Protein 5YO5 (pdb70)

Secondary structure (DSSP, 8-state):
-HHHHHHHHHHHHHHHHHHT--SHHHHHHHHHHHHHHHHHHTTS--GGGSSS-TTSHHHHHHHHHHHHHHHHHHHHHHHHHTT-HHHHHHHHHHHHHHIIIIIGGG-/--TTHHHHHHHHHHHHHHH--SHHHHHHHHHHHHHHHHHHTTS--GGGTTS-TTSHHHHHHHHHHHHHHHHHHHHHHHHHTT-HHHHHHHHHHHHHHIIIIIGGG-/-HHHHHHHHHHHHHHHHHHT--SHHHHHHHHHHHHHHHHHHTTS--GGGSSS-TTSHHHHHHHHHHHHHHHHHHHHHHHHTTT-HHHHHHHHHTHHHHIIIIIGGG-/--HHHHHHHHHHHHHHHTT--SHHHHHHHHHHHHHHHHHHTT---GGGTTS-TT-HHHHHHHHHHHHHHHHHHHHHHHHHTT-HHHHHHHHHHHHHHIIIIIGGG-/--HHHHHHHHHHHHHHHHH--SHHHHHHHHHHHHHHHHHHTTS--GGGSSS-TT-HHHHHHHHHHHHHHHHHHHHHHHHHTT-HHHHHHHHHHHHHHIIIIIGGG-/--HHHHHHHHHHHHHHHHT-SSHHHHHHHHHHHHHHHHHHTTS--GGGTTS-TTSHHHHHHHHHHHHHHHHHHHHHHHHHTT-HHHHHHHHTTHHHHIIIIIGGG-/-HHHHHHHHHHHHHHHHH--SHHHHHHHHHHHHHHHHHHTTS--STTSSS-TTSHHHHHHHHHHHHHHHHHHHHHHHHTTT-HHHHHHHHTTHHHHHHHHTGGG-/-HHHHHHHHHHHHHHHHHH--SHHHHHHHHHHHHHHHHHHHTS--GGGSSS-TTSHHHHHHHHHHHHHHHHHHHHHHHHHTT-HHHHHHHHHTHHHHIIIIIGGG-

Organism: Escherichia coli (NCBI:txid562)

Foldseek 3Di:
DVLLVVLVVLLVVLLVQLVPDDWLVSLLVSLVSNLVSLVVNLPDQQPLCPVPDCPDPLNVLQNVLSVVLNVLSVVLNVCSVVTNSVVSNVSSVVNVVSCVPGHPVRD/DEPVVLVCLQVVLLVCLLVDDWLVSLLVSLVSNLVSLVVHLPDAFPLCVPPDCPDPQVVLQNVLSVVLNVLSVVLNVCSVVGVSPVSNVSSVVSVVSCVPGHVVSD/DVLLVVLVVLLVVLLVQLVPDDWLVSLLVSLVSNLVSLVVNLVDQFPQCPVPDCPDPLNVLLNVLSVVLNVLSVVLNVCSVVTNSVVSNVSSVVNVVSCPPGHPVRD/DCLVVLVCLLVVLLVVLLVDDWLVSLLVSLVSNLVSLVVNLPDQFPLCPPAPCPHPLVVLQNVLSVVLNVLSVVLNVCSVVGNSVVSSVSSVCSVVSCVPGHVVSD/DPLPVLVVLLVVLLVLLVVDPWLVSLLVSLVSNLVSLVVNLPDFFPQCVPPDCPDPLNVLQNVLSVVVNVLSVVLNVCSVVINSPVSSVSSVVNVVSVPVGHPVRD/DCLVVLVVLLVVLLVQLVPDPWLVSLLVSLVSNLVSLVVNLPDAFDQCVPPDCPDPLNVLLNVLSVVVNVLSVVLNVVSVVTNSPVSSVSSVCNVPSPVPRHPVRD/DQVVLVVLLVVLLVQLLPDDWLVSNLVSLVSNLVSLVVNLVDAFPQCNPVPCVHVLNVLLNVLSVVLNVLSVVLNVCSVVTPSVVSNVSSVVSVVSVVVGHVVRD/DLLVVLVVLLVVLLVQLLPDDWLVSNLVSLVSNLVSLVVNLPDAFPQCVPPDCPPVLNVLQNVLSVVVNVLSVVLNVCSVVTVSVVSNVSSVVNVVSCVVGHVVRD

Nearest PDB structures (foldseek):
  5yo5-assembly3_C  TM=1.006E+00  e=4.292E-15  Escherichia coli
  6rz4-assembly1_A  TM=9.891E-01  e=8.956E-14  Homo sapiens
  5ym7-assembly1_A  TM=9.871E-01  e=1.382E-13  Escherichia coli
  5yo4-assembly1_A  TM=9.900E-01  e=1.813E-13  Escherichia coli
  8fdo-assembly1_C  TM=9.812E-01  e=9.232E-13  Escherichia coli

Solvent-accessible surface area: 42202 Å² total; per-residue (Å²): 64,74,112,4,114,92,26,26,97,44,4,36,66,8,4,100,70,0,60,176,14,27,42,26,63,35,0,79,84,3,0,74,110,2,78,57,4,0,71,87,0,31,158,27,62,0,73,132,4,131,138,85,58,97,94,13,100,55,4,126,38,0,82,100,0,0,82,53,4,17,30,30,0,54,89,0,27,133,31,5,90,62,18,54,34,93,91,0,26,58,22,1,52,103,2,24,80,6,42,84,67,63,0,78,106,21,56,97,111,15,138,70,19,15,108,57,0,40,68,23,2,116,60,0,129,130,10,72,37,26,58,24,0,39,44,5,0,6,39,0,14,12,6,0,12,56,0,37,149,34,75,1,98,138,6,122,146,94,55,78,117,6,93,61,5,117,22,0,92,98,0,0,76,54,0,17,31,36,0,39,85,0,29,94,28,2,87,51,7,19,16,112,86,0,23,53,27,0,64,98,0,59,71,5,6,116,64,65,0,74,102,19,62,43,25,30,3,104,88,22,23,106,48,2,30,72,13,8,122,71,2,100,165,12,133,76,25,60,41,0,44,37,2,0,4,51,1,12,10,8,0,12,38,0,39,80,17,40,0,60,88,8,137,111,82,51,79,50,14,84,47,8,61,8,0,68,28,0,0,82,34,2,19,31,28,0,41,88,0,27,135,34,3,88,88,43,91,36,167,96,0,38,65,23,0,92,96,1,63,33,3,49,75,8,0,1,84,65,14,54,113,95,11,120,84,23,24,109,55,4,30,74,23,7,110,77,3,130,182,11,128,78,28,62,44,0,41,43,4,0,5,36,1,13,13,7,0,14,53,0,34,86,20,51,0,100,121,3,108,147,71,68,95,115,5,104,64,2,138,40,0,65,103,0,0,68,53,3,18,30,42,0,38,89,0,28,73,35,2,89,75,46,49,24,152,94,0,31,64,24,2,84,94,0,39,83,6,26,98,58,65,0,74,106,16,71,128,55,14,105,42,24,45,74,52,5,46,64,12,20,136,71,2,119,132,8,114,70,23,62,33,0,45,42,3,0,5,52,1,12,13,7,0,19,60,1,27,144,9,58,0,72,130,5,130,138,102,67,98,109,11,105,64,13,120,41,0,70,92,0,4,82,51,10,19,31,29,0,32,84,0,30,122,33,3,82,131,41,111,8,135,70,0,40,58,26,3,88,96,5,91,86,13,24,88,64,62,2,84,105,20,52,106,48,15,106,52,20,25,69,52,2,69,78,12,16,144,77,5,116,168,8,129,76,20,62,40,0,42,40,3,0,6,46,0,13,11,8,0,12,43,0,42,135,14,55,2,77,124,3,127,100,72,31,94,89,21,58,69,14,109,39,1,89,85,1,0,80,51,3,18,30,40,0,33,88,0,31,130,14,2,87,111,47,101,16,139,102,0,26,57,30,0,94,101,2,108,88,16,18,87,64,61,2,88,108,18,80,123,16,81,99,21,38,89,43,5,47,54,9,18,138,63,2,84,152,12,78,50,25,61,42,0,42,40,2,0,6,34,2,13,11,6,0,4,62,0,23,148,29,64,1,78,122,5,140,133,92,77,75,106,14,98,53,2,128,40,0,80,101,0,1,89,52,5,18,31,31,0,36,84,0,30,122,34,4,97,86,41,80,16,155,88,0,36,72,28,1,72,105,1,75,84,13,12,94,60,62,0,57,103,19,57,114,108,23,124,84,18,21,102,48,3,40,62,18,9,116,70,1,91,174,12,135,65,24,60,41,0,90,80,2,0,71,115,0,76,55,5,0,72,81,0,38,173,27,75,0,84,138,8,140,150,98,66,91,91,20,81,39,5,84,7,0,86,36,0,0,86,34,2,18,30,19,0,51,88,0,31,133,24,5,97,105,36,96,18,140,44,0,36,61,20,0,64,68,5,77,48,4,25,82,8,0,0,76,79,11,57

Sequence (849 aa):
AADLEDNWETLNDNLKVIEKCDNAACVKDALTKMRAAALDAQKATPPKLEDKSPDSPEMKDFRHGFDILVGQIDDALKLANEGKVKEAQAAAEQLKTTRNAYIQKYLADLEDNWETLNDNLKVIEKCDNAACVKDALTKMRAAALDAQKATPPKLEDKSPDSPEMKDFRHGFDILVGQIDDALKLANEGKVKEAQAAAEQLKTTRNAYIQKYLAADLEDNWETLNDNLKVIEKCDNAACVKDALTKMRAAALDAQKATPPKLEDKSPDSPEMKDFRHGFDILVGQIDDALKLANEGKVKEAQAAAEQLKTTRNAYIQKYLADLEDNWETLNDNLKVIEKCDNAACVKDALTKMRAAALDAQKATPPKLEDKSPDSPEMKDFRHGFDILVGQIDDALKLANEGKVKEAQAAAEQLKTTRNAYIQKYLADLEDNWETLNDNLKVIEKCDNAACVKDALTKMRAAALDAQKATPPKLEDKSPDSPEMKDFRHGFDILVGQIDDALKLANEGKVKEAQAAAEQLKTTRNAYIQKYLADLEDNWETLNDNLKVIEKCDNAACVKDALTKMRAAALDAQKATPPKLEDKSPDSPEMKDFRHGFDILVGQIDDALKLANEGKVKEAQAAAEQLKTTRNAYIQKYLDLEDNWETLNDNLKVIEKCDNAACVKDALTKMRAAALDAQKATPPKLEDKSPDSPEMKDFRHGFDILVGQIDDALKLANEGKVKEAQAAAEQLKTTRNAYIQKYLADLEDNWETLNDNLKVIEKCDNAACVKDALTKMRAAALDAQKATPPKLEDKSPDSPEMKDFRHGFDILVGQIDDALKLANEGKVKEAQAAAEQLKTTRNAYIQKYL

Structure (mmCIF, N/CA/C/O backbone):
data_5YO5
#
_entry.id   5YO5
#
_cell.length_a   71.665
_cell.length_b   120.870
_cell.length_c   95.255
_cell.angle_alpha   90.00
_cell.angle_beta   90.04
_cell.angle_gamma   90.00
#
_symmetry.space_group_name_H-M   'C 1 2 1'
#
loop_
_entity.id
_entity.type
_entity.pdbx_description
1 polymer 'Soluble cytochrome b562'
2 water water
#
loop_
_atom_site.group_PDB
_atom_site.id
_atom_site.type_symbol
_atom_site.label_atom_id
_atom_site.label_alt_id
_atom_site.label_comp_id
_atom_site.label_asym_id
_atom_site.label_entity_id
_atom_site.label_seq_id
_atom_site.pdbx_PDB_ins_code
_atom_site.Cartn_x
_atom_site.Cartn_y
_atom_site.Cartn_z
_atom_site.occupancy
_atom_site.B_iso_or_equiv
_atom_site.auth_seq_id
_atom_site.auth_comp_id
_atom_site.auth_asym_id
_atom_site.auth_atom_id
_atom_site.pdbx_PDB_model_num
ATOM 1 N N . ALA A 1 1 ? 16.948 -4.086 115.827 1.00 59.31 0 ALA A N 1
ATOM 2 C CA . ALA A 1 1 ? 16.291 -4.000 117.126 1.00 45.77 0 ALA A CA 1
ATOM 3 C C . ALA A 1 1 ? 17.212 -4.551 118.220 1.00 39.56 0 ALA A C 1
ATOM 4 O O . ALA A 1 1 ? 17.889 -5.556 118.010 1.00 45.47 0 ALA A O 1
ATOM 6 N N . ALA A 1 2 ? 17.227 -3.893 119.385 1.00 25.57 1 ALA A N 1
ATOM 7 C CA . ALA A 1 2 ? 18.243 -4.179 120.397 1.00 30.12 1 ALA A CA 1
ATOM 8 C C . ALA A 1 2 ? 18.119 -5.596 120.952 1.00 33.02 1 ALA A C 1
ATOM 9 O O . ALA A 1 2 ? 19.102 -6.345 120.970 1.00 28.78 1 ALA A O 1
ATOM 11 N N . ASP A 1 3 ? 16.930 -5.972 121.442 1.00 29.49 2 ASP A N 1
ATOM 12 C CA . ASP A 1 3 ? 16.727 -7.328 121.955 1.00 34.13 2 ASP A CA 1
ATOM 13 C C . ASP A 1 3 ? 17.157 -8.373 120.930 1.00 27.94 2 ASP A C 1
ATOM 14 O O . ASP A 1 3 ? 17.891 -9.313 121.251 1.00 31.45 2 ASP A O 1
ATOM 19 N N . LEU A 1 4 ? 16.713 -8.210 119.681 1.00 27.50 3 LEU A N 1
ATOM 20 C CA . LEU A 1 4 ? 17.050 -9.168 118.633 1.00 23.64 3 LEU A CA 1
ATOM 21 C C . LEU A 1 4 ? 18.557 -9.265 118.431 1.00 34.63 3 LEU A C 1
ATOM 22 O O . LEU A 1 4 ? 19.096 -10.361 118.235 1.00 22.83 3 LEU A O 1
ATOM 27 N N . GLU A 1 5 ? 19.259 -8.132 118.488 1.00 31.48 4 GLU A N 1
ATOM 28 C CA . GLU A 1 5 ? 20.710 -8.171 118.347 1.00 34.68 4 GLU A CA 1
ATOM 29 C C . GLU A 1 5 ? 21.355 -8.932 119.497 1.00 30.73 4 GLU A C 1
ATOM 30 O O . GLU A 1 5 ? 22.272 -9.732 119.279 1.00 34.17 4 GLU A O 1
ATOM 36 N N . ASP A 1 6 ? 20.885 -8.697 120.729 1.00 27.40 5 ASP A N 1
ATOM 37 C CA . ASP A 1 6 ? 21.441 -9.393 121.885 1.00 30.09 5 ASP A CA 1
ATOM 38 C C . ASP A 1 6 ? 21.190 -10.893 121.806 1.00 29.58 5 ASP A C 1
ATOM 39 O O . ASP A 1 6 ? 22.061 -11.695 122.156 1.00 30.98 5 ASP A O 1
ATOM 44 N N . ASN A 1 7 ? 19.992 -11.291 121.376 1.00 22.42 6 ASN A N 1
ATOM 45 C CA . ASN A 1 7 ? 19.697 -12.713 121.256 1.00 30.93 6 ASN A CA 1
ATOM 46 C C . ASN A 1 7 ? 20.536 -13.358 120.163 1.00 33.67 6 ASN A C 1
ATOM 47 O O . ASN A 1 7 ? 21.012 -14.489 120.325 1.00 32.62 6 ASN A O 1
ATOM 52 N N . TRP A 1 8 ? 20.738 -12.648 119.049 1.00 27.18 7 TRP A N 1
ATOM 53 C CA . TRP A 1 8 ? 21.577 -13.170 117.976 1.00 29.82 7 TRP A CA 1
ATOM 54 C C . TRP A 1 8 ? 23.024 -13.306 118.429 1.00 37.48 7 TRP A C 1
ATOM 55 O O . TRP A 1 8 ? 23.691 -14.297 118.108 1.00 35.17 7 TRP A O 1
ATOM 66 N N . GLU A 1 9 ? 23.524 -12.328 119.188 1.00 36.10 8 GLU A N 1
ATOM 67 C CA . GLU A 1 9 ? 24.874 -12.430 119.732 1.00 44.41 8 GLU A CA 1
ATOM 68 C C . GLU A 1 9 ? 24.984 -13.568 120.742 1.00 36.09 8 GLU A C 1
ATOM 69 O O . GLU A 1 9 ? 26.004 -14.263 120.789 1.00 33.18 8 GLU A O 1
ATOM 75 N N . THR A 1 10 ? 23.946 -13.774 121.556 1.00 36.38 9 THR A N 1
ATOM 76 C CA . THR A 1 10 ? 23.942 -14.903 122.483 1.00 30.37 9 THR A CA 1
ATOM 77 C C . THR A 1 10 ? 23.964 -16.230 121.732 1.00 38.01 9 THR A C 1
ATOM 78 O O . THR A 1 10 ? 24.628 -17.185 122.160 1.00 33.76 9 THR A O 1
ATOM 82 N N . LEU A 1 11 ? 23.243 -16.307 120.609 1.00 34.40 10 LEU A N 1
ATOM 83 C CA . LEU A 1 11 ? 23.264 -17.514 119.786 1.00 35.49 10 LEU A CA 1
ATOM 84 C C . LEU A 1 11 ? 24.665 -17.797 119.262 1.00 33.25 10 LEU A C 1
ATOM 85 O O . LEU A 1 11 ? 25.147 -18.935 119.323 1.00 29.84 10 LEU A O 1
ATOM 90 N N . ASN A 1 12 ? 25.339 -16.767 118.749 1.00 32.55 11 ASN A N 1
ATOM 91 C CA . ASN A 1 12 ? 26.604 -16.977 118.059 1.00 31.74 11 ASN A CA 1
ATOM 92 C C . ASN A 1 12 ? 27.773 -17.132 119.019 1.00 36.46 11 ASN A C 1
ATOM 93 O O . ASN A 1 12 ? 28.697 -17.902 118.734 1.00 43.48 11 ASN A O 1
ATOM 98 N N . ASP A 1 13 ? 27.760 -16.422 120.148 1.00 37.03 12 ASP A N 1
ATOM 99 C CA . ASP A 1 13 ? 28.812 -16.616 121.138 1.00 37.73 12 ASP A CA 1
ATOM 100 C C . ASP A 1 13 ? 28.763 -18.024 121.713 1.00 34.26 12 ASP A C 1
ATOM 101 O O . ASP A 1 13 ? 29.804 -18.667 121.896 1.00 33.48 12 ASP A O 1
ATOM 106 N N . ASN A 1 14 ? 27.560 -18.520 122.006 1.00 27.92 13 ASN A N 1
ATOM 107 C CA . ASN A 1 14 ? 27.425 -19.828 122.632 1.00 29.20 13 ASN A CA 1
ATOM 108 C C . ASN A 1 14 ? 27.694 -20.972 121.666 1.00 33.35 13 ASN A C 1
ATOM 109 O O . ASN A 1 14 ? 27.932 -22.099 122.116 1.00 35.16 13 ASN A O 1
ATOM 114 N N . LEU A 1 15 ? 27.665 -20.722 120.358 1.00 36.55 14 LEU A N 1
ATOM 115 C CA . LEU A 1 15 ? 28.173 -21.723 119.428 1.00 37.97 14 LEU A CA 1
ATOM 116 C C . LEU A 1 15 ? 29.663 -21.943 119.646 1.00 36.52 14 LEU A C 1
ATOM 117 O O . LEU A 1 15 ? 30.124 -23.086 119.742 1.00 40.50 14 LEU A O 1
ATOM 122 N N . LYS A 1 16 ? 30.426 -20.845 119.754 1.00 48.29 15 LYS A N 1
ATOM 123 C CA . LYS A 1 16 ? 31.863 -20.925 120.017 1.00 49.57 15 LYS A CA 1
ATOM 124 C C . LYS A 1 16 ? 32.152 -21.716 121.279 1.00 36.99 15 LYS A C 1
ATOM 125 O O . LYS A 1 16 ? 33.083 -22.530 121.316 1.00 53.66 15 LYS A O 1
ATOM 131 N N . VAL A 1 17 ? 31.381 -21.463 122.334 1.00 32.14 16 VAL A N 1
ATOM 132 C CA . VAL A 1 17 ? 31.573 -22.188 123.584 1.00 40.59 16 VAL A CA 1
ATOM 133 C C . VAL A 1 17 ? 31.451 -23.686 123.350 1.00 34.55 16 VAL A C 1
ATOM 134 O O . VAL A 1 17 ? 32.241 -24.477 123.881 1.00 54.69 16 VAL A O 1
ATOM 138 N N . ILE A 1 18 ? 30.487 -24.097 122.521 1.00 39.87 17 ILE A N 1
ATOM 139 C CA . ILE A 1 18 ? 30.221 -25.522 122.328 1.00 43.93 17 ILE A CA 1
ATOM 140 C C . ILE A 1 18 ? 31.440 -26.233 121.749 1.00 42.21 17 ILE A C 1
ATOM 141 O O . ILE A 1 18 ? 31.790 -27.339 122.177 1.00 38.01 17 ILE A O 1
ATOM 146 N N . GLU A 1 19 ? 32.114 -25.610 120.780 1.00 36.95 18 GLU A N 1
ATOM 147 C CA . GLU A 1 19 ? 33.237 -26.281 120.132 1.00 51.86 18 GLU A CA 1
ATOM 148 C C . GLU A 1 19 ? 34.417 -26.476 121.078 1.00 47.30 18 GLU A C 1
ATOM 149 O O . GLU A 1 19 ? 35.163 -27.450 120.931 1.00 52.73 18 GLU A O 1
ATOM 155 N N . LYS A 1 20 ? 34.612 -25.573 122.038 1.00 52.18 19 LYS A N 1
ATOM 156 C CA . LYS A 1 20 ? 35.715 -25.683 122.985 1.00 49.43 19 LYS A CA 1
ATOM 157 C C . LYS A 1 20 ? 35.282 -26.280 124.320 1.00 50.25 19 LYS A C 1
ATOM 158 O O . LYS A 1 20 ? 36.026 -26.182 125.302 1.00 47.72 19 LYS A O 1
ATOM 164 N N . CYS A 1 21 ? 34.099 -26.882 124.383 1.00 37.72 20 CYS A N 1
ATOM 165 C CA . CYS A 1 21 ? 33.672 -27.535 125.610 1.00 40.71 20 CYS A CA 1
ATOM 166 C C . CYS A 1 21 ? 34.431 -28.838 125.815 1.00 30.93 20 CYS A C 1
ATOM 167 O O . CYS A 1 21 ? 34.761 -29.552 124.864 1.00 31.95 20 CYS A O 1
ATOM 170 N N . ASP A 1 22 ? 34.693 -29.149 127.080 1.00 36.32 21 ASP A N 1
ATOM 171 C CA . ASP A 1 22 ? 35.352 -30.387 127.454 1.00 41.10 21 ASP A CA 1
ATOM 172 C C . ASP A 1 22 ? 34.426 -31.394 128.121 1.00 45.12 21 ASP A C 1
ATOM 173 O O . ASP A 1 22 ? 34.842 -32.536 128.338 1.00 42.45 21 ASP A O 1
ATOM 178 N N . ASN A 1 23 ? 33.190 -31.016 128.448 1.00 39.40 22 ASN A N 1
ATOM 179 C CA . ASN A 1 23 ? 32.269 -31.929 129.110 1.00 38.67 22 ASN A CA 1
ATOM 180 C C . ASN A 1 23 ? 30.854 -31.686 128.607 1.00 34.04 22 ASN A C 1
ATOM 181 O O . ASN A 1 23 ? 30.591 -30.760 127.835 1.00 34.82 22 ASN A O 1
ATOM 186 N N . ALA A 1 24 ? 29.933 -32.536 129.065 1.00 39.33 23 ALA A N 1
ATOM 187 C CA . ALA A 1 24 ? 28.555 -32.472 128.598 1.00 38.77 23 ALA A CA 1
ATOM 188 C C . ALA A 1 24 ? 27.805 -31.299 129.212 1.00 38.19 23 ALA A C 1
ATOM 189 O O . ALA A 1 24 ? 26.990 -30.663 128.535 1.00 30.94 23 ALA A O 1
ATOM 191 N N . ALA A 1 25 ? 28.061 -31.005 130.490 1.00 35.07 24 ALA A N 1
ATOM 192 C CA . ALA A 1 25 ? 27.384 -29.892 131.145 1.00 33.62 24 ALA A CA 1
ATOM 193 C C . ALA A 1 25 ? 27.722 -28.571 130.470 1.00 30.28 24 ALA A C 1
ATOM 194 O O . ALA A 1 25 ? 26.862 -27.691 130.346 1.00 32.06 24 ALA A O 1
ATOM 196 N N . CYS A 1 26 ? 28.972 -28.413 130.031 1.00 32.04 25 CYS A N 1
ATOM 197 C CA . CYS A 1 26 ? 29.354 -27.236 129.258 1.00 26.25 25 CYS A CA 1
ATOM 198 C C . CYS A 1 26 ? 28.515 -27.126 127.993 1.00 32.18 25 CYS A C 1
ATOM 199 O O . CYS A 1 26 ? 27.984 -26.056 127.677 1.00 33.13 25 CYS A O 1
ATOM 202 N N . VAL A 1 27 ? 28.381 -28.234 127.258 1.00 32.08 26 VAL A N 1
ATOM 203 C CA . VAL A 1 27 ? 27.609 -28.223 126.019 1.00 27.47 26 VAL A CA 1
ATOM 204 C C . VAL A 1 27 ? 26.138 -27.948 126.307 1.00 29.06 26 VAL A C 1
ATOM 205 O O . VAL A 1 27 ? 25.500 -27.139 125.624 1.00 24.01 26 VAL A O 1
ATOM 209 N N . LYS A 1 28 ? 25.583 -28.596 127.335 1.00 22.55 27 LYS A N 1
ATOM 210 C CA . LYS A 1 28 ? 24.167 -28.416 127.639 1.00 33.01 27 LYS A CA 1
ATOM 211 C C . LYS A 1 28 ? 23.864 -26.985 128.067 1.00 32.61 27 LYS A C 1
ATOM 212 O O . LYS A 1 28 ? 22.813 -26.437 127.713 1.00 35.85 27 LYS A O 1
ATOM 218 N N . ASP A 1 29 ? 24.768 -26.361 128.827 1.00 31.53 28 ASP A N 1
ATOM 219 C CA . ASP A 1 29 ? 24.521 -24.997 129.281 1.00 26.56 28 ASP A CA 1
ATOM 220 C C . ASP A 1 29 ? 24.550 -24.018 128.119 1.00 30.18 28 ASP A C 1
ATOM 221 O O . ASP A 1 29 ? 23.720 -23.107 128.049 1.00 24.23 28 ASP A O 1
ATOM 226 N N . ALA A 1 30 ? 25.500 -24.190 127.198 1.00 29.39 29 ALA A N 1
ATOM 227 C CA . ALA A 1 30 ? 25.547 -23.336 126.018 1.00 25.09 29 ALA A CA 1
ATOM 228 C C . ALA A 1 30 ? 24.285 -23.498 125.180 1.00 26.82 29 ALA A C 1
ATOM 229 O O . ALA A 1 30 ? 23.665 -22.509 124.775 1.00 27.34 29 ALA A O 1
ATOM 231 N N . LEU A 1 31 ? 23.873 -24.747 124.931 1.00 22.40 30 LEU A N 1
ATOM 232 C CA . LEU A 1 31 ? 22.632 -24.994 124.201 1.00 25.26 30 LEU A CA 1
ATOM 233 C C . LEU A 1 31 ? 21.419 -24.425 124.925 1.00 29.73 30 LEU A C 1
ATOM 234 O O . LEU A 1 31 ? 20.460 -23.989 124.277 1.00 23.45 30 LEU A O 1
ATOM 239 N N . THR A 1 32 ? 21.433 -24.445 126.262 1.00 30.41 31 THR A N 1
ATOM 240 C CA . THR A 1 32 ? 20.346 -23.849 127.034 1.00 27.53 31 THR A CA 1
ATOM 241 C C . THR A 1 32 ? 20.175 -22.372 126.701 1.00 24.17 31 THR A C 1
ATOM 242 O O . THR A 1 32 ? 19.051 -21.897 126.497 1.00 24.27 31 THR A O 1
ATOM 246 N N . LYS A 1 33 ? 21.281 -21.629 126.639 1.00 31.91 32 LYS A N 1
ATOM 247 C CA . LYS A 1 33 ? 21.195 -20.198 126.374 1.00 30.47 32 LYS A CA 1
ATOM 248 C C . LYS A 1 33 ? 20.850 -19.913 124.922 1.00 24.05 32 LYS A C 1
ATOM 249 O O . LYS A 1 33 ? 20.125 -18.953 124.639 1.00 26.02 32 LYS A O 1
ATOM 255 N N . MET A 1 34 ? 21.353 -20.732 123.994 1.00 25.46 33 MET A N 1
ATOM 256 C CA . MET A 1 34 ? 20.955 -20.601 122.597 1.00 25.76 33 MET A CA 1
ATOM 257 C C . MET A 1 34 ? 19.461 -20.826 122.430 1.00 25.93 33 MET A C 1
ATOM 258 O O . MET A 1 34 ? 18.798 -20.119 121.659 1.00 25.10 33 MET A O 1
ATOM 263 N N . ARG A 1 35 ? 18.910 -21.807 123.145 1.00 20.82 34 ARG A N 1
ATOM 264 C CA . ARG A 1 35 ? 17.486 -22.084 123.016 1.00 22.23 34 ARG A CA 1
ATOM 265 C C . ARG A 1 35 ? 16.650 -20.917 123.522 1.00 22.18 34 ARG A C 1
ATOM 266 O O . ARG A 1 35 ? 15.678 -20.518 122.873 1.00 28.73 34 ARG A O 1
ATOM 274 N N . ALA A 1 36 ? 17.014 -20.354 124.678 1.00 22.39 35 ALA A N 1
ATOM 275 C CA . ALA A 1 36 ? 16.261 -19.228 125.224 1.00 24.42 35 ALA A CA 1
ATOM 276 C C . ALA A 1 36 ? 16.438 -17.971 124.381 1.00 24.44 35 ALA A C 1
ATOM 277 O O . ALA A 1 36 ? 15.523 -17.145 124.304 1.00 27.52 35 ALA A O 1
ATOM 279 N N . ALA A 1 37 ? 17.601 -17.803 123.748 1.00 23.95 36 ALA A N 1
ATOM 280 C CA . ALA A 1 37 ? 17.769 -16.693 122.818 1.00 25.99 36 ALA A CA 1
ATOM 281 C C . ALA A 1 37 ? 16.936 -16.900 121.558 1.00 32.23 36 ALA A C 1
ATOM 282 O O . ALA A 1 37 ? 16.299 -15.961 121.063 1.00 29.81 36 ALA A O 1
ATOM 284 N N . ALA A 1 38 ? 16.923 -18.126 121.027 1.00 26.54 37 ALA A N 1
ATOM 285 C CA . ALA A 1 38 ? 16.162 -18.409 119.814 1.00 32.86 37 ALA A CA 1
ATOM 286 C C . ALA A 1 38 ? 14.661 -18.267 120.033 1.00 22.85 37 ALA A C 1
ATOM 287 O O . ALA A 1 38 ? 13.940 -17.863 119.115 1.00 30.21 37 ALA A O 1
ATOM 289 N N . LEU A 1 39 ? 14.169 -18.599 121.228 1.00 23.72 38 LEU A N 1
ATOM 290 C CA . LEU A 1 39 ? 12.745 -18.433 121.505 1.00 30.67 38 LEU A CA 1
ATOM 291 C C . LEU A 1 39 ? 12.329 -16.969 121.431 1.00 26.22 38 LEU A C 1
ATOM 292 O O . LEU A 1 39 ? 11.210 -16.663 121.005 1.00 25.67 38 LEU A O 1
ATOM 297 N N . ASP A 1 40 ? 13.210 -16.051 121.836 1.00 29.99 39 ASP A N 1
ATOM 298 C CA . ASP A 1 40 ? 12.888 -14.629 121.760 1.00 26.58 39 ASP A CA 1
ATOM 299 C C . ASP A 1 40 ? 13.103 -14.079 120.352 1.00 21.65 39 ASP A C 1
ATOM 300 O O . ASP A 1 40 ? 12.236 -13.382 119.815 1.00 29.66 39 ASP A O 1
ATOM 305 N N . ALA A 1 41 ? 14.249 -14.387 119.735 1.00 19.66 40 ALA A N 1
ATOM 306 C CA . ALA A 1 41 ? 14.531 -13.875 118.395 1.00 23.89 40 ALA A CA 1
ATOM 307 C C . ALA A 1 41 ? 13.487 -14.339 117.393 1.00 29.12 40 ALA A C 1
ATOM 308 O O . ALA A 1 41 ? 13.186 -13.626 116.428 1.00 31.83 40 ALA A O 1
ATOM 310 N N . GLN A 1 42 ? 12.925 -15.527 117.621 1.00 24.44 41 GLN A N 1
ATOM 311 C CA . GLN A 1 42 ? 11.875 -16.087 116.780 1.00 28.22 41 GLN A CA 1
ATOM 312 C C . GLN A 1 42 ? 10.694 -15.140 116.617 1.00 33.32 41 GLN A C 1
ATOM 313 O O . GLN A 1 42 ? 10.050 -15.124 115.562 1.00 29.58 41 GLN A O 1
ATOM 319 N N . LYS A 1 43 ? 10.382 -14.360 117.652 1.00 45.19 42 LYS A N 1
ATOM 320 C CA . LYS A 1 43 ? 9.206 -13.500 117.661 1.00 40.25 42 LYS A CA 1
ATOM 321 C C . LYS A 1 43 ? 9.458 -12.129 117.056 1.00 27.70 42 LYS A C 1
ATOM 322 O O . LYS A 1 43 ? 8.497 -11.385 116.825 1.00 30.96 42 LYS A O 1
ATOM 328 N N . ALA A 1 44 ? 10.709 -11.771 116.806 1.00 31.35 43 ALA A N 1
ATOM 329 C CA . ALA A 1 44 ? 11.034 -10.402 116.442 1.00 33.40 43 ALA A CA 1
ATOM 330 C C . ALA A 1 44 ? 10.904 -10.182 114.937 1.00 33.11 43 ALA A C 1
ATOM 331 O O . ALA A 1 44 ? 10.843 -11.124 114.142 1.00 28.14 43 ALA A O 1
ATOM 333 N N . THR A 1 45 ? 10.841 -8.912 114.557 1.00 27.06 44 THR A N 1
ATOM 334 C CA . THR A 1 45 ? 10.860 -8.519 113.155 1.00 41.30 44 THR A CA 1
ATOM 335 C C . THR A 1 45 ? 12.232 -7.946 112.833 1.00 35.61 44 THR A C 1
ATOM 336 O O . THR A 1 45 ? 12.563 -6.848 113.309 1.00 44.34 44 THR A O 1
ATOM 340 N N . PRO A 1 46 ? 13.071 -8.644 112.069 1.00 33.41 45 PRO A N 1
ATOM 341 C CA . PRO A 1 46 ? 14.395 -8.111 111.767 1.00 30.95 45 PRO A CA 1
ATOM 342 C C . PRO A 1 46 ? 14.281 -6.790 111.016 1.00 30.06 45 PRO A C 1
ATOM 343 O O . PRO A 1 46 ? 13.309 -6.564 110.279 1.00 37.75 45 PRO A O 1
ATOM 347 N N . PRO A 1 47 ? 15.251 -5.893 111.199 1.00 37.93 46 PRO A N 1
ATOM 348 C CA . PRO A 1 47 ? 15.102 -4.531 110.648 1.00 44.11 46 PRO A CA 1
ATOM 349 C C . PRO A 1 47 ? 14.903 -4.478 109.142 1.00 34.68 46 PRO A C 1
ATOM 350 O O . PRO A 1 47 ? 14.187 -3.591 108.660 1.00 60.15 46 PRO A O 1
ATOM 354 N N . LYS A 1 48 ? 15.503 -5.397 108.380 1.00 32.99 47 LYS A N 1
ATOM 355 C CA . LYS A 1 48 ? 15.299 -5.419 106.934 1.00 31.73 47 LYS A CA 1
ATOM 356 C C . LYS A 1 48 ? 13.867 -5.762 106.554 1.00 33.77 47 LYS A C 1
ATOM 357 O O . LYS A 1 48 ? 13.465 -5.508 105.416 1.00 34.80 47 LYS A O 1
ATOM 363 N N . LEU A 1 49 ? 13.094 -6.342 107.472 1.00 39.15 48 LEU A N 1
ATOM 364 C CA . LEU A 1 49 ? 11.724 -6.752 107.198 1.00 36.23 48 LEU A CA 1
ATOM 365 C C . LEU A 1 49 ? 10.705 -5.919 107.968 1.00 27.37 48 LEU A C 1
ATOM 366 O O . LEU A 1 49 ? 9.548 -6.330 108.091 1.00 28.05 48 LEU A O 1
ATOM 371 N N . GLU A 1 50 ? 11.110 -4.756 108.489 1.00 26.10 49 GLU A N 1
ATOM 372 C CA . GLU A 1 50 ? 10.187 -3.950 109.285 1.00 41.06 49 GLU A CA 1
ATOM 373 C C . GLU A 1 50 ? 8.954 -3.557 108.484 1.00 41.42 49 GLU A C 1
ATOM 374 O O . GLU A 1 50 ? 7.828 -3.616 108.993 1.00 52.03 49 GLU A O 1
ATOM 380 N N . ASP A 1 51 ? 9.144 -3.159 107.226 1.00 47.39 50 ASP A N 1
ATOM 381 C CA . ASP A 1 51 ? 8.025 -2.719 106.404 1.00 55.43 50 ASP A CA 1
ATOM 382 C C . ASP A 1 51 ? 7.179 -3.874 105.884 1.00 54.42 50 ASP A C 1
ATOM 383 O O . ASP A 1 51 ? 6.033 -3.650 105.482 1.00 59.40 50 ASP A O 1
ATOM 388 N N . LYS A 1 52 ? 7.707 -5.096 105.890 1.00 38.45 51 LYS A N 1
ATOM 389 C CA . LYS A 1 52 ? 6.993 -6.223 105.313 1.00 49.11 51 LYS A CA 1
ATOM 390 C C . LYS A 1 52 ? 5.753 -6.564 106.133 1.00 38.96 51 LYS A C 1
ATOM 391 O O . LYS A 1 52 ? 5.592 -6.142 107.281 1.00 40.44 51 LYS A O 1
ATOM 397 N N . SER A 1 53 ? 4.869 -7.333 105.518 1.00 38.95 52 SER A N 1
ATOM 398 C CA . SER A 1 53 ? 3.718 -7.873 106.217 1.00 45.27 52 SER A CA 1
ATOM 399 C C . SER A 1 53 ? 4.136 -9.087 107.045 1.00 50.80 52 SER A C 1
ATOM 400 O O . SER A 1 53 ? 5.076 -9.801 106.683 1.00 45.96 52 SER A O 1
ATOM 403 N N . PRO A 1 54 ? 3.465 -9.339 108.172 1.00 51.69 53 PRO A N 1
ATOM 404 C CA . PRO A 1 54 ? 3.807 -10.529 108.965 1.00 39.78 53 PRO A CA 1
ATOM 405 C C . PRO A 1 54 ? 3.527 -11.845 108.251 1.00 47.98 53 PRO A C 1
ATOM 406 O O . PRO A 1 54 ? 4.122 -12.863 108.625 1.00 42.81 53 PRO A O 1
ATOM 410 N N . ASP A 1 55 ? 2.658 -11.870 107.237 1.00 40.64 54 ASP A N 1
ATOM 411 C CA . ASP A 1 55 ? 2.468 -13.065 106.423 1.00 34.32 54 ASP A CA 1
ATOM 412 C C . ASP A 1 55 ? 3.200 -12.984 105.091 1.00 42.84 54 ASP A C 1
ATOM 413 O O . ASP A 1 55 ? 2.897 -13.759 104.176 1.00 32.07 54 ASP A O 1
ATOM 418 N N . SER A 1 56 ? 4.156 -12.068 104.967 1.00 35.78 55 SER A N 1
ATOM 419 C CA . SER A 1 56 ? 4.993 -12.004 103.785 1.00 26.74 55 SER A CA 1
ATOM 420 C C . SER A 1 56 ? 5.846 -13.263 103.671 1.00 35.06 55 SER A C 1
ATOM 421 O O . SER A 1 56 ? 6.128 -13.927 104.670 1.00 38.27 55 SER A O 1
ATOM 424 N N . PRO A 1 57 ? 6.277 -13.610 102.457 1.00 38.59 56 PRO A N 1
ATOM 425 C CA . PRO A 1 57 ? 7.153 -14.781 102.313 1.00 27.38 56 PRO A CA 1
ATOM 426 C C . PRO A 1 57 ? 8.472 -14.647 103.051 1.00 33.33 56 PRO A C 1
ATOM 427 O O . PRO A 1 57 ? 9.040 -15.668 103.461 1.00 31.08 56 PRO A O 1
ATOM 431 N N . GLU A 1 58 ? 8.981 -13.425 103.236 1.00 29.24 57 GLU A N 1
ATOM 432 C CA . GLU A 1 58 ? 10.247 -13.253 103.941 1.00 25.56 57 GLU A CA 1
ATOM 433 C C . GLU A 1 58 ? 10.083 -13.454 105.442 1.00 36.22 57 GLU A C 1
ATOM 434 O O . GLU A 1 58 ? 10.985 -13.986 106.102 1.00 28.26 57 GLU A O 1
ATOM 440 N N . MET A 1 59 ? 8.953 -13.021 106.007 1.00 28.83 58 MET A N 1
ATOM 441 C CA . MET A 1 59 ? 8.721 -13.273 107.423 1.00 36.36 58 MET A CA 1
ATOM 442 C C . MET A 1 59 ? 8.412 -14.745 107.673 1.00 29.89 58 MET A C 1
ATOM 443 O O . MET A 1 59 ? 8.905 -15.322 108.646 1.00 25.41 58 MET A O 1
ATOM 448 N N . LYS A 1 60 ? 7.618 -15.373 106.796 1.00 33.21 59 LYS A N 1
ATOM 449 C CA . LYS A 1 60 ? 7.422 -16.821 106.870 1.00 29.66 59 LYS A CA 1
ATOM 450 C C . LYS A 1 60 ? 8.753 -17.559 106.808 1.00 31.38 59 LYS A C 1
ATOM 451 O O . LYS A 1 60 ? 8.983 -18.513 107.562 1.00 32.97 59 LYS A O 1
ATOM 457 N N . ASP A 1 61 ? 9.632 -17.140 105.898 1.00 21.00 60 ASP A N 1
ATOM 458 C CA . ASP A 1 61 ? 10.941 -17.772 105.764 1.00 28.89 60 ASP A CA 1
ATOM 459 C C . ASP A 1 61 ? 11.798 -17.540 107.005 1.00 31.99 60 ASP A C 1
ATOM 460 O O . ASP A 1 61 ? 12.518 -18.442 107.450 1.00 28.76 60 ASP A O 1
ATOM 465 N N . PHE A 1 62 ? 11.736 -16.333 107.575 1.00 28.88 61 PHE A N 1
ATOM 466 C CA . PHE A 1 62 ? 12.482 -16.039 108.797 1.00 23.88 61 PHE A CA 1
ATOM 467 C C . PHE A 1 62 ? 12.005 -16.908 109.954 1.00 27.00 61 PHE A C 1
ATOM 468 O O . PHE A 1 62 ? 12.817 -17.438 110.721 1.00 24.62 61 PHE A O 1
ATOM 476 N N . ARG A 1 63 ? 10.689 -17.086 110.081 1.00 25.62 62 ARG A N 1
ATOM 477 C CA . ARG A 1 63 ? 10.155 -17.881 111.180 1.00 27.61 62 ARG A CA 1
ATOM 478 C C . ARG A 1 63 ? 10.416 -19.368 110.979 1.00 27.96 62 ARG A C 1
ATOM 479 O O . ARG A 1 63 ? 10.637 -20.097 111.952 1.00 27.51 62 ARG A O 1
ATOM 487 N N . HIS A 1 64 ? 10.383 -19.844 109.732 1.00 29.64 63 HIS A N 1
ATOM 488 C CA . HIS A 1 64 ? 10.678 -21.253 109.494 1.00 27.27 63 HIS A CA 1
ATOM 489 C C . HIS A 1 64 ? 12.136 -21.567 109.785 1.00 30.23 63 HIS A C 1
ATOM 490 O O . HIS A 1 64 ? 12.450 -22.667 110.253 1.00 30.71 63 HIS A O 1
ATOM 497 N N . GLY A 1 65 ? 13.039 -20.624 109.514 1.00 28.20 64 GLY A N 1
ATOM 498 C CA . GLY A 1 65 ? 14.431 -20.838 109.865 1.00 22.65 64 GLY A CA 1
ATOM 499 C C . GLY A 1 65 ? 14.626 -21.055 111.353 1.00 23.50 64 GLY A C 1
ATOM 500 O O . GLY A 1 65 ? 15.416 -21.906 111.769 1.00 24.98 64 GLY A O 1
ATOM 501 N N . PHE A 1 66 ? 13.907 -20.290 112.178 1.00 30.30 65 PHE A N 1
ATOM 502 C CA . PHE A 1 66 ? 14.042 -20.451 113.621 1.00 30.01 65 PHE A CA 1
ATOM 503 C C . PHE A 1 66 ? 13.329 -21.699 114.121 1.00 29.24 65 PHE A C 1
ATOM 504 O O . PHE A 1 66 ? 13.720 -22.255 115.153 1.00 28.97 65 PHE A O 1
ATOM 512 N N . ASP A 1 67 ? 12.285 -22.152 113.427 1.00 24.38 66 ASP A N 1
ATOM 513 C CA . ASP A 1 67 ? 11.731 -23.461 113.757 1.00 32.44 66 ASP A CA 1
ATOM 514 C C . ASP A 1 67 ? 12.763 -24.555 113.522 1.00 26.91 66 ASP A C 1
ATOM 515 O O . ASP A 1 67 ? 12.934 -25.447 114.362 1.00 24.69 66 ASP A O 1
ATOM 520 N N . ILE A 1 68 ? 13.470 -24.495 112.388 1.00 23.02 67 ILE A N 1
ATOM 521 C CA . ILE A 1 68 ? 14.545 -25.453 112.125 1.00 36.36 67 ILE A CA 1
ATOM 522 C C . ILE A 1 68 ? 15.638 -25.324 113.179 1.00 35.31 67 ILE A C 1
ATOM 523 O O . ILE A 1 68 ? 16.104 -26.321 113.746 1.00 34.46 67 ILE A O 1
ATOM 528 N N . LEU A 1 69 ? 16.065 -24.087 113.446 1.00 24.43 68 LEU A N 1
ATOM 529 C CA . LEU A 1 69 ? 17.126 -23.838 114.414 1.00 20.32 68 LEU A CA 1
ATOM 530 C C . LEU A 1 69 ? 16.752 -24.347 115.802 1.00 20.80 68 LEU A C 1
ATOM 531 O O . LEU A 1 69 ? 17.578 -24.963 116.487 1.00 28.54 68 LEU A O 1
ATOM 536 N N . VAL A 1 70 ? 15.516 -24.097 116.240 1.00 24.18 69 VAL A N 1
ATOM 537 C CA . VAL A 1 70 ? 15.076 -24.590 117.545 1.00 29.00 69 VAL A CA 1
ATOM 538 C C . VAL A 1 70 ? 14.973 -26.110 117.534 1.00 25.86 69 VAL A C 1
ATOM 539 O O . VAL A 1 70 ? 15.257 -26.773 118.539 1.00 27.28 69 VAL A O 1
ATOM 543 N N . GLY A 1 71 ? 14.561 -26.689 116.407 1.00 23.04 70 GLY A N 1
ATOM 544 C CA . GLY A 1 71 ? 14.572 -28.138 116.299 1.00 29.65 70 GLY A CA 1
ATOM 545 C C . GLY A 1 71 ? 15.974 -28.710 116.391 1.00 20.61 70 GLY A C 1
ATOM 546 O O . GLY A 1 71 ? 16.195 -29.733 117.039 1.00 27.16 70 GLY A O 1
ATOM 547 N N . GLN A 1 72 ? 16.945 -28.043 115.757 1.00 35.09 71 GLN A N 1
ATOM 548 C CA . GLN A 1 72 ? 18.329 -28.513 115.795 1.00 24.45 71 GLN A CA 1
ATOM 549 C C . GLN A 1 72 ? 18.925 -28.383 117.193 1.00 29.78 71 GLN A C 1
ATOM 550 O O . GLN A 1 72 ? 19.673 -29.264 117.637 1.00 29.35 71 GLN A O 1
ATOM 556 N N . ILE A 1 73 ? 18.620 -27.288 117.897 1.00 27.46 72 ILE A N 1
ATOM 557 C CA . ILE A 1 73 ? 19.082 -27.145 119.275 1.00 24.60 72 ILE A CA 1
ATOM 558 C C . ILE A 1 73 ? 18.497 -28.250 120.145 1.00 29.94 72 ILE A C 1
ATOM 559 O O . ILE A 1 73 ? 19.185 -28.806 121.010 1.00 31.95 72 ILE A O 1
ATOM 564 N N . ASP A 1 74 ? 17.228 -28.602 119.920 1.00 22.59 73 ASP A N 1
ATOM 565 C CA . ASP A 1 74 ? 16.609 -29.661 120.715 1.00 26.85 73 ASP A CA 1
ATOM 566 C C . ASP A 1 74 ? 17.266 -31.011 120.449 1.00 27.66 73 ASP A C 1
ATOM 567 O O . ASP A 1 74 ? 17.463 -31.801 121.378 1.00 29.00 73 ASP A O 1
ATOM 572 N N . ASP A 1 75 ? 17.613 -31.293 119.189 1.00 26.35 74 ASP A N 1
ATOM 573 C CA . ASP A 1 75 ? 18.327 -32.527 118.873 1.00 29.88 74 ASP A CA 1
ATOM 574 C C . ASP A 1 75 ? 19.677 -32.572 119.580 1.00 30.53 74 ASP A C 1
ATOM 575 O O . ASP A 1 75 ? 20.046 -33.591 120.173 1.00 32.99 74 ASP A O 1
ATOM 580 N N . ALA A 1 76 ? 20.434 -31.471 119.516 1.00 18.97 75 ALA A N 1
ATOM 581 C CA . ALA A 1 76 ? 21.726 -31.423 120.190 1.00 20.33 75 ALA A CA 1
ATOM 582 C C . ALA A 1 76 ? 21.574 -31.482 121.701 1.00 26.12 75 ALA A C 1
ATOM 583 O O . ALA A 1 76 ? 22.446 -32.029 122.385 1.00 21.10 75 ALA A O 1
ATOM 585 N N . LEU A 1 77 ? 20.489 -30.913 122.235 1.00 29.72 76 LEU A N 1
ATOM 586 C CA . LEU A 1 77 ? 20.226 -30.994 123.669 1.00 26.07 76 LEU A CA 1
ATOM 587 C C . LEU A 1 77 ? 19.935 -32.426 124.099 1.00 31.48 76 LEU A C 1
ATOM 588 O O . LEU A 1 77 ? 20.311 -32.835 125.203 1.00 28.77 76 LEU A O 1
ATOM 593 N N . LYS A 1 78 ? 19.253 -33.197 123.249 1.00 24.66 77 LYS A N 1
ATOM 594 C CA . LYS A 1 78 ? 19.023 -34.605 123.556 1.00 37.79 77 LYS A CA 1
ATOM 595 C C . LYS A 1 78 ? 20.342 -35.363 123.665 1.00 31.72 77 LYS A C 1
ATOM 596 O O . LYS A 1 78 ? 20.502 -36.223 124.537 1.00 35.91 77 LYS A O 1
ATOM 602 N N . LEU A 1 79 ? 21.307 -35.037 122.801 1.00 30.48 78 LEU A N 1
ATOM 603 C CA . LEU A 1 79 ? 22.595 -35.724 122.830 1.00 34.76 78 LEU A CA 1
ATOM 604 C C . LEU A 1 79 ? 23.424 -35.302 124.033 1.00 37.43 78 LEU A C 1
ATOM 605 O O . LEU A 1 79 ? 24.120 -36.129 124.639 1.00 27.26 78 LEU A O 1
ATOM 610 N N . ALA A 1 80 ? 23.374 -34.016 124.389 1.00 28.32 79 ALA A N 1
ATOM 611 C CA . ALA A 1 80 ? 24.097 -33.558 125.569 1.00 28.55 79 ALA A CA 1
ATOM 612 C C . ALA A 1 80 ? 23.544 -34.204 126.831 1.00 31.01 79 ALA A C 1
ATOM 613 O O . ALA A 1 80 ? 24.304 -34.557 127.741 1.00 28.13 79 ALA A O 1
ATOM 615 N N . ASN A 1 81 ? 22.222 -34.391 126.893 1.00 33.49 80 ASN A N 1
ATOM 616 C CA . ASN A 1 81 ? 21.608 -35.006 128.064 1.00 42.30 80 ASN A CA 1
ATOM 617 C C . ASN A 1 81 ? 21.913 -36.493 128.176 1.00 32.69 80 ASN A C 1
ATOM 618 O O . ASN A 1 81 ? 21.794 -37.050 129.271 1.00 44.91 80 ASN A O 1
ATOM 623 N N . GLU A 1 82 ? 22.296 -37.148 127.082 1.00 43.91 81 GLU A N 1
ATOM 624 C CA . GLU A 1 82 ? 22.755 -38.531 127.134 1.00 32.16 81 GLU A CA 1
ATOM 625 C C . GLU A 1 82 ? 24.253 -38.638 127.381 1.00 23.19 81 GLU A C 1
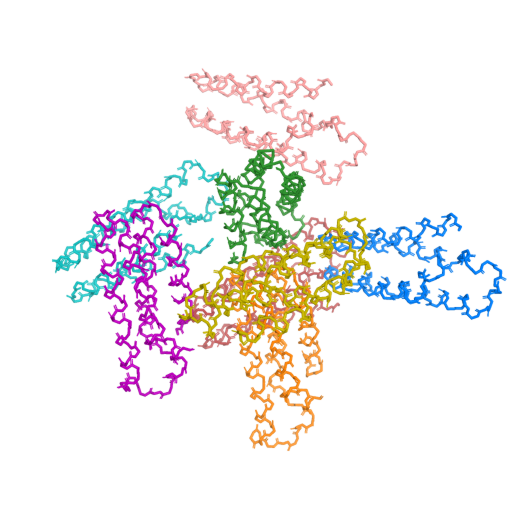ATOM 626 O O . GLU A 1 82 ? 24.783 -39.751 127.426 1.00 37.38 81 GLU A O 1
ATOM 632 N N . GLY A 1 83 ? 24.943 -37.510 127.534 1.00 43.46 82 GLY A N 1
ATOM 633 C CA . GLY A 1 83 ? 26.368 -37.498 127.779 1.00 25.39 82 GLY A CA 1
ATOM 634 C C . GLY A 1 83 ? 27.239 -37.529 126.546 1.00 38.75 82 GLY A C 1
ATOM 635 O O . GLY A 1 83 ? 28.467 -37.607 126.681 1.00 32.23 82 GLY A O 1
ATOM 636 N N . LYS A 1 84 ? 26.650 -37.452 125.351 1.00 35.05 83 LYS A N 1
ATOM 637 C CA . LYS A 1 84 ? 27.393 -37.606 124.101 1.00 28.17 83 LYS A CA 1
ATOM 638 C C . LYS A 1 84 ? 27.923 -36.240 123.677 1.00 32.41 83 LYS A C 1
ATOM 639 O O . LYS A 1 84 ? 27.354 -35.542 122.831 1.00 36.10 83 LYS A O 1
ATOM 645 N N . VAL A 1 85 ? 29.055 -35.868 124.278 1.00 25.17 84 VAL A N 1
ATOM 646 C CA . VAL A 1 85 ? 29.629 -34.542 124.056 1.00 35.30 84 VAL A CA 1
ATOM 647 C C . VAL A 1 85 ? 29.912 -34.322 122.577 1.00 49.89 84 VAL A C 1
ATOM 648 O O . VAL A 1 85 ? 29.533 -33.295 121.998 1.00 33.11 84 VAL A O 1
ATOM 652 N N . LYS A 1 86 ? 30.576 -35.290 121.940 1.00 32.97 85 LYS A N 1
ATOM 653 C CA . LYS A 1 86 ? 31.023 -35.098 120.565 1.00 40.97 85 LYS A CA 1
ATOM 654 C C . LYS A 1 86 ? 29.854 -35.049 119.592 1.00 31.03 85 LYS A C 1
ATOM 655 O O . LYS A 1 86 ? 29.832 -34.211 118.682 1.00 33.96 85 LYS A O 1
ATOM 661 N N . GLU A 1 87 ? 28.885 -35.952 119.752 1.00 22.61 86 GLU A N 1
ATOM 662 C CA . GLU A 1 87 ? 27.715 -35.943 118.883 1.00 25.73 86 GLU A CA 1
ATOM 663 C C . GLU A 1 87 ? 26.898 -34.669 119.067 1.00 40.39 86 GLU A C 1
ATOM 664 O O . GLU A 1 87 ? 26.331 -34.141 118.103 1.00 32.26 86 GLU A O 1
ATOM 670 N N . ALA A 1 88 ? 26.811 -34.170 120.303 1.00 34.56 87 ALA A N 1
ATOM 671 C CA . ALA A 1 88 ? 26.126 -32.905 120.536 1.00 29.77 87 ALA A CA 1
ATOM 672 C C . ALA A 1 88 ? 26.864 -31.755 119.866 1.00 28.30 87 ALA A C 1
ATOM 673 O O . ALA A 1 88 ? 26.234 -30.816 119.361 1.00 32.42 87 ALA A O 1
ATOM 675 N N . GLN A 1 89 ? 28.199 -31.812 119.843 1.00 24.32 88 GLN A N 1
ATOM 676 C CA . GLN A 1 89 ? 28.969 -30.788 119.145 1.00 31.00 88 GLN A CA 1
ATOM 677 C C . GLN A 1 89 ? 28.773 -30.882 117.636 1.00 39.43 88 GLN A C 1
ATOM 678 O O . GLN A 1 89 ? 28.674 -29.855 116.953 1.00 43.19 88 GLN A O 1
ATOM 684 N N . ALA A 1 90 ? 28.719 -32.105 117.097 1.00 30.83 89 ALA A N 1
ATOM 685 C CA . ALA A 1 90 ? 28.461 -32.275 115.670 1.00 26.98 89 ALA A CA 1
ATOM 686 C C . ALA A 1 90 ? 27.064 -31.791 115.305 1.00 33.59 89 ALA A C 1
ATOM 687 O O . ALA A 1 90 ? 26.871 -31.164 114.256 1.00 33.48 89 ALA A O 1
ATOM 689 N N . ALA A 1 91 ? 26.076 -32.069 116.160 1.00 27.80 90 ALA A N 1
ATOM 690 C CA . ALA A 1 91 ? 24.741 -31.527 115.940 1.00 34.71 90 ALA A CA 1
ATOM 691 C C . ALA A 1 91 ? 24.687 -30.012 116.113 1.00 35.45 90 ALA A C 1
ATOM 692 O O . ALA A 1 91 ? 23.789 -29.374 115.554 1.00 40.02 90 ALA A O 1
ATOM 694 N N . ALA A 1 92 ? 25.616 -29.414 116.867 1.00 35.11 91 ALA A N 1
ATOM 695 C CA . ALA A 1 92 ? 25.595 -27.958 116.991 1.00 28.48 91 ALA A CA 1
ATOM 696 C C . ALA A 1 92 ? 26.120 -27.284 115.727 1.00 36.62 91 ALA A C 1
ATOM 697 O O . ALA A 1 92 ? 25.578 -26.256 115.306 1.00 32.46 91 ALA A O 1
ATOM 699 N N . GLU A 1 93 ? 27.162 -27.852 115.106 1.00 40.24 92 GLU A N 1
ATOM 700 C CA . GLU A 1 93 ? 27.699 -27.317 113.856 1.00 35.86 92 GLU A CA 1
ATOM 701 C C . GLU A 1 93 ? 26.653 -27.283 112.746 1.00 44.26 92 GLU A C 1
ATOM 702 O O . GLU A 1 93 ? 26.754 -26.451 111.835 1.00 36.38 92 GLU A O 1
ATOM 708 N N . GLN A 1 94 ? 25.648 -28.161 112.808 1.00 36.29 93 GLN A N 1
ATOM 709 C CA . GLN A 1 94 ? 24.550 -28.134 111.848 1.00 36.92 93 GLN A CA 1
ATOM 710 C C . GLN A 1 94 ? 23.810 -26.802 111.846 1.00 46.55 93 GLN A C 1
ATOM 711 O O . GLN A 1 94 ? 23.267 -26.410 110.809 1.00 38.00 93 GLN A O 1
ATOM 717 N N . LEU A 1 95 ? 23.775 -26.107 112.984 1.00 39.76 94 LEU A N 1
ATOM 718 C CA . LEU A 1 95 ? 23.052 -24.842 113.072 1.00 41.48 94 LEU A CA 1
ATOM 719 C C . LEU A 1 95 ? 23.639 -23.790 112.142 1.00 37.80 94 LEU A C 1
ATOM 720 O O . LEU A 1 95 ? 22.925 -22.877 111.713 1.00 36.33 94 LEU A O 1
ATOM 725 N N . LYS A 1 96 ? 24.934 -23.892 111.832 1.00 36.33 95 LYS A N 1
ATOM 726 C CA . LYS A 1 96 ? 25.586 -22.856 111.037 1.00 35.48 95 LYS A CA 1
ATOM 727 C C . LYS A 1 96 ? 24.968 -22.742 109.651 1.00 48.44 95 LYS A C 1
ATOM 728 O O . LYS A 1 96 ? 24.772 -21.632 109.144 1.00 43.45 95 LYS A O 1
ATOM 734 N N . THR A 1 97 ? 24.629 -23.874 109.027 1.00 43.06 96 THR A N 1
ATOM 735 C CA . THR A 1 97 ? 24.049 -23.809 107.690 1.00 37.47 96 THR A CA 1
ATOM 736 C C . THR A 1 97 ? 22.669 -23.164 107.723 1.00 36.34 96 THR A C 1
ATOM 737 O O . THR A 1 97 ? 22.332 -22.370 106.838 1.00 47.28 96 THR A O 1
ATOM 741 N N . THR A 1 98 ? 21.864 -23.470 108.744 1.00 39.63 97 THR A N 1
ATOM 742 C CA . THR A 1 98 ? 20.558 -22.831 108.859 1.00 34.19 97 THR A CA 1
ATOM 743 C C . THR A 1 98 ? 20.709 -21.335 109.099 1.00 39.49 97 THR A C 1
ATOM 744 O O . THR A 1 98 ? 19.986 -20.528 108.503 1.00 32.45 97 THR A O 1
ATOM 748 N N . ARG A 1 99 ? 21.674 -20.951 109.937 1.00 35.26 98 ARG A N 1
ATOM 749 C CA . ARG A 1 99 ? 21.873 -19.548 110.282 1.00 38.88 98 ARG A CA 1
ATOM 750 C C . ARG A 1 99 ? 22.190 -18.702 109.053 1.00 50.25 98 ARG A C 1
ATOM 751 O O . ARG A 1 99 ? 21.611 -17.626 108.861 1.00 42.38 98 ARG A O 1
ATOM 759 N N . ASN A 1 100 ? 23.119 -19.166 108.212 1.00 56.07 99 ASN A N 1
ATOM 760 C CA . ASN A 1 100 ? 23.517 -18.389 107.040 1.00 51.34 99 ASN A CA 1
ATOM 761 C C . ASN A 1 100 ? 22.371 -18.269 106.043 1.00 58.37 99 ASN A C 1
ATOM 762 O O . ASN A 1 100 ? 21.931 -17.162 105.705 1.00 61.65 99 ASN A O 1
ATOM 767 N N . ALA A 1 101 ? 21.873 -19.410 105.565 1.00 38.56 100 ALA A N 1
ATOM 768 C CA . ALA A 1 101 ? 20.926 -19.413 104.457 1.00 34.80 100 ALA A CA 1
ATOM 769 C C . ALA A 1 101 ? 19.582 -18.802 104.834 1.00 31.76 100 ALA A C 1
ATOM 770 O O . ALA A 1 101 ? 18.937 -18.173 103.987 1.00 40.11 100 ALA A O 1
ATOM 772 N N . TYR A 1 102 ? 19.134 -18.983 106.078 1.00 30.57 101 TYR A N 1
ATOM 773 C CA . TYR A 1 102 ? 17.808 -18.531 106.495 1.00 28.90 101 TYR A CA 1
ATOM 774 C C . TYR A 1 102 ? 17.837 -17.163 107.172 1.00 31.42 101 TYR A C 1
ATOM 775 O O . TYR A 1 102 ? 17.184 -16.225 106.706 1.00 28.07 101 TYR A O 1
ATOM 784 N N . ILE A 1 103 ? 18.569 -17.033 108.274 1.00 27.02 102 ILE A N 1
ATOM 785 C CA . ILE A 1 103 ? 18.373 -15.919 109.194 1.00 25.26 102 ILE A CA 1
ATOM 786 C C . ILE A 1 103 ? 19.348 -14.776 108.933 1.00 37.77 102 ILE A C 1
ATOM 787 O O . ILE A 1 103 ? 18.953 -13.610 108.967 1.00 32.45 102 ILE A O 1
ATOM 792 N N . GLN A 1 104 ? 20.622 -15.082 108.675 1.00 32.73 103 GLN A N 1
ATOM 793 C CA . GLN A 1 104 ? 21.631 -14.025 108.634 1.00 30.35 103 GLN A CA 1
ATOM 794 C C . GLN A 1 104 ? 21.356 -13.009 107.534 1.00 35.59 103 GLN A C 1
ATOM 795 O O . GLN A 1 104 ? 21.684 -11.827 107.692 1.00 38.18 103 GLN A O 1
ATOM 801 N N . LYS A 1 105 ? 20.756 -13.438 106.422 1.00 33.05 104 LYS A N 1
ATOM 802 C CA . LYS A 1 105 ? 20.477 -12.510 105.332 1.00 28.25 104 LYS A CA 1
ATOM 803 C C . LYS A 1 105 ? 19.471 -11.434 105.724 1.00 35.02 104 LYS A C 1
ATOM 804 O O . LYS A 1 105 ? 19.427 -10.383 105.077 1.00 33.90 104 LYS A O 1
ATOM 810 N N . TYR A 1 106 ? 18.672 -11.660 106.770 1.00 36.52 105 TYR A N 1
ATOM 811 C CA . TYR A 1 106 ? 17.650 -10.705 107.184 1.00 29.33 105 TYR A CA 1
ATOM 812 C C . TYR A 1 106 ? 18.116 -9.759 108.283 1.00 43.19 105 TYR A C 1
ATOM 813 O O . TYR A 1 106 ? 17.367 -8.848 108.657 1.00 35.80 105 TYR A O 1
ATOM 822 N N . LEU A 1 107 ? 19.317 -9.954 108.813 1.00 33.52 106 LEU A N 1
ATOM 823 C CA . LEU A 1 107 ? 19.832 -9.087 109.862 1.00 40.11 106 LEU A CA 1
ATOM 824 C C . LEU A 1 107 ? 20.855 -8.100 109.310 1.00 56.79 106 LEU A C 1
ATOM 825 O O . LEU A 1 107 ? 21.116 -8.062 108.104 1.00 57.30 106 LEU A O 1
ATOM 831 N N . ALA B 1 2 ? 20.976 -57.875 115.637 1.00 60.39 1 ALA B N 1
ATOM 832 C CA . ALA B 1 2 ? 20.759 -56.486 115.251 1.00 71.69 1 ALA B CA 1
ATOM 833 C C . ALA B 1 2 ? 20.644 -56.329 113.729 1.00 84.89 1 ALA B C 1
ATOM 834 O O . ALA B 1 2 ? 20.076 -55.347 113.253 1.00 84.49 1 ALA B O 1
ATOM 836 N N . ASP B 1 3 ? 21.177 -57.309 112.988 1.00 68.23 2 ASP B N 1
ATOM 837 C CA . ASP B 1 3 ? 21.168 -57.364 111.527 1.00 72.98 2 ASP B CA 1
ATOM 838 C C . ASP B 1 3 ? 22.039 -56.266 110.925 1.00 63.85 2 ASP B C 1
ATOM 839 O O . ASP B 1 3 ? 22.548 -55.395 111.641 1.00 58.22 2 ASP B O 1
ATOM 844 N N . LEU B 1 4 ? 22.225 -56.306 109.604 1.00 47.20 3 LEU B N 1
ATOM 845 C CA . LEU B 1 4 ? 22.839 -55.193 108.890 1.00 65.41 3 LEU B CA 1
ATOM 846 C C . LEU B 1 4 ? 21.929 -53.975 109.001 1.00 53.11 3 LEU B C 1
ATOM 847 O O . LEU B 1 4 ? 21.074 -53.935 109.888 1.00 66.69 3 LEU B O 1
ATOM 852 N N . GLU B 1 5 ? 22.068 -52.992 108.105 1.00 72.64 4 GLU B N 1
ATOM 853 C CA . GLU B 1 5 ? 21.453 -51.672 108.266 1.00 57.66 4 GLU B CA 1
ATOM 854 C C . GLU B 1 5 ? 21.718 -51.122 109.672 1.00 44.64 4 GLU B C 1
ATOM 855 O O . GLU B 1 5 ? 22.154 -49.979 109.805 1.00 54.79 4 GLU B O 1
ATOM 861 N N . ASP B 1 6 ? 21.497 -51.922 110.722 1.00 39.33 5 ASP B N 1
ATOM 862 C CA . ASP B 1 6 ? 21.867 -51.523 112.078 1.00 65.69 5 ASP B CA 1
ATOM 863 C C . ASP B 1 6 ? 23.382 -51.447 112.233 1.00 53.42 5 ASP B C 1
ATOM 864 O O . ASP B 1 6 ? 23.933 -50.395 112.581 1.00 31.90 5 ASP B O 1
ATOM 869 N N . ASN B 1 7 ? 24.072 -52.564 111.993 1.00 44.51 6 ASN B N 1
ATOM 870 C CA . ASN B 1 7 ? 25.527 -52.565 112.096 1.00 42.26 6 ASN B CA 1
ATOM 871 C C . ASN B 1 7 ? 26.155 -51.700 111.013 1.00 43.71 6 ASN B C 1
ATOM 872 O O . ASN B 1 7 ? 27.151 -51.010 111.262 1.00 39.50 6 ASN B O 1
ATOM 877 N N . TRP B 1 8 ? 25.581 -51.707 109.808 1.00 46.77 7 TRP B N 1
ATOM 878 C CA . TRP B 1 8 ? 26.109 -50.842 108.760 1.00 50.05 7 TRP B CA 1
ATOM 879 C C . TRP B 1 8 ? 25.931 -49.371 109.116 1.00 31.68 7 TRP B C 1
ATOM 880 O O . TRP B 1 8 ? 26.809 -48.550 108.827 1.00 37.15 7 TRP B O 1
ATOM 891 N N . GLU B 1 9 ? 24.804 -49.014 109.738 1.00 35.06 8 GLU B N 1
ATOM 892 C CA . GLU B 1 9 ? 24.603 -47.629 110.160 1.00 43.79 8 GLU B CA 1
ATOM 893 C C . GLU B 1 9 ? 25.620 -47.228 111.220 1.00 26.55 8 GLU B C 1
ATOM 894 O O . GLU B 1 9 ? 26.233 -46.159 111.132 1.00 34.71 8 GLU B O 1
ATOM 900 N N . THR B 1 10 ? 25.809 -48.076 112.235 1.00 32.80 9 THR B N 1
ATOM 901 C CA . THR B 1 10 ? 26.863 -47.844 113.218 1.00 32.60 9 THR B CA 1
ATOM 902 C C . THR B 1 10 ? 28.213 -47.689 112.532 1.00 30.31 9 THR B C 1
ATOM 903 O O . THR B 1 10 ? 28.982 -46.768 112.835 1.00 27.81 9 THR B O 1
ATOM 907 N N . LEU B 1 11 ? 28.504 -48.580 111.582 1.00 36.29 10 LEU B N 1
ATOM 908 C CA . LEU B 1 11 ? 29.761 -48.507 110.847 1.00 30.20 10 LEU B CA 1
ATOM 909 C C . LEU B 1 11 ? 29.844 -47.220 110.039 1.00 30.32 10 LEU B C 1
ATOM 910 O O . LEU B 1 11 ? 30.830 -46.480 110.124 1.00 38.63 10 LEU B O 1
ATOM 915 N N . ASN B 1 12 ? 28.801 -46.926 109.263 1.00 32.47 11 ASN B N 1
ATOM 916 C CA . ASN B 1 12 ? 28.864 -45.799 108.342 1.00 37.67 11 ASN B CA 1
ATOM 917 C C . ASN B 1 12 ? 28.876 -44.463 109.079 1.00 24.00 11 ASN B C 1
ATOM 918 O O . ASN B 1 12 ? 29.534 -43.515 108.638 1.00 32.86 11 ASN B O 1
ATOM 923 N N . ASP B 1 13 ? 28.150 -44.356 110.195 1.00 25.35 12 ASP B N 1
ATOM 924 C CA . ASP B 1 13 ? 28.135 -43.082 110.911 1.00 31.33 12 ASP B CA 1
ATOM 925 C C . ASP B 1 13 ? 29.473 -42.804 111.583 1.00 26.07 12 ASP B C 1
ATOM 926 O O . ASP B 1 13 ? 29.955 -41.666 111.571 1.00 36.77 12 ASP B O 1
ATOM 931 N N . ASN B 1 14 ? 30.085 -43.827 112.182 1.00 31.23 13 ASN B N 1
ATOM 932 C CA . ASN B 1 14 ? 31.396 -43.635 112.792 1.00 28.97 13 ASN B CA 1
ATOM 933 C C . ASN B 1 14 ? 32.466 -43.341 111.751 1.00 31.05 13 ASN B C 1
ATOM 934 O O . ASN B 1 14 ? 33.402 -42.580 112.026 1.00 32.91 13 ASN B O 1
ATOM 939 N N . LEU B 1 15 ? 32.345 -43.922 110.554 1.00 32.64 14 LEU B N 1
ATOM 940 C CA . LEU B 1 15 ? 33.294 -43.622 109.486 1.00 29.61 14 LEU B CA 1
ATOM 941 C C . LEU B 1 15 ? 33.334 -42.126 109.176 1.00 32.84 14 LEU B C 1
ATOM 942 O O . LEU B 1 15 ? 34.404 -41.573 108.890 1.00 37.65 14 LEU B O 1
ATOM 947 N N . LYS B 1 16 ? 32.189 -41.445 109.256 1.00 33.40 15 LYS B N 1
ATOM 948 C CA . LYS B 1 16 ? 32.161 -40.019 108.933 1.00 44.30 15 LYS B CA 1
ATOM 949 C C . LYS B 1 16 ? 32.876 -39.181 109.986 1.00 29.62 15 LYS B C 1
ATOM 950 O O . LYS B 1 16 ? 33.618 -38.251 109.646 1.00 45.59 15 LYS B O 1
ATOM 956 N N . VAL B 1 17 ? 32.671 -39.492 111.267 1.00 36.90 16 VAL B N 1
ATOM 957 C CA . VAL B 1 17 ? 33.197 -38.647 112.333 1.00 30.99 16 VAL B CA 1
ATOM 958 C C . VAL B 1 17 ? 34.710 -38.725 112.473 1.00 37.67 16 VAL B C 1
ATOM 959 O O . VAL B 1 17 ? 35.299 -37.861 113.131 1.00 37.74 16 VAL B O 1
ATOM 963 N N . ILE B 1 18 ? 35.358 -39.726 111.868 1.00 30.59 17 ILE B N 1
ATOM 964 C CA . ILE B 1 18 ? 36.813 -39.838 111.975 1.00 29.18 17 ILE B CA 1
ATOM 965 C C . ILE B 1 18 ? 37.485 -38.629 111.343 1.00 26.40 17 ILE B C 1
ATOM 966 O O . ILE B 1 18 ? 38.491 -38.119 111.849 1.00 34.09 17 ILE B O 1
ATOM 971 N N . GLU B 1 19 ? 36.943 -38.163 110.219 1.00 32.93 18 GLU B N 1
ATOM 972 C CA . GLU B 1 19 ? 37.459 -36.970 109.555 1.00 42.39 18 GLU B CA 1
ATOM 973 C C . GLU B 1 19 ? 37.553 -35.785 110.513 1.00 35.04 18 GLU B C 1
ATOM 974 O O . GLU B 1 19 ? 38.542 -35.043 110.504 1.00 29.78 18 GLU B O 1
ATOM 980 N N . LYS B 1 20 ? 36.542 -35.612 111.363 1.00 38.51 19 LYS B N 1
ATOM 981 C CA . LYS B 1 20 ? 36.451 -34.511 112.315 1.00 29.69 19 LYS B CA 1
ATOM 982 C C . LYS B 1 20 ? 37.336 -34.697 113.545 1.00 39.89 19 LYS B C 1
ATOM 983 O O . LYS B 1 20 ? 37.549 -33.729 114.284 1.00 35.81 19 LYS B O 1
ATOM 989 N N . CYS B 1 21 ? 37.855 -35.901 113.783 1.00 27.40 20 CYS B N 1
ATOM 990 C CA . CYS B 1 21 ? 38.582 -36.176 115.017 1.00 24.40 20 CYS B CA 1
ATOM 991 C C . CYS B 1 21 ? 39.796 -35.264 115.170 1.00 39.58 20 CYS B C 1
ATOM 992 O O . CYS B 1 21 ? 40.463 -34.908 114.195 1.00 25.22 20 CYS B O 1
ATOM 995 N N . ASP B 1 22 ? 40.079 -34.903 116.426 1.00 29.78 21 ASP B N 1
ATOM 996 C CA . ASP B 1 22 ? 41.210 -34.065 116.810 1.00 37.50 21 ASP B CA 1
ATOM 997 C C . ASP B 1 22 ? 42.414 -34.853 117.293 1.00 40.47 21 ASP B C 1
ATOM 998 O O . ASP B 1 22 ? 43.549 -34.407 117.098 1.00 33.90 21 ASP B O 1
ATOM 1003 N N . ASN B 1 23 ? 42.196 -35.990 117.949 1.00 33.66 22 ASN B N 1
ATOM 1004 C CA . ASN B 1 23 ? 43.248 -36.688 118.671 1.00 25.28 22 ASN B CA 1
ATOM 1005 C C . ASN B 1 23 ? 43.153 -38.181 118.389 1.00 39.34 22 ASN B C 1
ATOM 1006 O O . ASN B 1 23 ? 42.266 -38.649 117.669 1.00 30.95 22 ASN B O 1
ATOM 1011 N N . ALA B 1 24 ? 44.074 -38.933 118.994 1.00 36.57 23 ALA B N 1
ATOM 1012 C CA . ALA B 1 24 ? 44.169 -40.361 118.724 1.00 24.41 23 ALA B CA 1
ATOM 1013 C C . ALA B 1 24 ? 43.031 -41.141 119.373 1.00 28.61 23 ALA B C 1
ATOM 1014 O O . ALA B 1 24 ? 42.582 -42.150 118.813 1.00 21.28 23 ALA B O 1
ATOM 1016 N N . ALA B 1 25 ? 42.547 -40.691 120.537 1.00 22.74 24 ALA B N 1
ATOM 1017 C CA . ALA B 1 25 ? 41.465 -41.397 121.225 1.00 31.55 24 ALA B CA 1
ATOM 1018 C C . ALA B 1 25 ? 40.154 -41.299 120.457 1.00 34.63 24 ALA B C 1
ATOM 1019 O O . ALA B 1 25 ? 39.395 -42.273 120.393 1.00 30.82 24 ALA B O 1
ATOM 1021 N N . CYS B 1 26 ? 39.861 -40.128 119.889 1.00 24.71 25 CYS B N 1
ATOM 1022 C CA . CYS B 1 26 ? 38.696 -39.980 119.025 1.00 29.04 25 CYS B CA 1
ATOM 1023 C C . CYS B 1 26 ? 38.722 -41.001 117.890 1.00 20.91 25 CYS B C 1
ATOM 1024 O O . CYS B 1 26 ? 37.768 -41.764 117.698 1.00 20.35 25 CYS B O 1
ATOM 1027 N N . VAL B 1 27 ? 39.822 -41.024 117.133 1.00 22.07 26 VAL B N 1
ATOM 1028 C CA . VAL B 1 27 ? 39.965 -41.959 116.015 1.00 21.33 26 VAL B CA 1
ATOM 1029 C C . VAL B 1 27 ? 39.829 -43.396 116.499 1.00 21.67 26 VAL B C 1
ATOM 1030 O O . VAL B 1 27 ? 39.076 -44.198 115.931 1.00 21.94 26 VAL B O 1
ATOM 1034 N N . LYS B 1 28 ? 40.560 -43.739 117.560 1.00 24.48 27 LYS B N 1
ATOM 1035 C CA . LYS B 1 28 ? 40.534 -45.101 118.081 1.00 22.43 27 LYS B CA 1
ATOM 1036 C C . LYS B 1 28 ? 39.123 -45.525 118.464 1.00 26.90 27 LYS B C 1
ATOM 1037 O O . LYS B 1 28 ? 38.712 -46.659 118.184 1.00 21.93 27 LYS B O 1
ATOM 1043 N N . ASP B 1 29 ? 38.364 -44.629 119.102 1.00 20.93 28 ASP B N 1
ATOM 1044 C CA . ASP B 1 29 ? 37.007 -44.971 119.521 1.00 16.48 28 ASP B CA 1
ATOM 1045 C C . ASP B 1 29 ? 36.099 -45.229 118.324 1.00 23.59 28 ASP B C 1
ATOM 1046 O O . ASP B 1 29 ? 35.341 -46.206 118.308 1.00 23.26 28 ASP B O 1
ATOM 1051 N N . ALA B 1 30 ? 36.144 -44.354 117.316 1.00 25.31 29 ALA B N 1
ATOM 1052 C CA . ALA B 1 30 ? 35.272 -44.532 116.159 1.00 20.06 29 ALA B CA 1
ATOM 1053 C C . ALA B 1 30 ? 35.615 -45.809 115.408 1.00 20.02 29 ALA B C 1
ATOM 1054 O O . ALA B 1 30 ? 34.721 -46.525 114.944 1.00 28.46 29 ALA B O 1
ATOM 1056 N N . LEU B 1 31 ? 36.910 -46.120 115.291 1.00 29.71 30 LEU B N 1
ATOM 1057 C CA . LEU B 1 31 ? 37.325 -47.361 114.644 1.00 20.36 30 LEU B CA 1
ATOM 1058 C C . LEU B 1 31 ? 36.912 -48.578 115.460 1.00 23.68 30 LEU B C 1
ATOM 1059 O O . LEU B 1 31 ? 36.556 -49.620 114.895 1.00 21.63 30 LEU B O 1
ATOM 1064 N N . THR B 1 32 ? 36.971 -48.474 116.787 1.00 20.68 31 THR B N 1
ATOM 1065 C CA . THR B 1 32 ? 36.494 -49.561 117.636 1.00 23.02 31 THR B CA 1
ATOM 1066 C C . THR B 1 32 ? 35.036 -49.879 117.340 1.00 24.90 31 THR B C 1
ATOM 1067 O O . THR B 1 32 ? 34.661 -51.046 117.181 1.00 17.52 31 THR B O 1
ATOM 1071 N N . LYS B 1 33 ? 34.195 -48.846 117.253 1.00 24.29 32 LYS B N 1
ATOM 1072 C CA . LYS B 1 33 ? 32.785 -49.067 116.953 1.00 22.37 32 LYS B CA 1
ATOM 1073 C C . LYS B 1 33 ? 32.601 -49.632 115.550 1.00 26.74 32 LYS B C 1
ATOM 1074 O O . LYS B 1 33 ? 31.738 -50.490 115.331 1.00 22.63 32 LYS B O 1
ATOM 1080 N N . MET B 1 34 ? 33.397 -49.156 114.587 1.00 21.75 33 MET B N 1
ATOM 1081 C CA . MET B 1 34 ? 33.345 -49.710 113.236 1.00 19.38 33 MET B CA 1
ATOM 1082 C C . MET B 1 34 ? 33.720 -51.186 113.229 1.00 20.15 33 MET B C 1
ATOM 1083 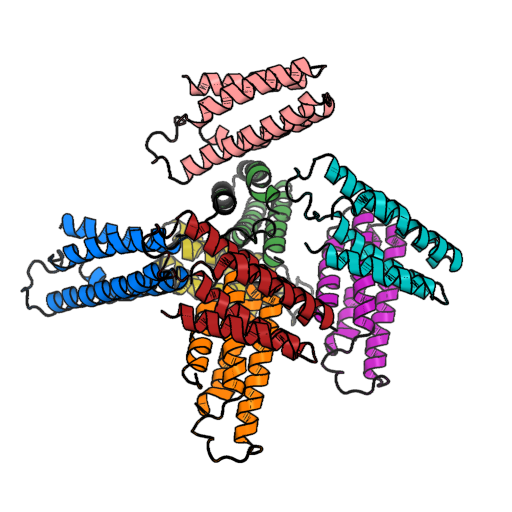O O . MET B 1 34 ? 33.048 -52.005 112.591 1.00 23.85 33 MET B O 1
ATOM 1088 N N . ARG B 1 35 ? 34.811 -51.542 113.919 1.00 18.89 34 ARG B N 1
ATOM 1089 C CA . ARG B 1 35 ? 35.262 -52.930 113.913 1.00 13.84 34 ARG B CA 1
ATOM 1090 C C . ARG B 1 35 ? 34.234 -53.845 114.560 1.00 23.12 34 ARG B C 1
ATOM 1091 O O . ARG B 1 35 ? 33.928 -54.919 114.029 1.00 23.53 34 ARG B O 1
ATOM 1099 N N . ALA B 1 36 ? 33.681 -53.437 115.704 1.00 25.75 35 ALA B N 1
ATOM 1100 C CA . ALA B 1 36 ? 32.671 -54.261 116.359 1.00 29.45 35 ALA B CA 1
ATOM 1101 C C . ALA B 1 36 ? 31.444 -54.422 115.474 1.00 33.90 35 ALA B C 1
ATOM 1102 O O . ALA B 1 36 ? 30.863 -55.511 115.399 1.00 22.86 35 ALA B O 1
ATOM 1104 N N . ALA B 1 37 ? 31.038 -53.347 114.790 1.00 24.27 36 ALA B N 1
ATOM 1105 C CA . ALA B 1 37 ? 29.937 -53.453 113.837 1.00 31.83 36 ALA B CA 1
ATOM 1106 C C . ALA B 1 37 ? 30.289 -54.389 112.688 1.00 31.93 36 ALA B C 1
ATOM 1107 O O . ALA B 1 37 ? 29.461 -55.201 112.260 1.00 29.68 36 ALA B O 1
ATOM 1109 N N . ALA B 1 38 ? 31.518 -54.291 112.176 1.00 28.88 37 ALA B N 1
ATOM 1110 C CA . ALA B 1 38 ? 31.900 -55.114 111.036 1.00 21.20 37 ALA B CA 1
ATOM 1111 C C . ALA B 1 38 ? 31.968 -56.592 111.397 1.00 30.67 37 ALA B C 1
ATOM 1112 O O . ALA B 1 38 ? 31.677 -57.440 110.549 1.00 23.89 37 ALA B O 1
ATOM 1114 N N . LEU B 1 39 ? 32.338 -56.925 112.638 1.00 23.83 38 LEU B N 1
ATOM 1115 C CA . LEU B 1 39 ? 32.411 -58.331 113.031 1.00 27.92 38 LEU B CA 1
ATOM 1116 C C . LEU B 1 39 ? 31.050 -59.015 112.946 1.00 26.42 38 LEU B C 1
ATOM 1117 O O . LEU B 1 39 ? 30.979 -60.217 112.664 1.00 28.66 38 LEU B O 1
ATOM 1122 N N . ASP B 1 40 ? 29.964 -58.274 113.184 1.00 31.90 39 ASP B N 1
ATOM 1123 C CA . ASP B 1 40 ? 28.620 -58.835 113.103 1.00 29.86 39 ASP B CA 1
ATOM 1124 C C . ASP B 1 40 ? 28.061 -58.784 111.691 1.00 29.45 39 ASP B C 1
ATOM 1125 O O . ASP B 1 40 ? 27.482 -59.770 111.219 1.00 31.98 39 ASP B O 1
ATOM 1130 N N . ALA B 1 41 ? 28.221 -57.644 111.014 1.00 26.46 40 ALA B N 1
ATOM 1131 C CA . ALA B 1 41 ? 27.747 -57.518 109.640 1.00 22.82 40 ALA B CA 1
ATOM 1132 C C . ALA B 1 41 ? 28.406 -58.549 108.732 1.00 26.20 40 ALA B C 1
ATOM 1133 O O . ALA B 1 41 ? 27.753 -59.139 107.865 1.00 29.63 40 ALA B O 1
ATOM 1135 N N . GLN B 1 42 ? 29.703 -58.784 108.940 1.00 24.55 41 GLN B N 1
ATOM 1136 C CA . GLN B 1 42 ? 30.489 -59.718 108.141 1.00 28.09 41 GLN B CA 1
ATOM 1137 C C . GLN B 1 42 ? 29.886 -61.116 108.099 1.00 31.55 41 GLN B C 1
ATOM 1138 O O . GLN B 1 42 ? 30.145 -61.878 107.159 1.00 37.91 41 GLN B O 1
ATOM 1144 N N . LYS B 1 43 ? 29.096 -61.480 109.107 1.00 32.90 42 LYS B N 1
ATOM 1145 C CA . LYS B 1 43 ? 28.539 -62.824 109.200 1.00 48.99 42 LYS B CA 1
ATOM 1146 C C . LYS B 1 43 ? 27.094 -62.920 108.735 1.00 36.33 42 LYS B C 1
ATOM 1147 O O . LYS B 1 43 ? 26.623 -64.028 108.460 1.00 44.28 42 LYS B O 1
ATOM 1153 N N . ALA B 1 44 ? 26.379 -61.805 108.651 1.00 34.78 43 ALA B N 1
ATOM 1154 C CA . ALA B 1 44 ? 25.032 -61.863 108.125 1.00 48.89 43 ALA B CA 1
ATOM 1155 C C . ALA B 1 44 ? 25.069 -62.065 106.612 1.00 44.02 43 ALA B C 1
ATOM 1156 O O . ALA B 1 44 ? 26.115 -61.966 105.962 1.00 34.62 43 ALA B O 1
ATOM 1158 N N . THR B 1 45 ? 23.903 -62.380 106.057 1.00 38.95 44 THR B N 1
ATOM 1159 C CA . THR B 1 45 ? 23.707 -62.444 104.617 1.00 43.34 44 THR B CA 1
ATOM 1160 C C . THR B 1 45 ? 22.690 -61.376 104.254 1.00 41.20 44 THR B C 1
ATOM 1161 O O . THR B 1 45 ? 21.563 -61.396 104.780 1.00 44.84 44 THR B O 1
ATOM 1165 N N . PRO B 1 46 ? 23.038 -60.420 103.399 1.00 35.23 45 PRO B N 1
ATOM 1166 C CA . PRO B 1 46 ? 22.076 -59.394 103.029 1.00 34.81 45 PRO B CA 1
ATOM 1167 C C . PRO B 1 46 ? 20.905 -60.014 102.276 1.00 56.22 45 PRO B C 1
ATOM 1168 O O . PRO B 1 46 ? 21.045 -61.081 101.657 1.00 52.37 45 PRO B O 1
ATOM 1172 N N . PRO B 1 47 ? 19.728 -59.394 102.356 1.00 57.40 46 PRO B N 1
ATOM 1173 C CA . PRO B 1 47 ? 18.550 -59.995 101.705 1.00 55.44 46 PRO B CA 1
ATOM 1174 C C . PRO B 1 47 ? 18.667 -60.102 100.192 1.00 63.81 46 PRO B C 1
ATOM 1175 O O . PRO B 1 47 ? 18.072 -61.017 99.608 1.00 61.42 46 PRO B O 1
ATOM 1179 N N . LYS B 1 48 ? 19.415 -59.208 99.535 1.00 52.97 47 LYS B N 1
ATOM 1180 C CA . LYS B 1 48 ? 19.648 -59.358 98.101 1.00 47.47 47 LYS B CA 1
ATOM 1181 C C . LYS B 1 48 ? 20.397 -60.644 97.772 1.00 52.83 47 LYS B C 1
ATOM 1182 O O . LYS B 1 48 ? 20.301 -61.133 96.641 1.00 68.16 47 LYS B O 1
ATOM 1188 N N . LEU B 1 49 ? 21.134 -61.202 98.734 1.00 45.07 48 LEU B N 1
ATOM 1189 C CA . LEU B 1 49 ? 21.901 -62.429 98.552 1.00 41.60 48 LEU B CA 1
ATOM 1190 C C . LEU B 1 49 ? 21.298 -63.589 99.328 1.00 36.07 48 LEU B C 1
ATOM 1191 O O . LEU B 1 49 ? 21.957 -64.616 99.519 1.00 39.24 48 LEU B O 1
ATOM 1196 N N . GLU B 1 50 ? 20.048 -63.435 99.769 1.00 50.75 49 GLU B N 1
ATOM 1197 C CA . GLU B 1 50 ? 19.411 -64.420 100.634 1.00 55.68 49 GLU B CA 1
ATOM 1198 C C . GLU B 1 50 ? 19.452 -65.815 100.030 1.00 71.14 49 GLU B C 1
ATOM 1199 O O . GLU B 1 50 ? 19.741 -66.795 100.727 1.00 66.94 49 GLU B O 1
ATOM 1205 N N . ASP B 1 51 ? 19.183 -65.925 98.731 1.00 64.51 50 ASP B N 1
ATOM 1206 C CA . ASP B 1 51 ? 19.064 -67.215 98.067 1.00 69.06 50 ASP B CA 1
ATOM 1207 C C . ASP B 1 51 ? 20.296 -67.594 97.258 1.00 55.49 50 ASP B C 1
ATOM 1208 O O . ASP B 1 51 ? 20.242 -68.560 96.491 1.00 55.55 50 ASP B O 1
ATOM 1213 N N . LYS B 1 52 ? 21.403 -66.872 97.412 1.00 48.50 51 LYS B N 1
ATOM 1214 C CA . LYS B 1 52 ? 22.591 -67.161 96.620 1.00 63.29 51 LYS B CA 1
ATOM 1215 C C . LYS B 1 52 ? 23.452 -68.225 97.291 1.00 65.83 51 LYS B C 1
ATOM 1216 O O . LYS B 1 52 ? 23.587 -68.259 98.518 1.00 64.18 51 LYS B O 1
ATOM 1222 N N . SER B 1 53 ? 24.032 -69.099 96.463 1.00 70.33 52 SER B N 1
ATOM 1223 C CA . SER B 1 53 ? 25.032 -70.088 96.857 1.00 61.27 52 SER B CA 1
ATOM 1224 C C . SER B 1 53 ? 26.185 -69.405 97.593 1.00 67.29 52 SER B C 1
ATOM 1225 O O . SER B 1 53 ? 26.423 -68.206 97.400 1.00 68.42 52 SER B O 1
ATOM 1228 N N . PRO B 1 54 ? 26.915 -70.132 98.446 1.00 63.08 53 PRO B N 1
ATOM 1229 C CA . PRO B 1 54 ? 27.647 -69.466 99.536 1.00 64.68 53 PRO B CA 1
ATOM 1230 C C . PRO B 1 54 ? 28.977 -68.723 99.293 1.00 71.16 53 PRO B C 1
ATOM 1231 O O . PRO B 1 54 ? 29.279 -67.906 100.173 1.00 78.53 53 PRO B O 1
ATOM 1235 N N . ASP B 1 55 ? 29.837 -68.887 98.265 1.00 67.34 54 ASP B N 1
ATOM 1236 C CA . ASP B 1 55 ? 30.069 -69.817 97.142 1.00 51.71 54 ASP B CA 1
ATOM 1237 C C . ASP B 1 55 ? 29.069 -69.728 96.014 1.00 63.73 54 ASP B C 1
ATOM 1238 O O . ASP B 1 55 ? 28.713 -70.698 95.341 1.00 88.32 54 ASP B O 1
ATOM 1243 N N . SER B 1 56 ? 28.680 -68.481 95.823 1.00 50.31 55 SER B N 1
ATOM 1244 C CA . SER B 1 56 ? 28.464 -67.821 94.553 1.00 53.74 55 SER B CA 1
ATOM 1245 C C . SER B 1 56 ? 29.510 -66.716 94.463 1.00 53.59 55 SER B C 1
ATOM 1246 O O . SER B 1 56 ? 30.093 -66.331 95.484 1.00 45.19 55 SER B O 1
ATOM 1249 N N . PRO B 1 57 ? 29.793 -66.191 93.269 1.00 58.70 56 PRO B N 1
ATOM 1250 C CA . PRO B 1 57 ? 30.703 -65.034 93.198 1.00 48.34 56 PRO B CA 1
ATOM 1251 C C . PRO B 1 57 ? 30.208 -63.832 93.987 1.00 43.43 56 PRO B C 1
ATOM 1252 O O . PRO B 1 57 ? 31.019 -62.969 94.341 1.00 39.59 56 PRO B O 1
ATOM 1256 N N . GLU B 1 58 ? 28.910 -63.767 94.297 1.00 35.01 57 GLU B N 1
ATOM 1257 C CA . GLU B 1 58 ? 28.356 -62.632 95.027 1.00 39.99 57 GLU B CA 1
ATOM 1258 C C . GLU B 1 58 ? 28.606 -62.750 96.526 1.00 46.07 57 GLU B C 1
ATOM 1259 O O . GLU B 1 58 ? 29.177 -61.839 97.137 1.00 28.41 57 GLU B O 1
ATOM 1265 N N . MET B 1 59 ? 28.165 -63.861 97.131 1.00 42.11 58 MET B N 1
ATOM 1266 C CA . MET B 1 59 ? 28.363 -64.068 98.564 1.00 36.38 58 MET B CA 1
ATOM 1267 C C . MET B 1 59 ? 29.834 -64.019 98.927 1.00 39.75 58 MET B C 1
ATOM 1268 O O . MET B 1 59 ? 30.211 -63.494 99.978 1.00 43.47 58 MET B O 1
ATOM 1273 N N . LYS B 1 60 ? 30.684 -64.569 98.075 1.00 39.60 59 LYS B N 1
ATOM 1274 C CA . LYS B 1 60 ? 32.106 -64.453 98.336 1.00 44.93 59 LYS B CA 1
ATOM 1275 C C . LYS B 1 60 ? 32.569 -62.995 98.174 1.00 49.30 59 LYS B C 1
ATOM 1276 O O . LYS B 1 60 ? 33.357 -62.493 98.984 1.00 35.98 59 LYS B O 1
ATOM 1282 N N . ASP B 1 61 ? 32.026 -62.270 97.180 1.00 35.88 60 ASP B N 1
ATOM 1283 C CA . ASP B 1 61 ? 32.375 -60.852 97.007 1.00 34.36 60 ASP B CA 1
ATOM 1284 C C . ASP B 1 61 ? 32.029 -60.039 98.251 1.00 31.18 60 ASP B C 1
ATOM 1285 O O . ASP B 1 61 ? 32.834 -59.219 98.710 1.00 28.04 60 ASP B O 1
ATOM 1290 N N . PHE B 1 62 ? 30.833 -60.261 98.803 1.00 30.25 61 PHE B N 1
ATOM 1291 C CA . PHE B 1 62 ? 30.433 -59.640 100.061 1.00 27.44 61 PHE B CA 1
ATOM 1292 C C . PHE B 1 62 ? 31.449 -59.922 101.162 1.00 34.04 61 PHE B C 1
ATOM 1293 O O . PHE B 1 62 ? 31.922 -59.002 101.843 1.00 31.23 61 PHE B O 1
ATOM 1301 N N . ARG B 1 63 ? 31.820 -61.191 101.332 1.00 24.92 62 ARG B N 1
ATOM 1302 C CA . ARG B 1 63 ? 32.691 -61.545 102.445 1.00 32.46 62 ARG B CA 1
ATOM 1303 C C . ARG B 1 63 ? 34.117 -61.060 102.224 1.00 32.27 62 ARG B C 1
ATOM 1304 O O . ARG B 1 63 ? 34.803 -60.709 103.187 1.00 26.75 62 ARG B O 1
ATOM 1312 N N . HIS B 1 64 ? 34.581 -61.014 100.977 1.00 28.75 63 HIS B N 1
ATOM 1313 C CA . HIS B 1 64 ? 35.916 -60.477 100.744 1.00 31.61 63 HIS B CA 1
ATOM 1314 C C . HIS B 1 64 ? 35.943 -58.964 100.895 1.00 30.05 63 HIS B C 1
ATOM 1315 O O . HIS B 1 64 ? 36.972 -58.403 101.285 1.00 27.59 63 HIS B O 1
ATOM 1322 N N . GLY B 1 65 ? 34.833 -58.290 100.588 1.00 35.27 64 GLY B N 1
ATOM 1323 C CA . GLY B 1 65 ? 34.759 -56.863 100.852 1.00 24.73 64 GLY B CA 1
ATOM 1324 C C . GLY B 1 65 ? 34.925 -56.540 102.324 1.00 29.16 64 GLY B C 1
ATOM 1325 O O . GLY B 1 65 ? 35.615 -55.584 102.685 1.00 19.41 64 GLY B O 1
ATOM 1326 N N . PHE B 1 66 ? 34.311 -57.345 103.194 1.00 25.91 65 PHE B N 1
ATOM 1327 C CA . PHE B 1 66 ? 34.421 -57.103 104.629 1.00 26.69 65 PHE B CA 1
ATOM 1328 C C . PHE B 1 66 ? 35.789 -57.485 105.171 1.00 29.93 65 PHE B C 1
ATOM 1329 O O . PHE B 1 66 ? 36.271 -56.855 106.120 1.00 26.82 65 PHE B O 1
ATOM 1337 N N . ASP B 1 67 ? 36.428 -58.508 104.599 1.00 25.13 66 ASP B N 1
ATOM 1338 C CA . ASP B 1 67 ? 37.791 -58.831 105.007 1.00 26.29 66 ASP B CA 1
ATOM 1339 C C . ASP B 1 67 ? 38.743 -57.682 104.692 1.00 33.58 66 ASP B C 1
ATOM 1340 O O . ASP B 1 67 ? 39.584 -57.316 105.523 1.00 27.66 66 ASP B O 1
ATOM 1345 N N . ILE B 1 68 ? 38.629 -57.105 103.492 1.00 23.86 67 ILE B N 1
ATOM 1346 C CA . ILE B 1 68 ? 39.395 -55.905 103.165 1.00 22.40 67 ILE B CA 1
ATOM 1347 C C . ILE B 1 68 ? 39.049 -54.779 104.130 1.00 19.74 67 ILE B C 1
ATOM 1348 O O . ILE B 1 68 ? 39.925 -54.027 104.573 1.00 23.35 67 ILE B O 1
ATOM 1353 N N . LEU B 1 69 ? 37.768 -54.663 104.488 1.00 23.65 68 LEU B N 1
ATOM 1354 C CA . LEU B 1 69 ? 37.322 -53.569 105.348 1.00 30.69 68 LEU B CA 1
ATOM 1355 C C . LEU B 1 69 ? 37.846 -53.733 106.771 1.00 28.81 68 LEU B C 1
ATOM 1356 O O . LEU B 1 69 ? 38.372 -52.782 107.367 1.00 18.34 68 LEU B O 1
ATOM 1361 N N . VAL B 1 70 ? 37.697 -54.931 107.340 1.00 21.02 69 VAL B N 1
ATOM 1362 C CA . VAL B 1 70 ? 38.246 -55.201 108.667 1.00 17.25 69 VAL B CA 1
ATOM 1363 C C . VAL B 1 70 ? 39.756 -55.017 108.658 1.00 20.58 69 VAL B C 1
ATOM 1364 O O . VAL B 1 70 ? 40.338 -54.469 109.601 1.00 20.61 69 VAL B O 1
ATOM 1368 N N . GLY B 1 71 ? 40.413 -55.453 107.583 1.00 19.24 70 GLY B N 1
ATOM 1369 C CA . GLY B 1 71 ? 41.847 -55.242 107.477 1.00 20.39 70 GLY B CA 1
ATOM 1370 C C . GLY B 1 71 ? 42.222 -53.772 107.440 1.00 17.86 70 GLY B C 1
ATOM 1371 O O . GLY B 1 71 ? 43.212 -53.361 108.048 1.00 27.04 70 GLY B O 1
ATOM 1372 N N . GLN B 1 72 ? 41.438 -52.957 106.727 1.00 18.47 71 GLN B N 1
ATOM 1373 C CA . GLN B 1 72 ? 41.716 -51.524 106.698 1.00 16.02 71 GLN B CA 1
ATOM 1374 C C . GLN B 1 72 ? 41.438 -50.874 108.048 1.00 19.61 71 GLN B C 1
ATOM 1375 O O . GLN B 1 72 ? 42.156 -49.954 108.456 1.00 28.02 71 GLN B O 1
ATOM 1381 N N . ILE B 1 73 ? 40.402 -51.333 108.754 1.00 28.64 72 ILE B N 1
ATOM 1382 C CA . ILE B 1 73 ? 40.147 -50.847 110.111 1.00 20.83 72 ILE B CA 1
ATOM 1383 C C . ILE B 1 73 ? 41.319 -51.186 111.024 1.00 18.50 72 ILE B C 1
ATOM 1384 O O . ILE B 1 73 ? 41.777 -50.353 111.816 1.00 22.20 72 ILE B O 1
ATOM 1389 N N . ASP B 1 74 ? 41.814 -52.421 110.936 1.00 17.68 73 ASP B N 1
ATOM 1390 C CA . ASP B 1 74 ? 42.945 -52.818 111.771 1.00 27.67 73 ASP B CA 1
ATOM 1391 C C . ASP B 1 74 ? 44.198 -52.015 111.434 1.00 25.85 73 ASP B C 1
ATOM 1392 O O . ASP B 1 74 ? 44.959 -51.635 112.332 1.00 20.74 73 ASP B O 1
ATOM 1397 N N . ASP B 1 75 ? 44.437 -51.759 110.144 1.00 26.02 74 ASP B N 1
ATOM 1398 C CA . ASP B 1 75 ? 45.547 -50.892 109.758 1.00 21.46 74 ASP B CA 1
ATOM 1399 C C . ASP B 1 75 ? 45.429 -49.534 110.433 1.00 23.20 74 ASP B C 1
ATOM 1400 O O . ASP B 1 75 ? 46.376 -49.057 111.065 1.00 20.25 74 ASP B O 1
ATOM 1405 N N . ALA B 1 76 ? 44.256 -48.907 110.330 1.00 22.10 75 ALA B N 1
ATOM 1406 C CA . ALA B 1 76 ? 44.052 -47.604 110.950 1.00 20.39 75 ALA B CA 1
ATOM 1407 C C . ALA B 1 76 ? 44.151 -47.681 112.471 1.00 26.93 75 ALA B C 1
ATOM 1408 O O . ALA B 1 76 ? 44.676 -46.761 113.114 1.00 25.63 75 ALA B O 1
ATOM 1410 N N . LEU B 1 77 ? 43.653 -48.770 113.068 1.00 21.22 76 LEU B N 1
ATOM 1411 C CA . LEU B 1 77 ? 43.724 -48.919 114.522 1.00 21.58 76 LEU B CA 1
ATOM 1412 C C . LEU B 1 77 ? 45.164 -48.970 115.011 1.00 26.72 76 LEU B C 1
ATOM 1413 O O . LEU B 1 77 ? 45.501 -48.366 116.038 1.00 20.65 76 LEU B O 1
ATOM 1418 N N . LYS B 1 78 ? 46.023 -49.715 114.309 1.00 26.88 77 LYS B N 1
ATOM 1419 C CA . LYS B 1 78 ? 47.431 -49.771 114.689 1.00 28.65 77 LYS B CA 1
ATOM 1420 C C . LYS B 1 78 ? 48.069 -48.386 114.653 1.00 22.59 77 LYS B C 1
ATOM 1421 O O . LYS B 1 78 ? 48.795 -48.004 115.579 1.00 22.47 77 LYS B O 1
ATOM 1427 N N . LEU B 1 79 ? 47.806 -47.621 113.591 1.00 22.37 78 LEU B N 1
ATOM 1428 C CA . LEU B 1 79 ? 48.299 -46.248 113.524 1.00 23.99 78 LEU B CA 1
ATOM 1429 C C . LEU B 1 79 ? 47.743 -45.406 114.665 1.00 26.58 78 LEU B C 1
ATOM 1430 O O . LEU B 1 79 ? 48.487 -44.660 115.314 1.00 25.14 78 LEU B O 1
ATOM 1435 N N . ALA B 1 80 ? 46.439 -45.517 114.935 1.00 28.40 79 ALA B N 1
ATOM 1436 C CA . ALA B 1 80 ? 45.839 -44.710 115.994 1.00 28.82 79 ALA B CA 1
ATOM 1437 C C . ALA B 1 80 ? 46.423 -45.062 117.353 1.00 29.85 79 ALA B C 1
ATOM 1438 O O . ALA B 1 80 ? 46.643 -44.179 118.190 1.00 27.31 79 ALA B O 1
ATOM 1440 N N . ASN B 1 81 ? 46.693 -46.348 117.590 1.00 26.34 80 ASN B N 1
ATOM 1441 C CA . ASN B 1 81 ? 47.255 -46.756 118.872 1.00 31.33 80 ASN B CA 1
ATOM 1442 C C . ASN B 1 81 ? 48.709 -46.329 119.037 1.00 28.91 80 ASN B C 1
ATOM 1443 O O . ASN B 1 81 ? 49.192 -46.261 120.173 1.00 27.71 80 ASN B O 1
ATOM 1448 N N . GLU B 1 82 ? 49.410 -46.034 117.944 1.00 32.24 81 GLU B N 1
ATOM 1449 C CA . GLU B 1 82 ? 50.749 -45.455 117.999 1.00 28.41 81 GLU B CA 1
ATOM 1450 C C . GLU B 1 82 ? 50.733 -43.933 118.122 1.00 18.93 81 GLU B C 1
ATOM 1451 O O . GLU B 1 82 ? 51.803 -43.318 118.185 1.00 21.60 81 GLU B O 1
ATOM 1457 N N . GLY B 1 83 ? 49.556 -43.315 118.159 1.00 20.79 82 GLY B N 1
ATOM 1458 C CA . GLY B 1 83 ? 49.474 -41.871 118.237 1.00 28.97 82 GLY B CA 1
ATOM 1459 C C . GLY B 1 83 ? 49.677 -41.150 116.926 1.00 32.73 82 GLY B C 1
ATOM 1460 O O . GLY B 1 83 ? 49.913 -39.939 116.932 1.00 32.24 82 GLY B O 1
ATOM 1461 N N . LYS B 1 84 ? 49.595 -41.859 115.800 1.00 30.89 83 LYS B N 1
ATOM 1462 C CA . LYS B 1 84 ? 49.760 -41.252 114.476 1.00 32.25 83 LYS B CA 1
ATOM 1463 C C . LYS B 1 84 ? 48.391 -40.853 113.924 1.00 27.59 83 LYS B C 1
ATOM 1464 O O . LYS B 1 84 ? 47.865 -41.431 112.968 1.00 28.80 83 LYS B O 1
ATOM 1470 N N . VAL B 1 85 ? 47.826 -39.826 114.563 1.00 24.28 84 VAL B N 1
ATOM 1471 C CA . VAL B 1 85 ? 46.487 -39.338 114.229 1.00 36.17 84 VAL B CA 1
ATOM 1472 C C . VAL B 1 85 ? 46.348 -39.080 112.735 1.00 28.84 84 VAL B C 1
ATOM 1473 O O . VAL B 1 85 ? 45.346 -39.459 112.115 1.00 29.28 84 VAL B O 1
ATOM 1477 N N . LYS B 1 86 ? 47.349 -38.431 112.134 1.00 30.64 85 LYS B N 1
ATOM 1478 C CA . LYS B 1 86 ? 47.234 -38.009 110.739 1.00 37.16 85 LYS B CA 1
ATOM 1479 C C . LYS B 1 86 ? 47.201 -39.200 109.789 1.00 19.31 85 LYS B C 1
ATOM 1480 O O . LYS B 1 86 ? 46.383 -39.240 108.866 1.00 24.67 85 LYS B O 1
ATOM 1486 N N . GLU B 1 87 ? 48.085 -40.175 109.992 1.00 23.85 86 GLU B N 1
ATOM 1487 C CA . GLU B 1 87 ? 48.101 -41.338 109.111 1.00 25.82 86 GLU B CA 1
ATOM 1488 C C . GLU B 1 87 ? 46.888 -42.231 109.348 1.00 30.15 86 GLU B C 1
ATOM 1489 O O . GLU B 1 87 ? 46.344 -42.810 108.400 1.00 28.71 86 GLU B O 1
ATOM 1495 N N . ALA B 1 88 ? 46.453 -42.355 110.606 1.00 25.55 87 ALA B N 1
ATOM 1496 C CA . ALA B 1 88 ? 45.265 -43.148 110.908 1.00 24.35 87 ALA B CA 1
ATOM 1497 C C . ALA B 1 88 ? 44.028 -42.562 110.242 1.00 27.67 87 ALA B C 1
ATOM 1498 O O . ALA B 1 88 ? 43.155 -43.302 109.773 1.00 22.64 87 ALA B O 1
ATOM 1500 N N . GLN B 1 89 ? 43.929 -41.232 110.191 1.00 26.01 88 GLN B N 1
ATOM 1501 C CA . GLN B 1 89 ? 42.801 -40.623 109.494 1.00 29.89 88 GLN B CA 1
ATOM 1502 C C . GLN B 1 89 ? 42.892 -40.832 107.989 1.00 30.87 88 GLN B C 1
ATOM 1503 O O . GLN B 1 89 ? 41.861 -40.933 107.316 1.00 34.46 88 GLN B O 1
ATOM 1509 N N . ALA B 1 90 ? 44.110 -40.901 107.447 1.00 22.16 89 ALA B N 1
ATOM 1510 C CA . ALA B 1 90 ? 44.266 -41.174 106.023 1.00 32.13 89 ALA B CA 1
ATOM 1511 C C . ALA B 1 90 ? 43.890 -42.615 105.694 1.00 29.17 89 ALA B C 1
ATOM 1512 O O . ALA B 1 90 ? 43.218 -42.874 104.689 1.00 30.69 89 ALA B O 1
ATOM 1514 N N . ALA B 1 91 ? 44.311 -43.568 106.529 1.00 31.81 90 ALA B N 1
ATOM 1515 C CA . ALA B 1 91 ? 43.934 -44.960 106.307 1.00 25.00 90 ALA B CA 1
ATOM 1516 C C . ALA B 1 91 ? 42.434 -45.166 106.469 1.00 25.39 90 ALA B C 1
ATOM 1517 O O . ALA B 1 91 ? 41.849 -46.019 105.792 1.00 29.40 90 ALA B O 1
ATOM 1519 N N . ALA B 1 92 ? 41.794 -44.399 107.355 1.00 29.88 91 ALA B N 1
ATOM 1520 C CA . ALA B 1 92 ? 40.347 -44.498 107.509 1.00 28.95 91 ALA B CA 1
ATOM 1521 C C . ALA B 1 92 ? 39.614 -44.073 106.245 1.00 39.31 91 ALA B C 1
ATOM 1522 O O . ALA B 1 92 ? 38.554 -44.624 105.930 1.00 28.29 91 ALA B O 1
ATOM 1524 N N . GLU B 1 93 ? 40.152 -43.095 105.511 1.00 39.63 92 GLU B N 1
ATOM 1525 C CA . GLU B 1 93 ? 39.456 -42.615 104.322 1.00 40.76 92 GLU B CA 1
ATOM 1526 C C . GLU B 1 93 ? 39.329 -43.706 103.265 1.00 37.54 92 GLU B C 1
ATOM 1527 O O . GLU B 1 93 ? 38.330 -43.744 102.538 1.00 28.28 92 GLU B O 1
ATOM 1533 N N . GLN B 1 94 ? 40.311 -44.610 103.173 1.00 28.55 93 GLN B N 1
ATOM 1534 C CA . GLN B 1 94 ? 40.211 -45.697 102.204 1.00 34.70 93 GLN B CA 1
ATOM 1535 C C . GLN B 1 94 ? 39.052 -46.636 102.507 1.00 25.80 93 GLN B C 1
ATOM 1536 O O . GLN B 1 94 ? 38.626 -47.386 101.621 1.00 26.54 93 GLN B O 1
ATOM 1542 N N . LEU B 1 95 ? 38.527 -46.601 103.734 1.00 20.83 94 LEU B N 1
ATOM 1543 C CA . LEU B 1 95 ? 37.358 -47.402 104.078 1.00 24.46 94 LEU B CA 1
ATOM 1544 C C . LEU B 1 95 ? 36.149 -47.041 103.228 1.00 29.37 94 LEU B C 1
ATOM 1545 O O . LEU B 1 95 ? 35.306 -47.904 102.955 1.00 32.32 94 LEU B O 1
ATOM 1550 N N . LYS B 1 96 ? 36.043 -45.775 102.807 1.00 27.96 95 LYS B N 1
ATOM 1551 C CA . LYS B 1 96 ? 34.886 -45.341 102.029 1.00 33.63 95 LYS B CA 1
ATOM 1552 C C . LYS B 1 96 ? 34.824 -46.045 100.682 1.00 22.29 95 LYS B C 1
ATOM 1553 O O . LYS B 1 96 ? 33.756 -46.506 100.261 1.00 23.00 95 LYS B O 1
ATOM 1559 N N . THR B 1 97 ? 35.960 -46.133 99.987 1.00 28.93 96 THR B N 1
ATOM 1560 C CA . THR B 1 97 ? 35.964 -46.751 98.664 1.00 32.36 96 THR B CA 1
ATOM 1561 C C . THR B 1 97 ? 35.723 -48.256 98.741 1.00 28.78 96 THR B C 1
ATOM 1562 O O . THR B 1 97 ? 35.114 -48.830 97.831 1.00 28.05 96 THR B O 1
ATOM 1566 N N . THR B 1 98 ? 36.169 -48.911 99.816 1.00 27.63 97 THR B N 1
ATOM 1567 C CA . THR B 1 98 ? 35.809 -50.311 100.011 1.00 23.61 97 THR B CA 1
ATOM 1568 C C . THR B 1 98 ? 34.301 -50.459 100.153 1.00 27.32 97 THR B C 1
ATOM 1569 O O . THR B 1 98 ? 33.685 -51.321 99.514 1.00 28.50 97 THR B O 1
ATOM 1573 N N . ARG B 1 99 ? 33.685 -49.613 100.983 1.00 29.68 98 ARG B N 1
ATOM 1574 C CA . ARG B 1 99 ? 32.236 -49.661 101.146 1.00 31.19 98 ARG B CA 1
ATOM 1575 C C . ARG B 1 99 ? 31.522 -49.311 99.847 1.00 36.60 98 ARG B C 1
ATOM 1576 O O . ARG B 1 99 ? 30.535 -49.959 99.480 1.00 29.13 98 ARG B O 1
ATOM 1578 N N . ASN B 1 100 ? 32.022 -48.302 99.127 1.00 36.52 99 ASN B N 1
ATOM 1579 C CA . ASN B 1 100 ? 31.360 -47.862 97.903 1.00 27.15 99 ASN B CA 1
ATOM 1580 C C . ASN B 1 100 ? 31.371 -48.941 96.831 1.00 23.37 99 ASN B C 1
ATOM 1581 O O . ASN B 1 100 ? 30.421 -49.043 96.048 1.00 34.79 99 ASN B O 1
ATOM 1586 N N . ALA B 1 101 ? 32.419 -49.761 96.779 1.00 25.69 100 ALA B N 1
ATOM 1587 C CA . ALA B 1 101 ? 32.579 -50.701 95.677 1.00 24.56 100 ALA B CA 1
ATOM 1588 C C . ALA B 1 101 ? 32.172 -52.129 96.021 1.00 25.56 100 ALA B C 1
ATOM 1589 O O . ALA B 1 101 ? 31.621 -52.825 95.164 1.00 30.28 100 ALA B O 1
ATOM 1591 N N . TYR B 1 102 ? 32.416 -52.591 97.249 1.00 27.43 101 TYR B N 1
ATOM 1592 C CA . TYR B 1 102 ? 32.186 -53.987 97.609 1.00 26.57 101 TYR B CA 1
ATOM 1593 C C . TYR B 1 102 ? 30.833 -54.233 98.269 1.00 32.29 101 TYR B C 1
ATOM 1594 O O . TYR B 1 102 ? 30.079 -55.110 97.836 1.00 32.11 101 TYR B O 1
ATOM 1603 N N . ILE B 1 103 ? 30.510 -53.478 99.312 1.00 32.68 102 ILE B N 1
ATOM 1604 C CA . ILE B 1 103 ? 29.482 -53.866 100.271 1.00 28.93 102 ILE B CA 1
ATOM 1605 C C . ILE B 1 103 ? 28.132 -53.231 99.960 1.00 31.46 102 ILE B C 1
ATOM 1606 O O . ILE B 1 103 ? 27.107 -53.913 99.966 1.00 32.27 102 ILE B O 1
ATOM 1611 N N . GLN B 1 104 ? 28.110 -51.926 99.670 1.00 33.14 103 GLN B N 1
ATOM 1612 C CA . GLN B 1 104 ? 26.837 -51.209 99.623 1.00 32.20 103 GLN B CA 1
ATOM 1613 C C . GLN B 1 104 ? 25.913 -51.736 98.530 1.00 42.68 103 GLN B C 1
ATOM 1614 O O . GLN B 1 104 ? 24.687 -51.657 98.668 1.00 40.34 103 GLN B O 1
ATOM 1620 N N . LYS B 1 105 ? 26.471 -52.283 97.448 1.00 28.99 104 LYS B N 1
ATOM 1621 C CA . LYS B 1 105 ? 25.636 -52.758 96.351 1.00 31.81 104 LYS B CA 1
ATOM 1622 C C . LYS B 1 105 ? 24.830 -53.994 96.727 1.00 39.54 104 LYS B C 1
ATOM 1623 O O . LYS B 1 105 ? 23.853 -54.314 96.042 1.00 44.66 104 LYS B O 1
ATOM 1629 N N . TYR B 1 106 ? 25.221 -54.698 97.786 1.00 48.02 105 TYR B N 1
ATOM 1630 C CA . TYR B 1 106 ? 24.463 -55.831 98.291 1.00 33.57 105 TYR B CA 1
ATOM 1631 C C . TYR B 1 106 ? 23.490 -55.439 99.393 1.00 47.45 105 TYR B C 1
ATOM 1632 O O . TYR B 1 106 ? 22.602 -56.230 99.729 1.00 55.89 105 TYR B O 1
ATOM 1641 N N . LEU B 1 107 ? 23.642 -54.248 99.958 1.00 50.94 106 LEU B N 1
ATOM 1642 C CA . LEU B 1 107 ? 22.762 -53.763 101.007 1.00 45.04 106 LEU B CA 1
ATOM 1643 C C . LEU B 1 107 ? 21.736 -52.818 100.400 1.00 66.25 106 LEU B C 1
ATOM 1644 O O . LEU B 1 107 ? 22.026 -51.641 100.188 1.00 87.25 106 LEU B O 1
ATOM 1650 N N . ALA C 1 1 ? 51.927 -41.842 121.013 1.00 40.24 0 ALA C N 1
ATOM 1651 C CA . ALA C 1 1 ? 51.826 -40.435 120.642 1.00 45.75 0 ALA C CA 1
ATOM 1652 C C . ALA C 1 1 ? 52.979 -40.012 119.733 1.00 37.17 0 ALA C C 1
ATOM 1653 O O . ALA C 1 1 ? 53.705 -39.067 120.043 1.00 47.14 0 ALA C O 1
ATOM 1655 N N . ALA C 1 2 ? 53.133 -40.711 118.604 1.00 30.65 1 ALA C N 1
ATOM 1656 C CA . ALA C 1 2 ? 54.203 -40.382 117.668 1.00 30.18 1 ALA C CA 1
ATOM 1657 C C . ALA C 1 2 ? 54.045 -38.970 117.113 1.00 28.90 1 ALA C C 1
ATOM 1658 O O . ALA C 1 2 ? 55.021 -38.216 117.040 1.00 30.69 1 ALA C O 1
ATOM 1660 N N . ASP C 1 3 ? 52.825 -38.598 116.712 1.00 28.16 2 ASP C N 1
ATOM 1661 C CA . ASP C 1 3 ? 52.583 -37.249 116.202 1.00 35.65 2 ASP C CA 1
ATOM 1662 C C . ASP C 1 3 ? 53.005 -36.190 117.218 1.00 31.84 2 ASP C C 1
ATOM 1663 O O . ASP C 1 3 ? 53.738 -35.251 116.887 1.00 37.42 2 ASP C O 1
ATOM 1668 N N . LEU C 1 4 ? 52.549 -36.330 118.467 1.00 34.57 3 LEU C N 1
ATOM 1669 C CA . LEU C 1 4 ? 52.897 -35.361 119.505 1.00 28.60 3 LEU C CA 1
ATOM 1670 C C . LEU C 1 4 ? 54.407 -35.253 119.677 1.00 30.94 3 LEU C C 1
ATOM 1671 O O . LEU C 1 4 ? 54.945 -34.153 119.851 1.00 28.08 3 LEU C O 1
ATOM 1676 N N . GLU C 1 5 ? 55.111 -36.384 119.629 1.00 25.32 4 GLU C N 1
ATOM 1677 C CA . GLU C 1 5 ? 56.563 -36.345 119.758 1.00 36.60 4 GLU C CA 1
ATOM 1678 C C . GLU C 1 5 ? 57.208 -35.607 118.592 1.00 32.22 4 GLU C C 1
ATOM 1679 O O . GLU C 1 5 ? 58.176 -34.862 118.783 1.00 30.22 4 GLU C O 1
ATOM 1685 N N . ASP C 1 6 ? 56.689 -35.799 117.374 1.00 23.29 5 ASP C N 1
ATOM 1686 C CA . ASP C 1 6 ? 57.238 -35.081 116.228 1.00 25.15 5 ASP C CA 1
ATOM 1687 C C . ASP C 1 6 ? 56.925 -33.590 116.298 1.00 27.88 5 ASP C C 1
ATOM 1688 O O . ASP C 1 6 ? 57.759 -32.763 115.915 1.00 33.83 5 ASP C O 1
ATOM 1693 N N . ASN C 1 7 ? 55.729 -33.223 116.770 1.00 26.09 6 ASN C N 1
ATOM 1694 C CA . ASN C 1 7 ? 55.411 -31.808 116.953 1.00 27.53 6 ASN C CA 1
ATOM 1695 C C . ASN C 1 7 ? 56.327 -31.172 117.992 1.00 29.77 6 ASN C C 1
ATOM 1696 O O . ASN C 1 7 ? 56.864 -30.078 117.782 1.00 39.44 6 ASN C O 1
ATOM 1701 N N . TRP C 1 8 ? 56.507 -31.851 119.128 1.00 25.87 7 TRP C N 1
ATOM 1702 C CA . TRP C 1 8 ? 57.369 -31.341 120.189 1.00 24.59 7 TRP C CA 1
ATOM 1703 C C . TRP C 1 8 ? 58.815 -31.237 119.722 1.00 36.00 7 TRP C C 1
ATOM 1704 O O . TRP C 1 8 ? 59.528 -30.296 120.093 1.00 33.19 7 TRP C O 1
ATOM 1715 N N . GLU C 1 9 ? 59.262 -32.185 118.892 1.00 33.48 8 GLU C N 1
ATOM 1716 C CA . GLU C 1 9 ? 60.619 -32.122 118.353 1.00 40.90 8 GLU C CA 1
ATOM 1717 C C . GLU C 1 9 ? 60.774 -30.979 117.358 1.00 38.38 8 GLU C C 1
ATOM 1718 O O . GLU C 1 9 ? 61.808 -30.302 117.341 1.00 32.94 8 GLU C O 1
ATOM 1724 N N . THR C 1 10 ? 59.768 -30.769 11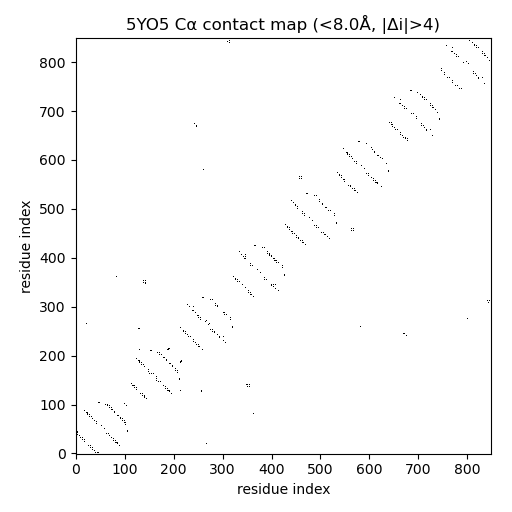6.506 1.00 35.23 9 THR C N 1
ATOM 1725 C CA . THR C 1 10 ? 59.795 -29.631 115.594 1.00 32.11 9 THR C CA 1
ATOM 1726 C C . THR C 1 10 ? 59.828 -28.314 116.361 1.00 36.16 9 THR C C 1
ATOM 1727 O O . THR C 1 10 ? 60.525 -27.371 115.963 1.00 36.55 9 THR C O 1
ATOM 1731 N N . LEU C 1 11 ? 59.085 -28.235 117.468 1.00 34.43 10 LEU C N 1
ATOM 1732 C CA . LEU C 1 11 ? 59.132 -27.043 118.311 1.00 33.24 10 LEU C CA 1
ATOM 1733 C C . LEU C 1 11 ? 60.537 -26.808 118.848 1.00 31.16 10 LEU C C 1
ATOM 1734 O O . LEU C 1 11 ? 61.083 -25.703 118.737 1.00 27.84 10 LEU C O 1
ATOM 1739 N N . ASN C 1 12 ? 61.147 -27.847 119.420 1.00 30.26 11 ASN C N 1
ATOM 1740 C CA . ASN C 1 12 ? 62.415 -27.670 120.119 1.00 33.53 11 ASN C CA 1
ATOM 1741 C C . ASN C 1 12 ? 63.575 -27.452 119.161 1.00 35.49 11 ASN C C 1
ATOM 1742 O O . ASN C 1 12 ? 64.503 -26.700 119.482 1.00 39.24 11 ASN C O 1
ATOM 1747 N N . ASP C 1 13 ? 63.546 -28.087 117.987 1.00 29.28 12 ASP C N 1
ATOM 1748 C CA . ASP C 1 13 ? 64.640 -27.911 117.038 1.00 33.16 12 ASP C CA 1
ATOM 1749 C C . ASP C 1 13 ? 64.615 -26.527 116.400 1.00 35.01 12 ASP C C 1
ATOM 1750 O O . ASP C 1 13 ? 65.675 -25.967 116.095 1.00 32.98 12 ASP C O 1
ATOM 1755 N N . ASN C 1 14 ? 63.425 -25.964 116.188 1.00 41.28 13 ASN C N 1
ATOM 1756 C CA . ASN C 1 14 ? 63.320 -24.664 115.540 1.00 36.41 13 ASN C CA 1
ATOM 1757 C C . ASN C 1 14 ? 63.555 -23.505 116.496 1.00 28.30 13 ASN C C 1
ATOM 1758 O O . ASN C 1 14 ? 63.840 -22.394 116.037 1.00 33.05 13 ASN C O 1
ATOM 1763 N N . LEU C 1 15 ? 63.437 -23.732 117.805 1.00 30.53 14 LEU C N 1
ATOM 1764 C CA . LEU C 1 15 ? 63.885 -22.733 118.769 1.00 34.45 14 LEU C CA 1
ATOM 1765 C C . LEU C 1 15 ? 65.397 -22.561 118.709 1.00 32.97 14 LEU C C 1
ATOM 1766 O O . LEU C 1 15 ? 65.904 -21.435 118.765 1.00 42.35 14 LEU C O 1
ATOM 1771 N N . LYS C 1 16 ? 66.131 -23.671 118.593 1.00 32.56 15 LYS C N 1
ATOM 1772 C CA . LYS C 1 16 ? 67.580 -23.601 118.438 1.00 35.67 15 LYS C CA 1
ATOM 1773 C C . LYS C 1 16 ? 67.969 -22.930 117.126 1.00 37.65 15 LYS C C 1
ATOM 1774 O O . LYS C 1 16 ? 68.937 -22.162 117.077 1.00 51.33 15 LYS C O 1
ATOM 1780 N N . VAL C 1 17 ? 67.237 -23.219 116.046 1.00 30.72 16 VAL C N 1
ATOM 1781 C CA . VAL C 1 17 ? 67.499 -22.554 114.770 1.00 42.45 16 VAL C CA 1
ATOM 1782 C C . VAL C 1 17 ? 67.402 -21.040 114.924 1.00 41.76 16 VAL C C 1
ATOM 1783 O O . VAL C 1 17 ? 68.240 -20.295 114.400 1.00 58.96 16 VAL C O 1
ATOM 1787 N N . ILE C 1 18 ? 66.388 -20.564 115.654 1.00 33.14 17 ILE C N 1
ATOM 1788 C CA . ILE C 1 18 ? 66.161 -19.125 115.799 1.00 43.41 17 ILE C CA 1
ATOM 1789 C C . ILE C 1 18 ? 67.365 -18.436 116.422 1.00 32.75 17 ILE C C 1
ATOM 1790 O O . ILE C 1 18 ? 67.662 -17.280 116.102 1.00 31.38 17 ILE C O 1
ATOM 1795 N N . GLU C 1 19 ? 68.086 -19.131 117.302 1.00 41.87 18 GLU C N 1
ATOM 1796 C CA . GLU C 1 19 ? 69.255 -18.528 117.931 1.00 46.60 18 GLU C CA 1
ATOM 1797 C C . GLU C 1 19 ? 70.311 -18.150 116.901 1.00 43.75 18 GLU C C 1
ATOM 1798 O O . GLU C 1 19 ? 70.914 -17.074 116.989 1.00 46.04 18 GLU C O 1
ATOM 1804 N N . LYS C 1 20 ? 70.553 -19.018 115.919 1.00 41.46 19 LYS C N 1
ATOM 1805 C CA . LYS C 1 20 ? 71.626 -18.799 114.960 1.00 49.90 19 LYS C CA 1
ATOM 1806 C C . LYS C 1 20 ? 71.127 -18.178 113.672 1.00 38.44 19 LYS C C 1
ATOM 1807 O O . LYS C 1 20 ? 71.822 -18.231 112.649 1.00 44.29 19 LYS C O 1
ATOM 1813 N N . CYS C 1 21 ? 69.937 -17.596 113.700 1.00 34.21 20 CYS C N 1
ATOM 1814 C CA . CYS C 1 21 ? 69.393 -16.981 112.506 1.00 34.58 20 CYS C CA 1
ATOM 1815 C C . CYS C 1 21 ? 70.132 -15.691 112.191 1.00 36.20 20 CYS C C 1
ATOM 1816 O O . CYS C 1 21 ? 70.599 -14.979 113.083 1.00 38.78 20 CYS C O 1
ATOM 1819 N N . ASP C 1 22 ? 70.230 -15.402 110.899 1.00 44.68 21 ASP C N 1
ATOM 1820 C CA . ASP C 1 22 ? 70.911 -14.218 110.402 1.00 45.72 21 ASP C CA 1
ATOM 1821 C C . ASP C 1 22 ? 69.966 -13.088 110.030 1.00 46.74 21 ASP C C 1
ATOM 1822 O O . ASP C 1 22 ? 70.333 -11.917 110.174 1.00 51.54 21 ASP C O 1
ATOM 1827 N N . ASN C 1 23 ? 68.767 -13.408 109.554 1.00 36.82 22 ASN C N 1
ATOM 1828 C CA . ASN C 1 23 ? 67.857 -12.434 108.972 1.00 37.89 22 ASN C CA 1
ATOM 1829 C C . ASN C 1 23 ? 66.454 -12.670 109.515 1.00 40.32 22 ASN C C 1
ATOM 1830 O O . ASN C 1 23 ? 66.210 -13.599 110.292 1.00 38.38 22 ASN C O 1
ATOM 1835 N N . ALA C 1 24 ? 65.522 -11.814 109.096 1.00 32.05 23 ALA C N 1
ATOM 1836 C CA . ALA C 1 24 ? 64.143 -11.961 109.538 1.00 41.67 23 ALA C CA 1
ATOM 1837 C C . ALA C 1 24 ? 63.485 -13.180 108.907 1.00 40.96 23 ALA C C 1
ATOM 1838 O O . ALA C 1 24 ? 62.634 -13.817 109.539 1.00 34.74 23 ALA C O 1
ATOM 1840 N N . ALA C 1 25 ? 63.874 -13.524 107.675 1.00 37.21 24 ALA C N 1
ATOM 1841 C CA . ALA C 1 25 ? 63.269 -14.660 106.986 1.00 36.78 24 ALA C CA 1
ATOM 1842 C C . ALA C 1 25 ? 63.617 -15.974 107.672 1.00 32.98 24 ALA C C 1
ATOM 1843 O O . ALA C 1 25 ? 62.780 -16.882 107.750 1.00 30.06 24 ALA C O 1
ATOM 1845 N N . CYS C 1 26 ? 64.848 -16.094 108.168 1.00 37.31 25 CYS C N 1
ATOM 1846 C CA . CYS C 1 26 ? 65.228 -17.266 108.951 1.00 31.41 25 CYS C CA 1
ATOM 1847 C C . CYS C 1 26 ? 64.347 -17.403 110.186 1.00 38.39 25 CYS C C 1
ATOM 1848 O O . CYS C 1 26 ? 63.747 -18.459 110.422 1.00 33.85 25 CYS C O 1
ATOM 1851 N N . VAL C 1 27 ? 64.255 -16.334 110.986 1.00 30.44 26 VAL C N 1
ATOM 1852 C CA . VAL C 1 27 ? 63.430 -16.356 112.194 1.00 21.07 26 VAL C CA 1
ATOM 1853 C C . VAL C 1 27 ? 61.973 -16.624 111.840 1.00 25.09 26 VAL C C 1
ATOM 1854 O O . VAL C 1 27 ? 61.297 -17.426 112.491 1.00 20.29 26 VAL C O 1
ATOM 1858 N N . LYS C 1 28 ? 61.473 -15.965 110.794 1.00 21.92 27 LYS C N 1
ATOM 1859 C CA . LYS C 1 28 ? 60.072 -16.112 110.413 1.00 28.58 27 LYS C CA 1
ATOM 1860 C C . LYS C 1 28 ? 59.744 -17.554 110.044 1.00 29.93 27 LYS C C 1
ATOM 1861 O O . LYS C 1 28 ? 58.708 -18.087 110.458 1.00 27.29 27 LYS C O 1
ATOM 1867 N N . ASP C 1 29 ? 60.618 -18.206 109.271 1.00 31.32 28 ASP C N 1
ATOM 1868 C CA . ASP C 1 29 ? 60.342 -19.575 108.844 1.00 30.09 28 ASP C CA 1
ATOM 1869 C C . ASP C 1 29 ? 60.390 -20.542 110.018 1.00 31.39 28 ASP C C 1
ATOM 1870 O O . ASP C 1 29 ? 59.603 -21.491 110.076 1.00 22.51 28 ASP C O 1
ATOM 1875 N N . ALA C 1 30 ? 61.300 -20.320 110.966 1.00 25.52 29 ALA C N 1
ATOM 1876 C CA . ALA C 1 30 ? 61.354 -21.186 112.138 1.00 23.82 29 ALA C CA 1
ATOM 1877 C C . ALA C 1 30 ? 60.091 -21.045 112.979 1.00 30.97 29 ALA C C 1
ATOM 1878 O O . ALA C 1 30 ? 59.471 -22.047 113.355 1.00 28.51 29 ALA C O 1
ATOM 1880 N N . LEU C 1 31 ? 59.681 -19.804 113.264 1.00 26.08 30 LEU C N 1
ATOM 1881 C CA . LEU C 1 31 ? 58.437 -19.578 113.996 1.00 24.56 30 LEU C CA 1
ATOM 1882 C C . LEU C 1 31 ? 57.246 -20.193 113.271 1.00 28.53 30 LEU C C 1
ATOM 1883 O O . LEU C 1 31 ? 56.319 -20.704 113.910 1.00 27.04 30 LEU C O 1
ATOM 1888 N N . THR C 1 32 ? 57.248 -20.140 111.936 1.00 29.81 31 THR C N 1
ATOM 1889 C CA . THR C 1 32 ? 56.159 -20.734 111.163 1.00 30.09 31 THR C CA 1
ATOM 1890 C C . THR C 1 32 ? 56.022 -22.221 111.471 1.00 22.99 31 THR C C 1
ATOM 1891 O O . THR C 1 32 ? 54.924 -22.709 111.762 1.00 30.06 31 THR C O 1
ATOM 1895 N N . LYS C 1 33 ? 57.135 -22.954 111.427 1.00 36.09 32 LYS C N 1
ATOM 1896 C CA . LYS C 1 33 ? 57.095 -24.381 111.727 1.00 32.44 32 LYS C CA 1
ATOM 1897 C C . LYS C 1 33 ? 56.739 -24.633 113.186 1.00 28.92 32 LYS C C 1
ATOM 1898 O O . LYS C 1 33 ? 56.025 -25.594 113.496 1.00 26.41 32 LYS C O 1
ATOM 1904 N N . MET C 1 34 ? 57.222 -23.780 114.096 1.00 33.61 33 MET C N 1
ATOM 1905 C CA . MET C 1 34 ? 56.856 -23.923 115.503 1.00 32.22 33 MET C CA 1
ATOM 1906 C C . MET C 1 34 ? 55.366 -23.708 115.700 1.00 22.32 33 MET C C 1
ATOM 1907 O O . MET C 1 34 ? 54.734 -24.388 116.518 1.00 23.22 33 MET C O 1
ATOM 1912 N N . ARG C 1 35 ? 54.784 -22.768 114.955 1.00 24.82 34 ARG C N 1
ATOM 1913 C CA . ARG C 1 35 ? 53.364 -22.481 115.119 1.00 23.09 34 ARG C CA 1
ATOM 1914 C C . ARG C 1 35 ? 52.514 -23.643 114.630 1.00 21.58 34 ARG C C 1
ATOM 1915 O O . ARG C 1 35 ? 51.570 -24.061 115.308 1.00 24.09 34 ARG C O 1
ATOM 1923 N N . ALA C 1 36 ? 52.831 -24.171 113.447 1.00 21.25 35 ALA C N 1
ATOM 1924 C CA . ALA C 1 36 ? 52.070 -25.294 112.915 1.00 24.06 35 ALA C CA 1
ATOM 1925 C C . ALA C 1 36 ? 52.244 -26.542 113.773 1.00 27.43 35 ALA C C 1
ATOM 1926 O O . ALA C 1 36 ? 51.295 -27.314 113.938 1.00 28.83 35 ALA C O 1
ATOM 1928 N N . ALA C 1 37 ? 53.434 -26.749 114.341 1.00 27.97 36 ALA C N 1
ATOM 1929 C CA . ALA C 1 37 ? 53.621 -27.878 115.246 1.00 26.19 36 ALA C CA 1
ATOM 1930 C C . ALA C 1 37 ? 52.825 -27.688 116.532 1.00 35.87 36 ALA C C 1
ATOM 1931 O O . ALA C 1 37 ? 52.200 -28.635 117.026 1.00 32.18 36 ALA C O 1
ATOM 1933 N N . ALA C 1 38 ? 52.826 -26.467 117.080 1.00 35.50 37 ALA C N 1
ATOM 1934 C CA . ALA C 1 38 ? 52.085 -26.197 118.310 1.00 33.23 37 ALA C CA 1
ATOM 1935 C C . ALA C 1 38 ? 50.579 -26.307 118.107 1.00 24.96 37 ALA C C 1
ATOM 1936 O O . ALA C 1 38 ? 49.855 -26.669 119.042 1.00 28.61 37 ALA C O 1
ATOM 1938 N N . LEU C 1 39 ? 50.087 -25.984 116.910 1.00 24.87 38 LEU C N 1
ATOM 1939 C CA . LEU C 1 39 ? 48.655 -26.089 116.648 1.00 32.67 38 LEU C CA 1
ATOM 1940 C C . LEU C 1 39 ? 48.180 -27.534 116.753 1.00 25.59 38 LEU C C 1
ATOM 1941 O O . LEU C 1 39 ? 47.088 -27.803 117.267 1.00 23.09 38 LEU C O 1
ATOM 1946 N N . ASP C 1 40 ? 48.985 -28.480 116.270 1.00 19.91 39 ASP C N 1
ATOM 1947 C CA . ASP C 1 40 ? 48.618 -29.886 116.379 1.00 31.43 39 ASP C CA 1
ATOM 1948 C C . ASP C 1 40 ? 48.924 -30.454 117.759 1.00 26.42 39 ASP C C 1
ATOM 1949 O O . ASP C 1 40 ? 48.177 -31.305 118.249 1.00 26.36 39 ASP C O 1
ATOM 1954 N N . ALA C 1 41 ? 49.997 -29.992 118.404 1.00 24.77 40 ALA C N 1
ATOM 1955 C CA . ALA C 1 41 ? 50.380 -30.570 119.688 1.00 27.37 40 ALA C CA 1
ATOM 1956 C C . ALA C 1 41 ? 49.352 -30.281 120.769 1.00 29.79 40 ALA C C 1
ATOM 1957 O O . ALA C 1 41 ? 49.174 -31.096 121.681 1.00 30.75 40 ALA C O 1
ATOM 1959 N N . GLN C 1 42 ? 48.651 -29.150 120.679 1.00 20.82 41 GLN C N 1
ATOM 1960 C CA . GLN C 1 42 ? 47.790 -28.730 121.776 1.00 32.39 41 GLN C CA 1
ATOM 1961 C C . GLN C 1 42 ? 46.434 -29.428 121.794 1.00 26.50 41 GLN C C 1
ATOM 1962 O O . GLN C 1 42 ? 45.673 -29.231 122.748 1.00 35.33 41 GLN C O 1
ATOM 1968 N N . LYS C 1 43 ? 46.108 -30.230 120.781 1.00 37.31 42 LYS C N 1
ATOM 1969 C CA . LYS C 1 43 ? 44.910 -31.059 120.830 1.00 43.37 42 LYS C CA 1
ATOM 1970 C C . LYS C 1 43 ? 45.207 -32.511 121.172 1.00 32.59 42 LYS C C 1
ATOM 1971 O O . LYS C 1 43 ? 44.267 -33.292 121.360 1.00 32.28 42 LYS C O 1
ATOM 1977 N N . ALA C 1 44 ? 46.480 -32.884 121.261 1.00 23.68 43 ALA C N 1
ATOM 1978 C CA . ALA C 1 44 ? 46.856 -34.234 121.640 1.00 24.35 43 ALA C CA 1
ATOM 1979 C C . ALA C 1 44 ? 46.761 -34.418 123.153 1.00 29.53 43 ALA C C 1
ATOM 1980 O O . ALA C 1 44 ? 46.779 -33.458 123.930 1.00 28.88 43 ALA C O 1
ATOM 1982 N N . THR C 1 45 ? 46.654 -35.678 123.566 1.00 28.09 44 THR C N 1
ATOM 1983 C CA . THR C 1 45 ? 46.701 -36.032 124.974 1.00 34.55 44 THR C CA 1
ATOM 1984 C C . THR C 1 45 ? 48.080 -36.591 125.287 1.00 31.43 44 THR C C 1
ATOM 1985 O O . THR C 1 45 ? 48.442 -37.649 124.750 1.00 36.52 44 THR C O 1
ATOM 1989 N N . PRO C 1 46 ? 48.890 -35.923 126.114 1.00 30.68 45 PRO C N 1
ATOM 1990 C CA . PRO C 1 46 ? 50.220 -36.453 126.414 1.00 32.90 45 PRO C CA 1
ATOM 1991 C C . PRO C 1 46 ? 50.119 -37.762 127.168 1.00 31.75 45 PRO C C 1
ATOM 1992 O O . PRO C 1 46 ? 49.106 -38.037 127.836 1.00 33.92 45 PRO C O 1
ATOM 1996 N N . PRO C 1 47 ? 51.143 -38.619 127.088 1.00 44.04 46 PRO C N 1
ATOM 1997 C CA . PRO C 1 47 ? 51.003 -39.985 127.624 1.00 38.01 46 PRO C CA 1
ATOM 1998 C C . PRO C 1 47 ? 50.750 -40.051 129.120 1.00 31.11 46 PRO C C 1
ATOM 1999 O O . PRO C 1 47 ? 50.056 -40.969 129.574 1.00 58.84 46 PRO C O 1
ATOM 2003 N N . LYS C 1 48 ? 51.293 -39.115 129.904 1.00 33.76 47 LYS C N 1
ATOM 2004 C CA . LYS C 1 48 ? 51.020 -39.104 131.340 1.00 35.46 47 LYS C CA 1
ATOM 2005 C C . LYS C 1 48 ? 49.542 -38.895 131.640 1.00 39.21 47 LYS C C 1
ATOM 2006 O O . LYS C 1 48 ? 49.034 -39.407 132.642 1.00 39.32 47 LYS C O 1
ATOM 2012 N N . LEU C 1 49 ? 48.841 -38.137 130.794 1.00 39.71 48 LEU C N 1
ATOM 2013 C CA . LEU C 1 49 ? 47.455 -37.761 131.035 1.00 41.90 48 LEU C CA 1
ATOM 2014 C C . LEU C 1 49 ? 46.473 -38.616 130.247 1.00 26.39 48 LEU C C 1
ATOM 2015 O O . LEU C 1 49 ? 45.327 -38.205 130.045 1.00 27.79 48 LEU C O 1
ATOM 2020 N N . GLU C 1 50 ? 46.900 -39.797 129.802 1.00 33.30 49 GLU C N 1
ATOM 2021 C CA . GLU C 1 50 ? 46.022 -40.652 129.011 1.00 42.24 49 GLU C CA 1
ATOM 2022 C C . GLU C 1 50 ? 44.773 -41.054 129.791 1.00 46.98 49 GLU C C 1
ATOM 2023 O O . GLU C 1 50 ? 43.671 -41.100 129.230 1.00 45.59 49 GLU C O 1
ATOM 2029 N N . ASP C 1 51 ? 44.924 -41.346 131.087 1.00 49.35 50 ASP C N 1
ATOM 2030 C CA . ASP C 1 51 ? 43.785 -41.766 131.899 1.00 52.07 50 ASP C CA 1
ATOM 2031 C C . ASP C 1 51 ? 42.869 -40.605 132.259 1.00 58.16 50 ASP C C 1
ATOM 2032 O O . ASP C 1 51 ? 41.693 -40.831 132.568 1.00 67.07 50 ASP C O 1
ATOM 2037 N N . LYS C 1 52 ? 43.374 -39.375 132.229 1.00 41.47 51 LYS C N 1
ATOM 2038 C CA . LYS C 1 52 ? 42.523 -38.221 132.448 1.00 53.01 51 LYS C CA 1
ATOM 2039 C C . LYS C 1 52 ? 41.647 -37.978 131.222 1.00 43.53 51 LYS C C 1
ATOM 2040 O O . LYS C 1 52 ? 41.776 -38.634 130.182 1.00 68.23 51 LYS C O 1
ATOM 2046 N N . SER C 1 53 ? 40.744 -37.022 131.355 1.00 51.32 52 SER C N 1
ATOM 2047 C CA . SER C 1 53 ? 39.772 -36.688 130.330 1.00 74.91 52 SER C CA 1
ATOM 2048 C C . SER C 1 53 ? 40.084 -35.339 129.702 1.00 64.91 52 SER C C 1
ATOM 2049 O O . SER C 1 53 ? 40.883 -34.561 130.235 1.00 61.48 52 SER C O 1
ATOM 2052 N N . PRO C 1 54 ? 39.472 -35.025 128.533 1.00 60.78 53 PRO C N 1
ATOM 2053 C CA . PRO C 1 54 ? 39.385 -33.623 128.099 1.00 72.51 53 PRO C CA 1
ATOM 2054 C C . PRO C 1 54 ? 39.038 -32.626 129.204 1.00 72.39 53 PRO C C 1
ATOM 2055 O O . PRO C 1 54 ? 39.242 -31.422 129.024 1.00 72.62 53 PRO C O 1
ATOM 2059 N N . ASP C 1 55 ? 38.555 -33.096 130.356 1.00 62.96 54 ASP C N 1
ATOM 2060 C CA . ASP C 1 55 ? 38.010 -32.221 131.386 1.00 48.50 54 ASP C CA 1
ATOM 2061 C C . ASP C 1 55 ? 38.931 -32.000 132.585 1.00 50.21 54 ASP C C 1
ATOM 2062 O O . ASP C 1 55 ? 38.634 -31.128 133.412 1.00 45.08 54 ASP C O 1
ATOM 2067 N N . SER C 1 56 ? 40.033 -32.741 132.703 1.00 37.71 55 SER C N 1
ATOM 2068 C CA . SER C 1 56 ? 40.810 -32.749 133.939 1.00 32.27 55 SER C CA 1
ATOM 2069 C C . SER C 1 56 ? 41.575 -31.438 134.144 1.00 41.05 55 SER C C 1
ATOM 2070 O O . SER C 1 56 ? 41.821 -30.692 133.194 1.00 34.15 55 SER C O 1
ATOM 2073 N N . PRO C 1 57 ? 41.965 -31.139 135.390 1.00 35.73 56 PRO C N 1
ATOM 2074 C CA . PRO C 1 57 ? 42.757 -29.920 135.631 1.00 30.10 56 PRO C CA 1
ATOM 2075 C C . PRO C 1 57 ? 44.132 -29.953 134.992 1.00 40.97 56 PRO C C 1
ATOM 2076 O O . PRO C 1 57 ? 44.686 -28.886 134.692 1.00 35.66 56 PRO C O 1
ATOM 2080 N N . GLU C 1 58 ? 44.709 -31.139 134.786 1.00 34.46 57 GLU C N 1
ATOM 2081 C CA . GLU C 1 58 ? 46.003 -31.229 134.118 1.00 33.27 57 GLU C CA 1
ATOM 2082 C C . GLU C 1 58 ? 45.880 -31.073 132.606 1.00 40.89 57 GLU C C 1
ATOM 2083 O O . GLU C 1 58 ? 46.809 -30.565 131.964 1.00 24.75 57 GLU C O 1
ATOM 2089 N N . MET C 1 59 ? 44.757 -31.501 132.020 1.00 27.55 58 MET C N 1
ATOM 2090 C CA . MET C 1 59 ? 44.523 -31.230 130.605 1.00 41.13 58 MET C CA 1
ATOM 2091 C C . MET C 1 59 ? 44.173 -29.761 130.372 1.00 34.10 58 MET C C 1
ATOM 2092 O O . MET C 1 59 ? 44.584 -29.178 129.364 1.00 26.11 58 MET C O 1
ATOM 2097 N N . LYS C 1 60 ? 43.412 -29.150 131.288 1.00 29.59 59 LYS C N 1
ATOM 2098 C CA . LYS C 1 60 ? 43.210 -27.702 131.247 1.00 33.94 59 LYS C CA 1
ATOM 2099 C C . LYS C 1 60 ? 44.540 -26.967 131.329 1.00 37.39 59 LYS C C 1
ATOM 2100 O O . LYS C 1 60 ? 44.745 -25.951 130.655 1.00 36.71 59 LYS C O 1
ATOM 2106 N N . ASP C 1 61 ? 45.449 -27.465 132.166 1.00 30.40 60 ASP C N 1
ATOM 2107 C CA . ASP C 1 61 ? 46.750 -26.830 132.338 1.00 33.94 60 ASP C CA 1
ATOM 2108 C C . ASP C 1 61 ? 47.649 -27.067 131.128 1.00 31.24 60 ASP C C 1
ATOM 2109 O O . ASP C 1 61 ? 48.393 -26.170 130.714 1.00 27.07 60 ASP C O 1
ATOM 2114 N N . PHE C 1 62 ? 47.598 -28.273 130.557 1.00 28.88 61 PHE C N 1
ATOM 2115 C CA . PHE C 1 62 ? 48.340 -28.557 129.331 1.00 26.01 61 PHE C CA 1
ATOM 2116 C C . PHE C 1 62 ? 47.843 -27.693 128.179 1.00 31.23 61 PHE C C 1
ATOM 2117 O O . PHE C 1 62 ? 48.646 -27.132 127.425 1.00 22.06 61 PHE C O 1
ATOM 2125 N N . ARG C 1 63 ? 46.521 -27.570 128.032 1.00 24.40 62 ARG C N 1
ATOM 2126 C CA . ARG C 1 63 ? 45.967 -26.770 126.947 1.00 22.66 62 ARG C CA 1
ATOM 2127 C C . ARG C 1 63 ? 46.242 -25.285 127.155 1.00 29.00 62 ARG C C 1
ATOM 2128 O O . ARG C 1 63 ? 46.584 -24.579 126.203 1.00 25.45 62 ARG C O 1
ATOM 2136 N N . HIS C 1 64 ? 46.113 -24.794 128.391 1.00 27.68 63 HIS C N 1
ATOM 2137 C CA . HIS C 1 64 ? 46.375 -23.379 128.642 1.00 29.02 63 HIS C CA 1
ATOM 2138 C C . HIS C 1 64 ? 47.834 -23.037 128.375 1.00 25.90 63 HIS C C 1
ATOM 2139 O O . HIS C 1 64 ? 48.145 -21.943 127.893 1.00 32.52 63 HIS C O 1
ATOM 2146 N N . GLY C 1 65 ? 48.744 -23.968 128.665 1.00 30.08 64 GLY C N 1
ATOM 2147 C CA . GLY C 1 65 ? 50.148 -23.730 128.375 1.00 24.78 64 GLY C CA 1
ATOM 2148 C C . GLY C 1 65 ? 50.434 -23.567 126.895 1.00 24.37 64 GLY C C 1
ATOM 2149 O O . GLY C 1 65 ? 51.325 -22.805 126.510 1.00 24.93 64 GLY C O 1
ATOM 2150 N N . PHE C 1 66 ? 49.695 -24.276 126.045 1.00 26.65 65 PHE C N 1
ATOM 2151 C CA . PHE C 1 66 ? 49.876 -24.105 124.610 1.00 35.43 65 PHE C CA 1
ATOM 2152 C C . PHE C 1 66 ? 49.175 -22.862 124.072 1.00 29.58 65 PHE C C 1
ATOM 2153 O O . PHE C 1 66 ? 49.573 -22.354 123.019 1.00 26.42 65 PHE C O 1
ATOM 2161 N N . ASP C 1 67 ? 48.139 -22.371 124.755 1.00 20.95 66 ASP C N 1
ATOM 2162 C CA . ASP C 1 67 ? 47.598 -21.061 124.410 1.00 28.13 66 ASP C CA 1
ATOM 2163 C C . ASP C 1 67 ? 48.637 -19.976 124.641 1.00 23.32 66 ASP C C 1
ATOM 2164 O O . ASP C 1 67 ? 48.811 -19.082 123.804 1.00 22.01 66 ASP C O 1
ATOM 2169 N N . ILE C 1 68 ? 49.330 -20.035 125.782 1.00 21.34 67 ILE C N 1
ATOM 2170 C CA . ILE C 1 68 ? 50.424 -19.102 126.047 1.00 35.54 67 ILE C CA 1
ATOM 2171 C C . ILE C 1 68 ? 51.492 -19.221 124.967 1.00 29.50 67 ILE C C 1
ATOM 2172 O O . ILE C 1 68 ? 51.910 -18.223 124.366 1.00 34.32 67 ILE C O 1
ATOM 2177 N N . LEU C 1 69 ? 51.931 -20.451 124.693 1.00 25.88 68 LEU C N 1
ATOM 2178 C CA . LEU C 1 69 ? 52.995 -20.678 123.721 1.00 20.24 68 LEU C CA 1
ATOM 2179 C C . LEU C 1 69 ? 52.612 -20.166 122.338 1.00 24.18 68 LEU C C 1
ATOM 2180 O O . LEU C 1 69 ? 53.427 -19.529 121.659 1.00 24.01 68 LEU C O 1
ATOM 2185 N N . VAL C 1 70 ? 51.378 -20.433 121.897 1.00 21.01 69 VAL C N 1
ATOM 2186 C CA . VAL C 1 70 ? 50.928 -19.909 120.607 1.00 25.56 69 VAL C CA 1
ATOM 2187 C C . VAL C 1 70 ? 50.872 -18.386 120.643 1.00 24.48 69 VAL C C 1
ATOM 2188 O O . VAL C 1 70 ? 51.211 -17.713 119.663 1.00 29.95 69 VAL C O 1
ATOM 2192 N N . GLY C 1 71 ? 50.461 -17.817 121.777 1.00 30.01 70 GLY C N 1
ATOM 2193 C CA . GLY C 1 71 ? 50.481 -16.368 121.907 1.00 30.30 70 GLY C CA 1
ATOM 2194 C C . GLY C 1 71 ? 51.881 -15.792 121.798 1.00 18.87 70 GLY C C 1
ATOM 2195 O O . GLY C 1 71 ? 52.096 -14.784 121.123 1.00 31.44 70 GLY C O 1
ATOM 2196 N N . GLN C 1 72 ? 52.854 -16.429 122.452 1.00 36.49 71 GLN C N 1
ATOM 2197 C CA . GLN C 1 72 ? 54.232 -15.947 122.381 1.00 30.13 71 GLN C CA 1
ATOM 2198 C C . GLN C 1 72 ? 54.820 -16.124 120.985 1.00 33.25 71 GLN C C 1
ATOM 2199 O O . GLN C 1 72 ? 55.638 -15.305 120.549 1.00 28.14 71 GLN C O 1
ATOM 2205 N N . ILE C 1 73 ? 54.425 -17.185 120.276 1.00 29.41 72 ILE C N 1
ATOM 2206 C CA . ILE C 1 73 ? 54.877 -17.361 118.900 1.00 19.73 72 ILE C CA 1
ATOM 2207 C C . ILE C 1 73 ? 54.278 -16.284 118.004 1.00 27.07 72 ILE C C 1
ATOM 2208 O O . ILE C 1 73 ? 54.960 -15.744 117.124 1.00 31.71 72 ILE C O 1
ATOM 2213 N N . ASP C 1 74 ? 53.005 -15.938 118.221 1.00 22.86 73 ASP C N 1
ATOM 2214 C CA . ASP C 1 74 ? 52.388 -14.878 117.426 1.00 23.24 73 ASP C CA 1
ATOM 2215 C C . ASP C 1 74 ? 53.044 -13.528 117.691 1.00 29.14 73 ASP C C 1
ATOM 2216 O O . ASP C 1 74 ? 53.205 -12.721 116.769 1.00 28.61 73 ASP C O 1
ATOM 2221 N N . ASP C 1 75 ? 53.423 -13.262 118.946 1.00 31.08 74 ASP C N 1
ATOM 2222 C CA . ASP C 1 75 ? 54.144 -12.032 119.262 1.00 27.85 74 ASP C CA 1
ATOM 2223 C C . ASP C 1 75 ? 55.468 -11.963 118.510 1.00 26.01 74 ASP C C 1
ATOM 2224 O O . ASP C 1 75 ? 55.789 -10.946 117.888 1.00 33.22 74 ASP C O 1
ATOM 2229 N N . ALA C 1 76 ? 56.258 -13.040 118.566 1.00 18.14 75 ALA C N 1
ATOM 2230 C CA . ALA C 1 76 ? 57.561 -13.037 117.909 1.00 20.63 75 ALA C CA 1
ATOM 2231 C C . ALA C 1 76 ? 57.420 -12.992 116.394 1.00 25.25 75 ALA C C 1
ATOM 2232 O O . ALA C 1 76 ? 58.237 -12.364 115.709 1.00 27.85 75 ALA C O 1
ATOM 2234 N N . LEU C 1 77 ? 56.404 -13.675 115.853 1.00 28.18 76 LEU C N 1
ATOM 2235 C CA . LEU C 1 77 ? 56.108 -13.571 114.427 1.00 27.95 76 LEU C CA 1
ATOM 2236 C C . LEU C 1 77 ? 55.791 -12.133 114.035 1.00 31.56 76 LEU C C 1
ATOM 2237 O O . LEU C 1 77 ? 56.174 -11.676 112.951 1.00 32.02 76 LEU C O 1
ATOM 2242 N N . LYS C 1 78 ? 55.091 -11.405 114.908 1.00 28.27 77 LYS C N 1
ATOM 2243 C CA . LYS C 1 78 ? 54.796 -10.003 114.640 1.00 38.75 77 LYS C CA 1
ATOM 2244 C C . LYS C 1 78 ? 56.078 -9.180 114.557 1.00 43.10 77 LYS C C 1
ATOM 2245 O O . LYS C 1 78 ? 56.175 -8.247 113.751 1.00 37.81 77 LYS C O 1
ATOM 2251 N N . LEU C 1 79 ? 57.080 -9.522 115.372 1.00 36.48 78 LEU C N 1
ATOM 2252 C CA . LEU C 1 79 ? 58.352 -8.805 115.339 1.00 33.53 78 LEU C CA 1
ATOM 2253 C C . LEU C 1 79 ? 59.212 -9.238 114.158 1.00 36.25 78 LEU C C 1
ATOM 2254 O O . LEU C 1 79 ? 59.896 -8.407 113.545 1.00 29.53 78 LEU C O 1
ATOM 2259 N N . ALA C 1 80 ? 59.198 -10.532 113.829 1.00 29.37 79 ALA C N 1
ATOM 2260 C CA . ALA C 1 80 ? 59.924 -10.992 112.652 1.00 26.98 79 ALA C CA 1
ATOM 2261 C C . ALA C 1 80 ? 59.385 -10.332 111.390 1.00 28.86 79 ALA C C 1
ATOM 2262 O O . ALA C 1 80 ? 60.159 -9.907 110.522 1.00 33.05 79 ALA C O 1
ATOM 2264 N N . ASN C 1 81 ? 58.059 -10.212 111.285 1.00 30.80 80 ASN C N 1
ATOM 2265 C CA . ASN C 1 81 ? 57.428 -9.645 110.100 1.00 42.96 80 ASN C CA 1
ATOM 2266 C C . ASN C 1 81 ? 57.652 -8.147 109.966 1.00 44.72 80 ASN C C 1
ATOM 2267 O O . ASN C 1 81 ? 57.356 -7.590 108.904 1.00 51.71 80 ASN C O 1
ATOM 2272 N N . GLU C 1 82 ? 58.146 -7.485 111.007 1.00 44.04 81 GLU C N 1
ATOM 2273 C CA . GLU C 1 82 ? 58.585 -6.101 110.912 1.00 40.38 81 GLU C CA 1
ATOM 2274 C C . GLU C 1 82 ? 60.086 -5.990 110.677 1.00 28.98 81 GLU C C 1
ATOM 2275 O O . GLU C 1 82 ? 60.601 -4.877 110.550 1.00 46.05 81 GLU C O 1
ATOM 2281 N N . GLY C 1 83 ? 60.793 -7.118 110.606 1.00 42.85 82 GLY C N 1
ATOM 2282 C CA . GLY C 1 83 ? 62.220 -7.133 110.367 1.00 27.72 82 GLY C CA 1
ATOM 2283 C C . GLY C 1 83 ? 63.080 -7.034 111.606 1.00 40.25 82 GLY C C 1
ATOM 2284 O O . GLY C 1 83 ? 64.312 -6.991 111.484 1.00 38.24 82 GLY C O 1
ATOM 2285 N N . LYS C 1 84 ? 62.475 -7.003 112.793 1.00 28.85 83 LYS C N 1
ATOM 2286 C CA . LYS C 1 84 ? 63.211 -6.858 114.047 1.00 30.02 83 LYS C CA 1
ATOM 2287 C C . LYS C 1 84 ? 63.748 -8.226 114.461 1.00 32.15 83 LYS C C 1
ATOM 2288 O O . LYS C 1 84 ? 63.171 -8.942 115.285 1.00 36.13 83 LYS C O 1
ATOM 2294 N N . VAL C 1 85 ? 64.894 -8.586 113.874 1.00 29.72 84 VAL C N 1
ATOM 2295 C CA . VAL C 1 85 ? 65.467 -9.913 114.097 1.00 29.42 84 VAL C CA 1
ATOM 2296 C C . VAL C 1 85 ? 65.788 -10.122 115.571 1.00 39.54 84 VAL C C 1
ATOM 2297 O O . VAL C 1 85 ? 65.438 -11.152 116.161 1.00 30.21 84 VAL C O 1
ATOM 2301 N N . LYS C 1 86 ? 66.466 -9.152 116.190 1.00 29.66 85 LYS C N 1
ATOM 2302 C CA . LYS C 1 86 ? 66.909 -9.345 117.565 1.00 31.48 85 LYS C CA 1
ATOM 2303 C C . LYS C 1 86 ? 65.728 -9.412 118.528 1.00 29.79 85 LYS C C 1
ATOM 2304 O O . LYS C 1 86 ? 65.715 -10.245 119.442 1.00 28.86 85 LYS C O 1
ATOM 2310 N N . GLU C 1 87 ? 64.733 -8.540 118.344 1.00 23.38 86 GLU C N 1
ATOM 2311 C CA . GLU C 1 87 ? 63.568 -8.556 119.222 1.00 20.51 86 GLU C CA 1
ATOM 2312 C C . GLU C 1 87 ? 62.739 -9.822 119.035 1.00 41.68 86 GLU C C 1
ATOM 2313 O O . GLU C 1 87 ? 62.043 -10.250 119.964 1.00 37.53 86 GLU C O 1
ATOM 2319 N N . ALA C 1 88 ? 62.785 -10.423 117.842 1.00 36.10 87 ALA C N 1
ATOM 2320 C CA . ALA C 1 88 ? 62.072 -11.675 117.616 1.00 23.97 87 ALA C CA 1
ATOM 2321 C C . ALA C 1 88 ? 62.791 -12.843 118.279 1.00 28.48 87 ALA C C 1
ATOM 2322 O O . ALA C 1 88 ? 62.146 -13.764 118.795 1.00 31.14 87 ALA C O 1
ATOM 2324 N N . GLN C 1 89 ? 64.125 -12.826 118.268 1.00 28.08 88 GLN C N 1
ATOM 2325 C CA . GLN C 1 89 ? 64.881 -13.867 118.954 1.00 30.31 88 GLN C CA 1
ATOM 2326 C C . GLN C 1 89 ? 64.651 -13.812 120.460 1.00 37.03 88 GLN C C 1
ATOM 2327 O O . GLN C 1 89 ? 64.570 -14.855 121.121 1.00 38.66 88 GLN C O 1
ATOM 2333 N N . ALA C 1 90 ? 64.536 -12.602 121.019 1.00 31.54 89 ALA C N 1
ATOM 2334 C CA . ALA C 1 90 ? 64.306 -12.460 122.456 1.00 32.12 89 ALA C CA 1
ATOM 2335 C C . ALA C 1 90 ? 62.885 -12.860 122.837 1.00 39.70 89 ALA C C 1
ATOM 2336 O O . ALA C 1 90 ? 62.662 -13.420 123.917 1.00 35.44 89 ALA C O 1
ATOM 2338 N N . ALA C 1 91 ? 61.908 -12.569 121.975 1.00 27.43 90 ALA C N 1
ATOM 2339 C CA . ALA C 1 91 ? 60.550 -13.027 122.236 1.00 31.52 90 ALA C CA 1
ATOM 2340 C C . ALA C 1 91 ? 60.412 -14.538 122.078 1.00 34.37 90 ALA C C 1
ATOM 2341 O O . ALA C 1 91 ? 59.498 -15.129 122.665 1.00 35.99 90 ALA C O 1
ATOM 2343 N N . ALA C 1 92 ? 61.299 -15.177 121.310 1.00 36.91 91 ALA C N 1
ATOM 2344 C CA . ALA C 1 92 ? 61.288 -16.634 121.218 1.00 31.18 91 ALA C CA 1
ATOM 2345 C C . ALA C 1 92 ? 61.954 -17.289 122.425 1.00 45.99 91 ALA C C 1
ATOM 2346 O O . ALA C 1 92 ? 61.537 -18.375 122.843 1.00 32.52 91 ALA C O 1
ATOM 2348 N N . GLU C 1 93 ? 62.990 -16.655 122.987 1.00 35.57 92 GLU C N 1
ATOM 2349 C CA . GLU C 1 93 ? 63.577 -17.131 124.237 1.00 40.99 92 GLU C CA 1
ATOM 2350 C C . GLU C 1 93 ? 62.535 -17.195 125.347 1.00 49.30 92 GLU C C 1
ATOM 2351 O O . GLU C 1 93 ? 62.657 -18.004 126.276 1.00 37.55 92 GLU C O 1
ATOM 2357 N N . GLN C 1 94 ? 61.495 -16.363 125.251 1.00 35.35 93 GLN C N 1
ATOM 2358 C CA . GLN C 1 94 ? 60.413 -16.383 126.226 1.00 34.34 93 GLN C CA 1
ATOM 2359 C C . GLN C 1 94 ? 59.662 -17.708 126.215 1.00 47.14 93 GLN C C 1
ATOM 2360 O O . GLN C 1 94 ? 59.047 -18.079 127.220 1.00 40.68 93 GLN C O 1
ATOM 2366 N N . LEU C 1 95 ? 59.692 -18.428 125.090 1.00 40.63 94 LEU C N 1
ATOM 2367 C CA . LEU C 1 95 ? 58.985 -19.702 125.006 1.00 43.45 94 LEU C CA 1
ATOM 2368 C C . LEU C 1 95 ? 59.547 -20.723 125.983 1.00 37.15 94 LEU C C 1
ATOM 2369 O O . LEU C 1 95 ? 58.815 -21.608 126.440 1.00 38.26 94 LEU C O 1
ATOM 2374 N N . LYS C 1 96 ? 60.839 -20.622 126.309 1.00 36.87 95 LYS C N 1
ATOM 2375 C CA . LYS C 1 96 ? 61.486 -21.653 127.115 1.00 38.24 95 LYS C CA 1
ATOM 2376 C C . LYS C 1 96 ? 60.835 -21.787 128.486 1.00 49.11 95 LYS C C 1
ATOM 2377 O O . LYS C 1 96 ? 60.649 -22.904 128.981 1.00 51.05 95 LYS C O 1
ATOM 2383 N N . THR C 1 97 ? 60.475 -20.665 129.114 1.00 31.90 96 THR C N 1
ATOM 2384 C CA . THR C 1 97 ? 59.883 -20.744 130.446 1.00 34.08 96 THR C CA 1
ATOM 2385 C C . THR C 1 97 ? 58.497 -21.380 130.399 1.00 35.39 96 THR C C 1
ATOM 2386 O O . THR C 1 97 ? 58.135 -22.153 131.292 1.00 37.97 96 THR C O 1
ATOM 2390 N N . THR C 1 98 ? 57.712 -21.082 129.361 1.00 35.33 97 THR C N 1
ATOM 2391 C CA . THR C 1 98 ? 56.413 -21.734 129.228 1.00 40.62 97 THR C CA 1
ATOM 2392 C C . THR C 1 98 ? 56.580 -23.230 128.987 1.00 36.45 97 THR C C 1
ATOM 2393 O O . THR C 1 98 ? 55.876 -24.041 129.600 1.00 29.11 97 THR C O 1
ATOM 2397 N N . ARG C 1 99 ? 57.526 -23.604 128.119 1.00 35.18 98 ARG C N 1
ATOM 2398 C CA . ARG C 1 99 ? 57.827 -25.005 127.832 1.00 38.97 98 ARG C CA 1
ATOM 2399 C C . ARG C 1 99 ? 57.984 -25.831 129.104 1.00 47.07 98 ARG C C 1
ATOM 2400 O O . ARG C 1 99 ? 57.259 -26.807 129.328 1.00 44.86 98 ARG C O 1
ATOM 2408 N N . ASN C 1 100 ? 58.955 -25.461 129.939 1.00 47.17 99 ASN C N 1
ATOM 2409 C CA . ASN C 1 100 ? 59.319 -26.298 131.076 1.00 44.07 99 ASN C CA 1
ATOM 2410 C C . ASN C 1 100 ? 58.199 -26.351 132.107 1.00 61.39 99 ASN C C 1
ATOM 2411 O O . ASN C 1 100 ? 57.735 -27.436 132.481 1.00 62.68 99 ASN C O 1
ATOM 2416 N N . ALA C 1 101 ? 57.742 -25.183 132.566 1.00 41.58 100 ALA C N 1
ATOM 2417 C CA . ALA C 1 101 ? 56.802 -25.140 133.681 1.00 38.15 100 ALA C CA 1
ATOM 2418 C C . ALA C 1 101 ? 55.451 -25.740 133.313 1.00 31.45 100 ALA C C 1
ATOM 2419 O O . ALA C 1 101 ? 54.804 -26.373 134.155 1.00 34.72 100 ALA C O 1
ATOM 2421 N N . TYR C 1 102 ? 55.001 -25.545 132.071 1.00 33.15 101 TYR C N 1
ATOM 2422 C CA . TYR C 1 102 ? 53.664 -25.962 131.653 1.00 32.81 101 TYR C CA 1
ATOM 2423 C C . TYR C 1 102 ? 53.655 -27.323 130.968 1.00 23.88 101 TYR C C 1
ATOM 2424 O O . TYR C 1 102 ? 52.925 -28.225 131.390 1.00 32.04 101 TYR C O 1
ATOM 2433 N N . ILE C 1 103 ? 54.428 -27.482 129.897 1.00 33.07 102 ILE C N 1
ATOM 2434 C CA . ILE C 1 103 ? 54.233 -28.585 128.953 1.00 25.75 102 ILE C CA 1
ATOM 2435 C C . ILE C 1 103 ? 55.155 -29.763 129.243 1.00 36.31 102 ILE C C 1
ATOM 2436 O O . ILE C 1 103 ? 54.700 -30.905 129.312 1.00 30.89 102 ILE C O 1
ATOM 2441 N N . GLN C 1 104 ? 56.458 -29.507 129.404 1.00 35.06 103 GLN C N 1
ATOM 2442 C CA . GLN C 1 104 ? 57.434 -30.597 129.469 1.00 33.62 103 GLN C CA 1
ATOM 2443 C C . GLN C 1 104 ? 57.128 -31.584 130.589 1.00 35.50 103 GLN C C 1
ATOM 2444 O O . GLN C 1 104 ? 57.374 -32.786 130.436 1.00 38.94 103 GLN C O 1
ATOM 2450 N N . LYS C 1 105 ? 56.587 -31.108 131.713 1.00 34.01 104 LYS C N 1
ATOM 2451 C CA . LYS C 1 105 ? 56.275 -32.002 132.822 1.00 22.68 104 LYS C CA 1
ATOM 2452 C C . LYS C 1 105 ? 55.233 -33.055 132.452 1.00 40.97 104 LYS C C 1
ATOM 2453 O O . LYS C 1 105 ? 55.122 -34.071 133.145 1.00 28.12 104 LYS C O 1
ATOM 2459 N N . TYR C 1 106 ? 54.474 -32.847 131.378 1.00 44.62 105 TYR C N 1
ATOM 2460 C CA . TYR C 1 106 ? 53.472 -33.813 130.943 1.00 35.71 105 TYR C CA 1
ATOM 2461 C C . TYR C 1 106 ? 53.988 -34.771 129.877 1.00 42.34 105 TYR C C 1
ATOM 2462 O O . TYR C 1 106 ? 53.246 -35.666 129.454 1.00 36.53 105 TYR C O 1
ATOM 2471 N N . LEU C 1 107 ? 55.230 -34.612 129.438 1.00 41.82 106 LEU C N 1
ATOM 2472 C CA . LEU C 1 107 ? 55.792 -35.474 128.408 1.00 43.33 106 LEU C CA 1
ATOM 2473 C C . LEU C 1 107 ? 56.657 -36.579 129.009 1.00 64.92 106 LEU C C 1
ATOM 2474 O O . LEU C 1 107 ? 56.882 -36.626 130.222 1.00 63.74 106 LEU C O 1
ATOM 2480 N N . ALA D 1 2 ? 17.044 -47.709 128.455 1.00 85.46 1 ALA D N 1
ATOM 2481 C CA . ALA D 1 2 ? 18.014 -46.914 127.710 1.00 77.08 1 ALA D CA 1
ATOM 2482 C C . ALA D 1 2 ? 18.726 -47.769 126.669 1.00 78.23 1 ALA D C 1
ATOM 2483 O O . ALA D 1 2 ? 18.304 -48.888 126.371 1.00 80.34 1 ALA D O 1
ATOM 2485 N N . ASP D 1 3 ? 19.803 -47.224 126.101 1.00 73.10 2 ASP D N 1
ATOM 2486 C CA . ASP D 1 3 ? 20.750 -48.047 125.361 1.00 58.59 2 ASP D CA 1
ATOM 2487 C C . ASP D 1 3 ? 21.714 -48.767 126.292 1.00 60.48 2 ASP D C 1
ATOM 2488 O O . ASP D 1 3 ? 22.362 -49.730 125.868 1.00 55.82 2 ASP D O 1
ATOM 2493 N N . LEU D 1 4 ? 21.793 -48.329 127.555 1.00 52.56 3 LEU D N 1
ATOM 2494 C CA . LEU D 1 4 ? 22.758 -48.879 128.504 1.00 47.13 3 LEU D CA 1
ATOM 2495 C C . LEU D 1 4 ? 22.590 -50.383 128.668 1.00 53.33 3 LEU D C 1
ATOM 2496 O O . LEU D 1 4 ? 23.580 -51.123 128.720 1.00 56.44 3 LEU D O 1
ATOM 2501 N N . GLU D 1 5 ? 21.348 -50.856 128.786 1.00 58.87 4 GLU D N 1
ATOM 2502 C CA . GLU D 1 5 ? 21.156 -52.269 129.080 1.00 59.72 4 GLU D CA 1
ATOM 2503 C C . GLU D 1 5 ? 21.537 -53.144 127.892 1.00 43.00 4 GLU D C 1
ATOM 2504 O O . GLU D 1 5 ? 21.944 -54.296 128.084 1.00 48.26 4 GLU D O 1
ATOM 2510 N N . ASP D 1 6 ? 21.434 -52.617 126.669 1.00 47.42 5 ASP D N 1
ATOM 2511 C CA . ASP D 1 6 ? 21.959 -53.339 125.512 1.00 63.13 5 ASP D CA 1
ATOM 2512 C C . ASP D 1 6 ? 23.476 -53.455 125.586 1.00 52.87 5 ASP D C 1
ATOM 2513 O O . ASP D 1 6 ? 24.038 -54.536 125.367 1.00 37.12 5 ASP D O 1
ATOM 2518 N N . ASN D 1 7 ? 24.156 -52.345 125.899 1.00 45.85 6 ASN D N 1
ATOM 2519 C CA . ASN D 1 7 ? 25.615 -52.353 125.938 1.00 45.75 6 ASN D CA 1
ATOM 2520 C C . ASN D 1 7 ? 26.133 -53.280 127.024 1.00 36.67 6 ASN D C 1
ATOM 2521 O O . ASN D 1 7 ? 27.104 -54.016 126.810 1.00 37.03 6 ASN D O 1
ATOM 2526 N N . TRP D 1 8 ? 25.503 -53.258 128.200 1.00 39.28 7 TRP D N 1
ATOM 2527 C CA . TRP D 1 8 ? 26.000 -54.088 129.291 1.00 47.47 7 TRP D CA 1
ATOM 2528 C C . TRP D 1 8 ? 25.850 -55.566 128.971 1.00 31.56 7 TRP D C 1
ATOM 2529 O O . TRP D 1 8 ? 26.751 -56.361 129.263 1.00 39.56 7 TRP D O 1
ATOM 2540 N N . GLU D 1 9 ? 24.714 -55.954 128.386 1.00 35.75 8 GLU D N 1
ATOM 2541 C CA . GLU D 1 9 ? 24.533 -57.337 127.959 1.00 35.90 8 GLU D CA 1
ATOM 2542 C C . GLU D 1 9 ? 25.581 -57.722 126.924 1.00 25.44 8 GLU D C 1
ATOM 2543 O O . GLU D 1 9 ? 26.221 -58.774 127.029 1.00 31.34 8 GLU D O 1
ATOM 2549 N N . THR D 1 10 ? 25.770 -56.873 125.913 1.00 28.87 9 THR D N 1
ATOM 2550 C CA . THR D 1 10 ? 26.852 -57.078 124.958 1.00 33.00 9 THR D CA 1
ATOM 2551 C C . THR D 1 10 ? 28.189 -57.219 125.673 1.00 27.88 9 THR D C 1
ATOM 2552 O O . THR D 1 10 ? 28.946 -58.165 125.422 1.00 31.18 9 THR D O 1
ATOM 2556 N N . LEU D 1 11 ? 28.489 -56.282 126.578 1.00 40.63 10 LEU D N 1
ATOM 2557 C CA . LEU D 1 11 ? 29.705 -56.366 127.383 1.00 35.14 10 LEU D CA 1
ATOM 2558 C C . LEU D 1 11 ? 29.788 -57.699 128.110 1.00 27.29 10 LEU D C 1
ATOM 2559 O O . LEU D 1 11 ? 30.776 -58.430 127.987 1.00 36.58 10 LEU D O 1
ATOM 2564 N N . ASN D 1 12 ? 28.739 -58.038 128.860 1.00 36.54 11 ASN D N 1
ATOM 2565 C CA . ASN D 1 12 ? 28.799 -59.192 129.746 1.00 34.84 11 ASN D CA 1
ATOM 2566 C C . ASN D 1 12 ? 28.834 -60.507 128.970 1.00 24.44 11 ASN D C 1
ATOM 2567 O O . ASN D 1 12 ? 29.539 -61.442 129.365 1.00 28.13 11 ASN D O 1
ATOM 2572 N N . ASP D 1 13 ? 28.077 -60.609 127.874 1.00 31.16 12 ASP D N 1
ATOM 2573 C CA . ASP D 1 13 ? 28.063 -61.852 127.103 1.00 32.09 12 ASP D CA 1
ATOM 2574 C C . ASP D 1 13 ? 29.445 -62.173 126.545 1.00 35.93 12 ASP D C 1
ATOM 2575 O O . ASP D 1 13 ? 29.906 -63.317 126.614 1.00 36.60 12 ASP D O 1
ATOM 2580 N N . ASN D 1 14 ? 30.121 -61.171 125.978 1.00 40.52 13 ASN D N 1
ATOM 2581 C CA . ASN D 1 14 ? 31.432 -61.421 125.392 1.00 36.26 13 ASN D CA 1
ATOM 2582 C C . ASN D 1 14 ? 32.489 -61.680 126.453 1.00 40.19 13 ASN D C 1
ATOM 2583 O O . ASN D 1 14 ? 33.424 -62.454 126.209 1.00 31.66 13 ASN D O 1
ATOM 2588 N N . LEU D 1 15 ? 32.364 -61.050 127.625 1.00 35.43 14 LEU D N 1
ATOM 2589 C CA . LEU D 1 15 ? 33.254 -61.365 128.740 1.00 30.70 14 LEU D CA 1
ATOM 2590 C C . LEU D 1 15 ? 33.255 -62.862 129.031 1.00 26.71 14 LEU D C 1
ATOM 2591 O O . LEU D 1 15 ? 34.315 -63.469 129.215 1.00 33.04 14 LEU D O 1
ATOM 2596 N N . LYS D 1 16 ? 32.068 -63.477 129.074 1.00 30.78 15 LYS D N 1
ATOM 2597 C CA . LYS D 1 16 ? 31.992 -64.913 129.334 1.00 35.57 15 LYS D CA 1
ATOM 2598 C C . LYS D 1 16 ? 32.639 -65.727 128.223 1.00 34.19 15 LYS D C 1
ATOM 2599 O O . LYS D 1 16 ? 33.163 -66.818 128.475 1.00 46.07 15 LYS D O 1
ATOM 2605 N N . VAL D 1 17 ? 32.622 -65.210 126.995 1.00 37.62 16 VAL D N 1
ATOM 2606 C CA . VAL D 1 17 ? 33.054 -65.981 125.835 1.00 28.20 16 VAL D CA 1
ATOM 2607 C C . VAL D 1 17 ? 34.576 -66.103 125.767 1.00 28.81 16 VAL D C 1
ATOM 2608 O O . VAL D 1 17 ? 35.095 -67.116 125.283 1.00 34.05 16 VAL D O 1
ATOM 2612 N N . ILE D 1 18 ? 35.312 -65.105 126.268 1.00 30.41 17 ILE D N 1
ATOM 2613 C CA . ILE D 1 18 ? 36.770 -65.085 126.138 1.00 27.87 17 ILE D CA 1
ATOM 2614 C C . ILE D 1 18 ? 37.393 -66.324 126.761 1.00 26.16 17 ILE D C 1
ATOM 2615 O O . ILE D 1 18 ? 38.449 -66.797 126.318 1.00 31.50 17 ILE D O 1
ATOM 2620 N N . GLU D 1 19 ? 36.746 -66.866 127.787 1.00 33.87 18 GLU D N 1
ATOM 2621 C CA . GLU D 1 19 ? 37.244 -68.041 128.490 1.00 38.75 18 GLU D CA 1
ATOM 2622 C C . GLU D 1 19 ? 37.440 -69.227 127.548 1.00 39.18 18 GLU D C 1
ATOM 2623 O O . GLU D 1 19 ? 38.445 -69.943 127.638 1.00 25.54 18 GLU D O 1
ATOM 2629 N N . LYS D 1 20 ? 36.489 -69.446 126.640 1.00 37.18 19 LYS D N 1
ATOM 2630 C CA . LYS D 1 20 ? 36.493 -70.584 125.729 1.00 31.17 19 LYS D CA 1
ATOM 2631 C C . LYS D 1 20 ? 37.306 -70.339 124.462 1.00 41.52 19 LYS D C 1
ATOM 2632 O O . LYS D 1 20 ? 37.449 -71.261 123.653 1.00 36.58 19 LYS D O 1
ATOM 2638 N N . CYS D 1 21 ? 37.838 -69.130 124.269 1.00 29.69 20 CYS D N 1
ATOM 2639 C CA . CYS D 1 21 ? 38.562 -68.817 123.042 1.00 25.73 20 CYS D CA 1
ATOM 2640 C C . CYS D 1 21 ? 39.784 -69.714 122.877 1.00 29.25 20 CYS D C 1
ATOM 2641 O O . CYS D 1 21 ? 40.464 -70.053 123.849 1.00 24.60 20 CYS D O 1
ATOM 2644 N N . ASP D 1 22 ? 40.064 -70.081 121.622 1.00 29.37 21 ASP D N 1
ATOM 2645 C CA . ASP D 1 22 ? 41.186 -70.941 121.261 1.00 45.05 21 ASP D CA 1
ATOM 2646 C C . ASP D 1 22 ? 42.388 -70.184 120.722 1.00 35.53 21 ASP D C 1
ATOM 2647 O O . ASP D 1 22 ? 43.505 -70.710 120.783 1.00 28.64 21 ASP D O 1
ATOM 2652 N N . ASN D 1 23 ? 42.188 -68.989 120.167 1.00 28.32 22 ASN D N 1
ATOM 2653 C CA . ASN D 1 23 ? 43.237 -68.303 119.429 1.00 29.41 22 ASN D CA 1
ATOM 2654 C C . ASN D 1 23 ? 43.138 -66.804 119.670 1.00 42.18 22 ASN D C 1
ATOM 2655 O O . ASN D 1 23 ? 42.206 -66.307 120.311 1.00 26.81 22 ASN D O 1
ATOM 2660 N N . ALA D 1 24 ? 44.110 -66.081 119.115 1.00 36.07 23 ALA D N 1
ATOM 2661 C CA . ALA D 1 24 ? 44.222 -64.650 119.362 1.00 24.93 23 ALA D CA 1
ATOM 2662 C C . ALA D 1 24 ? 43.067 -63.870 118.744 1.00 21.25 23 ALA D C 1
ATOM 2663 O O . ALA D 1 24 ? 42.621 -62.874 119.324 1.00 20.92 23 ALA D O 1
ATOM 2665 N N . ALA D 1 25 ? 42.562 -64.308 117.585 1.00 20.43 24 ALA D N 1
ATOM 2666 C CA . ALA D 1 25 ? 41.488 -63.575 116.918 1.00 23.76 24 ALA D CA 1
ATOM 2667 C C . ALA D 1 25 ? 40.154 -63.716 117.645 1.00 25.19 24 ALA D C 1
ATOM 2668 O O . ALA D 1 25 ? 39.337 -62.791 117.611 1.00 28.04 24 ALA D O 1
ATOM 2670 N N . CYS D 1 26 ? 39.911 -64.853 118.301 1.00 27.58 25 CYS D N 1
ATOM 2671 C CA . CYS D 1 26 ? 38.711 -64.996 119.124 1.00 28.05 25 CYS D CA 1
ATOM 2672 C C . CYS D 1 26 ? 38.719 -64.003 120.280 1.00 22.18 25 CYS D C 1
ATOM 2673 O O . CYS D 1 26 ? 37.721 -63.317 120.535 1.00 26.91 25 CYS D O 1
ATOM 2676 N N . VAL D 1 27 ? 39.842 -63.926 120.999 1.00 29.27 26 VAL D N 1
ATOM 2677 C CA . VAL D 1 27 ? 39.960 -63.016 122.137 1.00 21.35 26 VAL D CA 1
ATOM 2678 C C . VAL D 1 27 ? 39.852 -61.572 121.672 1.00 25.87 26 VAL D C 1
ATOM 2679 O O . VAL D 1 27 ? 39.125 -60.760 122.260 1.00 23.47 26 VAL D O 1
ATOM 2683 N N . LYS D 1 28 ? 40.576 -61.234 120.602 1.00 20.74 27 LYS D N 1
ATOM 2684 C CA . LYS D 1 28 ? 40.543 -59.875 120.075 1.00 22.32 27 LYS D CA 1
ATOM 2685 C C . LYS D 1 28 ? 39.127 -59.458 119.693 1.00 26.05 27 LYS D C 1
ATOM 2686 O O . LYS D 1 28 ? 38.698 -58.339 120.002 1.00 22.82 27 LYS D O 1
ATOM 2692 N N . ASP D 1 29 ? 38.382 -60.347 119.026 1.00 21.60 28 ASP D N 1
ATOM 2693 C CA . ASP D 1 29 ? 37.033 -60.003 118.585 1.00 18.13 28 ASP D CA 1
ATOM 2694 C C . ASP D 1 29 ? 36.099 -59.761 119.765 1.00 20.25 28 ASP D C 1
ATOM 2695 O O . ASP D 1 29 ? 35.311 -58.808 119.759 1.00 25.24 28 ASP D O 1
ATOM 2700 N N . ALA D 1 30 ? 36.157 -60.623 120.781 1.00 22.39 29 ALA D N 1
ATOM 2701 C CA . ALA D 1 30 ? 35.292 -60.445 121.943 1.00 24.78 29 ALA D CA 1
ATOM 2702 C C . ALA D 1 30 ? 35.638 -59.165 122.692 1.00 26.18 29 ALA D C 1
ATOM 2703 O O . ALA D 1 30 ? 34.744 -58.407 123.091 1.00 27.06 29 ALA D O 1
ATOM 2705 N N . LEU D 1 31 ? 36.933 -58.900 122.889 1.00 26.42 30 LEU D N 1
ATOM 2706 C CA . LEU D 1 31 ? 37.344 -57.652 123.525 1.00 18.62 30 LEU D CA 1
ATOM 2707 C C . LEU D 1 31 ? 36.940 -56.442 122.695 1.00 26.27 30 LEU D C 1
ATOM 2708 O O . LEU D 1 31 ? 36.608 -55.389 123.252 1.00 20.87 30 LEU D O 1
ATOM 2713 N N . THR D 1 32 ? 36.965 -56.569 121.368 1.00 25.31 31 THR D N 1
ATOM 2714 C CA . THR D 1 32 ? 36.524 -55.473 120.513 1.00 27.49 31 THR D CA 1
ATOM 2715 C C . THR D 1 32 ? 35.063 -55.134 120.774 1.00 23.20 31 THR D C 1
ATOM 2716 O O . THR D 1 32 ? 34.700 -53.963 120.927 1.00 16.92 31 THR D O 1
ATOM 2720 N N . LYS D 1 33 ? 34.207 -56.155 120.836 1.00 25.25 32 LYS D N 1
ATOM 2721 C CA . LYS D 1 33 ? 32.800 -55.916 121.134 1.00 25.72 32 LYS D CA 1
ATOM 2722 C C . LYS D 1 33 ? 32.622 -55.348 122.536 1.00 26.43 32 LYS D C 1
ATOM 2723 O O . LYS D 1 33 ? 31.779 -54.470 122.757 1.00 25.01 32 LYS D O 1
ATOM 2729 N N . MET D 1 34 ? 33.402 -55.844 123.498 1.00 18.50 33 MET D N 1
ATOM 2730 C CA . MET D 1 34 ? 33.348 -55.297 124.849 1.00 20.38 33 MET D CA 1
ATOM 2731 C C . MET D 1 34 ? 33.718 -53.821 124.865 1.00 24.41 33 MET D C 1
ATOM 2732 O O . MET D 1 34 ? 33.070 -53.018 125.549 1.00 22.16 33 MET D O 1
ATOM 2737 N N . ARG D 1 35 ? 34.766 -53.445 124.128 1.00 20.87 34 ARG D N 1
ATOM 2738 C CA . ARG D 1 35 ? 35.218 -52.057 124.146 1.00 16.63 34 ARG D CA 1
ATOM 2739 C C . ARG D 1 35 ? 34.180 -51.132 123.527 1.00 22.19 34 ARG D C 1
ATOM 2740 O O . ARG D 1 35 ? 33.866 -50.078 124.089 1.00 24.57 34 ARG D O 1
ATOM 2748 N N . ALA D 1 36 ? 33.634 -51.508 122.365 1.00 26.39 35 ALA D N 1
ATOM 2749 C CA . ALA D 1 36 ? 32.612 -50.676 121.738 1.00 25.21 35 ALA D CA 1
ATOM 2750 C C . ALA D 1 36 ? 31.410 -50.509 122.657 1.00 35.72 35 ALA D C 1
ATOM 2751 O O . ALA D 1 36 ? 30.857 -49.410 122.774 1.00 29.99 35 ALA D O 1
ATOM 2753 N N . ALA D 1 37 ? 31.005 -51.585 123.334 1.00 22.93 36 ALA D N 1
ATOM 2754 C CA . ALA D 1 37 ? 29.912 -51.476 124.293 1.00 31.51 36 ALA D CA 1
ATOM 2755 C C . ALA D 1 37 ? 30.297 -50.588 125.471 1.00 36.70 36 ALA D C 1
ATOM 2756 O O . ALA D 1 37 ? 29.465 -49.831 125.987 1.00 32.62 36 ALA D O 1
ATOM 2758 N N . ALA D 1 38 ? 31.555 -50.660 125.910 1.00 30.67 37 ALA D N 1
ATOM 2759 C CA . ALA D 1 38 ? 31.972 -49.856 127.052 1.00 21.97 37 ALA D CA 1
ATOM 2760 C C . ALA D 1 38 ? 32.017 -48.372 126.712 1.00 28.44 37 ALA D C 1
ATOM 2761 O O . ALA D 1 38 ? 31.777 -47.537 127.586 1.00 29.15 37 ALA D O 1
ATOM 2763 N N . LEU D 1 39 ? 32.323 -48.021 125.460 1.00 21.87 38 LEU D N 1
ATOM 2764 C CA . LEU D 1 39 ? 32.392 -46.610 125.093 1.00 29.02 38 LEU D CA 1
ATOM 2765 C C . LEU D 1 39 ? 31.025 -45.939 125.174 1.00 32.76 38 LEU D C 1
ATOM 2766 O O . LEU D 1 39 ? 30.946 -44.729 125.405 1.00 28.60 38 LEU D O 1
ATOM 2771 N N . ASP D 1 40 ? 29.945 -46.700 125.002 1.00 31.68 39 ASP D N 1
ATOM 2772 C CA . ASP D 1 40 ? 28.601 -46.141 125.086 1.00 33.60 39 ASP D CA 1
ATOM 2773 C C . ASP D 1 40 ? 28.045 -46.214 126.504 1.00 31.13 39 ASP D C 1
ATOM 2774 O O . ASP D 1 40 ? 27.495 -45.229 127.009 1.00 31.70 39 ASP D O 1
ATOM 2779 N N . ALA D 1 41 ? 28.178 -47.375 127.153 1.00 22.16 40 ALA D N 1
ATOM 2780 C CA . ALA D 1 41 ? 27.720 -47.510 128.533 1.00 22.16 40 ALA D CA 1
ATOM 2781 C C . ALA D 1 41 ? 28.381 -46.475 129.438 1.00 20.32 40 ALA D C 1
ATOM 2782 O O . ALA D 1 41 ? 27.732 -45.902 130.320 1.00 28.08 40 ALA D O 1
ATOM 2784 N N . GLN D 1 42 ? 29.670 -46.213 129.211 1.00 16.57 41 GLN D N 1
ATOM 2785 C CA . GLN D 1 42 ? 30.444 -45.245 129.986 1.00 20.20 41 GLN D CA 1
ATOM 2786 C C . GLN D 1 42 ? 29.791 -43.868 130.037 1.00 33.13 41 GLN D C 1
ATOM 2787 O O . GLN D 1 42 ? 30.017 -43.109 130.988 1.00 30.06 41 GLN D O 1
ATOM 2793 N N . LYS D 1 43 ? 29.007 -43.515 129.015 1.00 31.84 42 LYS D N 1
ATOM 2794 C CA . LYS D 1 43 ? 28.377 -42.203 128.924 1.00 40.31 42 LYS D CA 1
ATOM 2795 C C . LYS D 1 43 ? 26.959 -42.176 129.467 1.00 27.17 42 LYS D C 1
ATOM 2796 O O . LYS D 1 43 ? 26.451 -41.094 129.777 1.00 41.02 42 LYS D O 1
ATOM 2802 N N . ALA D 1 44 ? 26.298 -43.322 129.559 1.00 37.72 43 ALA D N 1
ATOM 2803 C CA . ALA D 1 44 ? 24.936 -43.326 130.049 1.00 36.65 43 ALA D CA 1
ATOM 2804 C C . ALA D 1 44 ? 24.915 -43.010 131.542 1.00 43.65 43 ALA D C 1
ATOM 2805 O O . ALA D 1 44 ? 25.948 -42.965 132.217 1.00 40.43 43 ALA D O 1
ATOM 2807 N N . THR D 1 45 ? 23.714 -42.756 132.049 1.00 45.44 44 THR D N 1
ATOM 2808 C CA . THR D 1 45 ? 23.487 -42.636 133.480 1.00 46.30 44 THR D CA 1
ATOM 2809 C C . THR D 1 45 ? 22.433 -43.659 133.873 1.00 41.77 44 THR D C 1
ATOM 2810 O O . THR D 1 45 ? 21.297 -43.594 133.372 1.00 44.11 44 THR D O 1
ATOM 2814 N N . PRO D 1 46 ? 22.760 -44.631 134.716 1.00 44.91 45 PRO D N 1
ATOM 2815 C CA . PRO D 1 46 ? 21.774 -45.646 135.098 1.00 46.28 45 PRO D CA 1
ATOM 2816 C C . PRO D 1 46 ? 20.627 -45.021 135.870 1.00 50.17 45 PRO D C 1
ATOM 2817 O O . PRO D 1 46 ? 20.769 -43.914 136.413 1.00 41.02 45 PRO D O 1
ATOM 2821 N N . PRO D 1 47 ? 19.462 -45.679 135.900 1.00 56.98 46 PRO D N 1
ATOM 2822 C CA . PRO D 1 47 ? 18.340 -45.161 136.703 1.00 66.12 46 PRO D CA 1
ATOM 2823 C C . PRO D 1 47 ? 18.703 -44.850 138.146 1.00 57.83 46 PRO D C 1
ATOM 2824 O O . PRO D 1 47 ? 18.217 -43.856 138.700 1.00 67.37 46 PRO D O 1
ATOM 2828 N N . LYS D 1 48 ? 19.555 -45.668 138.768 1.00 52.90 47 LYS D N 1
ATOM 2829 C CA . LYS D 1 48 ? 19.907 -45.451 140.168 1.00 54.10 47 LYS D CA 1
ATOM 2830 C C . LYS D 1 48 ? 20.653 -44.138 140.374 1.00 48.13 47 LYS D C 1
ATOM 2831 O O . LYS D 1 48 ? 20.622 -43.574 141.473 1.00 69.01 47 LYS D O 1
ATOM 2837 N N . LEU D 1 49 ? 21.327 -43.638 139.339 1.00 43.22 48 LEU D N 1
ATOM 2838 C CA . LEU D 1 49 ? 22.132 -42.427 139.439 1.00 46.92 48 LEU D CA 1
ATOM 2839 C C . LEU D 1 49 ? 21.513 -41.253 138.685 1.00 50.43 48 LEU D C 1
ATOM 2840 O O . LEU D 1 49 ? 22.206 -40.270 138.403 1.00 55.49 48 LEU D O 1
ATOM 2845 N N . GLU D 1 50 ? 20.219 -41.334 138.364 1.00 47.41 49 GLU D N 1
ATOM 2846 C CA . GLU D 1 50 ? 19.574 -40.317 137.536 1.00 54.95 49 GLU D CA 1
ATOM 2847 C C . GLU D 1 50 ? 19.693 -38.931 138.154 1.00 66.45 49 GLU D C 1
ATOM 2848 O O . GLU D 1 50 ? 20.197 -37.993 137.525 1.00 68.32 49 GLU D O 1
ATOM 2854 N N . ASP D 1 51 ? 19.215 -38.779 139.386 1.00 60.20 50 ASP D N 1
ATOM 2855 C CA . ASP D 1 51 ? 19.106 -37.474 140.019 1.00 72.55 50 ASP D CA 1
ATOM 2856 C C . ASP D 1 51 ? 20.302 -37.150 140.898 1.00 63.40 50 ASP D C 1
ATOM 2857 O O . ASP D 1 51 ? 20.291 -36.138 141.609 1.00 73.20 50 ASP D O 1
ATOM 2862 N N . LYS D 1 52 ? 21.329 -37.987 140.863 1.00 50.54 51 LYS D N 1
ATOM 2863 C CA . LYS D 1 52 ? 22.668 -37.519 141.166 1.00 67.63 51 LYS D CA 1
ATOM 2864 C C . LYS D 1 52 ? 23.082 -36.522 140.092 1.00 74.43 51 LYS D C 1
ATOM 2865 O O . LYS D 1 52 ? 22.818 -36.731 138.905 1.00 73.30 51 LYS D O 1
ATOM 2871 N N . SER D 1 53 ? 23.689 -35.419 140.507 1.00 76.32 52 SER D N 1
ATOM 2872 C CA . SER D 1 53 ? 24.219 -34.471 139.537 1.00 90.04 52 SER D CA 1
ATOM 2873 C C . SER D 1 53 ? 25.184 -35.213 138.622 1.00 88.39 52 SER D C 1
ATOM 2874 O O . SER D 1 53 ? 26.169 -35.769 139.117 1.00 78.84 52 SER D O 1
ATOM 2877 N N . PRO D 1 54 ? 24.958 -35.251 137.294 1.00 98.70 53 PRO D N 1
ATOM 2878 C CA . PRO D 1 54 ? 25.820 -36.079 136.424 1.00 92.37 53 PRO D CA 1
ATOM 2879 C C . PRO D 1 54 ? 27.321 -35.810 136.564 1.00 87.97 53 PRO D C 1
ATOM 2880 O O . PRO D 1 54 ? 28.121 -36.245 135.727 1.00 90.55 53 PRO D O 1
ATOM 2884 N N . ASP D 1 55 ? 27.695 -35.092 137.626 1.00 77.34 54 ASP D N 1
ATOM 2885 C CA . ASP D 1 55 ? 29.041 -34.939 138.177 1.00 87.16 54 ASP D CA 1
ATOM 2886 C C . ASP D 1 55 ? 28.992 -35.166 139.695 1.00 60.79 54 ASP D C 1
ATOM 2887 O O . ASP D 1 55 ? 29.489 -34.369 140.492 1.00 71.25 54 ASP D O 1
ATOM 2892 N N . SER D 1 56 ? 28.361 -36.258 140.113 1.00 78.70 55 SER D N 1
ATOM 2893 C CA . SER D 1 56 ? 28.070 -36.553 141.512 1.00 75.98 55 SER D CA 1
ATOM 2894 C C . SER D 1 56 ? 29.059 -37.572 142.072 1.00 85.32 55 SER D C 1
ATOM 2895 O O . SER D 1 56 ? 29.816 -38.201 141.327 1.00 91.57 55 SER D O 1
ATOM 2898 N N . PRO D 1 57 ? 29.079 -37.771 143.399 1.00 71.19 56 PRO D N 1
ATOM 2899 C CA . PRO D 1 57 ? 30.118 -38.642 143.977 1.00 52.75 56 PRO D CA 1
ATOM 2900 C C . PRO D 1 57 ? 29.952 -40.104 143.615 1.00 71.41 56 PRO D C 1
ATOM 2901 O O . PRO D 1 57 ? 30.955 -40.820 143.491 1.00 61.93 56 PRO D O 1
ATOM 2905 N N . GLU D 1 58 ? 28.715 -40.577 143.467 1.00 67.62 57 GLU D N 1
ATOM 2906 C CA . GLU D 1 58 ? 28.491 -41.930 142.979 1.00 42.80 57 GLU D CA 1
ATOM 2907 C C . GLU D 1 58 ? 28.698 -42.025 141.477 1.00 55.15 57 GLU D C 1
ATOM 2908 O O . GLU D 1 58 ? 29.073 -43.093 140.974 1.00 30.93 57 GLU D O 1
ATOM 2914 N N . MET D 1 59 ? 28.434 -40.935 140.750 1.00 43.89 58 MET D N 1
ATOM 2915 C CA . MET D 1 59 ? 28.778 -40.896 139.335 1.00 34.98 58 MET D CA 1
ATOM 2916 C C . MET D 1 59 ? 30.282 -41.012 139.146 1.00 35.04 58 MET D C 1
ATOM 2917 O O . MET D 1 59 ? 30.745 -41.698 138.232 1.00 40.51 58 MET D O 1
ATOM 2922 N N . LYS D 1 60 ? 31.062 -40.365 140.014 1.00 41.39 59 LYS D N 1
ATOM 2923 C CA . LYS D 1 60 ? 32.513 -40.517 139.954 1.00 39.75 59 LYS D CA 1
ATOM 2924 C C . LYS D 1 60 ? 32.919 -41.979 140.094 1.00 37.32 59 LYS D C 1
ATOM 2925 O O . LYS D 1 60 ? 33.820 -42.452 139.392 1.00 26.07 59 LYS D O 1
ATOM 2931 N N . ASP D 1 61 ? 32.260 -42.709 140.994 1.00 27.89 60 ASP D N 1
ATOM 2932 C CA . ASP D 1 61 ? 32.574 -44.120 141.187 1.00 31.01 60 ASP D CA 1
ATOM 2933 C C . ASP D 1 61 ? 32.150 -44.944 139.975 1.00 30.69 60 ASP D C 1
ATOM 2934 O O . ASP D 1 61 ? 32.875 -45.848 139.547 1.00 25.83 60 ASP D O 1
ATOM 2939 N N . PHE D 1 62 ? 30.989 -44.622 139.398 1.00 27.93 61 PHE D N 1
ATOM 2940 C CA . PHE D 1 62 ? 30.497 -45.326 138.218 1.00 29.98 61 PHE D CA 1
ATOM 2941 C C . PHE D 1 62 ? 31.431 -45.120 137.031 1.00 34.68 61 PHE D C 1
ATOM 2942 O O . PHE D 1 62 ? 31.773 -46.069 136.316 1.00 29.98 61 PHE D O 1
ATOM 2950 N N . ARG D 1 63 ? 31.866 -43.879 136.820 1.00 25.35 62 ARG D N 1
ATOM 2951 C CA . ARG D 1 63 ? 32.737 -43.561 135.695 1.00 25.97 62 ARG D CA 1
ATOM 2952 C C . ARG D 1 63 ? 34.145 -44.072 135.896 1.00 28.65 62 ARG D C 1
ATOM 2953 O O . ARG D 1 63 ? 34.799 -44.473 134.929 1.00 28.97 62 ARG D O 1
ATOM 2961 N N . HIS D 1 64 ? 34.650 -44.003 137.124 1.00 26.17 63 HIS D N 1
ATOM 2962 C CA . HIS D 1 64 ? 35.972 -44.544 137.383 1.00 32.05 63 HIS D CA 1
ATOM 2963 C C . HIS D 1 64 ? 35.987 -46.058 137.217 1.00 23.98 63 HIS D C 1
ATOM 2964 O O . HIS D 1 64 ? 37.010 -46.627 136.820 1.00 24.66 63 HIS D O 1
ATOM 2971 N N . GLY D 1 65 ? 34.866 -46.721 137.504 1.00 27.41 64 GLY D N 1
ATOM 2972 C CA . GLY D 1 65 ? 34.775 -48.144 137.227 1.00 30.97 64 GLY D CA 1
ATOM 2973 C C . GLY D 1 65 ? 34.929 -48.454 135.751 1.00 34.43 64 GLY D C 1
ATOM 2974 O O . GLY D 1 65 ? 35.659 -49.375 135.375 1.00 19.65 64 GLY D O 1
ATOM 2975 N N . PHE D 1 66 ? 34.258 -47.675 134.894 1.00 23.48 65 PHE D N 1
ATOM 2976 C CA . PHE D 1 66 ? 34.366 -47.890 133.455 1.00 24.49 65 PHE D CA 1
ATOM 2977 C C . PHE D 1 66 ? 35.725 -47.462 132.908 1.00 30.29 65 PHE D C 1
ATOM 2978 O O . PHE D 1 66 ? 36.177 -48.006 131.895 1.00 28.49 65 PHE D O 1
ATOM 2986 N N . ASP D 1 67 ? 36.389 -46.496 133.548 1.00 23.64 66 ASP D N 1
ATOM 2987 C CA . ASP D 1 67 ? 37.759 -46.168 133.158 1.00 24.41 66 ASP D CA 1
ATOM 2988 C C . ASP D 1 67 ? 38.704 -47.328 133.459 1.00 28.88 66 ASP D C 1
ATOM 2989 O O . ASP D 1 67 ? 39.557 -47.682 132.634 1.00 19.99 66 ASP D O 1
ATOM 2994 N N . ILE D 1 68 ? 38.582 -47.910 134.655 1.00 16.19 67 ILE D N 1
ATOM 2995 C CA . ILE D 1 68 ? 39.315 -49.130 134.983 1.00 22.95 67 ILE D CA 1
ATOM 2996 C C . ILE D 1 68 ? 38.944 -50.248 134.015 1.00 20.18 67 ILE D C 1
ATOM 2997 O O . ILE D 1 68 ? 39.798 -51.040 133.596 1.00 23.08 67 ILE D O 1
ATOM 3002 N N . LEU D 1 69 ? 37.667 -50.318 133.631 1.00 25.01 68 LEU D N 1
ATOM 3003 C CA . LEU D 1 69 ? 37.207 -51.397 132.760 1.00 29.76 68 LEU D CA 1
ATOM 3004 C C . LEU D 1 69 ? 37.764 -51.244 131.351 1.00 25.16 68 LEU D C 1
ATOM 3005 O O . LEU D 1 69 ? 38.346 -52.185 130.796 1.00 15.62 68 LEU D O 1
ATOM 3010 N N . VAL D 1 70 ? 37.589 -50.062 130.755 1.00 19.94 69 VAL D N 1
ATOM 3011 C CA . VAL D 1 70 ? 38.157 -49.784 129.435 1.00 19.88 69 VAL D CA 1
ATOM 3012 C C . VAL D 1 70 ? 39.663 -50.004 129.446 1.00 21.04 69 VAL D C 1
ATOM 3013 O O . VAL D 1 70 ? 40.231 -50.559 128.497 1.00 20.72 69 VAL D O 1
ATOM 3017 N N . GLY D 1 71 ? 40.330 -49.585 130.523 1.00 28.06 70 GLY D N 1
ATOM 3018 C CA . GLY D 1 71 ? 41.773 -49.746 130.598 1.00 18.82 70 GLY D CA 1
ATOM 3019 C C . GLY D 1 71 ? 42.198 -51.199 130.663 1.00 19.86 70 GLY D C 1
ATOM 3020 O O . GLY D 1 71 ? 43.193 -51.588 130.047 1.00 26.42 70 GLY D O 1
ATOM 3021 N N . GLN D 1 72 ? 41.458 -52.022 131.412 1.00 21.61 71 GLN D N 1
ATOM 3022 C CA . GLN D 1 72 ? 41.751 -53.453 131.422 1.00 20.22 71 GLN D CA 1
ATOM 3023 C C . GLN D 1 72 ? 41.427 -54.101 130.082 1.00 20.60 71 GLN D C 1
ATOM 3024 O O . GLN D 1 72 ? 42.101 -55.053 129.678 1.00 25.85 71 GLN D O 1
ATOM 3030 N N . ILE D 1 73 ? 40.407 -53.604 129.378 1.00 30.02 72 ILE D N 1
ATOM 3031 C CA . ILE D 1 73 ? 40.122 -54.111 128.037 1.00 22.37 72 ILE D CA 1
ATOM 3032 C C . ILE D 1 73 ? 41.277 -53.797 127.095 1.00 18.55 72 ILE D C 1
ATOM 3033 O O . ILE D 1 73 ? 41.709 -54.651 126.311 1.00 19.03 72 ILE D O 1
ATOM 3038 N N . ASP D 1 74 ? 41.802 -52.571 127.160 1.00 16.10 73 ASP D N 1
ATOM 3039 C CA . ASP D 1 74 ? 42.930 -52.203 126.307 1.00 18.61 73 ASP D CA 1
ATOM 3040 C C . ASP D 1 74 ? 44.186 -52.988 126.671 1.00 21.96 73 ASP D C 1
ATOM 3041 O O . ASP D 1 74 ? 44.958 -53.374 125.784 1.00 22.00 73 ASP D O 1
ATOM 3046 N N . ASP D 1 75 ? 44.417 -53.220 127.969 1.00 28.31 74 ASP D N 1
ATOM 3047 C CA . ASP D 1 75 ? 45.531 -54.071 128.384 1.00 21.94 74 ASP D CA 1
ATOM 3048 C C . ASP D 1 75 ? 45.431 -55.445 127.738 1.00 18.50 74 ASP D C 1
ATOM 3049 O O . ASP D 1 75 ? 46.416 -55.973 127.207 1.00 19.70 74 ASP D O 1
ATOM 3054 N N . ALA D 1 76 ? 44.239 -56.043 127.782 1.00 21.21 75 ALA D N 1
ATOM 3055 C CA . ALA D 1 76 ? 44.049 -57.363 127.193 1.00 19.70 75 ALA D CA 1
ATOM 3056 C C . ALA D 1 76 ? 44.121 -57.306 125.672 1.00 28.28 75 ALA D C 1
ATOM 3057 O O . ALA D 1 76 ? 44.631 -58.237 125.034 1.00 26.72 75 ALA D O 1
ATOM 3059 N N . LEU D 1 77 ? 43.633 -56.214 125.073 1.00 19.33 76 LEU D N 1
ATOM 3060 C CA . LEU 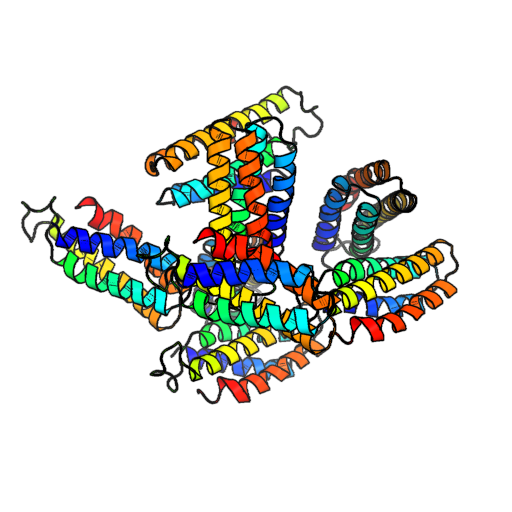D 1 77 ? 43.675 -56.079 123.618 1.00 24.68 76 LEU D CA 1
ATOM 3061 C C . LEU D 1 77 ? 45.109 -56.042 123.110 1.00 24.25 76 LEU D C 1
ATOM 3062 O O . LEU D 1 77 ? 45.452 -56.727 122.139 1.00 22.99 76 LEU D O 1
ATOM 3067 N N . LYS D 1 78 ? 45.957 -55.220 123.738 1.00 23.27 77 LYS D N 1
ATOM 3068 C CA . LYS D 1 78 ? 47.363 -55.177 123.346 1.00 25.26 77 LYS D CA 1
ATOM 3069 C C . LYS D 1 78 ? 48.003 -56.561 123.425 1.00 23.12 77 LYS D C 1
ATOM 3070 O O . LYS D 1 78 ? 48.728 -56.968 122.509 1.00 24.16 77 LYS D O 1
ATOM 3076 N N . LEU D 1 79 ? 47.737 -57.302 124.505 1.00 23.78 78 LEU D N 1
ATOM 3077 C CA . LEU D 1 79 ? 48.235 -58.674 124.615 1.00 25.44 78 LEU D CA 1
ATOM 3078 C C . LEU D 1 79 ? 47.733 -59.538 123.463 1.00 21.87 78 LEU D C 1
ATOM 3079 O O . LEU D 1 79 ? 48.520 -60.214 122.790 1.00 21.39 78 LEU D O 1
ATOM 3084 N N . ALA D 1 80 ? 46.421 -59.518 123.210 1.00 29.91 79 ALA D N 1
ATOM 3085 C CA . ALA D 1 80 ? 45.869 -60.343 122.138 1.00 28.08 79 ALA D CA 1
ATOM 3086 C C . ALA D 1 80 ? 46.441 -59.947 120.785 1.00 28.98 79 ALA D C 1
ATOM 3087 O O . ALA D 1 80 ? 46.670 -60.804 119.925 1.00 24.10 79 ALA D O 1
ATOM 3089 N N . ASN D 1 81 ? 46.703 -58.654 120.584 1.00 28.46 80 ASN D N 1
ATOM 3090 C CA . ASN D 1 81 ? 47.277 -58.229 119.314 1.00 30.48 80 ASN D CA 1
ATOM 3091 C C . ASN D 1 81 ? 48.734 -58.642 119.166 1.00 25.37 80 ASN D C 1
ATOM 3092 O O . ASN D 1 81 ? 49.229 -58.710 118.037 1.00 30.00 80 ASN D O 1
ATOM 3097 N N . GLU D 1 82 ? 49.425 -58.923 120.268 1.00 29.88 81 GLU D N 1
ATOM 3098 C CA . GLU D 1 82 ? 50.772 -59.482 120.214 1.00 31.50 81 GLU D CA 1
ATOM 3099 C C . GLU D 1 82 ? 50.782 -60.995 120.023 1.00 21.40 81 GLU D C 1
ATOM 3100 O O . GLU D 1 82 ? 51.863 -61.580 119.906 1.00 24.28 81 GLU D O 1
ATOM 3106 N N . GLY D 1 83 ? 49.617 -61.639 119.990 1.00 18.15 82 GLY D N 1
ATOM 3107 C CA . GLY D 1 83 ? 49.557 -63.084 119.919 1.00 28.18 82 GLY D CA 1
ATOM 3108 C C . GLY D 1 83 ? 49.681 -63.799 121.245 1.00 29.29 82 GLY D C 1
ATOM 3109 O O . GLY D 1 83 ? 49.913 -65.012 121.263 1.00 33.32 82 GLY D O 1
ATOM 3110 N N . LYS D 1 84 ? 49.536 -63.088 122.359 1.00 26.83 83 LYS D N 1
ATOM 3111 C CA . LYS D 1 84 ? 49.689 -63.678 123.690 1.00 28.29 83 LYS D CA 1
ATOM 3112 C C . LYS D 1 84 ? 48.320 -64.089 124.228 1.00 35.44 83 LYS D C 1
ATOM 3113 O O . LYS D 1 84 ? 47.758 -63.477 125.142 1.00 30.51 83 LYS D O 1
ATOM 3119 N N . VAL D 1 85 ? 47.795 -65.163 123.634 1.00 27.24 84 VAL D N 1
ATOM 3120 C CA . VAL D 1 85 ? 46.430 -65.598 123.926 1.00 36.26 84 VAL D CA 1
ATOM 3121 C C . VAL D 1 85 ? 46.245 -65.825 125.420 1.00 28.56 84 VAL D C 1
ATOM 3122 O O . VAL D 1 85 ? 45.288 -65.329 126.026 1.00 26.09 84 VAL D O 1
ATOM 3126 N N . LYS D 1 86 ? 47.162 -66.574 126.038 1.00 28.15 85 LYS D N 1
ATOM 3127 C CA . LYS D 1 86 ? 46.967 -66.985 127.426 1.00 42.07 85 LYS D CA 1
ATOM 3128 C C . LYS D 1 86 ? 47.060 -65.800 128.387 1.00 19.95 85 LYS D C 1
ATOM 3129 O O . LYS D 1 86 ? 46.297 -65.723 129.356 1.00 25.56 85 LYS D O 1
ATOM 3135 N N . GLU D 1 87 ? 47.978 -64.864 128.140 1.00 22.94 86 GLU D N 1
ATOM 3136 C CA . GLU D 1 87 ? 48.059 -63.680 128.993 1.00 22.13 86 GLU D CA 1
ATOM 3137 C C . GLU D 1 87 ? 46.872 -62.747 128.768 1.00 28.18 86 GLU D C 1
ATOM 3138 O O . GLU D 1 87 ? 46.352 -62.155 129.722 1.00 26.35 86 GLU D O 1
ATOM 3144 N N . ALA D 1 88 ? 46.427 -62.603 127.515 1.00 27.44 87 ALA D N 1
ATOM 3145 C CA . ALA D 1 88 ? 45.239 -61.800 127.237 1.00 21.53 87 ALA D CA 1
ATOM 3146 C C . ALA D 1 88 ? 43.998 -62.406 127.879 1.00 26.06 87 ALA D C 1
ATOM 3147 O O . ALA D 1 88 ? 43.123 -61.680 128.365 1.00 28.13 87 ALA D O 1
ATOM 3149 N N . GLN D 1 89 ? 43.896 -63.735 127.891 1.00 18.28 88 GLN D N 1
ATOM 3150 C CA . GLN D 1 89 ? 42.764 -64.356 128.569 1.00 27.56 88 GLN D CA 1
ATOM 3151 C C . GLN D 1 89 ? 42.836 -64.166 130.080 1.00 29.09 88 GLN D C 1
ATOM 3152 O O . GLN D 1 89 ? 41.795 -64.080 130.742 1.00 29.46 88 GLN D O 1
ATOM 3158 N N . ALA D 1 90 ? 44.043 -64.108 130.646 1.00 20.53 89 ALA D N 1
ATOM 3159 C CA . ALA D 1 90 ? 44.160 -63.867 132.080 1.00 29.82 89 ALA D CA 1
ATOM 3160 C C . ALA D 1 90 ? 43.831 -62.418 132.423 1.00 34.35 89 ALA D C 1
ATOM 3161 O O . ALA D 1 90 ? 43.175 -62.146 133.434 1.00 35.18 89 ALA D O 1
ATOM 3163 N N . ALA D 1 91 ? 44.274 -61.475 131.589 1.00 33.65 90 ALA D N 1
ATOM 3164 C CA . ALA D 1 91 ? 43.938 -60.075 131.820 1.00 27.96 90 ALA D CA 1
ATOM 3165 C C . ALA D 1 91 ? 42.437 -59.843 131.713 1.00 22.43 90 ALA D C 1
ATOM 3166 O O . ALA D 1 91 ? 41.871 -59.043 132.466 1.00 33.88 90 ALA D O 1
ATOM 3168 N N . ALA D 1 92 ? 41.775 -60.540 130.784 1.00 23.61 91 ALA D N 1
ATOM 3169 C CA . ALA D 1 92 ? 40.327 -60.421 130.646 1.00 27.96 91 ALA D CA 1
ATOM 3170 C C . ALA D 1 92 ? 39.600 -60.903 131.892 1.00 35.40 91 ALA D C 1
ATOM 3171 O O . ALA D 1 92 ? 38.536 -60.374 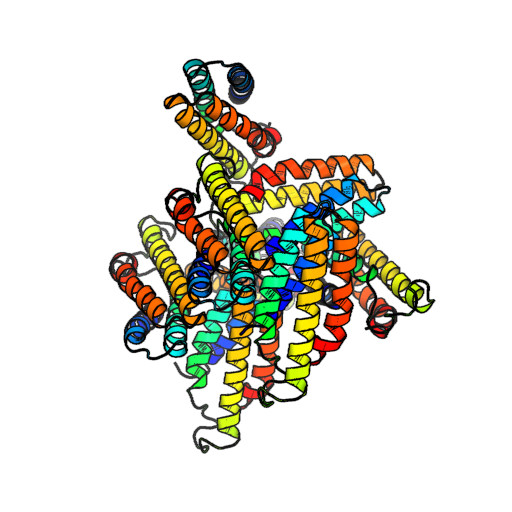132.233 1.00 32.71 91 ALA D O 1
ATOM 3173 N N . GLU D 1 93 ? 40.148 -61.912 132.573 1.00 39.99 92 GLU D N 1
ATOM 3174 C CA . GLU D 1 93 ? 39.499 -62.441 133.767 1.00 40.63 92 GLU D CA 1
ATOM 3175 C C . GLU D 1 93 ? 39.304 -61.355 134.818 1.00 40.84 92 GLU D C 1
ATOM 3176 O O . GLU D 1 93 ? 38.273 -61.319 135.502 1.00 34.04 92 GLU D O 1
ATOM 3182 N N . GLN D 1 94 ? 40.272 -60.445 134.945 1.00 30.04 93 GLN D N 1
ATOM 3183 C CA . GLN D 1 94 ? 40.163 -59.381 135.937 1.00 38.57 93 GLN D CA 1
ATOM 3184 C C . GLN D 1 94 ? 39.052 -58.387 135.621 1.00 40.60 93 GLN D C 1
ATOM 3185 O O . GLN D 1 94 ? 38.698 -57.584 136.494 1.00 30.89 93 GLN D O 1
ATOM 3191 N N . LEU D 1 95 ? 38.491 -58.428 134.410 1.00 21.90 94 LEU D N 1
ATOM 3192 C CA . LEU D 1 95 ? 37.338 -57.592 134.096 1.00 24.91 94 LEU D CA 1
ATOM 3193 C C . LEU D 1 95 ? 36.133 -57.960 134.945 1.00 28.59 94 LEU D C 1
ATOM 3194 O O . LEU D 1 95 ? 35.292 -57.101 135.227 1.00 24.94 94 LEU D O 1
ATOM 3199 N N . LYS D 1 96 ? 36.026 -59.229 135.353 1.00 26.60 95 LYS D N 1
ATOM 3200 C CA . LYS D 1 96 ? 34.889 -59.652 136.164 1.00 28.81 95 LYS D CA 1
ATOM 3201 C C . LYS D 1 96 ? 34.889 -58.965 137.524 1.00 22.32 95 LYS D C 1
ATOM 3202 O O . LYS D 1 96 ? 33.828 -58.582 138.030 1.00 23.01 95 LYS D O 1
ATOM 3208 N N . THR D 1 97 ? 36.071 -58.797 138.129 1.00 30.92 96 THR D N 1
ATOM 3209 C CA . THR D 1 97 ? 36.163 -58.131 139.429 1.00 22.85 96 THR D CA 1
ATOM 3210 C C . THR D 1 97 ? 35.726 -56.673 139.341 1.00 28.87 96 THR D C 1
ATOM 3211 O O . THR D 1 97 ? 35.009 -56.177 140.220 1.00 25.62 96 THR D O 1
ATOM 3215 N N . THR D 1 98 ? 36.158 -55.968 138.292 1.00 27.43 97 THR D N 1
ATOM 3216 C CA . THR D 1 98 ? 35.743 -54.582 138.111 1.00 24.96 97 THR D CA 1
ATOM 3217 C C . THR D 1 98 ? 34.231 -54.490 137.973 1.00 24.16 97 THR D C 1
ATOM 3218 O O . THR D 1 98 ? 33.587 -53.647 138.606 1.00 24.89 97 THR D O 1
ATOM 3222 N N . ARG D 1 99 ? 33.647 -55.370 137.158 1.00 36.86 98 ARG D N 1
ATOM 3223 C CA . ARG D 1 99 ? 32.196 -55.398 137.001 1.00 29.74 98 ARG D CA 1
ATOM 3224 C C . ARG D 1 99 ? 31.502 -55.697 138.323 1.00 31.03 98 ARG D C 1
ATOM 3225 O O . ARG D 1 99 ? 30.524 -55.034 138.688 1.00 31.71 98 ARG D O 1
ATOM 3233 N N . ASN D 1 100 ? 31.997 -56.700 139.056 1.00 35.07 99 ASN D N 1
ATOM 3234 C CA . ASN D 1 100 ? 31.332 -57.128 140.284 1.00 31.30 99 ASN D CA 1
ATOM 3235 C C . ASN D 1 100 ? 31.337 -56.03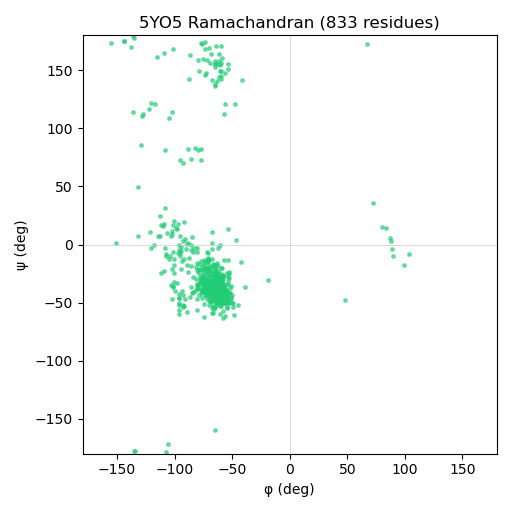9 141.349 1.00 25.49 99 ASN D C 1
ATOM 3236 O O . ASN D 1 100 ? 30.385 -55.936 142.130 1.00 27.38 99 ASN D O 1
ATOM 3241 N N . ALA D 1 101 ? 32.382 -55.214 141.398 1.00 24.13 100 ALA D N 1
ATOM 3242 C CA . ALA D 1 101 ? 32.519 -54.248 142.483 1.00 23.40 100 ALA D CA 1
ATOM 3243 C C . ALA D 1 101 ? 32.084 -52.835 142.116 1.00 25.39 100 ALA D C 1
ATOM 3244 O O . ALA D 1 101 ? 31.470 -52.159 142.947 1.00 35.26 100 ALA D O 1
ATOM 3246 N N . TYR D 1 102 ? 32.386 -52.362 140.901 1.00 32.83 101 TYR D N 1
ATOM 3247 C CA . TYR D 1 102 ? 32.133 -50.970 140.527 1.00 23.31 101 TYR D CA 1
ATOM 3248 C C . TYR D 1 102 ? 30.780 -50.751 139.847 1.00 35.77 101 TYR D C 1
ATOM 3249 O O . TYR D 1 102 ? 30.000 -49.897 140.282 1.00 31.58 101 TYR D O 1
ATOM 3258 N N . ILE D 1 103 ? 30.488 -51.488 138.775 1.00 36.17 102 ILE D N 1
ATOM 3259 C CA . ILE D 1 103 ? 29.406 -51.092 137.869 1.00 32.53 102 ILE D CA 1
ATOM 3260 C C . ILE D 1 103 ? 28.075 -51.748 138.227 1.00 39.60 102 ILE D C 1
ATOM 3261 O O . ILE D 1 103 ? 27.027 -51.101 138.154 1.00 34.29 102 ILE D O 1
ATOM 3266 N N . GLN D 1 104 ? 28.084 -53.029 138.610 1.00 39.60 103 GLN D N 1
ATOM 3267 C CA . GLN D 1 104 ? 26.830 -53.758 138.796 1.00 34.88 103 GLN D CA 1
ATOM 3268 C C . GLN D 1 104 ? 25.949 -53.118 139.863 1.00 38.81 103 GLN D C 1
ATOM 3269 O O . GLN D 1 104 ? 24.723 -53.070 139.714 1.00 43.31 103 GLN D O 1
ATOM 3275 N N . LYS D 1 105 ? 26.553 -52.618 140.944 1.00 31.21 104 LYS D N 1
ATOM 3276 C CA . LYS D 1 105 ? 25.775 -52.068 142.049 1.00 31.92 104 LYS D CA 1
ATOM 3277 C C . LYS D 1 105 ? 24.960 -50.845 141.638 1.00 47.59 104 LYS D C 1
ATOM 3278 O O . LYS D 1 105 ? 24.048 -50.448 142.372 1.00 45.75 104 LYS D O 1
ATOM 3284 N N . TYR D 1 106 ? 25.271 -50.237 140.494 1.00 43.28 105 TYR D N 1
ATOM 3285 C CA . TYR D 1 106 ? 24.477 -49.146 139.949 1.00 37.49 105 TYR D CA 1
ATOM 3286 C C . TYR D 1 106 ? 23.502 -49.626 138.888 1.00 47.06 105 TYR D C 1
ATOM 3287 O O . TYR D 1 106 ? 22.945 -48.807 138.153 1.00 46.30 105 TYR D O 1
ATOM 3296 N N . LEU D 1 107 ? 23.289 -50.932 138.791 1.00 48.28 106 LEU D N 1
ATOM 3297 C CA . LEU D 1 107 ? 22.383 -51.503 137.809 1.00 49.96 106 LEU D CA 1
ATOM 3298 C C . LEU D 1 107 ? 21.563 -52.618 138.444 1.00 70.30 106 LEU D C 1
ATOM 3299 O O . LEU D 1 107 ? 21.654 -52.862 139.649 1.00 64.81 106 LEU D O 1
ATOM 3305 N N . ALA E 1 2 ? 55.491 -60.613 111.130 1.00 78.00 1 ALA E N 1
ATOM 3306 C CA . ALA E 1 2 ? 56.488 -59.580 111.378 1.00 85.51 1 ALA E CA 1
ATOM 3307 C C . ALA E 1 2 ? 56.083 -58.285 110.699 1.00 99.99 1 ALA E C 1
ATOM 3308 O O . ALA E 1 2 ? 55.568 -58.293 109.580 1.00 91.07 1 ALA E O 1
ATOM 3310 N N . ASP E 1 3 ? 56.314 -57.163 111.369 1.00 80.74 2 ASP E N 1
ATOM 3311 C CA . ASP E 1 3 ? 56.003 -55.871 110.780 1.00 84.08 2 ASP E CA 1
ATOM 3312 C C . ASP E 1 3 ? 57.324 -55.188 110.431 1.00 77.96 2 ASP E C 1
ATOM 3313 O O . ASP E 1 3 ? 57.867 -54.367 111.175 1.00 77.32 2 ASP E O 1
ATOM 3318 N N . LEU E 1 4 ? 57.855 -55.596 109.283 1.00 58.45 3 LEU E N 1
ATOM 3319 C CA . LEU E 1 4 ? 58.905 -54.941 108.518 1.00 69.83 3 LEU E CA 1
ATOM 3320 C C . LEU E 1 4 ? 58.787 -53.422 108.511 1.00 64.34 3 LEU E C 1
ATOM 3321 O O . LEU E 1 4 ? 59.800 -52.716 108.517 1.00 67.55 3 LEU E O 1
ATOM 3326 N N . GLU E 1 5 ? 57.552 -52.917 108.475 1.00 69.45 4 GLU E N 1
ATOM 3327 C CA . GLU E 1 5 ? 57.336 -51.484 108.306 1.00 67.27 4 GLU E CA 1
ATOM 3328 C C . GLU E 1 5 ? 57.933 -50.685 109.461 1.00 53.14 4 GLU E C 1
ATOM 3329 O O . GLU E 1 5 ? 58.594 -49.663 109.242 1.00 67.69 4 GLU E O 1
ATOM 3335 N N . ASP E 1 6 ? 57.706 -51.129 110.704 1.00 64.97 5 ASP E N 1
ATOM 3336 C CA . ASP E 1 6 ? 58.210 -50.372 111.850 1.00 74.08 5 ASP E CA 1
ATOM 3337 C C . ASP E 1 6 ? 59.709 -50.550 112.046 1.00 59.16 5 ASP E C 1
ATOM 3338 O O . ASP E 1 6 ? 60.376 -49.619 112.511 1.00 64.23 5 ASP E O 1
ATOM 3343 N N . ASN E 1 7 ? 60.257 -51.729 111.719 1.00 65.92 6 ASN E N 1
ATOM 3344 C CA . ASN E 1 7 ? 61.711 -51.856 111.631 1.00 50.29 6 ASN E CA 1
ATOM 3345 C C . ASN E 1 7 ? 62.262 -50.800 110.723 1.00 51.12 6 ASN E C 1
ATOM 3346 O O . ASN E 1 7 ? 63.372 -50.292 110.904 1.00 58.06 6 ASN E O 1
ATOM 3351 N N . TRP E 1 8 ? 61.467 -50.406 109.792 1.00 70.75 7 TRP E N 1
ATOM 3352 C CA . TRP E 1 8 ? 62.025 -49.563 108.801 1.00 79.76 7 TRP E CA 1
ATOM 3353 C C . TRP E 1 8 ? 61.654 -48.088 109.006 1.00 65.60 7 TRP E C 1
ATOM 3354 O O . TRP E 1 8 ? 62.431 -47.196 108.627 1.00 64.63 7 TRP E O 1
ATOM 3365 N N . GLU E 1 9 ? 60.571 -47.824 109.741 1.00 58.08 8 GLU E N 1
ATOM 3366 C CA . GLU E 1 9 ? 60.418 -46.534 110.413 1.00 70.35 8 GLU E CA 1
ATOM 3367 C C . GLU E 1 9 ? 61.552 -46.304 111.411 1.00 63.56 8 GLU E C 1
ATOM 3368 O O . GLU E 1 9 ? 62.170 -45.232 111.436 1.00 61.26 8 GLU E O 1
ATOM 3374 N N . THR E 1 10 ? 61.840 -47.314 112.240 1.00 56.06 9 THR E N 1
ATOM 3375 C CA . THR E 1 10 ? 62.889 -47.196 113.251 1.00 62.83 9 THR E CA 1
ATOM 3376 C C . THR E 1 10 ? 64.234 -46.875 112.619 1.00 53.30 9 THR E C 1
ATOM 3377 O O . THR E 1 10 ? 64.973 -46.012 113.105 1.00 50.77 9 THR E O 1
ATOM 3381 N N . LEU E 1 11 ? 64.571 -47.568 111.538 1.00 66.75 10 LEU E N 1
ATOM 3382 C CA . LEU E 1 11 ? 65.818 -47.310 110.837 1.00 50.04 10 LEU E CA 1
ATOM 3383 C C . LEU E 1 11 ? 65.893 -45.858 110.377 1.00 58.97 10 LEU E C 1
ATOM 3384 O O . LEU E 1 11 ? 66.741 -45.100 110.859 1.00 69.64 10 LEU E O 1
ATOM 3389 N N . ASN E 1 12 ? 64.982 -45.450 109.488 1.00 66.85 11 ASN E N 1
ATOM 3390 C CA . ASN E 1 12 ? 65.097 -44.140 108.850 1.00 61.41 11 ASN E CA 1
ATOM 3391 C C . ASN E 1 12 ? 65.060 -43.000 109.860 1.00 60.61 11 ASN E C 1
ATOM 3392 O O . ASN E 1 12 ? 65.816 -42.030 109.731 1.00 78.82 11 ASN E O 1
ATOM 3397 N N . ASP E 1 13 ? 64.177 -43.083 110.859 1.00 60.88 12 ASP E N 1
ATOM 3398 C CA . ASP E 1 13 ? 64.141 -42.038 111.878 1.00 70.85 12 ASP E CA 1
ATOM 3399 C C . ASP E 1 13 ? 65.502 -41.879 112.541 1.00 64.73 12 ASP E C 1
ATOM 3400 O O . ASP E 1 13 ? 65.962 -40.754 112.768 1.00 67.90 12 ASP E O 1
ATOM 3405 N N . ASN E 1 14 ? 66.176 -42.996 112.826 1.00 58.82 13 ASN E N 1
ATOM 3406 C CA . ASN E 1 14 ? 67.479 -42.963 113.477 1.00 61.69 13 ASN E CA 1
ATOM 3407 C C . ASN E 1 14 ? 68.585 -42.430 112.572 1.00 67.17 13 ASN E C 1
ATOM 3408 O O . ASN E 1 14 ? 69.677 -42.134 113.068 1.00 77.46 13 ASN E O 1
ATOM 3413 N N . LEU E 1 15 ? 68.327 -42.287 111.268 1.00 67.68 14 LEU E N 1
ATOM 3414 C CA . LEU E 1 15 ? 69.337 -41.747 110.360 1.00 75.87 14 LEU E CA 1
ATOM 3415 C C . LEU E 1 15 ? 69.533 -40.257 110.578 1.00 78.58 14 LEU E C 1
ATOM 3416 O O . LEU E 1 15 ? 70.664 -39.758 110.542 1.00 85.19 14 LEU E O 1
ATOM 3421 N N . LYS E 1 16 ? 68.441 -39.524 110.758 1.00 75.33 15 LYS E N 1
ATOM 3422 C CA . LYS E 1 16 ? 68.537 -38.092 110.975 1.00 78.95 15 LYS E CA 1
ATOM 3423 C C . LYS E 1 16 ? 68.752 -37.741 112.434 1.00 80.76 15 LYS E C 1
ATOM 3424 O O . LYS E 1 16 ? 69.183 -36.620 112.727 1.00 93.22 15 LYS E O 1
ATOM 3430 N N . VAL E 1 17 ? 68.460 -38.661 113.355 1.00 73.44 16 VAL E N 1
ATOM 3431 C CA . VAL E 1 17 ? 69.101 -38.566 114.659 1.00 68.74 16 VAL E CA 1
ATOM 3432 C C . VAL E 1 17 ? 70.606 -38.526 114.457 1.00 75.72 16 VAL E C 1
ATOM 3433 O O . VAL E 1 17 ? 71.301 -37.684 115.033 1.00 84.26 16 VAL E O 1
ATOM 3437 N N . ILE E 1 18 ? 71.113 -39.383 113.564 1.00 71.87 17 ILE E N 1
ATOM 3438 C CA . ILE E 1 18 ? 72.550 -39.464 113.303 1.00 82.99 17 ILE E CA 1
ATOM 3439 C C . ILE E 1 18 ? 73.052 -38.198 112.616 1.00 77.68 17 ILE E C 1
ATOM 3440 O O . ILE E 1 18 ? 74.070 -37.622 113.015 1.00 77.08 17 ILE E O 1
ATOM 3445 N N . GLU E 1 19 ? 72.358 -37.756 111.563 1.00 75.86 18 GLU E N 1
ATOM 3446 C CA . GLU E 1 19 ? 72.874 -36.647 110.766 1.00 83.95 18 GLU E CA 1
ATOM 3447 C C . GLU E 1 19 ? 72.883 -35.341 111.552 1.00 80.32 18 GLU E C 1
ATOM 3448 O O . GLU E 1 19 ? 73.679 -34.443 111.253 1.00 66.26 18 GLU E O 1
ATOM 3454 N N . LYS E 1 20 ? 72.021 -35.221 112.561 1.00 69.54 19 LYS E N 1
ATOM 3455 C CA . LYS E 1 20 ? 72.063 -34.060 113.440 1.00 68.41 19 LYS E CA 1
ATOM 3456 C C . LYS E 1 20 ? 73.136 -34.199 114.513 1.00 75.42 19 LYS E C 1
ATOM 3457 O O . LYS E 1 20 ? 73.683 -33.183 114.956 1.00 89.31 19 LYS E O 1
ATOM 3463 N N . CYS E 1 21 ? 73.441 -35.436 114.931 1.00 78.68 20 CYS E N 1
ATOM 3464 C CA . CYS E 1 21 ? 74.313 -35.711 116.076 1.00 67.93 20 CYS E CA 1
ATOM 3465 C C . CYS E 1 21 ? 75.525 -34.792 116.109 1.00 64.49 20 CYS E C 1
ATOM 3466 O O . CYS E 1 21 ? 76.110 -34.475 115.071 1.00 62.29 20 CYS E O 1
ATOM 3469 N N . ASP E 1 22 ? 75.912 -34.376 117.316 1.00 70.15 21 ASP E N 1
ATOM 3470 C CA . ASP E 1 22 ? 77.143 -33.621 117.486 1.00 69.83 21 ASP E CA 1
ATOM 3471 C C . ASP E 1 22 ? 78.256 -34.417 118.154 1.00 84.07 21 ASP E C 1
ATOM 3472 O O . ASP E 1 22 ? 79.397 -33.944 118.180 1.00 87.89 21 ASP E O 1
ATOM 3477 N N . ASN E 1 23 ? 77.966 -35.605 118.690 1.00 84.13 22 ASN E N 1
ATOM 3478 C CA . ASN E 1 23 ? 78.974 -36.423 119.354 1.00 75.02 22 ASN E CA 1
ATOM 3479 C C . ASN E 1 23 ? 78.828 -37.872 118.901 1.00 77.43 22 ASN E C 1
ATOM 3480 O O . ASN E 1 23 ? 77.986 -38.205 118.061 1.00 77.29 22 ASN E O 1
ATOM 3485 N N . ALA E 1 24 ? 79.664 -38.740 119.474 1.00 79.73 23 ALA E N 1
ATOM 3486 C CA . ALA E 1 24 ? 79.772 -40.129 119.038 1.00 71.31 23 ALA E CA 1
ATOM 3487 C C . ALA E 1 24 ? 78.742 -41.040 119.695 1.00 74.48 23 ALA E C 1
ATOM 3488 O O . ALA E 1 24 ? 78.242 -41.968 119.049 1.00 66.03 23 ALA E O 1
ATOM 3490 N N . ALA E 1 25 ? 78.426 -40.805 120.972 1.00 67.54 24 ALA E N 1
ATOM 3491 C CA . ALA E 1 25 ? 77.420 -41.620 121.645 1.00 60.94 24 ALA E CA 1
ATOM 3492 C C . ALA E 1 25 ? 76.058 -41.465 120.982 1.00 66.28 24 ALA E C 1
ATOM 3493 O O . ALA E 1 25 ? 75.278 -42.422 120.911 1.00 54.50 24 ALA E O 1
ATOM 3495 N N . CYS E 1 26 ? 75.759 -40.262 120.487 1.00 59.51 25 CYS E N 1
ATOM 3496 C CA . CYS E 1 26 ? 74.526 -40.041 119.742 1.00 47.44 25 CYS E CA 1
ATOM 3497 C C . CYS E 1 26 ? 74.477 -40.919 118.496 1.00 63.47 25 CYS E C 1
ATOM 3498 O O . CYS E 1 26 ? 73.457 -41.558 118.211 1.00 61.30 25 CYS E O 1
ATOM 3501 N N . VAL E 1 27 ? 75.576 -40.961 117.739 1.00 61.80 26 VAL E N 1
ATOM 3502 C CA . VAL E 1 27 ? 75.631 -41.812 116.554 1.00 61.45 26 VAL E CA 1
ATOM 3503 C C . VAL E 1 27 ? 75.638 -43.281 116.948 1.00 43.55 26 VAL E C 1
ATOM 3504 O O . VAL E 1 27 ? 75.109 -44.130 116.219 1.00 55.31 26 VAL E O 1
ATOM 3508 N N . LYS E 1 28 ? 76.222 -43.607 118.104 1.00 53.11 27 LYS E N 1
ATOM 3509 C CA . LYS E 1 28 ? 76.296 -45.000 118.529 1.00 53.09 27 LYS E CA 1
ATOM 3510 C C . LYS E 1 28 ? 74.920 -45.535 118.901 1.00 50.85 27 LYS E C 1
ATOM 3511 O O . LYS E 1 28 ? 74.540 -46.636 118.487 1.00 35.17 27 LYS E O 1
ATOM 3517 N N . ASP E 1 29 ? 74.152 -44.756 119.669 1.00 42.98 28 ASP E N 1
ATOM 3518 C CA . ASP E 1 29 ? 72.830 -45.203 120.098 1.00 36.05 28 ASP E CA 1
ATOM 3519 C C . ASP E 1 29 ? 71.873 -45.327 118.921 1.00 49.46 28 ASP E C 1
ATOM 3520 O O . ASP E 1 29 ? 71.113 -46.299 118.833 1.00 43.25 28 ASP E O 1
ATOM 3525 N N . ALA E 1 30 ? 71.888 -44.352 118.010 1.00 44.72 29 ALA E N 1
ATOM 3526 C CA . ALA E 1 30 ? 71.025 -44.436 116.839 1.00 42.21 29 ALA E CA 1
ATOM 3527 C C . ALA E 1 30 ? 71.368 -45.651 115.986 1.00 37.23 29 ALA E C 1
ATOM 3528 O O . ALA E 1 30 ? 70.472 -46.353 115.505 1.00 43.68 29 ALA E O 1
ATOM 3530 N N . LEU E 1 31 ? 72.662 -45.923 115.797 1.00 41.79 30 LEU E N 1
ATOM 3531 C CA . LEU E 1 31 ? 73.060 -47.101 115.031 1.00 38.77 30 LEU E CA 1
ATOM 3532 C C . LEU E 1 31 ? 72.723 -48.392 115.765 1.00 36.35 30 LEU E C 1
ATOM 3533 O O . LEU E 1 31 ? 72.457 -49.415 115.122 1.00 38.42 30 LEU E O 1
ATOM 3538 N N . THR E 1 32 ? 72.736 -48.368 117.100 1.00 35.65 31 THR E N 1
ATOM 3539 C CA . THR E 1 32 ? 72.263 -49.516 117.869 1.00 36.56 31 THR E CA 1
ATOM 3540 C C . THR E 1 32 ? 70.811 -49.830 117.533 1.00 42.01 31 THR E C 1
ATOM 3541 O O . THR E 1 32 ? 70.455 -50.987 117.272 1.00 29.42 31 THR E O 1
ATOM 3545 N N . LYS E 1 33 ? 69.957 -48.803 117.524 1.00 37.63 32 LYS E N 1
ATOM 3546 C CA . LYS E 1 33 ? 68.549 -49.010 117.204 1.00 35.76 32 LYS E CA 1
ATOM 3547 C C . LYS E 1 33 ? 68.378 -49.460 115.763 1.00 37.77 32 LYS E C 1
ATOM 3548 O O . LYS E 1 33 ? 67.485 -50.258 115.455 1.00 41.62 32 LYS E O 1
ATOM 3554 N N . MET E 1 34 ? 69.226 -48.950 114.870 1.00 34.82 33 MET E N 1
ATOM 3555 C CA . MET E 1 34 ? 69.203 -49.381 113.479 1.00 28.22 33 MET E CA 1
ATOM 3556 C C . MET E 1 34 ? 69.607 -50.840 113.350 1.00 26.21 33 MET E C 1
ATOM 3557 O O . MET E 1 34 ? 68.946 -51.618 112.651 1.00 38.83 33 MET E O 1
ATOM 3562 N N . ARG E 1 35 ? 70.702 -51.224 114.011 1.00 32.08 34 ARG E N 1
ATOM 3563 C CA . ARG E 1 35 ? 71.175 -52.602 113.929 1.00 32.57 34 ARG E CA 1
ATOM 3564 C C . ARG E 1 35 ? 70.137 -53.575 114.475 1.00 34.04 34 ARG E C 1
ATOM 3565 O O . ARG E 1 35 ? 69.873 -54.617 113.863 1.00 43.43 34 ARG E O 1
ATOM 3573 N N . ALA E 1 36 ? 69.527 -53.248 115.619 1.00 35.60 35 ALA E N 1
ATOM 3574 C CA . ALA E 1 36 ? 68.483 -54.109 116.168 1.00 36.86 35 ALA E CA 1
ATOM 3575 C C . ALA E 1 36 ? 67.291 -54.194 115.222 1.00 32.36 35 ALA E C 1
ATOM 3576 O O . ALA E 1 36 ? 66.666 -55.251 115.091 1.00 36.06 35 ALA E O 1
ATOM 3578 N N . ALA E 1 37 ? 66.973 -53.093 114.542 1.00 33.19 36 ALA E N 1
ATOM 3579 C CA . ALA E 1 37 ? 65.872 -53.104 113.586 1.00 35.41 36 ALA E CA 1
ATOM 3580 C C . ALA E 1 37 ? 66.207 -53.954 112.365 1.00 49.69 36 ALA E C 1
ATOM 3581 O O . ALA E 1 37 ? 65.390 -54.768 111.920 1.00 55.02 36 ALA E O 1
ATOM 3583 N N . ALA E 1 38 ? 67.409 -53.777 111.808 1.00 56.58 37 ALA E N 1
ATOM 3584 C CA . ALA E 1 38 ? 67.785 -54.525 110.611 1.00 41.79 37 ALA E CA 1
ATOM 3585 C C . ALA E 1 38 ? 67.829 -56.023 110.883 1.00 38.53 37 ALA E C 1
ATOM 3586 O O . ALA E 1 38 ? 67.464 -56.830 110.020 1.00 47.09 37 ALA E O 1
ATOM 3588 N N . LEU E 1 39 ? 68.268 -56.416 112.080 1.00 36.66 38 LEU E N 1
ATOM 3589 C CA . LEU E 1 39 ? 68.319 -57.835 112.411 1.00 36.22 38 LEU E CA 1
ATOM 3590 C C . LEU E 1 39 ? 66.930 -58.463 112.411 1.00 63.20 38 LEU E C 1
ATOM 3591 O O . LEU E 1 39 ? 66.791 -59.660 112.131 1.00 50.79 38 LEU E O 1
ATOM 3596 N N . ASP E 1 40 ? 65.893 -57.677 112.717 1.00 55.80 39 ASP E N 1
ATOM 3597 C CA . ASP E 1 40 ? 64.529 -58.192 112.671 1.00 44.60 39 ASP E CA 1
ATOM 3598 C C . ASP E 1 40 ? 63.966 -58.161 111.256 1.00 49.04 39 ASP E C 1
ATOM 3599 O O . ASP E 1 40 ? 63.273 -59.096 110.840 1.00 47.83 39 ASP E O 1
ATOM 3604 N N . ALA E 1 41 ? 64.248 -57.089 110.512 1.00 44.37 40 ALA E N 1
ATOM 3605 C CA . ALA E 1 41 ? 63.727 -56.964 109.156 1.00 43.82 40 ALA E CA 1
ATOM 3606 C C . ALA E 1 41 ? 64.290 -58.049 108.247 1.00 50.28 40 ALA E C 1
ATOM 3607 O O . ALA E 1 41 ? 63.585 -58.575 107.378 1.00 54.50 40 ALA E O 1
ATOM 3609 N N . GLN E 1 42 ? 65.559 -58.404 108.448 1.00 47.54 41 GLN E N 1
ATOM 3610 C CA . GLN E 1 42 ? 66.248 -59.347 107.578 1.00 60.09 41 GLN E CA 1
ATOM 3611 C C . GLN E 1 42 ? 65.623 -60.731 107.568 1.00 52.99 41 GLN E C 1
ATOM 3612 O O . GLN E 1 42 ? 65.783 -61.459 106.583 1.00 56.99 41 GLN E O 1
ATOM 3618 N N . LYS E 1 43 ? 64.949 -61.119 108.643 1.00 52.74 42 LYS E N 1
ATOM 3619 C CA . LYS E 1 43 ? 64.263 -62.400 108.695 1.00 57.78 42 LYS E CA 1
ATOM 3620 C C . LYS E 1 43 ? 62.813 -62.309 108.247 1.00 53.63 42 LYS E C 1
ATOM 3621 O O . LYS E 1 43 ? 62.182 -63.347 108.020 1.00 62.54 42 LYS E O 1
ATOM 3627 N N . ALA E 1 44 ? 62.271 -61.103 108.119 1.00 51.77 43 ALA E N 1
ATOM 3628 C CA . ALA E 1 44 ? 60.919 -60.965 107.614 1.00 51.66 43 ALA E CA 1
ATOM 3629 C C . ALA E 1 44 ? 60.906 -61.156 106.101 1.00 55.25 43 ALA E C 1
ATOM 3630 O O . ALA E 1 44 ? 61.947 -61.281 105.448 1.00 53.36 43 ALA E O 1
ATOM 3632 N N . THR E 1 45 ? 59.702 -61.196 105.544 1.00 49.79 44 THR E N 1
ATOM 3633 C CA . THR E 1 45 ? 59.510 -61.319 104.107 1.00 57.72 44 THR E CA 1
ATOM 3634 C C . THR E 1 45 ? 58.734 -60.105 103.620 1.00 58.32 44 THR E C 1
ATOM 3635 O O . THR E 1 45 ? 57.620 -59.853 104.113 1.00 56.93 44 THR E O 1
ATOM 3639 N N . PRO E 1 46 ? 59.266 -59.325 102.685 1.00 59.08 45 PRO E N 1
ATOM 3640 C CA . PRO E 1 46 ? 58.526 -58.171 102.164 1.00 70.89 45 PRO E CA 1
ATOM 3641 C C . PRO E 1 46 ? 57.237 -58.612 101.497 1.00 70.14 45 PRO E C 1
ATOM 3642 O O . PRO E 1 46 ? 57.112 -59.775 101.084 1.00 69.65 45 PRO E O 1
ATOM 3646 N N . PRO E 1 47 ? 56.250 -57.718 101.378 1.00 79.00 46 PRO E N 1
ATOM 3647 C CA . PRO E 1 47 ? 54.936 -58.155 100.876 1.00 78.90 46 PRO E CA 1
ATOM 3648 C C . PRO E 1 47 ? 54.954 -58.615 99.429 1.00 61.26 46 PRO E C 1
ATOM 3649 O O . PRO E 1 47 ? 54.146 -59.477 99.062 1.00 59.81 46 PRO E O 1
ATOM 3653 N N . LYS E 1 48 ? 55.841 -58.073 98.592 1.00 67.90 47 LYS E N 1
ATOM 3654 C CA . LYS E 1 48 ? 55.896 -58.516 97.202 1.00 68.03 47 LYS E CA 1
ATOM 3655 C C . LYS E 1 48 ? 56.516 -59.904 97.077 1.00 51.49 47 LYS E C 1
ATOM 3656 O O . LYS E 1 48 ? 56.220 -60.629 96.120 1.00 62.54 47 LYS E O 1
ATOM 3662 N N . LEU E 1 49 ? 57.365 -60.293 98.028 1.00 61.04 48 LEU E N 1
ATOM 3663 C CA . LEU E 1 49 ? 57.952 -61.625 98.067 1.00 67.66 48 LEU E CA 1
ATOM 3664 C C . LEU E 1 49 ? 57.126 -62.598 98.898 1.00 56.70 48 LEU E C 1
ATOM 3665 O O . LEU E 1 49 ? 57.639 -63.646 99.308 1.00 63.33 48 LEU E O 1
ATOM 3670 N N . GLU E 1 50 ? 55.850 -62.275 99.122 1.00 65.14 49 GLU E N 1
ATOM 3671 C CA . GLU E 1 50 ? 55.007 -63.005 100.064 1.00 65.16 49 GLU E CA 1
ATOM 3672 C C . GLU E 1 50 ? 54.868 -64.477 99.704 1.00 63.97 49 GLU E C 1
ATOM 3673 O O . GLU E 1 50 ? 54.782 -65.328 100.595 1.00 69.72 49 GLU E O 1
ATOM 3679 N N . ASP E 1 51 ? 54.831 -64.796 98.412 1.00 72.68 50 ASP E N 1
ATOM 3680 C CA . ASP E 1 51 ? 54.518 -66.142 97.959 1.00 72.32 50 ASP E CA 1
ATOM 3681 C C . ASP E 1 51 ? 55.729 -66.922 97.474 1.00 68.36 50 ASP E C 1
ATOM 3682 O O . ASP E 1 51 ? 55.623 -68.140 97.285 1.00 67.16 50 ASP E O 1
ATOM 3687 N N . LYS E 1 52 ? 56.866 -66.262 97.267 1.00 56.14 51 LYS E N 1
ATOM 3688 C CA . LYS E 1 52 ? 58.056 -66.948 96.789 1.00 66.50 51 LYS E CA 1
ATOM 3689 C C . LYS E 1 52 ? 58.515 -67.994 97.796 1.00 75.16 51 LYS E C 1
ATOM 3690 O O . LYS E 1 52 ? 58.228 -67.905 98.993 1.00 85.54 51 LYS E O 1
ATOM 3696 N N . SER E 1 53 ? 59.228 -68.997 97.296 1.00 83.24 52 SER E N 1
ATOM 3697 C CA . SER E 1 53 ? 59.851 -69.967 98.180 1.00 89.99 52 SER E CA 1
ATOM 3698 C C . SER E 1 53 ? 60.820 -69.252 99.120 1.00 94.65 52 SER E C 1
ATOM 3699 O O . SER E 1 53 ? 61.487 -68.294 98.711 1.00 80.15 52 SER E O 1
ATOM 3702 N N . PRO E 1 54 ? 60.907 -69.669 100.386 1.00 95.21 53 PRO E N 1
ATOM 3703 C CA . PRO E 1 54 ? 61.890 -69.054 101.294 1.00 79.71 53 PRO E CA 1
ATOM 3704 C C . PRO E 1 54 ? 63.325 -69.138 100.794 1.00 79.94 53 PRO E C 1
ATOM 3705 O O . PRO E 1 54 ? 64.187 -68.446 101.343 1.00 87.83 53 PRO E O 1
ATOM 3709 N N . ASP E 1 55 ? 63.608 -69.955 99.779 1.00 87.73 54 ASP E N 1
ATOM 3710 C CA . ASP E 1 55 ? 64.928 -70.024 99.164 1.00 87.70 54 ASP E CA 1
ATOM 3711 C C . ASP E 1 55 ? 64.963 -69.374 97.786 1.00 87.25 54 ASP E C 1
ATOM 3712 O O . ASP E 1 55 ? 65.958 -69.526 97.069 1.00 84.03 54 ASP E O 1
ATOM 3717 N N . SER E 1 56 ? 63.902 -68.657 97.402 1.00 87.49 55 SER E N 1
ATOM 3718 C CA . SER E 1 56 ? 63.812 -68.063 96.076 1.00 78.85 55 SER E CA 1
ATOM 3719 C C . SER E 1 56 ? 64.967 -67.089 95.837 1.00 76.45 55 SER E C 1
ATOM 3720 O O . SER E 1 56 ? 65.553 -66.559 96.786 1.00 91.23 55 SER E O 1
ATOM 3723 N N . PRO E 1 57 ? 65.312 -66.841 94.570 1.00 64.44 56 PRO E N 1
ATOM 3724 C CA . PRO E 1 57 ? 66.430 -65.925 94.286 1.00 76.63 56 PRO E CA 1
ATOM 3725 C C . PRO E 1 57 ? 66.185 -64.506 94.758 1.00 74.99 56 PRO E C 1
ATOM 3726 O O . PRO E 1 57 ? 67.146 -63.785 95.052 1.00 79.51 56 PRO E O 1
ATOM 3730 N N . GLU E 1 58 ? 64.926 -64.077 94.835 1.00 79.48 57 GLU E N 1
ATOM 3731 C CA . GLU E 1 58 ? 64.647 -62.701 95.224 1.00 76.15 57 GLU E CA 1
ATOM 3732 C C . GLU E 1 58 ? 64.719 -62.515 96.735 1.00 65.71 57 GLU E C 1
ATOM 3733 O O . GLU E 1 58 ? 65.192 -61.476 97.209 1.00 69.14 57 GLU E O 1
ATOM 3739 N N . MET E 1 59 ? 64.251 -63.496 97.513 1.00 60.18 58 MET E N 1
ATOM 3740 C CA . MET E 1 59 ? 64.399 -63.387 98.960 1.00 73.34 58 MET E CA 1
ATOM 3741 C C . MET E 1 59 ? 65.847 -63.589 99.383 1.00 74.19 58 MET E C 1
ATOM 3742 O O . MET E 1 59 ? 66.279 -63.028 100.396 1.00 73.15 58 MET E O 1
ATOM 3747 N N . LYS E 1 60 ? 66.610 -64.382 98.625 1.00 78.49 59 LYS E N 1
ATOM 3748 C CA . LYS E 1 60 ? 68.055 -64.392 98.815 1.00 81.35 59 LYS E CA 1
ATOM 3749 C C . LYS E 1 60 ? 68.664 -63.049 98.432 1.00 72.58 59 LYS E C 1
ATOM 3750 O O . LYS E 1 60 ? 69.657 -62.624 99.033 1.00 60.97 59 LYS E O 1
ATOM 3756 N N . ASP E 1 61 ? 68.081 -62.368 97.442 1.00 51.80 60 ASP E N 1
ATOM 3757 C CA . ASP E 1 61 ? 68.488 -61.000 97.140 1.00 57.78 60 ASP E CA 1
ATOM 3758 C C . ASP E 1 61 ? 68.081 -60.050 98.260 1.00 64.03 60 ASP E C 1
ATOM 3759 O O . ASP E 1 61 ? 68.839 -59.140 98.620 1.00 62.09 60 ASP E O 1
ATOM 3764 N N . PHE E 1 62 ? 66.885 -60.249 98.822 1.00 70.74 61 PHE E N 1
ATOM 3765 C CA . PHE E 1 62 ? 66.421 -59.422 99.932 1.00 68.61 61 PHE E CA 1
ATOM 3766 C C . PHE E 1 62 ? 67.296 -59.621 101.165 1.00 60.14 61 PHE E C 1
ATOM 3767 O O . PHE E 1 62 ? 67.744 -58.649 101.784 1.00 50.99 61 PHE E O 1
ATOM 3775 N N . ARG E 1 63 ? 67.554 -60.880 101.531 1.00 59.66 62 ARG E N 1
ATOM 3776 C CA . ARG E 1 63 ? 68.405 -61.156 102.685 1.00 70.20 62 ARG E CA 1
ATOM 3777 C C . ARG E 1 63 ? 69.820 -60.635 102.468 1.00 63.74 62 ARG E C 1
ATOM 3778 O O . ARG E 1 63 ? 70.449 -60.121 103.400 1.00 59.13 62 ARG E O 1
ATOM 3786 N N . HIS E 1 64 ? 70.336 -60.759 101.243 1.00 67.29 63 HIS E N 1
ATOM 3787 C CA . HIS E 1 64 ? 71.679 -60.266 100.954 1.00 71.02 63 HIS E CA 1
ATOM 3788 C C . HIS E 1 64 ? 71.755 -58.754 101.114 1.00 55.97 63 HIS E C 1
ATOM 3789 O O . HIS E 1 64 ? 72.784 -58.221 101.545 1.00 66.16 63 HIS E O 1
ATOM 3796 N N . GLY E 1 65 ? 70.679 -58.046 100.771 1.00 64.63 64 GLY E N 1
ATOM 3797 C CA . GLY E 1 65 ? 70.683 -56.600 100.920 1.00 55.93 64 GLY E CA 1
ATOM 3798 C C . GLY E 1 65 ? 70.886 -56.160 102.357 1.00 54.50 64 GLY E C 1
ATOM 3799 O O . GLY E 1 65 ? 71.621 -55.208 102.628 1.00 63.93 64 GLY E O 1
ATOM 3800 N N . PHE E 1 66 ? 70.248 -56.851 103.300 1.00 56.33 65 PHE E N 1
ATOM 3801 C CA . PHE E 1 66 ? 70.411 -56.474 104.698 1.00 71.47 65 PHE E CA 1
ATOM 3802 C C . PHE E 1 66 ? 71.756 -56.923 105.256 1.00 55.83 65 PHE E C 1
ATOM 3803 O O . PHE E 1 66 ? 72.294 -56.273 106.159 1.00 52.85 65 PHE E O 1
ATOM 3811 N N . ASP E 1 67 ? 72.299 -58.038 104.756 1.00 57.04 66 ASP E N 1
ATOM 3812 C CA . ASP E 1 67 ? 73.643 -58.446 105.155 1.00 61.48 66 ASP E CA 1
ATOM 3813 C C . ASP E 1 67 ? 74.658 -57.368 104.816 1.00 58.65 66 ASP E C 1
ATOM 3814 O O . ASP E 1 67 ? 75.581 -57.103 105.596 1.00 56.90 66 ASP E O 1
ATOM 3819 N N . ILE E 1 68 ? 74.505 -56.741 103.649 1.00 63.11 67 ILE E N 1
ATOM 3820 C CA . ILE E 1 68 ? 75.310 -55.572 103.318 1.00 58.89 67 ILE E CA 1
ATOM 3821 C C . ILE E 1 68 ? 75.019 -54.442 104.294 1.00 49.01 67 ILE E C 1
ATOM 3822 O O . ILE E 1 68 ? 75.935 -53.764 104.775 1.00 56.89 67 ILE E O 1
ATOM 3827 N N . LEU E 1 69 ? 73.741 -54.239 104.619 1.00 52.61 68 LEU E N 1
ATOM 3828 C CA . LEU E 1 69 ? 73.354 -53.128 105.483 1.00 57.94 68 LEU E CA 1
ATOM 3829 C C . LEU E 1 69 ? 73.865 -53.326 106.906 1.00 45.25 68 LEU E C 1
ATOM 3830 O O . LEU E 1 69 ? 74.389 -52.391 107.523 1.00 39.68 68 LEU E O 1
ATOM 3835 N N . VAL E 1 70 ? 73.711 -54.538 107.449 1.00 39.23 69 VAL E N 1
ATOM 3836 C CA . VAL E 1 70 ? 74.231 -54.833 108.783 1.00 43.76 69 VAL E CA 1
ATOM 3837 C C . VAL E 1 70 ? 75.736 -54.606 108.833 1.00 50.82 69 VAL E C 1
ATOM 3838 O O . VAL E 1 70 ? 76.264 -54.061 109.811 1.00 49.77 69 VAL E O 1
ATOM 3842 N N . GLY E 1 71 ? 76.450 -55.017 107.783 1.00 64.88 70 GLY E N 1
ATOM 3843 C CA . GLY E 1 71 ? 77.879 -54.751 107.728 1.00 62.07 70 GLY E CA 1
ATOM 3844 C C . GLY E 1 71 ? 78.187 -53.268 107.689 1.00 49.98 70 GLY E C 1
ATOM 3845 O O . GLY E 1 71 ? 79.085 -52.790 108.388 1.00 58.09 70 GLY E O 1
ATOM 3846 N N . GLN E 1 72 ? 77.435 -52.518 106.886 1.00 44.30 71 GLN E N 1
ATOM 3847 C CA . GLN E 1 72 ? 77.649 -51.080 106.813 1.00 51.13 71 GLN E CA 1
ATOM 3848 C C . GLN E 1 72 ? 77.282 -50.384 108.121 1.00 52.55 71 GLN E C 1
ATOM 3849 O O . GLN E 1 72 ? 77.920 -49.391 108.492 1.00 54.39 71 GLN E O 1
ATOM 3855 N N . ILE E 1 73 ? 76.256 -50.875 108.824 1.00 42.93 72 ILE E N 1
ATOM 3856 C CA . ILE E 1 73 ? 75.956 -50.354 110.157 1.00 53.32 72 ILE E CA 1
ATOM 3857 C C . ILE E 1 73 ? 77.103 -50.659 111.109 1.00 46.01 72 ILE E C 1
ATOM 3858 O O . ILE E 1 73 ? 77.497 -49.817 111.925 1.00 47.11 72 ILE E O 1
ATOM 3863 N N . ASP E 1 74 ? 77.659 -51.870 111.016 1.00 52.58 73 ASP E N 1
ATOM 3864 C CA . ASP E 1 74 ? 78.758 -52.253 111.895 1.00 55.39 73 ASP E CA 1
ATOM 3865 C C . ASP E 1 74 ? 80.037 -51.502 111.558 1.00 54.63 73 ASP E C 1
ATOM 3866 O O . ASP E 1 74 ? 80.851 -51.242 112.452 1.00 54.48 73 ASP E O 1
ATOM 3871 N N . ASP E 1 75 ? 80.241 -51.157 110.284 1.00 52.81 74 ASP E N 1
ATOM 3872 C CA . ASP E 1 75 ? 81.369 -50.301 109.942 1.00 53.92 74 ASP E CA 1
ATOM 3873 C C . ASP E 1 75 ? 81.221 -48.935 110.594 1.00 51.11 74 ASP E C 1
ATOM 3874 O O . ASP E 1 75 ? 82.153 -48.446 111.239 1.00 58.46 74 ASP E O 1
ATOM 3879 N N . ALA E 1 76 ? 80.038 -48.325 110.482 1.00 63.90 75 ALA E N 1
ATOM 3880 C CA . ALA E 1 76 ? 79.816 -47.028 111.114 1.00 63.04 75 ALA E CA 1
ATOM 3881 C C . ALA E 1 76 ? 79.901 -47.123 112.636 1.00 55.01 75 ALA E C 1
ATOM 3882 O O . ALA E 1 76 ? 80.384 -46.192 113.291 1.00 53.96 75 ALA E O 1
ATOM 3884 N N . LEU E 1 77 ? 79.431 -48.233 113.220 1.00 43.21 76 LEU E N 1
ATOM 3885 C CA . LEU E 1 77 ? 79.601 -48.439 114.657 1.00 48.74 76 LEU E CA 1
ATOM 3886 C C . LEU E 1 77 ? 81.076 -48.488 115.031 1.00 57.92 76 LEU E C 1
ATOM 3887 O O . LEU E 1 77 ? 81.484 -47.942 116.062 1.00 50.51 76 LEU E O 1
ATOM 3892 N N . LYS E 1 78 ? 81.884 -49.159 114.209 1.00 61.15 77 LYS E N 1
ATOM 3893 C CA . LYS E 1 78 ? 83.327 -49.174 114.418 1.00 58.62 77 LYS E CA 1
ATOM 3894 C C . LYS E 1 78 ? 83.885 -47.757 114.457 1.00 54.88 77 LYS E C 1
ATOM 3895 O O . LYS E 1 78 ? 84.673 -47.409 115.346 1.00 54.44 77 LYS E O 1
ATOM 3901 N N . LEU E 1 79 ? 83.466 -46.919 113.504 1.00 72.05 78 LEU E N 1
ATOM 3902 C CA . LEU E 1 79 ? 83.879 -45.517 113.486 1.00 66.40 78 LEU E CA 1
ATOM 3903 C C . LEU E 1 79 ? 83.438 -44.793 114.752 1.00 54.80 78 LEU E C 1
ATOM 3904 O O . LEU E 1 79 ? 84.216 -44.049 115.360 1.00 69.71 78 LEU E O 1
ATOM 3909 N N . ALA E 1 80 ? 82.186 -45.004 115.167 1.00 65.87 79 ALA E N 1
ATOM 3910 C CA . ALA E 1 80 ? 81.617 -44.207 116.249 1.00 68.19 79 ALA E CA 1
ATOM 3911 C C . ALA E 1 80 ? 82.250 -44.547 117.593 1.00 55.65 79 ALA E C 1
ATOM 3912 O O . ALA E 1 80 ? 82.440 -43.661 118.433 1.00 59.03 79 ALA E O 1
ATOM 3914 N N . ASN E 1 81 ? 82.579 -45.822 117.818 1.00 51.39 80 ASN E N 1
ATOM 3915 C CA . ASN E 1 81 ? 83.189 -46.216 119.084 1.00 52.16 80 ASN E CA 1
ATOM 3916 C C . ASN E 1 81 ? 84.608 -45.689 119.230 1.00 57.47 80 ASN E C 1
ATOM 3917 O O . ASN E 1 81 ? 85.111 -45.604 120.355 1.00 57.17 80 ASN E O 1
ATOM 3922 N N . GLU E 1 82 ? 85.263 -45.341 118.126 1.00 56.10 81 GLU E N 1
ATOM 3923 C CA . GLU E 1 82 ? 86.596 -44.757 118.168 1.00 73.09 81 GLU E CA 1
ATOM 3924 C C . GLU E 1 82 ? 86.575 -43.234 118.178 1.00 72.07 81 GLU E C 1
ATOM 3925 O O . GLU E 1 82 ? 87.644 -42.616 118.161 1.00 84.04 81 GLU E O 1
ATOM 3931 N N . GLY E 1 83 ? 85.391 -42.618 118.210 1.00 68.44 82 GLY E N 1
ATOM 3932 C CA . GLY E 1 83 ? 85.248 -41.193 118.409 1.00 64.11 82 GLY E CA 1
ATOM 3933 C C . GLY E 1 83 ? 85.021 -40.392 117.146 1.00 68.50 82 GLY E C 1
ATOM 3934 O O . GLY E 1 83 ? 84.555 -39.249 117.226 1.00 74.73 82 GLY E O 1
ATOM 3935 N N . LYS E 1 84 ? 85.324 -40.964 115.986 1.00 67.59 83 LYS E N 1
ATOM 3936 C CA . LYS E 1 84 ? 85.284 -40.230 114.726 1.00 70.56 83 LYS E CA 1
ATOM 3937 C C . LYS E 1 84 ? 83.832 -40.075 114.274 1.00 66.31 83 LYS E C 1
ATOM 3938 O O . LYS E 1 84 ? 83.312 -40.820 113.438 1.00 63.52 83 LYS E O 1
ATOM 3944 N N . VAL E 1 85 ? 83.175 -39.064 114.850 1.00 75.09 84 VAL E N 1
ATOM 3945 C CA . VAL E 1 85 ? 81.772 -38.782 114.551 1.00 60.12 84 VAL E CA 1
ATOM 3946 C C . VAL E 1 85 ? 81.573 -38.545 113.062 1.00 72.50 84 VAL E C 1
ATOM 3947 O O . VAL E 1 85 ? 80.650 -39.086 112.441 1.00 66.45 84 VAL E O 1
ATOM 3951 N N . LYS E 1 86 ? 82.452 -37.738 112.469 1.00 71.06 85 LYS E N 1
ATOM 3952 C CA . LYS E 1 86 ? 82.136 -37.068 111.213 1.00 66.93 85 LYS E CA 1
ATOM 3953 C C . LYS E 1 86 ? 81.989 -38.058 110.067 1.00 73.60 85 LYS E C 1
ATOM 3954 O O . LYS E 1 86 ? 81.072 -37.934 109.248 1.00 61.83 85 LYS E O 1
ATOM 3960 N N . GLU E 1 87 ? 82.870 -39.049 109.988 1.00 79.85 86 GLU E N 1
ATOM 3961 C CA . GLU E 1 87 ? 82.708 -40.058 108.954 1.00 76.77 86 GLU E CA 1
ATOM 3962 C C . GLU E 1 87 ? 81.844 -41.224 109.393 1.00 74.57 86 GLU E C 1
ATOM 3963 O O . GLU E 1 87 ? 81.366 -41.972 108.533 1.00 59.85 86 GLU E O 1
ATOM 3969 N N . ALA E 1 88 ? 81.634 -41.406 110.698 1.00 74.64 87 ALA E N 1
ATOM 3970 C CA . ALA E 1 88 ? 80.539 -42.264 111.131 1.00 67.65 87 ALA E CA 1
ATOM 3971 C C . ALA E 1 88 ? 79.237 -41.796 110.500 1.00 72.01 87 ALA E C 1
ATOM 3972 O O . ALA E 1 88 ? 78.488 -42.595 109.930 1.00 66.05 87 ALA E O 1
ATOM 3974 N N . GLN E 1 89 ? 78.979 -40.486 110.554 1.00 63.07 88 GLN E N 1
ATOM 3975 C CA . GLN E 1 89 ? 77.837 -39.913 109.848 1.00 56.64 88 GLN E CA 1
ATOM 3976 C C . GLN E 1 89 ? 77.931 -40.168 108.349 1.00 72.01 88 GLN E C 1
ATOM 3977 O O . GLN E 1 89 ? 76.966 -40.622 107.722 1.00 65.10 88 GLN E O 1
ATOM 3983 N N . ALA E 1 90 ? 79.087 -39.864 107.751 1.00 79.52 89 ALA E N 1
ATOM 3984 C CA . ALA E 1 90 ? 79.262 -40.097 106.320 1.00 76.57 89 ALA E CA 1
ATOM 3985 C C . ALA E 1 90 ? 79.130 -41.576 105.984 1.00 74.24 89 ALA E C 1
ATOM 3986 O O . ALA E 1 90 ? 78.580 -41.937 104.937 1.00 76.31 89 ALA E O 1
ATOM 3988 N N . ALA E 1 91 ? 79.631 -42.451 106.860 1.00 69.70 90 ALA E N 1
ATOM 3989 C CA . ALA E 1 91 ? 79.362 -43.877 106.704 1.00 74.68 90 ALA E CA 1
ATOM 3990 C C . ALA E 1 91 ? 77.880 -44.166 106.897 1.00 76.67 90 ALA E C 1
ATOM 3991 O O . ALA E 1 91 ? 77.260 -44.867 106.088 1.00 80.00 90 ALA E O 1
ATOM 3993 N N . ALA E 1 92 ? 77.284 -43.608 107.963 1.00 74.76 91 ALA E N 1
ATOM 3994 C CA . ALA E 1 92 ? 75.848 -43.722 108.231 1.00 69.65 91 ALA E CA 1
ATOM 3995 C C . ALA E 1 92 ? 75.001 -42.987 107.222 1.00 74.76 91 ALA E C 1
ATOM 3996 O O . ALA E 1 92 ? 73.793 -42.829 107.443 1.00 80.30 91 ALA E O 1
ATOM 3998 N N . GLU E 1 93 ? 75.585 -42.526 106.119 1.00 69.87 92 GLU E N 1
ATOM 3999 C CA . GLU E 1 93 ? 74.839 -41.983 104.995 1.00 60.09 92 GLU E CA 1
ATOM 4000 C C . GLU E 1 93 ? 74.923 -42.870 103.762 1.00 66.54 92 GLU E C 1
ATOM 4001 O O . GLU E 1 93 ? 74.004 -42.858 102.940 1.00 73.58 92 GLU E O 1
ATOM 4007 N N . GLN E 1 94 ? 75.980 -43.681 103.658 1.00 71.06 93 GLN E N 1
ATOM 4008 C CA . GLN E 1 94 ? 76.126 -44.621 102.551 1.00 67.38 93 GLN E CA 1
ATOM 4009 C C . GLN E 1 94 ? 74.984 -45.635 102.504 1.00 71.36 93 GLN E C 1
ATOM 4010 O O . GLN E 1 94 ? 74.683 -46.173 101.432 1.00 73.79 93 GLN E O 1
ATOM 4016 N N . LEU E 1 95 ? 74.322 -45.895 103.639 1.00 73.61 94 LEU E N 1
ATOM 4017 C CA . LEU E 1 95 ? 73.258 -46.901 103.664 1.00 72.65 94 LEU E CA 1
ATOM 4018 C C . LEU E 1 95 ? 72.039 -46.468 102.868 1.00 70.14 94 LEU E C 1
ATOM 4019 O O . LEU E 1 95 ? 71.207 -47.317 102.527 1.00 71.22 94 LEU E O 1
ATOM 4024 N N . LYS E 1 96 ? 71.896 -45.169 102.595 1.00 74.49 95 LYS E N 1
ATOM 4025 C CA . LYS E 1 96 ? 70.823 -44.714 101.720 1.00 75.33 95 LYS E CA 1
ATOM 4026 C C . LYS E 1 96 ? 70.870 -45.443 100.385 1.00 77.65 95 LYS E C 1
ATOM 4027 O O . LYS E 1 96 ? 69.831 -45.848 99.850 1.00 73.88 95 LYS E O 1
ATOM 4033 N N . THR E 1 97 ? 72.077 -45.655 99.857 1.00 76.13 96 THR E N 1
ATOM 4034 C CA . THR E 1 97 ? 72.235 -46.274 98.545 1.00 64.79 96 THR E CA 1
ATOM 4035 C C . THR E 1 97 ? 71.755 -47.722 98.547 1.00 70.06 96 THR E C 1
ATOM 4036 O O . THR E 1 97 ? 71.024 -48.145 97.643 1.00 63.05 96 THR E O 1
ATOM 4040 N N . THR E 1 98 ? 72.163 -48.502 99.549 1.00 63.17 97 THR E N 1
ATOM 4041 C CA . THR E 1 98 ? 71.789 -49.912 99.602 1.00 70.76 97 THR E CA 1
ATOM 4042 C C . THR E 1 98 ? 70.348 -50.105 100.020 1.00 70.10 97 THR E C 1
ATOM 4043 O O . THR E 1 98 ? 69.757 -51.157 99.752 1.00 65.85 97 THR E O 1
ATOM 4047 N N . ARG E 1 99 ? 69.781 -49.108 100.680 1.00 72.21 98 ARG E N 1
ATOM 4048 C CA . ARG E 1 99 ? 68.362 -49.121 100.956 1.00 66.84 98 ARG E CA 1
ATOM 4049 C C . ARG E 1 99 ? 67.548 -49.268 99.672 1.00 74.31 98 ARG E C 1
ATOM 4050 O O . ARG E 1 99 ? 66.781 -50.225 99.500 1.00 72.78 98 ARG E O 1
ATOM 4058 N N . ASN E 1 100 ? 67.686 -48.298 98.771 1.00 84.49 99 ASN E N 1
ATOM 4059 C CA . ASN E 1 100 ? 66.712 -48.141 97.702 1.00 69.95 99 ASN E CA 1
ATOM 4060 C C . ASN E 1 100 ? 66.885 -49.218 96.644 1.00 74.38 99 ASN E C 1
ATOM 4061 O O . ASN E 1 100 ? 65.899 -49.719 96.087 1.00 81.38 99 ASN E O 1
ATOM 4066 N N . ALA E 1 101 ? 68.127 -49.621 96.394 1.00 52.08 100 ALA E N 1
ATOM 4067 C CA . ALA E 1 101 ? 68.398 -50.560 95.316 1.00 59.05 100 ALA E CA 1
ATOM 4068 C C . ALA E 1 101 ? 68.019 -51.985 95.695 1.00 65.28 100 ALA E C 1
ATOM 4069 O O . ALA E 1 101 ? 67.482 -52.726 94.865 1.00 70.71 100 ALA E O 1
ATOM 4071 N N . TYR E 1 102 ? 68.279 -52.387 96.937 1.00 62.41 101 TYR E N 1
ATOM 4072 C CA . TYR E 1 102 ? 68.071 -53.778 97.319 1.00 67.71 101 TYR E CA 1
ATOM 4073 C C . TYR E 1 102 ? 66.677 -54.041 97.888 1.00 72.37 101 TYR E C 1
ATOM 4074 O O . TYR E 1 102 ? 65.973 -54.939 97.415 1.00 62.48 101 TYR E O 1
ATOM 4083 N N . ILE E 1 103 ? 66.257 -53.272 98.887 1.00 79.47 102 ILE E N 1
ATOM 4084 C CA . ILE E 1 103 ? 65.168 -53.677 99.778 1.00 75.88 102 ILE E CA 1
ATOM 4085 C C . ILE E 1 103 ? 63.820 -53.102 99.353 1.00 77.92 102 ILE E C 1
ATOM 4086 O O . ILE E 1 103 ? 62.822 -53.823 99.315 1.00 78.35 102 ILE E O 1
ATOM 4091 N N . GLN E 1 104 ? 63.767 -51.802 99.029 1.00 77.73 103 GLN E N 1
ATOM 4092 C CA . GLN E 1 104 ? 62.479 -51.131 98.832 1.00 65.63 103 GLN E CA 1
ATOM 4093 C C . GLN E 1 104 ? 61.694 -51.697 97.669 1.00 72.61 103 GLN E C 1
ATOM 4094 O O . GLN E 1 104 ? 60.459 -51.774 97.731 1.00 75.24 103 GLN E O 1
ATOM 4100 N N . LYS E 1 105 ? 62.378 -52.016 96.573 1.00 76.74 104 LYS E N 1
ATOM 4101 C CA . LYS E 1 105 ? 61.681 -52.538 95.410 1.00 77.59 104 LYS E CA 1
ATOM 4102 C C . LYS E 1 105 ? 60.817 -53.732 95.784 1.00 81.45 104 LYS E C 1
ATOM 4103 O O . LYS E 1 105 ? 59.824 -54.015 95.107 1.00 84.68 104 LYS E O 1
ATOM 4109 N N . TYR E 1 106 ? 61.157 -54.419 96.878 1.00 79.48 105 TYR E N 1
ATOM 4110 C CA . TYR E 1 106 ? 60.381 -55.544 97.382 1.00 82.31 105 TYR E CA 1
ATOM 4111 C C . TYR E 1 106 ? 59.271 -55.142 98.344 1.00 88.53 105 TYR E C 1
ATOM 4112 O O . TYR E 1 106 ? 58.308 -55.901 98.507 1.00 84.11 105 TYR E O 1
ATOM 4121 N N . LEU E 1 107 ? 59.385 -53.989 98.995 1.00 76.13 106 LEU E N 1
ATOM 4122 C CA . LEU E 1 107 ? 58.497 -53.636 100.101 1.00 73.92 106 LEU E CA 1
ATOM 4123 C C . LEU E 1 107 ? 57.178 -53.019 99.651 1.00 80.86 106 LEU E C 1
ATOM 4124 O O . LEU E 1 107 ? 56.194 -53.044 100.388 1.00 83.25 106 LEU E O 1
ATOM 4130 N N . ALA F 1 2 ? 55.911 -44.203 127.866 1.00 91.00 1 ALA F N 1
ATOM 4131 C CA . ALA F 1 2 ? 56.383 -45.260 126.982 1.00 93.83 1 ALA F CA 1
ATOM 4132 C C . ALA F 1 2 ? 55.945 -46.618 127.500 1.00 99.62 1 ALA F C 1
ATOM 4133 O O . ALA F 1 2 ? 55.026 -46.722 128.314 1.00 91.95 1 ALA F O 1
ATOM 4135 N N . ASP F 1 3 ? 56.616 -47.665 127.029 1.00 84.06 2 ASP F N 1
ATOM 4136 C CA . ASP F 1 3 ? 56.288 -49.033 127.407 1.00 78.82 2 ASP F CA 1
ATOM 4137 C C . ASP F 1 3 ? 57.586 -49.696 127.861 1.00 71.39 2 ASP F C 1
ATOM 4138 O O . ASP F 1 3 ? 58.293 -50.329 127.071 1.00 58.75 2 ASP F O 1
ATOM 4143 N N . LEU F 1 4 ? 57.908 -49.514 129.144 1.00 57.55 3 LEU F N 1
ATOM 4144 C CA . LEU F 1 4 ? 59.039 -50.224 129.729 1.00 63.48 3 LEU F CA 1
ATOM 4145 C C . LEU F 1 4 ? 58.825 -51.720 129.662 1.00 55.67 3 LEU F C 1
ATOM 4146 O O . LEU F 1 4 ? 59.767 -52.483 129.427 1.00 67.81 3 LEU F O 1
ATOM 4151 N N . GLU F 1 5 ? 57.586 -52.163 129.858 1.00 65.72 4 GLU F N 1
ATOM 4152 C CA . GLU F 1 5 ? 57.315 -53.598 129.820 1.00 62.89 4 GLU F CA 1
ATOM 4153 C C . GLU F 1 5 ? 57.671 -54.196 128.465 1.00 54.35 4 GLU F C 1
ATOM 4154 O O . GLU F 1 5 ? 58.011 -55.379 128.384 1.00 65.46 4 GLU F O 1
ATOM 4160 N N . ASP F 1 6 ? 57.620 -53.398 127.392 1.00 61.00 5 ASP F N 1
ATOM 4161 C CA . ASP F 1 6 ? 58.040 -53.909 126.089 1.00 66.61 5 ASP F CA 1
ATOM 4162 C C . ASP F 1 6 ? 59.559 -54.011 126.007 1.00 65.58 5 ASP F C 1
ATOM 4163 O O . ASP F 1 6 ? 60.095 -55.060 125.636 1.00 54.35 5 ASP F O 1
ATOM 4168 N N . ASN F 1 7 ? 60.270 -52.926 126.351 1.00 56.99 6 ASN F N 1
ATOM 4169 C CA . ASN F 1 7 ? 61.735 -52.941 126.354 1.00 46.20 6 ASN F CA 1
ATOM 4170 C C . ASN F 1 7 ? 62.281 -54.031 127.267 1.00 45.15 6 ASN F C 1
ATOM 4171 O O . ASN F 1 7 ? 63.309 -54.654 126.975 1.00 53.19 6 ASN F O 1
ATOM 4176 N N . TRP F 1 8 ? 61.594 -54.265 128.383 1.00 48.17 7 TRP F N 1
ATOM 4177 C CA . TRP F 1 8 ? 62.045 -55.148 129.452 1.00 66.30 7 TRP F CA 1
ATOM 4178 C C . TRP F 1 8 ? 61.781 -56.610 129.115 1.00 59.60 7 TRP F C 1
ATOM 4179 O O . TRP F 1 8 ? 62.571 -57.489 129.478 1.00 60.48 7 TRP F O 1
ATOM 4190 N N . GLU F 1 9 ? 60.658 -56.886 128.446 1.00 50.59 8 GLU F N 1
ATOM 4191 C CA . GLU F 1 9 ? 60.464 -58.197 127.839 1.00 64.78 8 GLU F CA 1
ATOM 4192 C C . GLU F 1 9 ? 61.578 -58.497 126.845 1.00 51.28 8 GLU F C 1
ATOM 4193 O O . GLU F 1 9 ? 62.084 -59.624 126.783 1.00 54.10 8 GLU F O 1
ATOM 4199 N N . THR F 1 10 ? 61.979 -57.491 126.064 1.00 44.58 9 THR F N 1
ATOM 4200 C CA . THR F 1 10 ? 63.041 -57.679 125.082 1.00 55.88 9 THR F CA 1
ATOM 4201 C C . THR F 1 10 ? 64.368 -58.011 125.754 1.00 57.43 9 THR F C 1
ATOM 4202 O O . THR F 1 10 ? 65.115 -58.872 125.274 1.00 53.38 9 THR F O 1
ATOM 4206 N N . LEU F 1 11 ? 64.675 -57.344 126.869 1.00 63.95 10 LEU F N 1
ATOM 4207 C CA . LEU F 1 11 ? 65.927 -57.604 127.573 1.00 55.16 10 LEU F CA 1
ATOM 4208 C C . LEU F 1 11 ? 65.939 -58.994 128.198 1.00 52.80 10 LEU F C 1
ATOM 4209 O O . LEU F 1 11 ? 66.977 -59.666 128.206 1.00 54.05 10 LEU F O 1
ATOM 4214 N N . ASN F 1 12 ? 64.797 -59.442 128.725 1.00 59.50 11 ASN F N 1
ATOM 4215 C CA . ASN F 1 12 ? 64.736 -60.753 129.367 1.00 54.29 11 ASN F CA 1
ATOM 4216 C C . ASN F 1 12 ? 64.814 -61.878 128.347 1.00 49.95 11 ASN F C 1
ATOM 4217 O O . ASN F 1 12 ? 65.553 -62.850 128.538 1.00 66.95 11 ASN F O 1
ATOM 4222 N N . ASP F 1 13 ? 64.035 -61.775 127.269 1.00 52.31 12 ASP F N 1
ATOM 4223 C CA . ASP F 1 13 ? 63.981 -62.859 126.295 1.00 66.74 12 ASP F CA 1
ATOM 4224 C C . ASP F 1 13 ? 65.341 -63.091 125.649 1.00 55.62 12 ASP F C 1
ATOM 4225 O O . ASP F 1 13 ? 65.758 -64.240 125.465 1.00 61.52 12 ASP F O 1
ATOM 4230 N N . ASN F 1 14 ? 66.061 -62.014 125.323 1.00 57.94 13 ASN F N 1
ATOM 4231 C CA . ASN F 1 14 ? 67.363 -62.154 124.681 1.00 63.60 13 ASN F CA 1
ATOM 4232 C C . ASN F 1 14 ? 68.431 -62.689 125.627 1.00 59.60 13 ASN F C 1
ATOM 4233 O O . ASN F 1 14 ? 69.420 -63.267 125.161 1.00 74.65 13 ASN F O 1
ATOM 4238 N N . LEU F 1 15 ? 68.256 -62.512 126.938 1.00 60.18 14 LEU F N 1
ATOM 4239 C CA . LEU F 1 15 ? 69.246 -63.005 127.890 1.00 68.67 14 LEU F CA 1
ATOM 4240 C C . LEU F 1 15 ? 69.325 -64.524 127.887 1.00 74.34 14 LEU F C 1
ATOM 4241 O O . LEU F 1 15 ? 70.401 -65.091 128.103 1.00 80.03 14 LEU F O 1
ATOM 4246 N N . LYS F 1 16 ? 68.202 -65.201 127.661 1.00 71.44 15 LYS F N 1
ATOM 4247 C CA . LYS F 1 16 ? 68.236 -66.650 127.535 1.00 78.54 15 LYS F CA 1
ATOM 4248 C C . LYS F 1 16 ? 68.681 -67.087 126.150 1.00 76.78 15 LYS F C 1
ATOM 4249 O O . LYS F 1 16 ? 69.156 -68.217 125.992 1.00 83.87 15 LYS F O 1
ATOM 4255 N N . VAL F 1 17 ? 68.545 -66.215 125.149 1.00 71.49 16 VAL F N 1
ATOM 4256 C CA . VAL F 1 17 ? 69.031 -66.549 123.817 1.00 76.74 16 VAL F CA 1
ATOM 4257 C C . VAL F 1 17 ? 70.552 -66.639 123.816 1.00 85.32 16 VAL F C 1
ATOM 4258 O O . VAL F 1 17 ? 71.129 -67.520 123.166 1.00 81.78 16 VAL F O 1
ATOM 4262 N N . ILE F 1 18 ? 71.228 -65.765 124.575 1.00 76.43 17 ILE F N 1
ATOM 4263 C CA . ILE F 1 18 ? 72.690 -65.787 124.562 1.00 88.02 17 ILE F CA 1
ATOM 4264 C C . ILE F 1 18 ? 73.236 -67.013 125.304 1.00 82.45 17 ILE F C 1
ATOM 4265 O O . ILE F 1 18 ? 74.335 -67.484 124.994 1.00 77.75 17 ILE F O 1
ATOM 4270 N N . GLU F 1 19 ? 72.465 -67.588 126.230 1.00 85.75 18 GLU F N 1
ATOM 4271 C CA . GLU F 1 19 ? 72.968 -68.693 127.044 1.00 93.80 18 GLU F CA 1
ATOM 4272 C C . GLU F 1 19 ? 73.261 -69.911 126.187 1.00 85.96 18 GLU F C 1
ATOM 4273 O O . GLU F 1 19 ? 74.310 -70.559 126.313 1.00 84.41 18 GLU F O 1
ATOM 4279 N N . LYS F 1 20 ? 72.322 -70.242 125.327 1.00 79.29 19 LYS F N 1
ATOM 4280 C CA . LYS F 1 20 ? 72.410 -71.364 124.431 1.00 76.34 19 LYS F CA 1
ATOM 4281 C C . LYS F 1 20 ? 73.150 -71.016 123.154 1.00 88.54 19 LYS F C 1
ATOM 4282 O O . LYS F 1 20 ? 73.165 -71.827 122.225 1.00 93.35 19 LYS F O 1
ATOM 4288 N N . CYS F 1 21 ? 73.732 -69.821 123.062 1.00 85.99 20 CYS F N 1
ATOM 4289 C CA . CYS F 1 21 ? 74.403 -69.438 121.828 1.00 75.90 20 CYS F CA 1
ATOM 4290 C C . CYS F 1 21 ? 75.607 -70.335 121.578 1.00 73.53 20 CYS F C 1
ATOM 4291 O O . CYS F 1 21 ? 76.356 -70.675 122.496 1.00 80.85 20 CYS F O 1
ATOM 4294 N N . ASP F 1 22 ? 75.774 -70.738 120.317 1.00 82.43 21 ASP F N 1
ATOM 4295 C CA . ASP F 1 22 ? 76.972 -71.469 119.927 1.00 76.12 21 ASP F CA 1
ATOM 4296 C C . ASP F 1 22 ? 78.174 -70.545 119.826 1.00 76.02 21 ASP F C 1
ATOM 4297 O O . ASP F 1 22 ? 79.277 -70.903 120.252 1.00 70.13 21 ASP F O 1
ATOM 4302 N N . ASN F 1 23 ? 77.967 -69.351 119.280 1.00 79.78 22 ASN F N 1
ATOM 4303 C CA . ASN F 1 23 ? 79.034 -68.531 118.733 1.00 68.61 22 ASN F CA 1
ATOM 4304 C C . ASN F 1 23 ? 78.874 -67.090 119.200 1.00 76.38 22 ASN F C 1
ATOM 4305 O O . ASN F 1 23 ? 77.957 -66.751 119.954 1.00 79.53 22 ASN F O 1
ATOM 4310 N N . ALA F 1 24 ? 79.778 -66.233 118.723 1.00 76.91 23 ALA F N 1
ATOM 4311 C CA . ALA F 1 24 ? 79.816 -64.846 119.170 1.00 67.31 23 ALA F CA 1
ATOM 4312 C C . ALA F 1 24 ? 78.742 -64.000 118.497 1.00 60.61 23 ALA F C 1
ATOM 4313 O O . ALA F 1 24 ? 78.089 -63.186 119.160 1.00 60.88 23 ALA F O 1
ATOM 4315 N N . ALA F 1 25 ? 78.551 -64.172 117.184 1.00 55.54 24 ALA F N 1
ATOM 4316 C CA . ALA F 1 25 ? 77.526 -63.415 116.470 1.00 64.68 24 ALA F CA 1
ATOM 4317 C C . ALA F 1 25 ? 76.152 -63.606 117.101 1.00 67.75 24 ALA F C 1
ATOM 4318 O O . ALA F 1 25 ? 75.332 -62.680 117.123 1.00 55.07 24 ALA F O 1
ATOM 4320 N N . CYS F 1 26 ? 75.887 -64.803 117.625 1.00 59.72 25 CYS F N 1
ATOM 4321 C CA . CYS F 1 26 ? 74.631 -65.052 118.323 1.00 58.68 25 CYS F CA 1
ATOM 4322 C C . CYS F 1 26 ? 74.532 -64.214 119.593 1.00 66.71 25 CYS F C 1
ATOM 4323 O O . CYS F 1 26 ? 73.451 -63.721 119.940 1.00 63.05 25 CYS F O 1
ATOM 4326 N N . VAL F 1 27 ? 75.650 -64.043 120.303 1.00 66.07 26 VAL F N 1
ATOM 4327 C CA . VAL F 1 27 ? 75.655 -63.195 121.491 1.00 62.13 26 VAL F CA 1
ATOM 4328 C C . VAL F 1 27 ? 75.633 -61.724 121.098 1.00 49.85 26 VAL F C 1
ATOM 4329 O O . VAL F 1 27 ? 75.023 -60.899 121.789 1.00 58.57 26 VAL F O 1
ATOM 4333 N N . LYS F 1 28 ? 76.280 -61.376 119.984 1.00 47.54 27 LYS F N 1
ATOM 4334 C CA . LYS F 1 28 ? 76.335 -59.986 119.549 1.00 45.39 27 LYS F CA 1
ATOM 4335 C C . LYS F 1 28 ? 74.953 -59.474 119.159 1.00 51.46 27 LYS F C 1
ATOM 4336 O O . LYS F 1 28 ? 74.539 -58.390 119.587 1.00 43.27 27 LYS F O 1
ATOM 4342 N N . ASP F 1 29 ? 74.220 -60.249 118.357 1.00 43.92 28 ASP F N 1
ATOM 4343 C CA . ASP F 1 29 ? 72.904 -59.815 117.898 1.00 38.54 28 ASP F CA 1
ATOM 4344 C C . ASP F 1 29 ? 71.933 -59.672 119.060 1.00 48.53 28 ASP F C 1
ATOM 4345 O O . ASP F 1 29 ? 71.197 -58.683 119.153 1.00 38.84 28 ASP F O 1
ATOM 4350 N N . ALA F 1 30 ? 71.907 -60.660 119.956 1.00 39.42 29 ALA F N 1
ATOM 4351 C CA . ALA F 1 30 ? 71.011 -60.567 121.100 1.00 49.03 29 ALA F CA 1
ATOM 4352 C C . ALA F 1 30 ? 71.386 -59.393 121.994 1.00 44.16 29 ALA F C 1
ATOM 4353 O O . ALA F 1 30 ? 70.508 -58.659 122.461 1.00 48.71 29 ALA F O 1
ATOM 4355 N N . LEU F 1 31 ? 72.687 -59.185 122.226 1.00 48.10 30 LEU F N 1
ATOM 4356 C CA . LEU F 1 31 ? 73.129 -58.029 123.002 1.00 40.12 30 LEU F CA 1
ATOM 4357 C C . LEU F 1 31 ? 72.791 -56.718 122.305 1.00 38.73 30 LEU F C 1
ATOM 4358 O O . LEU F 1 31 ? 72.565 -55.702 122.973 1.00 34.95 30 LEU F O 1
ATOM 4363 N N . THR F 1 32 ? 72.762 -56.717 120.969 1.00 36.79 31 THR F N 1
ATOM 4364 C CA . THR F 1 32 ? 72.321 -55.536 120.233 1.00 45.98 31 THR F CA 1
ATOM 4365 C C . THR F 1 32 ? 70.882 -55.186 120.589 1.00 46.59 31 THR F C 1
ATOM 4366 O O . THR F 1 32 ? 70.568 -54.033 120.912 1.00 32.84 31 THR F O 1
ATOM 4370 N N . LYS F 1 33 ? 69.994 -56.183 120.550 1.00 45.65 32 LYS F N 1
ATOM 4371 C CA . LYS F 1 33 ? 68.592 -55.947 120.874 1.00 46.38 32 LYS F CA 1
ATOM 4372 C C . LYS F 1 33 ? 68.417 -55.536 122.328 1.00 37.55 32 LYS F C 1
ATOM 4373 O O . LYS F 1 33 ? 67.519 -54.745 122.646 1.00 40.26 32 LYS F O 1
ATOM 4379 N N . MET F 1 34 ? 69.257 -56.064 123.223 1.00 33.89 33 MET F N 1
ATOM 4380 C CA . MET F 1 34 ? 69.195 -55.655 124.621 1.00 37.49 33 MET F CA 1
ATOM 4381 C C . MET F 1 34 ? 69.625 -54.205 124.785 1.00 34.17 33 MET F C 1
ATOM 4382 O O . MET F 1 34 ? 69.000 -53.447 125.535 1.00 42.22 33 MET F O 1
ATOM 4387 N N . ARG F 1 35 ? 70.682 -53.797 124.076 1.00 39.34 34 ARG F N 1
ATOM 4388 C CA . ARG F 1 35 ? 71.152 -52.420 124.180 1.00 38.97 34 ARG F CA 1
ATOM 4389 C C . ARG F 1 35 ? 70.109 -51.437 123.658 1.00 44.77 34 ARG F C 1
ATOM 4390 O O . ARG F 1 35 ? 69.844 -50.411 124.295 1.00 42.28 34 ARG F O 1
ATOM 4398 N N . ALA F 1 36 ? 69.503 -51.732 122.503 1.00 41.86 35 ALA F N 1
ATOM 4399 C CA . ALA F 1 36 ? 68.488 -50.833 121.959 1.00 35.11 35 ALA F CA 1
ATOM 4400 C C . ALA F 1 36 ? 67.289 -50.732 122.893 1.00 42.38 35 ALA F C 1
ATOM 4401 O O . ALA F 1 36 ? 66.720 -49.649 123.073 1.00 50.59 35 ALA F O 1
ATOM 4403 N N . ALA F 1 37 ? 66.900 -51.850 123.507 1.00 34.47 36 ALA F N 1
ATOM 4404 C CA . ALA F 1 37 ? 65.803 -51.821 124.467 1.00 34.01 36 ALA F CA 1
ATOM 4405 C C . ALA F 1 37 ? 66.160 -50.982 125.688 1.00 49.04 36 ALA F C 1
ATOM 4406 O O . ALA F 1 37 ? 65.345 -50.182 126.160 1.00 49.85 36 ALA F O 1
ATOM 4408 N N . ALA F 1 38 ? 67.377 -51.149 126.212 1.00 57.39 37 ALA F N 1
ATOM 4409 C CA . ALA F 1 38 ? 67.777 -50.391 127.394 1.00 48.71 37 ALA F CA 1
ATOM 4410 C C . ALA F 1 38 ? 67.872 -48.901 127.101 1.00 35.21 37 ALA F C 1
ATOM 4411 O O . ALA F 1 38 ? 67.615 -48.081 127.987 1.00 47.46 37 ALA F O 1
ATOM 4413 N N . LEU F 1 39 ? 68.237 -48.532 125.871 1.00 41.55 38 LEU F N 1
ATOM 4414 C CA . LEU F 1 39 ? 68.269 -47.121 125.505 1.00 39.05 38 LEU F CA 1
ATOM 4415 C C . LEU F 1 39 ? 66.877 -46.502 125.549 1.00 62.58 38 LEU F C 1
ATOM 4416 O O . LEU F 1 39 ? 66.731 -45.327 125.908 1.00 59.62 38 LEU F O 1
ATOM 4421 N N . ASP F 1 40 ? 65.846 -47.273 125.189 1.00 52.06 39 ASP F N 1
ATOM 4422 C CA . ASP F 1 40 ? 64.472 -46.808 125.332 1.00 46.71 39 ASP F CA 1
ATOM 4423 C C . ASP F 1 40 ? 63.980 -46.931 126.766 1.00 43.73 39 ASP F C 1
ATOM 4424 O O . ASP F 1 40 ? 63.193 -46.095 127.226 1.00 46.72 39 ASP F O 1
ATOM 4429 N N . ALA F 1 41 ? 64.430 -47.964 127.477 1.00 38.34 40 ALA F N 1
ATOM 4430 C CA . ALA F 1 41 ? 63.970 -48.190 128.840 1.00 47.43 40 ALA F CA 1
ATOM 4431 C C . ALA F 1 41 ? 64.409 -47.066 129.776 1.00 57.46 40 ALA F C 1
ATOM 4432 O O . ALA F 1 41 ? 63.613 -46.574 130.585 1.00 43.71 40 ALA F O 1
ATOM 4434 N N . GLN F 1 42 ? 65.668 -46.633 129.671 1.00 41.18 41 GLN F N 1
ATOM 4435 C CA . GLN F 1 42 ? 66.220 -45.702 130.648 1.00 51.41 41 GLN F CA 1
ATOM 4436 C C . GLN F 1 42 ? 65.628 -44.304 130.553 1.00 54.31 41 GLN F C 1
ATOM 4437 O O . GLN F 1 42 ? 65.821 -43.512 131.481 1.00 57.65 41 GLN F O 1
ATOM 4443 N N . LYS F 1 43 ? 64.914 -43.975 129.478 1.00 50.92 42 LYS F N 1
ATOM 4444 C CA . LYS F 1 43 ? 64.370 -42.634 129.327 1.00 51.29 42 LYS F CA 1
ATOM 4445 C C . LYS F 1 43 ? 62.911 -42.512 129.754 1.00 52.52 42 LYS F C 1
ATOM 4446 O O . LYS F 1 43 ? 62.394 -41.391 129.804 1.00 57.19 42 LYS F O 1
ATOM 4452 N N . ALA F 1 44 ? 62.241 -43.611 130.077 1.00 53.50 43 ALA F N 1
ATOM 4453 C CA . ALA F 1 44 ? 60.852 -43.538 130.498 1.00 62.02 43 ALA F CA 1
ATOM 4454 C C . ALA F 1 44 ? 60.746 -43.754 132.009 1.00 67.13 43 ALA F C 1
ATOM 4455 O O . ALA F 1 44 ? 61.753 -43.803 132.727 1.00 58.26 43 ALA F O 1
ATOM 4457 N N . THR F 1 45 ? 59.511 -43.891 132.493 1.00 61.46 44 THR F N 1
ATOM 4458 C CA . THR F 1 45 ? 59.219 -43.737 133.913 1.00 59.14 44 THR F CA 1
ATOM 4459 C C . THR F 1 45 ? 58.284 -44.837 134.413 1.00 60.05 44 THR F C 1
ATOM 4460 O O . THR F 1 45 ? 57.116 -44.890 134.009 1.00 68.01 44 THR F O 1
ATOM 4464 N N . PRO F 1 46 ? 58.754 -45.717 135.296 1.00 65.44 45 PRO F N 1
ATOM 4465 C CA . PRO F 1 46 ? 57.920 -46.839 135.772 1.00 69.56 45 PRO F CA 1
ATOM 4466 C C . PRO F 1 46 ? 56.705 -46.347 136.542 1.00 75.57 45 PRO F C 1
ATOM 4467 O O . PRO F 1 46 ? 56.602 -45.151 136.852 1.00 76.48 45 PRO F O 1
ATOM 4471 N N . PRO F 1 47 ? 55.762 -47.241 136.877 1.00 87.66 46 PRO F N 1
ATOM 4472 C CA . PRO F 1 47 ? 54.510 -46.769 137.501 1.00 85.08 46 PRO F CA 1
ATOM 4473 C C . PRO F 1 47 ? 54.679 -46.205 138.902 1.00 65.45 46 PRO F C 1
ATOM 4474 O O . PRO F 1 47 ? 54.018 -45.214 139.238 1.00 63.92 46 PRO F O 1
ATOM 4478 N N . LYS F 1 48 ? 55.545 -46.798 139.729 1.00 75.03 47 LYS F N 1
ATOM 4479 C CA . LYS F 1 48 ? 55.710 -46.406 141.130 1.00 75.53 47 LYS F CA 1
ATOM 4480 C C . LYS F 1 48 ? 56.160 -44.964 141.292 1.00 64.53 47 LYS F C 1
ATOM 4481 O O . LYS F 1 48 ? 56.320 -44.463 142.409 1.00 76.24 47 LYS F O 1
ATOM 4487 N N . LEU F 1 49 ? 56.335 -44.292 140.192 1.00 74.41 48 LEU F N 1
ATOM 4488 C CA . LEU F 1 49 ? 57.217 -43.140 140.198 1.00 67.53 48 LEU F CA 1
ATOM 4489 C C . LEU F 1 49 ? 56.768 -42.136 139.142 1.00 67.18 48 LEU F C 1
ATOM 4490 O O . LEU F 1 49 ? 57.407 -41.088 138.976 1.00 73.76 48 LEU F O 1
ATOM 4495 N N . GLU F 1 50 ? 55.683 -42.447 138.436 1.00 72.91 49 GLU F N 1
ATOM 4496 C CA . GLU F 1 50 ? 54.681 -41.553 137.865 1.00 70.72 49 GLU F CA 1
ATOM 4497 C C . GLU F 1 50 ? 54.628 -40.144 138.453 1.00 66.94 49 GLU F C 1
ATOM 4498 O O . GLU F 1 50 ? 54.239 -39.192 137.771 1.00 77.74 49 GLU F O 1
ATOM 4504 N N . ASP F 1 51 ? 54.973 -40.015 139.730 1.00 73.91 50 ASP F N 1
ATOM 4505 C CA . ASP F 1 51 ? 54.727 -38.825 140.527 1.00 71.61 50 ASP F CA 1
ATOM 4506 C C . ASP F 1 51 ? 55.984 -38.043 140.859 1.00 71.51 50 ASP F C 1
ATOM 4507 O O . ASP F 1 51 ? 55.899 -36.842 141.136 1.00 70.86 50 ASP F O 1
ATOM 4512 N N . LYS F 1 52 ? 57.140 -38.695 140.834 1.00 63.91 51 LYS F N 1
ATOM 4513 C CA . LYS F 1 52 ? 58.401 -38.017 141.071 1.00 71.17 51 LYS F CA 1
ATOM 4514 C C . LYS F 1 52 ? 58.558 -36.826 140.144 1.00 80.55 51 LYS F C 1
ATOM 4515 O O . LYS F 1 52 ? 58.038 -36.803 139.025 1.00 83.43 51 LYS F O 1
ATOM 4521 N N . SER F 1 53 ? 59.297 -35.832 140.611 1.00 85.59 52 SER F N 1
ATOM 4522 C CA . SER F 1 53 ? 59.872 -34.887 139.676 1.00 85.87 52 SER F CA 1
ATOM 4523 C C . SER F 1 53 ? 60.921 -35.618 138.843 1.00 85.22 52 SER F C 1
ATOM 4524 O O . SER F 1 53 ? 61.645 -36.473 139.368 1.00 76.39 52 SER F O 1
ATOM 4527 N N . PRO F 1 54 ? 61.024 -35.325 137.551 1.00 95.47 53 PRO F N 1
ATOM 4528 C CA . PRO F 1 54 ? 61.983 -36.057 136.710 1.00 88.97 53 PRO F CA 1
ATOM 4529 C C . PRO F 1 54 ? 63.430 -35.861 137.154 1.00 86.83 53 PRO F C 1
ATOM 4530 O O . PRO F 1 54 ? 64.345 -36.464 136.589 1.00 89.74 53 PRO F O 1
ATOM 4534 N N . ASP F 1 55 ? 63.631 -35.032 138.180 1.00 83.90 54 ASP F N 1
ATOM 4535 C CA . ASP F 1 55 ? 64.928 -34.740 138.777 1.00 86.48 54 ASP F CA 1
ATOM 4536 C C . ASP F 1 55 ? 65.015 -35.293 140.203 1.00 89.46 54 ASP F C 1
ATOM 4537 O O . ASP F 1 55 ? 66.007 -35.070 140.901 1.00 91.74 54 ASP F O 1
ATOM 4542 N N . SER F 1 56 ? 64.021 -36.051 140.638 1.00 84.75 55 SER F N 1
ATOM 4543 C CA . SER F 1 56 ? 64.013 -36.525 142.011 1.00 77.15 55 SER F CA 1
ATOM 4544 C C . SER F 1 56 ? 65.009 -37.669 142.210 1.00 73.50 55 SER F C 1
ATOM 4545 O O . SER F 1 56 ? 65.419 -38.321 141.247 1.00 87.19 55 SER F O 1
ATOM 4548 N N . PRO F 1 57 ? 65.419 -37.925 143.463 1.00 66.26 56 PRO F N 1
ATOM 4549 C CA . PRO F 1 57 ? 66.507 -38.895 143.697 1.00 81.29 56 PRO F CA 1
ATOM 4550 C C . PRO F 1 57 ? 66.249 -40.283 143.141 1.00 77.50 56 PRO F C 1
ATOM 4551 O O . PRO F 1 57 ? 67.184 -40.927 142.650 1.00 76.51 56 PRO F O 1
ATOM 4555 N N . GLU F 1 58 ? 65.013 -40.776 143.222 1.00 70.43 57 GLU F N 1
ATOM 4556 C CA . GLU F 1 58 ? 64.755 -42.150 142.804 1.00 83.46 57 GLU F CA 1
ATOM 4557 C C . GLU F 1 58 ? 64.860 -42.311 141.295 1.00 69.03 57 GLU F C 1
ATOM 4558 O O . GLU F 1 58 ? 65.170 -43.405 140.809 1.00 62.07 57 GLU F O 1
ATOM 4564 N N . MET F 1 59 ? 64.609 -41.241 140.543 1.00 65.34 58 MET F N 1
ATOM 4565 C CA . MET F 1 59 ? 64.713 -41.317 139.094 1.00 77.60 58 MET F CA 1
ATOM 4566 C C . MET F 1 59 ? 66.129 -41.114 138.603 1.00 76.42 58 MET F C 1
ATOM 4567 O O . MET F 1 59 ? 66.483 -41.619 137.533 1.00 86.01 58 MET F O 1
ATOM 4572 N N . LYS F 1 60 ? 66.941 -40.374 139.346 1.00 77.13 59 LYS F N 1
ATOM 4573 C CA . LYS F 1 60 ? 68.371 -40.455 139.122 1.00 81.40 59 LYS F CA 1
ATOM 4574 C C . LYS F 1 60 ? 68.948 -41.753 139.665 1.00 70.21 59 LYS F C 1
ATOM 4575 O O . LYS F 1 60 ? 70.085 -42.094 139.330 1.00 63.88 59 LYS F O 1
ATOM 4581 N N . ASP F 1 61 ? 68.184 -42.487 140.479 1.00 56.37 60 ASP F N 1
ATOM 4582 C CA . ASP F 1 61 ? 68.561 -43.844 140.853 1.00 59.86 60 ASP F CA 1
ATOM 4583 C C . ASP F 1 61 ? 68.098 -44.854 139.807 1.00 61.94 60 ASP F C 1
ATOM 4584 O O . ASP F 1 61 ? 68.837 -45.786 139.468 1.00 58.37 60 ASP F O 1
ATOM 4589 N N . PHE F 1 62 ? 66.874 -44.689 139.298 1.00 59.64 61 PHE F N 1
ATOM 4590 C CA . PHE F 1 62 ? 66.408 -45.508 138.181 1.00 69.66 61 PHE F CA 1
ATOM 4591 C C . PHE F 1 62 ? 67.273 -45.280 136.946 1.00 67.55 61 PHE F C 1
ATOM 4592 O O . PHE F 1 62 ? 67.759 -46.236 136.329 1.00 60.74 61 PHE F O 1
ATOM 4600 N N . ARG F 1 63 ? 67.475 -44.010 136.576 1.00 56.28 62 ARG F N 1
ATOM 4601 C CA . ARG F 1 63 ? 68.368 -43.659 135.472 1.00 64.17 62 ARG F CA 1
ATOM 4602 C C . ARG F 1 63 ? 69.742 -44.279 135.652 1.00 56.94 62 ARG F C 1
ATOM 4603 O O . ARG F 1 63 ? 70.348 -44.773 134.693 1.00 43.95 62 ARG F O 1
ATOM 4611 N N . HIS F 1 64 ? 70.253 -44.247 136.880 1.00 66.41 63 HIS F N 1
ATOM 4612 C CA . HIS F 1 64 ? 71.612 -44.700 137.132 1.00 77.89 63 HIS F CA 1
ATOM 4613 C C . HIS F 1 64 ? 71.726 -46.214 137.047 1.00 58.79 63 HIS F C 1
ATOM 4614 O O . HIS F 1 64 ? 72.784 -46.733 136.674 1.00 63.79 63 HIS F O 1
ATOM 4621 N N . GLY F 1 65 ? 70.655 -46.938 137.380 1.00 53.59 64 GLY F N 1
ATOM 4622 C CA . GLY F 1 65 ? 70.686 -48.383 137.246 1.00 51.15 64 GLY F CA 1
ATOM 4623 C C . GLY F 1 65 ? 70.829 -48.843 135.811 1.00 58.78 64 GLY F C 1
ATOM 4624 O O . GLY F 1 65 ? 71.364 -49.925 135.552 1.00 67.53 64 GLY F O 1
ATOM 4625 N N . PHE F 1 66 ? 70.364 -48.032 134.859 1.00 47.94 65 PHE F N 1
ATOM 4626 C CA . PHE F 1 66 ? 70.480 -48.401 133.453 1.00 69.01 65 PHE F CA 1
ATOM 4627 C C . PHE F 1 66 ? 71.842 -48.037 132.883 1.00 56.10 65 PHE F C 1
ATOM 4628 O O . PHE F 1 66 ? 72.405 -48.803 132.092 1.00 60.65 65 PHE F O 1
ATOM 4636 N N . ASP F 1 67 ? 72.366 -46.862 133.247 1.00 59.24 66 ASP F N 1
ATOM 4637 C CA . ASP F 1 67 ? 73.721 -46.496 13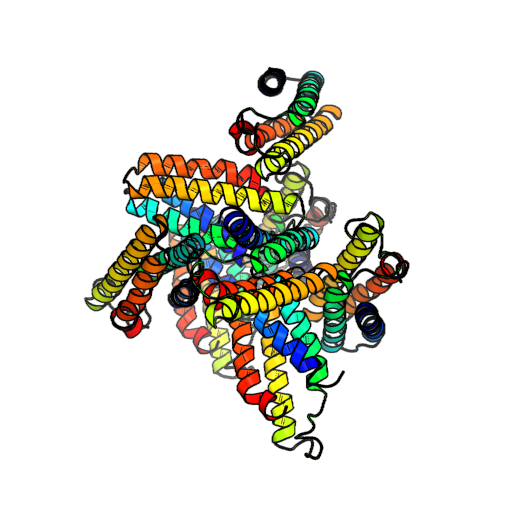2.847 1.00 64.51 66 ASP F CA 1
ATOM 4638 C C . ASP F 1 67 ? 74.704 -47.597 133.211 1.00 53.79 66 ASP F C 1
ATOM 4639 O O . ASP F 1 67 ? 75.597 -47.934 132.424 1.00 56.60 66 ASP F O 1
ATOM 4644 N N . ILE F 1 68 ? 74.543 -48.179 134.401 1.00 53.87 67 ILE F N 1
ATOM 4645 C CA . ILE F 1 68 ? 75.305 -49.371 134.761 1.00 61.77 67 ILE F CA 1
ATOM 4646 C C . ILE F 1 68 ? 75.012 -50.498 133.781 1.00 48.50 67 ILE F C 1
ATOM 4647 O O . ILE F 1 68 ? 75.926 -51.128 133.236 1.00 50.77 67 ILE F O 1
ATOM 4652 N N . LEU F 1 69 ? 73.725 -50.760 133.537 1.00 56.98 68 LEU F N 1
ATOM 4653 C CA . LEU F 1 69 ? 73.332 -51.893 132.706 1.00 54.33 68 LEU F CA 1
ATOM 4654 C C . LEU F 1 69 ? 73.775 -51.705 131.260 1.00 51.92 68 LEU F C 1
ATOM 4655 O O . LEU F 1 69 ? 74.280 -52.645 130.633 1.00 38.28 68 LEU F O 1
ATOM 4660 N N . VAL F 1 70 ? 73.578 -50.503 130.710 1.00 37.16 69 VAL F N 1
ATOM 4661 C CA . VAL F 1 70 ? 74.082 -50.204 129.372 1.00 44.56 69 VAL F CA 1
ATOM 4662 C C . VAL F 1 70 ? 75.593 -50.375 129.328 1.00 51.74 69 VAL F C 1
ATOM 4663 O O . VAL F 1 70 ? 76.147 -50.893 128.349 1.00 42.20 69 VAL F O 1
ATOM 4667 N N . GLY F 1 71 ? 76.282 -49.952 130.391 1.00 64.93 70 GLY F N 1
ATOM 4668 C CA . GLY F 1 71 ? 77.720 -50.160 130.460 1.00 56.07 70 GLY F CA 1
ATOM 4669 C C . GLY F 1 71 ? 78.094 -51.630 130.451 1.00 43.80 70 GLY F C 1
ATOM 4670 O O . GLY F 1 71 ? 78.965 -52.056 129.690 1.00 47.78 70 GLY F O 1
ATOM 4671 N N . GLN F 1 72 ? 77.430 -52.428 131.294 1.00 43.92 71 GLN F N 1
ATOM 4672 C CA . GLN F 1 72 ? 77.700 -53.863 131.324 1.00 45.71 71 GLN F CA 1
ATOM 4673 C C . GLN F 1 72 ? 77.322 -54.538 130.014 1.00 50.18 71 GLN F C 1
ATOM 4674 O O . GLN F 1 72 ? 77.948 -55.531 129.625 1.00 62.40 71 GLN F O 1
ATOM 4680 N N . ILE F 1 73 ? 76.291 -54.038 129.333 1.00 43.60 72 ILE F N 1
ATOM 4681 C CA . ILE F 1 73 ? 75.964 -54.571 128.016 1.00 50.49 72 ILE F CA 1
ATOM 4682 C C . ILE F 1 73 ? 77.080 -54.254 127.030 1.00 37.38 72 ILE F C 1
ATOM 4683 O O . ILE F 1 73 ? 77.473 -55.103 126.221 1.00 42.01 72 ILE F O 1
ATOM 4688 N N . ASP F 1 74 ? 77.628 -53.038 127.100 1.00 37.11 73 ASP F N 1
ATOM 4689 C CA . ASP F 1 74 ? 78.711 -52.659 126.198 1.00 54.46 73 ASP F CA 1
ATOM 4690 C C . ASP F 1 74 ? 79.989 -53.439 126.485 1.00 55.84 73 ASP F C 1
ATOM 4691 O O . ASP F 1 74 ? 80.750 -53.736 125.556 1.00 45.23 73 ASP F O 1
ATOM 4696 N N . ASP F 1 75 ? 80.243 -53.774 127.755 1.00 50.18 74 ASP F N 1
ATOM 4697 C CA . ASP F 1 75 ? 81.394 -54.610 128.081 1.00 53.95 74 ASP F CA 1
ATOM 4698 C C . ASP F 1 75 ? 81.249 -56.000 127.480 1.00 47.54 74 ASP F C 1
ATOM 4699 O O . ASP F 1 75 ? 82.211 -56.555 126.936 1.00 55.97 74 ASP F O 1
ATOM 4704 N N . ALA F 1 76 ? 80.050 -56.582 127.570 1.00 65.44 75 ALA F N 1
ATOM 4705 C CA . ALA F 1 76 ? 79.816 -57.889 126.966 1.00 68.87 75 ALA F CA 1
ATOM 4706 C C . ALA F 1 76 ? 79.822 -57.814 125.445 1.00 54.00 75 ALA F C 1
ATOM 4707 O O . ALA F 1 76 ? 80.277 -58.755 124.783 1.00 47.24 75 ALA F O 1
ATOM 4709 N N . LEU F 1 77 ? 79.317 -56.717 124.873 1.00 40.11 76 LEU F N 1
ATOM 4710 C CA . LEU F 1 77 ? 79.507 -56.497 123.445 1.00 45.27 76 LEU F CA 1
ATOM 4711 C C . LEU F 1 77 ? 80.990 -56.477 123.099 1.00 58.59 76 LEU F C 1
ATOM 4712 O O . LEU F 1 77 ? 81.420 -57.162 122.167 1.00 50.60 76 LEU F O 1
ATOM 4717 N N . LYS F 1 78 ? 81.793 -55.722 123.859 1.00 69.17 77 LYS F N 1
ATOM 4718 C CA . LYS F 1 78 ? 83.236 -55.688 123.623 1.00 68.90 77 LYS F CA 1
ATOM 4719 C C . LYS F 1 78 ? 83.791 -57.090 123.551 1.00 60.26 77 LYS F C 1
ATOM 4720 O O . LYS F 1 78 ? 84.552 -57.454 122.646 1.00 55.00 77 LYS F O 1
ATOM 4726 N N . LEU F 1 79 ? 83.386 -57.898 124.501 1.00 69.71 78 LEU F N 1
ATOM 4727 C CA . LEU F 1 79 ? 83.829 -59.264 124.523 1.00 69.36 78 LEU F CA 1
ATOM 4728 C C . LEU F 1 79 ? 83.392 -60.008 123.263 1.00 53.31 78 LEU F C 1
ATOM 4729 O O . LEU F 1 79 ? 84.202 -60.677 122.610 1.00 66.82 78 LEU F O 1
ATOM 4734 N N . ALA F 1 80 ? 82.094 -59.956 122.947 1.00 63.30 79 ALA F N 1
ATOM 4735 C CA . ALA F 1 80 ? 81.544 -60.850 121.932 1.00 69.28 79 ALA F CA 1
ATOM 4736 C C . ALA F 1 80 ? 82.131 -60.554 120.561 1.00 48.80 79 ALA F C 1
ATOM 4737 O O . ALA F 1 80 ? 82.330 -61.467 119.751 1.00 51.85 79 ALA F O 1
ATOM 4739 N N . ASN F 1 81 ? 82.429 -59.285 120.286 1.00 49.58 80 ASN F N 1
ATOM 4740 C CA . ASN F 1 81 ? 83.051 -58.952 119.013 1.00 56.91 80 ASN F CA 1
ATOM 4741 C C . ASN F 1 81 ? 84.503 -59.404 118.956 1.00 69.42 80 ASN F C 1
ATOM 4742 O O . ASN F 1 81 ? 85.068 -59.494 117.860 1.00 64.40 80 ASN F O 1
ATOM 4747 N N . GLU F 1 82 ? 85.113 -59.713 120.102 1.00 60.43 81 GLU F N 1
ATOM 4748 C CA . GLU F 1 82 ? 86.462 -60.261 120.136 1.00 66.91 81 GLU F CA 1
ATOM 4749 C C . GLU F 1 82 ? 86.486 -61.782 120.100 1.00 72.03 81 GLU F C 1
ATOM 4750 O O . GLU F 1 82 ? 87.564 -62.374 120.223 1.00 74.86 81 GLU F O 1
ATOM 4756 N N . GLY F 1 83 ? 85.330 -62.424 119.941 1.00 69.37 82 GLY F N 1
ATOM 4757 C CA . GLY F 1 83 ? 85.269 -63.850 119.726 1.00 53.46 82 GLY F CA 1
ATOM 4758 C C . GLY F 1 83 ? 85.184 -64.713 120.969 1.00 60.90 82 GLY F C 1
ATOM 4759 O O . GLY F 1 83 ? 84.926 -65.913 120.841 1.00 78.65 82 GLY F O 1
ATOM 4760 N N . LYS F 1 84 ? 85.374 -64.158 122.168 1.00 57.84 83 LYS F N 1
ATOM 4761 C CA . LYS F 1 84 ? 85.400 -64.978 123.385 1.00 70.88 83 LYS F CA 1
ATOM 4762 C C . LYS F 1 84 ? 83.987 -65.206 123.930 1.00 69.60 83 LYS F C 1
ATOM 4763 O O . LYS F 1 84 ? 83.613 -64.725 125.001 1.00 62.48 83 LYS F O 1
ATOM 4769 N N . VAL F 1 85 ? 83.238 -66.063 123.228 1.00 67.15 84 VAL F N 1
ATOM 4770 C CA . VAL F 1 85 ? 81.805 -66.237 123.485 1.00 55.76 84 VAL F CA 1
ATOM 4771 C C . VAL F 1 85 ? 81.504 -66.352 124.977 1.00 69.18 84 VAL F C 1
ATOM 4772 O O . VAL F 1 85 ? 80.672 -65.613 125.515 1.00 62.34 84 VAL F O 1
ATOM 4776 N N . LYS F 1 86 ? 82.194 -67.260 125.674 1.00 68.57 85 LYS F N 1
ATOM 4777 C CA . LYS F 1 86 ? 81.701 -67.743 126.962 1.00 68.34 85 LYS F CA 1
ATOM 4778 C C . LYS F 1 86 ? 81.892 -66.745 128.091 1.00 73.38 85 LYS F C 1
ATOM 4779 O O . LYS F 1 86 ? 81.156 -66.798 129.083 1.00 66.60 85 LYS F O 1
ATOM 4785 N N . GLU F 1 87 ? 82.852 -65.836 127.977 1.00 73.53 86 GLU F N 1
ATOM 4786 C CA . GLU F 1 87 ? 82.879 -64.779 128.972 1.00 70.78 86 GLU F CA 1
ATOM 4787 C C . GLU F 1 87 ? 81.834 -63.687 128.683 1.00 71.52 86 GLU F C 1
ATOM 4788 O O . GLU F 1 87 ? 81.459 -62.961 129.606 1.00 52.02 86 GLU F O 1
ATOM 4794 N N . ALA F 1 88 ? 81.348 -63.539 127.440 1.00 72.71 87 ALA F N 1
ATOM 4795 C CA . ALA F 1 88 ? 80.254 -62.595 127.190 1.00 70.29 87 ALA F CA 1
ATOM 4796 C C . ALA F 1 88 ? 78.999 -63.025 127.903 1.00 76.21 87 ALA F C 1
ATOM 4797 O O . ALA F 1 88 ? 78.318 -62.225 128.556 1.00 61.96 87 ALA F O 1
ATOM 4799 N N . GLN F 1 89 ? 78.603 -64.261 127.645 1.00 60.77 88 GLN F N 1
ATOM 4800 C CA . GLN F 1 89 ? 77.537 -64.876 128.400 1.00 61.42 88 GLN F CA 1
ATOM 4801 C C . GLN F 1 89 ? 77.787 -64.693 129.888 1.00 72.53 88 GLN F C 1
ATOM 4802 O O . GLN F 1 89 ? 76.943 -64.145 130.610 1.00 73.02 88 GLN F O 1
ATOM 4808 N N . ALA F 1 90 ? 78.994 -65.040 130.341 1.00 81.15 89 ALA F N 1
ATOM 4809 C CA . ALA F 1 90 ? 79.344 -64.827 131.740 1.00 79.47 89 ALA F CA 1
ATOM 4810 C C . ALA F 1 90 ? 79.228 -63.361 132.134 1.00 80.13 89 ALA F C 1
ATOM 4811 O O . ALA F 1 90 ? 78.879 -63.054 133.280 1.00 74.15 89 ALA F O 1
ATOM 4813 N N . ALA F 1 91 ? 79.511 -62.442 131.204 1.00 80.05 90 ALA F N 1
ATOM 4814 C CA . ALA F 1 91 ? 79.312 -61.021 131.476 1.00 79.67 90 ALA F CA 1
ATOM 4815 C C . ALA F 1 91 ? 77.850 -60.623 131.311 1.00 79.36 90 ALA F C 1
ATOM 4816 O O . ALA F 1 91 ? 77.337 -59.799 132.075 1.00 67.81 90 ALA F O 1
ATOM 4818 N N . ALA F 1 92 ? 77.164 -61.199 130.324 1.00 83.64 91 ALA F N 1
ATOM 4819 C CA . ALA F 1 92 ? 75.745 -60.926 130.163 1.00 78.71 91 ALA F CA 1
ATOM 4820 C C . ALA F 1 92 ? 74.939 -61.487 131.319 1.00 73.05 91 ALA F C 1
ATOM 4821 O O . ALA F 1 92 ? 73.791 -61.085 131.535 1.00 70.93 91 ALA F O 1
ATOM 4823 N N . GLU F 1 93 ? 75.542 -62.392 132.075 1.00 73.03 92 GLU F N 1
ATOM 4824 C CA . GLU F 1 93 ? 74.912 -63.006 133.222 1.00 67.33 92 GLU F CA 1
ATOM 4825 C C . GLU F 1 93 ? 74.887 -62.069 134.423 1.00 69.46 92 GLU F C 1
ATOM 4826 O O . GLU F 1 93 ? 73.970 -62.155 135.244 1.00 78.45 92 GLU F O 1
ATOM 4832 N N . GLN F 1 94 ? 75.865 -61.167 134.540 1.00 73.75 93 GLN F N 1
ATOM 4833 C CA . GLN F 1 94 ? 75.892 -60.239 135.663 1.00 79.28 93 GLN F CA 1
ATOM 4834 C C . GLN F 1 94 ? 74.823 -59.165 135.561 1.00 79.75 93 GLN F C 1
ATOM 4835 O O . GLN F 1 94 ? 74.655 -58.393 136.511 1.00 83.13 93 GLN F O 1
ATOM 4841 N N . LEU F 1 95 ? 74.099 -59.100 134.443 1.00 80.20 94 LEU F N 1
ATOM 4842 C CA . LEU F 1 95 ? 72.997 -58.156 134.325 1.00 73.11 94 LEU F CA 1
ATOM 4843 C C . LEU F 1 95 ? 71.868 -58.464 135.296 1.00 72.36 94 LEU F C 1
ATOM 4844 O O . LEU F 1 95 ? 71.086 -57.564 135.608 1.00 72.56 94 LEU F O 1
ATOM 4849 N N . LYS F 1 96 ? 71.768 -59.708 135.778 1.00 74.63 95 LYS F N 1
ATOM 4850 C CA . LYS F 1 96 ? 70.746 -60.045 136.767 1.00 75.52 95 LYS F CA 1
ATOM 4851 C C . LYS F 1 96 ? 70.825 -59.137 137.983 1.00 81.09 95 LYS F C 1
ATOM 4852 O O . LYS F 1 96 ? 69.795 -58.737 138.538 1.00 80.63 95 LYS F O 1
ATOM 4858 N N . THR F 1 97 ? 72.043 -58.803 138.410 1.00 78.91 96 THR F N 1
ATOM 4859 C CA . THR F 1 97 ? 72.241 -58.205 139.727 1.00 75.65 96 THR F CA 1
ATOM 4860 C C . THR F 1 97 ? 71.795 -56.748 139.757 1.00 79.65 96 THR F C 1
ATOM 4861 O O . THR F 1 97 ? 70.888 -56.382 140.514 1.00 70.46 96 THR F O 1
ATOM 4865 N N . THR F 1 98 ? 72.438 -55.894 138.951 1.00 78.27 97 THR F N 1
ATOM 4866 C CA . THR F 1 98 ? 72.028 -54.493 138.856 1.00 86.11 97 THR F CA 1
ATOM 4867 C C . THR F 1 98 ? 70.547 -54.380 138.540 1.00 79.71 97 THR F C 1
ATOM 4868 O O . THR F 1 98 ? 69.896 -53.387 138.886 1.00 76.66 97 THR F O 1
ATOM 4872 N N . ARG F 1 99 ? 70.008 -55.411 137.902 1.00 78.76 98 ARG F N 1
ATOM 4873 C CA . ARG F 1 99 ? 68.620 -55.451 137.475 1.00 78.90 98 ARG F CA 1
ATOM 4874 C C . ARG F 1 99 ? 67.660 -55.463 138.654 1.00 79.87 98 ARG F C 1
ATOM 4875 O O . ARG F 1 99 ? 66.740 -54.638 138.736 1.00 72.89 98 ARG F O 1
ATOM 4883 N N . ASN F 1 100 ? 67.833 -56.432 139.552 1.00 82.68 99 ASN F N 1
ATOM 4884 C CA . ASN F 1 100 ? 66.913 -56.591 140.668 1.00 71.91 99 ASN F CA 1
ATOM 4885 C C . ASN F 1 100 ? 67.013 -55.420 141.635 1.00 75.99 99 ASN F C 1
ATOM 4886 O O . ASN F 1 100 ? 65.990 -54.891 142.087 1.00 83.38 99 ASN F O 1
ATOM 4891 N N . ALA F 1 101 ? 68.235 -54.984 141.941 1.00 62.69 100 ALA F N 1
ATOM 4892 C CA . ALA F 1 101 ? 68.428 -53.992 142.989 1.00 66.59 100 ALA F CA 1
ATOM 4893 C C . ALA F 1 101 ? 68.035 -52.593 142.534 1.00 57.08 100 ALA F C 1
ATOM 4894 O O . ALA F 1 101 ? 67.498 -51.812 143.327 1.00 59.88 100 ALA F O 1
ATOM 4896 N N . TYR F 1 102 ? 68.287 -52.255 141.272 1.00 57.45 101 TYR F N 1
ATOM 4897 C CA . TYR F 1 102 ? 68.098 -50.875 140.843 1.00 76.28 101 TYR F CA 1
ATOM 4898 C C . TYR F 1 102 ? 66.714 -50.603 140.258 1.00 80.19 101 TYR F C 1
ATOM 4899 O O . TYR F 1 102 ? 66.104 -49.578 140.583 1.00 74.24 101 TYR F O 1
ATOM 4908 N N . ILE F 1 103 ? 66.193 -51.484 139.412 1.00 83.33 102 ILE F N 1
ATOM 4909 C CA . ILE F 1 103 ? 65.014 -51.170 138.605 1.00 83.77 102 ILE F CA 1
ATOM 4910 C C . ILE F 1 103 ? 63.745 -51.798 139.167 1.00 89.87 102 ILE F C 1
ATOM 4911 O O . ILE F 1 103 ? 62.713 -51.134 139.270 1.00 93.17 102 ILE F O 1
ATOM 4916 N N . GLN F 1 104 ? 63.789 -53.085 139.519 1.00 87.45 103 GLN F N 1
ATOM 4917 C CA . GLN F 1 104 ? 62.556 -53.790 139.859 1.00 74.30 103 GLN F CA 1
ATOM 4918 C C . GLN F 1 104 ? 61.883 -53.249 141.113 1.00 87.37 103 GLN F C 1
ATOM 4919 O O . GLN F 1 104 ? 60.666 -53.407 141.258 1.00 86.70 103 GLN F O 1
ATOM 4925 N N . LYS F 1 105 ? 62.631 -52.609 142.016 1.00 94.97 104 LYS F N 1
ATOM 4926 C CA . LYS F 1 105 ? 61.997 -51.941 143.148 1.00 96.44 104 LYS F CA 1
ATOM 4927 C C . LYS F 1 105 ? 61.168 -50.732 142.725 1.00 98.12 104 LYS F C 1
ATOM 4928 O O . LYS F 1 105 ? 60.596 -50.058 143.590 1.00 100.19 104 LYS F O 1
ATOM 4934 N N . TYR F 1 106 ? 61.093 -50.448 141.425 1.00 92.20 105 TYR F N 1
ATOM 4935 C CA . TYR F 1 106 ? 60.305 -49.348 140.888 1.00 89.91 105 TYR F CA 1
ATOM 4936 C C . TYR F 1 106 ? 59.146 -49.829 140.022 1.00 95.48 105 TYR F C 1
ATOM 4937 O O . TYR F 1 106 ? 58.474 -49.007 139.392 1.00 87.65 105 TYR F O 1
ATOM 4946 N N . LEU F 1 107 ? 58.891 -51.134 139.981 1.00 92.54 106 LEU F N 1
ATOM 4947 C CA . LEU F 1 107 ? 57.828 -51.681 139.140 1.00 92.27 106 LEU F CA 1
ATOM 4948 C C . LEU F 1 107 ? 56.738 -52.366 139.961 1.00 93.38 106 LEU F C 1
ATOM 4949 O O . LEU F 1 107 ? 56.926 -52.682 141.137 1.00 101.05 106 LEU F O 1
ATOM 4955 N N . ASP G 1 3 ? 60.663 -35.927 101.103 1.00 69.57 2 ASP G N 1
ATOM 4956 C CA . ASP G 1 3 ? 59.317 -36.478 101.211 1.00 80.93 2 ASP G CA 1
ATOM 4957 C C . ASP G 1 3 ? 58.273 -35.389 100.968 1.00 71.69 2 ASP G C 1
ATOM 4958 O O . ASP G 1 3 ? 57.647 -34.882 101.901 1.00 66.61 2 ASP G O 1
ATOM 4963 N N . LEU G 1 4 ? 58.067 -35.062 99.689 1.00 73.05 3 LEU G N 1
ATOM 4964 C CA . LEU G 1 4 ? 57.202 -33.938 99.340 1.00 62.32 3 LEU G CA 1
ATOM 4965 C C . LEU G 1 4 ? 55.752 -34.203 99.700 1.00 61.10 3 LEU G C 1
ATOM 4966 O O . LEU G 1 4 ? 55.116 -33.374 100.352 1.00 68.99 3 LEU G O 1
ATOM 4971 N N . GLU G 1 5 ? 55.193 -35.330 99.242 1.00 75.66 4 GLU G N 1
ATOM 4972 C CA . GLU G 1 5 ? 53.749 -35.511 99.381 1.00 70.36 4 GLU G CA 1
ATOM 4973 C C . GLU G 1 5 ? 53.357 -35.640 100.850 1.00 67.15 4 GLU G C 1
ATOM 4974 O O . GLU G 1 5 ? 52.247 -35.263 101.233 1.00 62.62 4 GLU G O 1
ATOM 4980 N N . ASP G 1 6 ? 54.266 -36.070 101.720 1.00 59.83 5 ASP G N 1
ATOM 4981 C CA . ASP G 1 6 ? 54.015 -35.789 103.128 1.00 68.21 5 ASP G CA 1
ATOM 4982 C C . ASP G 1 6 ? 53.653 -34.313 103.292 1.00 59.48 5 ASP G C 1
ATOM 4983 O O . ASP G 1 6 ? 52.560 -33.979 103.758 1.00 45.22 5 ASP G O 1
ATOM 4988 N N . ASN G 1 7 ? 54.507 -33.421 102.778 1.00 46.39 6 ASN G N 1
ATOM 4989 C CA . ASN G 1 7 ? 54.198 -31.988 102.784 1.00 55.55 6 ASN G CA 1
ATOM 4990 C C . ASN G 1 7 ? 53.122 -31.643 101.766 1.00 57.41 6 ASN G C 1
ATOM 4991 O O . ASN G 1 7 ? 52.291 -30.755 101.988 1.00 50.56 6 ASN G O 1
ATOM 4996 N N . TRP G 1 8 ? 53.137 -32.319 100.633 1.00 52.09 7 TRP G N 1
ATOM 4997 C CA . TRP G 1 8 ? 52.187 -32.002 99.589 1.00 55.31 7 TRP G CA 1
ATOM 4998 C C . TRP G 1 8 ? 50.750 -32.366 99.999 1.00 52.01 7 TRP G C 1
ATOM 4999 O O . TRP G 1 8 ? 49.798 -31.640 99.671 1.00 50.41 7 TRP G O 1
ATOM 5010 N N . GLU G 1 9 ? 50.580 -33.468 100.748 1.00 54.49 8 GLU G N 1
ATOM 5011 C CA . GLU G 1 9 ? 49.273 -33.795 101.319 1.00 54.56 8 GLU G CA 1
ATOM 5012 C C . GLU G 1 9 ? 48.860 -32.764 102.341 1.00 37.67 8 GLU G C 1
ATOM 5013 O O . GLU G 1 9 ? 47.698 -32.346 102.380 1.00 47.39 8 GLU G O 1
ATOM 5019 N N . THR G 1 10 ? 49.797 -32.370 103.200 1.00 45.06 9 THR G N 1
ATOM 5020 C CA . THR G 1 10 ? 49.539 -31.279 104.119 1.00 38.18 9 THR G CA 1
ATOM 5021 C C . THR G 1 10 ? 48.978 -30.075 103.378 1.00 49.62 9 THR G C 1
ATOM 5022 O O . THR G 1 10 ? 47.996 -29.465 103.816 1.00 48.79 9 THR G O 1
ATOM 5026 N N . LEU G 1 11 ? 49.553 -29.753 102.219 1.00 45.44 10 LEU G N 1
ATOM 5027 C CA . LEU G 1 11 ? 49.085 -28.591 101.471 1.00 41.76 10 LEU G CA 1
ATOM 5028 C C . LEU G 1 11 ? 47.681 -28.818 100.917 1.00 47.91 10 LEU G C 1
ATOM 5029 O O . LEU G 1 11 ? 46.793 -27.977 101.097 1.00 53.06 10 LEU G O 1
ATOM 5034 N N . ASN G 1 12 ? 47.450 -29.964 100.267 1.00 49.24 11 ASN G N 1
ATOM 5035 C CA . ASN G 1 12 ? 46.128 -30.235 99.701 1.00 54.38 11 ASN G CA 1
ATOM 5036 C C . ASN G 1 12 ? 45.080 -30.459 100.788 1.00 51.45 11 ASN G C 1
ATOM 5037 O O . ASN G 1 12 ? 43.935 -30.012 100.653 1.00 56.02 11 ASN G O 1
ATOM 5042 N N . ASP G 1 13 ? 45.444 -31.168 101.860 1.00 51.30 12 ASP G N 1
ATOM 5043 C CA . ASP G 1 13 ? 44.522 -31.359 102.976 1.00 55.59 12 ASP G CA 1
ATOM 5044 C C . ASP G 1 13 ? 44.071 -30.016 103.539 1.00 43.45 12 ASP G C 1
ATOM 5045 O O . ASP G 1 13 ? 42.872 -29.771 103.711 1.00 58.57 12 ASP G O 1
ATOM 5050 N N . ASN G 1 14 ? 45.020 -29.121 103.809 1.00 47.65 13 ASN G N 1
ATOM 5051 C CA . ASN G 1 14 ? 44.671 -27.856 104.445 1.00 46.55 13 ASN G CA 1
ATOM 5052 C C . ASN G 1 14 ? 44.018 -26.875 103.478 1.00 42.84 13 ASN G C 1
ATOM 5053 O O . ASN G 1 14 ? 43.195 -26.055 103.903 1.00 44.16 13 ASN G O 1
ATOM 5058 N N . LEU G 1 15 ? 44.373 -26.933 102.193 1.00 46.42 14 LEU G N 1
ATOM 5059 C CA . LEU G 1 15 ? 43.654 -26.158 101.186 1.00 60.25 14 LEU G CA 1
ATOM 5060 C C . LEU G 1 15 ? 42.158 -26.438 101.259 1.00 58.44 14 LEU G C 1
ATOM 5061 O O . LEU G 1 15 ? 41.333 -25.518 101.214 1.00 56.23 14 LEU G O 1
ATOM 5066 N N . LYS G 1 16 ? 41.796 -27.718 101.389 1.00 58.77 15 LYS G N 1
ATOM 5067 C CA . LYS G 1 16 ? 40.396 -28.091 101.547 1.00 66.65 15 LYS G CA 1
ATOM 5068 C C . LYS G 1 16 ? 39.855 -27.692 102.911 1.00 64.24 15 LYS G C 1
ATOM 5069 O O . LYS G 1 16 ? 38.640 -27.557 103.071 1.00 78.28 15 LYS G O 1
ATOM 5075 N N . VAL G 1 17 ? 40.724 -27.521 103.907 1.00 49.35 16 VAL G N 1
ATOM 5076 C CA . VAL G 1 17 ? 40.244 -27.024 105.191 1.00 57.78 16 VAL G CA 1
ATOM 5077 C C . VAL G 1 17 ? 39.860 -25.554 105.080 1.00 50.85 16 VAL G C 1
ATOM 5078 O O . VAL G 1 17 ? 38.910 -25.103 105.731 1.00 54.55 16 VAL G O 1
ATOM 5082 N N . ILE G 1 18 ? 40.556 -24.794 104.230 1.00 45.43 17 ILE G N 1
ATOM 5083 C CA . ILE G 1 18 ? 40.386 -23.343 104.219 1.00 50.30 17 ILE G CA 1
ATOM 5084 C C . ILE G 1 18 ? 39.008 -22.955 103.700 1.00 56.39 17 ILE G C 1
ATOM 5085 O O . ILE G 1 18 ? 38.314 -22.129 104.304 1.00 53.33 17 ILE G O 1
ATOM 5090 N N . GLU G 1 19 ? 38.599 -23.518 102.559 1.00 62.10 18 GLU G N 1
ATOM 5091 C CA . GLU G 1 19 ? 37.372 -23.041 101.927 1.00 71.66 18 GLU G CA 1
ATOM 5092 C C . GLU G 1 19 ? 36.140 -23.316 102.788 1.00 59.96 18 GLU G C 1
ATOM 5093 O O . GLU G 1 19 ? 35.152 -22.579 102.694 1.00 68.89 18 GLU G O 1
ATOM 5099 N N . LYS G 1 20 ? 36.186 -24.330 103.652 1.00 55.25 19 LYS G N 1
ATOM 5100 C CA . LYS G 1 20 ? 35.093 -24.608 104.579 1.00 61.61 19 LYS G CA 1
ATOM 5101 C C . LYS G 1 20 ? 35.254 -23.884 105.913 1.00 58.64 19 LYS G C 1
ATOM 5102 O O . LYS G 1 20 ? 34.352 -23.948 106.754 1.00 66.80 19 LYS G O 1
ATOM 5108 N N . CYS G 1 21 ? 36.358 -23.175 106.130 1.00 58.23 20 CYS G N 1
ATOM 5109 C CA . CYS G 1 21 ? 36.431 -22.335 107.315 1.00 58.42 20 CYS G CA 1
ATOM 5110 C C . CYS G 1 21 ? 35.327 -21.282 107.274 1.00 58.91 20 CYS G C 1
ATOM 5111 O O . CYS G 1 21 ? 34.818 -20.918 106.210 1.00 57.90 20 CYS G O 1
ATOM 5114 N N . ASP G 1 22 ? 34.939 -20.806 108.456 1.00 59.35 21 ASP G N 1
ATOM 5115 C CA . ASP G 1 22 ? 34.006 -19.693 108.558 1.00 58.32 21 ASP G CA 1
ATOM 5116 C C . ASP G 1 22 ? 34.585 -18.503 109.309 1.00 63.02 21 ASP G C 1
ATOM 5117 O O . ASP G 1 22 ? 33.915 -17.469 109.411 1.00 72.32 21 ASP G O 1
ATOM 5122 N N . ASN G 1 23 ? 35.803 -18.616 109.835 1.00 59.59 22 ASN G N 1
ATOM 5123 C CA . ASN G 1 23 ? 36.404 -17.561 110.637 1.00 55.97 22 ASN G CA 1
ATOM 5124 C C . ASN G 1 23 ? 37.868 -17.404 110.250 1.00 55.40 22 ASN G C 1
ATOM 5125 O O . ASN G 1 23 ? 38.437 -18.223 109.522 1.00 53.49 22 ASN G O 1
ATOM 5130 N N . ALA G 1 24 ? 38.483 -16.334 110.762 1.00 53.71 23 ALA G N 1
ATOM 5131 C CA . ALA G 1 24 ? 39.861 -16.021 110.396 1.00 44.90 23 ALA G CA 1
ATOM 5132 C C . ALA G 1 24 ? 40.849 -16.975 111.057 1.00 52.58 23 ALA G C 1
ATOM 5133 O O . ALA G 1 24 ? 41.793 -17.443 110.410 1.00 47.17 23 ALA G O 1
ATOM 5135 N N . ALA G 1 25 ? 40.652 -17.270 112.346 1.00 52.20 24 ALA G N 1
ATOM 5136 C CA . ALA G 1 25 ? 41.568 -18.164 113.052 1.00 34.80 24 ALA G CA 1
ATOM 5137 C C . ALA G 1 25 ? 41.645 -19.528 112.376 1.00 42.41 24 ALA G C 1
ATOM 5138 O O . ALA G 1 25 ? 42.733 -20.101 112.239 1.00 47.89 24 ALA G O 1
ATOM 5140 N N . CYS G 1 26 ? 40.500 -20.062 111.942 1.00 40.48 25 CYS G N 1
ATOM 5141 C CA . CYS G 1 26 ? 40.489 -21.305 111.176 1.00 32.40 25 CYS G CA 1
ATOM 5142 C C . CYS G 1 26 ? 41.344 -21.183 109.917 1.00 44.14 25 CYS G C 1
ATOM 5143 O O . CYS G 1 26 ? 42.190 -22.042 109.641 1.00 36.18 25 CYS G O 1
ATOM 5146 N N . VAL G 1 27 ? 41.128 -20.119 109.136 1.00 49.01 26 VAL G N 1
ATOM 5147 C CA . VAL G 1 27 ? 41.902 -19.912 107.913 1.00 46.33 26 VAL G CA 1
ATOM 5148 C C . VAL G 1 27 ? 43.369 -19.667 108.242 1.00 37.34 26 VAL G C 1
ATOM 5149 O O . VAL G 1 27 ? 44.266 -20.197 107.575 1.00 37.07 26 VAL G O 1
ATOM 5153 N N . LYS G 1 28 ? 43.635 -18.867 109.278 1.00 32.84 27 LYS G N 1
ATOM 5154 C CA . LYS G 1 28 ? 45.012 -18.580 109.669 1.00 28.08 27 LYS G CA 1
ATOM 5155 C C . LYS G 1 28 ? 45.767 -19.852 110.041 1.00 34.05 27 LYS G C 1
ATOM 5156 O O . LYS G 1 28 ? 46.923 -20.037 109.642 1.00 31.55 27 LYS G O 1
ATOM 5162 N N . ASP G 1 29 ? 45.126 -20.746 110.802 1.00 34.97 28 ASP G N 1
ATOM 5163 C CA . ASP G 1 29 ? 45.805 -21.961 111.243 1.00 27.11 28 ASP G CA 1
ATOM 5164 C C . ASP G 1 29 ? 46.110 -22.886 110.071 1.00 32.50 28 ASP G C 1
ATOM 5165 O O . ASP G 1 29 ? 47.212 -23.441 109.984 1.00 34.42 28 ASP G O 1
ATOM 5170 N N . ALA G 1 30 ? 45.150 -23.071 109.162 1.00 31.12 29 ALA G N 1
ATOM 5171 C CA . ALA G 1 30 ? 45.399 -23.909 107.992 1.00 32.63 29 ALA G CA 1
ATOM 5172 C C . ALA G 1 30 ? 46.466 -23.297 107.091 1.00 28.84 29 ALA G C 1
ATOM 5173 O O . ALA G 1 30 ? 47.298 -24.015 106.523 1.00 28.88 29 ALA G O 1
ATOM 5175 N N . LEU G 1 31 ? 46.457 -21.969 106.947 1.00 27.44 30 LEU G N 1
ATOM 5176 C CA . LEU G 1 31 ? 47.499 -21.302 106.170 1.00 30.30 30 LEU G CA 1
ATOM 5177 C C . LEU G 1 31 ? 48.863 -21.468 106.825 1.00 28.57 30 LEU G C 1
ATOM 5178 O O . LEU G 1 31 ? 49.882 -21.594 106.133 1.00 24.10 30 LEU G O 1
ATOM 5183 N N . THR G 1 32 ? 48.901 -21.452 108.161 1.00 25.00 31 THR G N 1
ATOM 5184 C CA . THR G 1 32 ? 50.147 -21.697 108.881 1.00 20.27 31 THR G CA 1
ATOM 5185 C C . THR G 1 32 ? 50.704 -23.077 108.554 1.00 27.19 31 THR G C 1
ATOM 5186 O O . THR G 1 32 ? 51.901 -23.230 108.285 1.00 28.57 31 THR G O 1
ATOM 5190 N N . LYS G 1 33 ? 49.846 -24.100 108.584 1.00 32.11 32 LYS G N 1
ATOM 5191 C CA . LYS G 1 33 ? 50.308 -25.452 108.290 1.00 25.55 32 LYS G CA 1
ATOM 5192 C C . LYS G 1 33 ? 50.766 -25.575 106.843 1.00 24.54 32 LYS G C 1
ATOM 5193 O O . LYS G 1 33 ? 51.741 -26.277 106.550 1.00 29.24 32 LYS G O 1
ATOM 5199 N N . MET G 1 34 ? 50.084 -24.893 105.925 1.00 26.75 33 MET G N 1
ATOM 5200 C CA . MET G 1 34 ? 50.551 -24.871 104.544 1.00 33.00 33 MET G CA 1
ATOM 5201 C C . MET G 1 34 ? 51.912 -24.200 104.422 1.00 32.78 33 MET G C 1
ATOM 5202 O O . MET G 1 34 ? 52.791 -24.696 103.706 1.00 38.51 33 MET G O 1
ATOM 5207 N N . ARG G 1 35 ? 52.107 -23.067 105.104 1.00 28.54 34 ARG G N 1
ATOM 5208 C CA . ARG G 1 35 ? 53.394 -22.387 105.021 1.00 22.29 34 ARG G CA 1
ATOM 5209 C C . ARG G 1 35 ? 54.511 -23.286 105.526 1.00 34.44 34 ARG G C 1
ATOM 5210 O O . ARG G 1 35 ? 55.533 -23.461 104.852 1.00 34.38 34 ARG G O 1
ATOM 5218 N N . ALA G 1 36 ? 54.323 -23.883 106.708 1.00 38.41 35 ALA G N 1
ATOM 5219 C CA . ALA G 1 36 ? 55.294 -24.845 107.221 1.00 31.32 35 ALA G CA 1
ATOM 5220 C C . ALA G 1 36 ? 55.536 -25.968 106.221 1.00 30.58 35 ALA G C 1
ATOM 5221 O O . ALA G 1 36 ? 56.680 -26.381 106.005 1.00 34.04 35 ALA G O 1
ATOM 5223 N N . ALA G 1 37 ? 54.472 -26.460 105.583 1.00 27.54 36 ALA G N 1
ATOM 5224 C CA . ALA G 1 37 ? 54.628 -27.523 104.595 1.00 40.09 36 ALA G CA 1
ATOM 5225 C C . ALA G 1 37 ? 55.413 -27.037 103.381 1.00 37.80 36 ALA G C 1
ATOM 5226 O O . ALA G 1 37 ? 56.333 -27.718 102.911 1.00 36.48 36 ALA G O 1
ATOM 5228 N N . ALA G 1 38 ? 55.068 -25.856 102.862 1.00 29.39 37 ALA G N 1
ATOM 5229 C CA . ALA G 1 38 ? 55.746 -25.343 101.674 1.00 38.91 37 ALA G CA 1
ATOM 5230 C C . ALA G 1 38 ? 57.219 -25.057 101.939 1.00 38.24 37 ALA G C 1
ATOM 5231 O O . ALA G 1 38 ? 58.049 -25.193 101.032 1.00 42.16 37 ALA G O 1
ATOM 5233 N N . LEU G 1 39 ? 57.565 -24.668 103.167 1.00 28.48 38 LEU G N 1
ATOM 5234 C CA . LEU G 1 39 ? 58.964 -24.405 103.499 1.00 42.98 38 LEU G CA 1
ATOM 5235 C C . LEU G 1 39 ? 59.791 -25.687 103.506 1.00 43.22 38 LEU G C 1
ATOM 5236 O O . LEU G 1 39 ? 60.966 -25.676 103.120 1.00 43.87 38 LEU G O 1
ATOM 5241 N N . ASP G 1 40 ? 59.206 -26.798 103.962 1.00 39.99 39 ASP G N 1
ATOM 5242 C CA . ASP G 1 40 ? 59.927 -28.067 103.934 1.00 44.05 39 ASP G CA 1
ATOM 5243 C C . ASP G 1 40 ? 60.032 -28.604 102.511 1.00 48.69 39 ASP G C 1
ATOM 5244 O O . ASP G 1 40 ? 61.103 -29.055 102.088 1.00 39.87 39 ASP G O 1
ATOM 5249 N N . ALA G 1 41 ? 58.931 -28.552 101.754 1.00 42.31 40 ALA G N 1
ATOM 5250 C CA . ALA G 1 41 ? 58.929 -29.112 100.406 1.00 38.25 40 ALA G CA 1
ATOM 5251 C C . ALA G 1 41 ? 59.939 -28.421 99.500 1.00 50.94 40 ALA G C 1
ATOM 5252 O O . ALA G 1 41 ? 60.537 -29.069 98.634 1.00 55.55 40 ALA G O 1
ATOM 5254 N N . GLN G 1 42 ? 60.158 -27.118 99.688 1.00 40.01 41 GLN G N 1
ATOM 5255 C CA . GLN G 1 42 ? 61.017 -26.396 98.761 1.00 47.00 41 GLN G CA 1
ATOM 5256 C C . GLN G 1 42 ? 62.493 -26.711 98.964 1.00 47.26 41 GLN G C 1
ATOM 5257 O O . GLN G 1 42 ? 63.304 -26.404 98.084 1.00 58.42 41 GLN G O 1
ATOM 5263 N N . LYS G 1 43 ? 62.861 -27.316 100.089 1.00 57.98 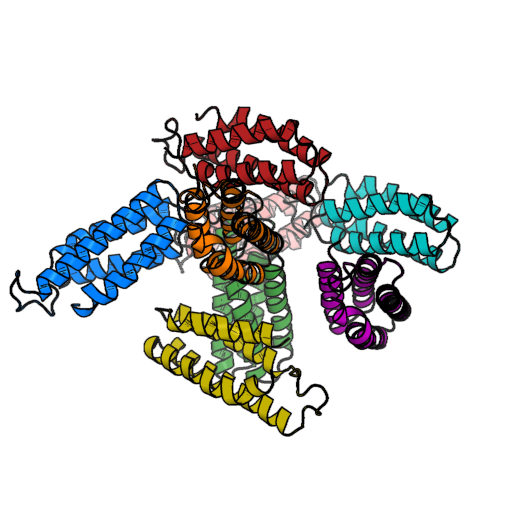42 LYS G N 1
ATOM 5264 C CA . LYS G 1 43 ? 64.241 -27.723 100.323 1.00 53.87 42 LYS G CA 1
ATOM 5265 C C . LYS G 1 43 ? 64.537 -29.122 99.815 1.00 51.70 42 LYS G C 1
ATOM 5266 O O . LYS G 1 43 ? 65.669 -29.593 99.966 1.00 68.68 42 LYS G O 1
ATOM 5272 N N . ALA G 1 44 ? 63.563 -29.799 99.228 1.00 51.32 43 ALA G N 1
ATOM 5273 C CA . ALA G 1 44 ? 63.728 -31.188 98.839 1.00 63.02 43 ALA G CA 1
ATOM 5274 C C . ALA G 1 44 ? 63.849 -31.307 97.324 1.00 71.43 43 ALA G C 1
ATOM 5275 O O . ALA G 1 44 ? 63.820 -30.317 96.585 1.00 60.30 43 ALA G O 1
ATOM 5277 N N . THR G 1 45 ? 63.979 -32.548 96.870 1.00 68.73 44 THR G N 1
ATOM 5278 C CA . THR G 1 45 ? 64.311 -32.860 95.482 1.00 56.24 44 THR G CA 1
ATOM 5279 C C . THR G 1 45 ? 63.277 -33.835 94.933 1.00 65.42 44 THR G C 1
ATOM 5280 O O . THR G 1 45 ? 63.222 -34.994 95.394 1.00 74.61 44 THR G O 1
ATOM 5284 N N . PRO G 1 46 ? 62.448 -33.420 93.977 1.00 72.23 45 PRO G N 1
ATOM 5285 C CA . PRO G 1 46 ? 61.361 -34.281 93.477 1.00 66.72 45 PRO G CA 1
ATOM 5286 C C . PRO G 1 46 ? 61.886 -35.581 92.892 1.00 72.00 45 PRO G C 1
ATOM 5287 O O . PRO G 1 46 ? 63.102 -35.751 92.713 1.00 71.51 45 PRO G O 1
ATOM 5291 N N . PRO G 1 47 ? 60.994 -36.528 92.576 1.00 75.36 46 PRO G N 1
ATOM 5292 C CA . PRO G 1 47 ? 61.460 -37.762 91.917 1.00 63.36 46 PRO G CA 1
ATOM 5293 C C . PRO G 1 47 ? 62.119 -37.515 90.570 1.00 70.12 46 PRO G C 1
ATOM 5294 O O . PRO G 1 47 ? 63.197 -38.061 90.300 1.00 64.14 46 PRO G O 1
ATOM 5298 N N . LYS G 1 48 ? 61.507 -36.689 89.717 1.00 63.57 47 LYS G N 1
ATOM 5299 C CA . LYS G 1 48 ? 61.986 -36.540 88.348 1.00 58.35 47 LYS G CA 1
ATOM 5300 C C . LYS G 1 48 ? 63.281 -35.741 88.254 1.00 69.98 47 LYS G C 1
ATOM 5301 O O . LYS G 1 48 ? 63.983 -35.846 87.242 1.00 79.10 47 LYS G O 1
ATOM 5307 N N . LEU G 1 49 ? 63.614 -34.943 89.269 1.00 64.88 48 LEU G N 1
ATOM 5308 C CA . LEU G 1 49 ? 64.781 -34.067 89.231 1.00 68.08 48 LEU G CA 1
ATOM 5309 C C . LEU G 1 49 ? 65.894 -34.567 90.143 1.00 70.36 48 LEU G C 1
ATOM 5310 O O . LEU G 1 49 ? 66.684 -33.776 90.666 1.00 75.84 48 LEU G O 1
ATOM 5315 N N . GLU G 1 50 ? 65.982 -35.886 90.304 1.00 73.17 49 GLU G N 1
ATOM 5316 C CA . GLU G 1 50 ? 66.744 -36.469 91.403 1.00 80.55 49 GLU G CA 1
ATOM 5317 C C . GLU G 1 50 ? 68.241 -36.199 91.278 1.00 88.78 49 GLU G C 1
ATOM 5318 O O . GLU G 1 50 ? 68.905 -35.910 92.282 1.00 89.37 49 GLU G O 1
ATOM 5324 N N . ASP G 1 51 ? 68.800 -36.294 90.070 1.00 81.92 50 ASP G N 1
ATOM 5325 C CA . ASP G 1 51 ? 70.213 -35.997 89.876 1.00 72.09 50 ASP G CA 1
ATOM 5326 C C . ASP G 1 51 ? 70.449 -34.821 88.936 1.00 88.76 50 ASP G C 1
ATOM 5327 O O . ASP G 1 51 ? 71.608 -34.448 88.705 1.00 84.57 50 ASP G O 1
ATOM 5332 N N . LYS G 1 52 ? 69.395 -34.213 88.395 1.00 81.67 51 LYS G N 1
ATOM 5333 C CA . LYS G 1 52 ? 69.559 -32.874 87.850 1.00 78.36 51 LYS G CA 1
ATOM 5334 C C . LYS G 1 52 ? 70.095 -31.999 88.966 1.00 77.69 51 LYS G C 1
ATOM 5335 O O . LYS G 1 52 ? 69.396 -31.768 89.960 1.00 80.26 51 LYS G O 1
ATOM 5341 N N . SER G 1 53 ? 71.341 -31.553 88.826 1.00 70.22 52 SER G N 1
ATOM 5342 C CA . SER G 1 53 ? 71.991 -30.712 89.815 1.00 85.98 52 SER G CA 1
ATOM 5343 C C . SER G 1 53 ? 71.071 -29.576 90.231 1.00 90.31 52 SER G C 1
ATOM 5344 O O . SER G 1 53 ? 70.643 -28.778 89.365 1.00 78.44 52 SER G O 1
ATOM 5347 N N . PRO G 1 54 ? 70.723 -29.469 91.525 1.00 89.51 53 PRO G N 1
ATOM 5348 C CA . PRO G 1 54 ? 69.773 -28.419 91.980 1.00 87.02 53 PRO G CA 1
ATOM 5349 C C . PRO G 1 54 ? 69.997 -26.974 91.482 1.00 73.07 53 PRO G C 1
ATOM 5350 O O . PRO G 1 54 ? 69.280 -26.065 91.905 1.00 86.42 53 PRO G O 1
ATOM 5354 N N . ASP G 1 55 ? 70.972 -26.711 90.604 1.00 59.77 54 ASP G N 1
ATOM 5355 C CA . ASP G 1 55 ? 70.967 -25.452 89.857 1.00 74.62 54 ASP G CA 1
ATOM 5356 C C . ASP G 1 55 ? 70.491 -25.648 88.419 1.00 68.58 54 ASP G C 1
ATOM 5357 O O . ASP G 1 55 ? 70.558 -24.720 87.613 1.00 63.75 54 ASP G O 1
ATOM 5362 N N . SER G 1 56 ? 70.006 -26.844 88.083 1.00 69.42 55 SER G N 1
ATOM 5363 C CA . SER G 1 56 ? 69.395 -27.067 86.779 1.00 66.91 55 SER G CA 1
ATOM 5364 C C . SER G 1 56 ? 68.260 -26.068 86.579 1.00 67.69 55 SER G C 1
ATOM 5365 O O . SER G 1 56 ? 67.616 -25.664 87.557 1.00 74.50 55 SER G O 1
ATOM 5368 N N . PRO G 1 57 ? 68.001 -25.622 85.346 1.00 60.09 56 PRO G N 1
ATOM 5369 C CA . PRO G 1 57 ? 66.861 -24.712 85.129 1.00 50.10 56 PRO G CA 1
ATOM 5370 C C . PRO G 1 57 ? 65.528 -25.301 85.566 1.00 56.61 56 PRO G C 1
ATOM 5371 O O . PRO G 1 57 ? 64.604 -24.546 85.894 1.00 47.41 56 PRO G O 1
ATOM 5375 N N . GLU G 1 58 ? 65.401 -26.629 85.579 1.00 49.35 57 GLU G N 1
ATOM 5376 C CA . GLU G 1 58 ? 64.208 -27.255 86.139 1.00 50.90 57 GLU G CA 1
ATOM 5377 C C . GLU G 1 58 ? 64.168 -27.089 87.652 1.00 45.13 57 GLU G C 1
ATOM 5378 O O . GLU G 1 58 ? 63.096 -26.888 88.234 1.00 52.79 57 GLU G O 1
ATOM 5384 N N . MET G 1 59 ? 65.329 -27.175 88.302 1.00 47.74 58 MET G N 1
ATOM 5385 C CA . MET G 1 59 ? 65.391 -26.954 89.741 1.00 61.40 58 MET G CA 1
ATOM 5386 C C . MET G 1 59 ? 65.134 -25.494 90.088 1.00 44.05 58 MET G C 1
ATOM 5387 O O . MET G 1 59 ? 64.527 -25.195 91.122 1.00 52.25 58 MET G O 1
ATOM 5392 N N . LYS G 1 60 ? 65.588 -24.571 89.238 1.00 47.70 59 LYS G N 1
ATOM 5393 C CA . LYS G 1 60 ? 65.201 -23.174 89.399 1.00 46.53 59 LYS G CA 1
ATOM 5394 C C . LYS G 1 60 ? 63.696 -23.008 89.248 1.00 38.19 59 LYS G C 1
ATOM 5395 O O . LYS G 1 60 ? 63.065 -22.260 90.001 1.00 42.39 59 LYS G O 1
ATOM 5401 N N . ASP G 1 61 ? 63.103 -23.704 88.277 1.00 43.61 60 ASP G N 1
ATOM 5402 C CA . ASP G 1 61 ? 61.663 -23.615 88.073 1.00 47.86 60 ASP G CA 1
ATOM 5403 C C . ASP G 1 61 ? 60.898 -24.322 89.183 1.00 39.50 60 ASP G C 1
ATOM 5404 O O . ASP G 1 61 ? 59.785 -23.909 89.529 1.00 36.99 60 ASP G O 1
ATOM 5409 N N . PHE G 1 62 ? 61.475 -25.379 89.757 1.00 35.06 61 PHE G N 1
ATOM 5410 C CA . PHE G 1 62 ? 60.846 -26.022 90.904 1.00 38.00 61 PHE G CA 1
ATOM 5411 C C . PHE G 1 62 ? 60.858 -25.106 92.118 1.00 32.31 61 PHE G C 1
ATOM 5412 O O . PHE G 1 62 ? 59.857 -25.002 92.838 1.00 29.39 61 PHE G O 1
ATOM 5420 N N . ARG G 1 63 ? 61.985 -24.436 92.364 1.00 29.09 62 ARG G N 1
ATOM 5421 C CA . ARG G 1 63 ? 62.071 -23.548 93.516 1.00 40.20 62 ARG G CA 1
ATOM 5422 C C . ARG G 1 63 ? 61.287 -22.264 93.284 1.00 36.86 62 ARG G C 1
ATOM 5423 O O . ARG G 1 63 ? 60.688 -21.723 94.219 1.00 29.00 62 ARG G O 1
ATOM 5431 N N . HIS G 1 64 ? 61.271 -21.763 92.046 1.00 38.87 63 HIS G N 1
ATOM 5432 C CA . HIS G 1 64 ? 60.507 -20.552 91.765 1.00 26.71 63 HIS G CA 1
ATOM 5433 C C . HIS G 1 64 ? 59.022 -20.771 92.017 1.00 24.26 63 HIS G C 1
ATOM 5434 O O . HIS G 1 64 ? 58.333 -19.876 92.521 1.00 33.48 63 HIS G O 1
ATOM 5441 N N . GLY G 1 65 ? 58.512 -21.956 91.673 1.00 29.14 64 GLY G N 1
ATOM 5442 C CA . GLY G 1 65 ? 57.109 -22.244 91.924 1.00 24.50 64 GLY G CA 1
ATOM 5443 C C . GLY G 1 65 ? 56.764 -22.199 93.400 1.00 34.30 64 GLY G C 1
ATOM 5444 O O . GLY G 1 65 ? 55.670 -21.771 93.780 1.00 35.12 64 GLY G O 1
ATOM 5445 N N . PHE G 1 66 ? 57.695 -22.627 94.257 1.00 28.65 65 PHE G N 1
ATOM 5446 C CA . PHE G 1 66 ? 57.446 -22.553 95.693 1.00 36.30 65 PHE G CA 1
ATOM 5447 C C . PHE G 1 66 ? 57.605 -21.138 96.237 1.00 30.22 65 PHE G C 1
ATOM 5448 O O . PHE G 1 66 ? 56.915 -20.774 97.194 1.00 34.67 65 PHE G O 1
ATOM 5456 N N . ASP G 1 67 ? 58.489 -20.327 95.648 1.00 28.45 66 ASP G N 1
ATOM 5457 C CA . ASP G 1 67 ? 58.540 -18.916 96.019 1.00 26.73 66 ASP G CA 1
ATOM 5458 C C . ASP G 1 67 ? 57.219 -18.223 95.709 1.00 31.24 66 ASP G C 1
ATOM 5459 O O . ASP G 1 67 ? 56.782 -17.344 96.460 1.00 28.67 66 ASP G O 1
ATOM 5464 N N . ILE G 1 68 ? 56.571 -18.604 94.604 1.00 24.83 67 ILE G N 1
ATOM 5465 C CA . ILE G 1 68 ? 55.252 -18.059 94.289 1.00 24.04 67 ILE G CA 1
ATOM 5466 C C . ILE G 1 68 ? 54.220 -18.548 95.296 1.00 24.49 67 ILE G C 1
ATOM 5467 O O . ILE G 1 68 ? 53.375 -17.776 95.763 1.00 26.40 67 ILE G O 1
ATOM 5472 N N . LEU G 1 69 ? 54.263 -19.840 95.639 1.00 39.32 68 LEU G N 1
ATOM 5473 C CA . LEU G 1 69 ? 53.306 -20.388 96.597 1.00 35.28 68 LEU G CA 1
ATOM 5474 C C . LEU G 1 69 ? 53.460 -19.736 97.964 1.00 18.27 68 LEU G C 1
ATOM 5475 O O . LEU G 1 69 ? 52.473 -19.295 98.565 1.00 37.74 68 LEU G O 1
ATOM 5480 N N . VAL G 1 70 ? 54.695 -19.677 98.476 1.00 26.31 69 VAL G N 1
ATOM 5481 C CA . VAL G 1 70 ? 54.941 -19.055 99.778 1.00 24.78 69 VAL G CA 1
ATOM 5482 C C . VAL G 1 70 ? 54.474 -17.603 99.774 1.00 30.96 69 VAL G C 1
ATOM 5483 O O . VAL G 1 70 ? 53.866 -17.128 100.741 1.00 29.97 69 VAL G O 1
ATOM 5487 N N . GLY G 1 71 ? 54.733 -16.882 98.678 1.00 34.13 70 GLY G N 1
ATOM 5488 C CA . GLY G 1 71 ? 54.236 -15.518 98.566 1.00 23.02 70 GLY G CA 1
ATOM 5489 C C . GLY G 1 71 ? 52.722 -15.444 98.541 1.00 24.77 70 GLY G C 1
ATOM 5490 O O . GLY G 1 71 ? 52.127 -14.542 99.136 1.00 34.93 70 GLY G O 1
ATOM 5491 N N . GLN G 1 72 ? 52.075 -16.391 97.853 1.00 30.65 71 GLN G N 1
ATOM 5492 C CA . GLN G 1 72 ? 50.613 -16.436 97.842 1.00 30.25 71 GLN G CA 1
ATOM 5493 C C . GLN G 1 72 ? 50.061 -16.867 99.197 1.00 22.41 71 GLN G C 1
ATOM 5494 O O . GLN G 1 72 ? 49.026 -16.359 99.642 1.00 27.59 71 GLN G O 1
ATOM 5500 N N . ILE G 1 73 ? 50.720 -17.817 99.862 1.00 23.06 72 ILE G N 1
ATOM 5501 C CA . ILE G 1 73 ? 50.331 -18.143 101.234 1.00 36.81 72 ILE G CA 1
ATOM 5502 C C . ILE G 1 73 ? 50.448 -16.911 102.125 1.00 33.84 72 ILE G C 1
ATOM 5503 O O . ILE G 1 73 ? 49.580 -16.649 102.966 1.00 35.96 72 ILE G O 1
ATOM 5508 N N . ASP G 1 74 ? 51.511 -16.123 101.935 1.00 33.18 73 ASP G N 1
ATOM 5509 C CA . ASP G 1 74 ? 51.724 -14.943 102.770 1.00 34.17 73 ASP G CA 1
ATOM 5510 C C . ASP G 1 74 ? 50.643 -13.891 102.548 1.00 37.69 73 ASP G C 1
ATOM 5511 O O . ASP G 1 74 ? 50.186 -13.258 103.507 1.00 43.45 73 ASP G O 1
ATOM 5516 N N . ASP G 1 75 ? 50.223 -13.683 101.296 1.00 29.12 74 ASP G N 1
ATOM 5517 C CA . ASP G 1 75 ? 49.163 -12.714 101.030 1.00 31.75 74 ASP G CA 1
ATOM 5518 C C . ASP G 1 75 ? 47.877 -13.106 101.746 1.00 40.87 74 ASP G C 1
ATOM 5519 O O . ASP G 1 75 ? 47.211 -12.265 102.362 1.00 37.59 74 ASP G O 1
ATOM 5524 N N . ALA G 1 76 ? 47.507 -14.386 101.666 1.00 42.82 75 ALA G N 1
ATOM 5525 C CA . ALA G 1 76 ? 46.330 -14.862 102.383 1.00 42.84 75 ALA G CA 1
ATOM 5526 C C . ALA G 1 76 ? 46.492 -14.708 103.891 1.00 38.65 75 ALA G C 1
ATOM 5527 O O . ALA G 1 76 ? 45.512 -14.431 104.591 1.00 52.50 75 ALA G O 1
ATOM 5529 N N . LEU G 1 77 ? 47.716 -14.866 104.406 1.00 38.03 76 LEU G N 1
ATOM 5530 C CA . LEU G 1 77 ? 47.949 -14.673 105.836 1.00 39.07 76 LEU G CA 1
ATOM 5531 C C . LEU G 1 77 ? 47.762 -13.218 106.239 1.00 41.22 76 LEU G C 1
ATOM 5532 O O . LEU G 1 77 ? 47.178 -12.931 107.289 1.00 46.81 76 LEU G O 1
ATOM 5537 N N . LYS G 1 78 ? 48.272 -12.286 105.430 1.00 52.16 77 LYS G N 1
ATOM 5538 C CA . LYS G 1 78 ? 48.082 -10.867 105.719 1.00 53.44 77 LYS G CA 1
ATOM 5539 C C . LYS G 1 78 ? 46.602 -10.515 105.780 1.00 38.86 77 LYS G C 1
ATOM 5540 O O . LYS G 1 78 ? 46.143 -9.881 106.736 1.00 50.08 77 LYS G O 1
ATOM 5546 N N . LEU G 1 79 ? 45.836 -10.928 104.767 1.00 44.18 78 LEU G N 1
ATOM 5547 C CA . LEU G 1 79 ? 44.406 -10.639 104.754 1.00 46.42 78 LEU G CA 1
ATOM 5548 C C . LEU G 1 79 ? 43.671 -11.384 105.862 1.00 61.81 78 LEU G C 1
ATOM 5549 O O . LEU G 1 79 ? 42.694 -10.860 106.415 1.00 55.35 78 LEU G O 1
ATOM 5554 N N . ALA G 1 80 ? 44.122 -12.595 106.206 1.00 40.22 79 ALA G N 1
ATOM 5555 C CA . ALA G 1 80 ? 43.520 -13.311 107.326 1.00 53.36 79 ALA G CA 1
ATOM 5556 C C . ALA G 1 80 ? 43.807 -12.614 108.655 1.00 58.30 79 ALA G C 1
ATOM 5557 O O . ALA G 1 80 ? 42.915 -12.500 109.502 1.00 57.69 79 ALA G O 1
ATOM 5559 N N . ASN G 1 81 ? 45.038 -12.129 108.853 1.00 48.25 80 ASN G N 1
ATOM 5560 C CA . ASN G 1 81 ? 45.383 -11.356 110.044 1.00 47.06 80 ASN G CA 1
ATOM 5561 C C . ASN G 1 81 ? 44.691 -10.005 110.104 1.00 56.94 80 ASN G C 1
ATOM 5562 O O . ASN G 1 81 ? 44.863 -9.292 111.100 1.00 63.31 80 ASN G O 1
ATOM 5567 N N . GLU G 1 82 ? 43.935 -9.630 109.075 1.00 62.46 81 GLU G N 1
ATOM 5568 C CA . GLU G 1 82 ? 43.125 -8.423 109.104 1.00 57.73 81 GLU G CA 1
ATOM 5569 C C . GLU G 1 82 ? 41.659 -8.705 109.400 1.00 55.03 81 GLU G C 1
ATOM 5570 O O . GLU G 1 82 ? 40.910 -7.767 109.688 1.00 70.36 81 GLU G O 1
ATOM 5576 N N . GLY G 1 83 ? 41.235 -9.967 109.335 1.00 65.23 82 GLY G N 1
ATOM 5577 C CA . GLY G 1 83 ? 39.856 -10.339 109.561 1.00 48.49 82 GLY G CA 1
ATOM 5578 C C . GLY G 1 83 ? 39.074 -10.661 108.306 1.00 64.54 82 GLY G C 1
ATOM 5579 O O . GLY G 1 83 ? 37.935 -11.134 108.413 1.00 81.41 82 GLY G O 1
ATOM 5580 N N . LYS G 1 84 ? 39.648 -10.428 107.125 1.00 63.48 83 LYS G N 1
ATOM 5581 C CA . LYS G 1 84 ? 38.952 -10.656 105.859 1.00 55.33 83 LYS G CA 1
ATOM 5582 C C . LYS G 1 84 ? 38.994 -12.144 105.520 1.00 49.60 83 LYS G C 1
ATOM 5583 O O . LYS G 1 84 ? 39.808 -12.617 104.722 1.00 62.06 83 LYS G O 1
ATOM 5589 N N . VAL G 1 85 ? 38.081 -12.894 106.135 1.00 50.70 84 VAL G N 1
ATOM 5590 C CA . VAL G 1 85 ? 38.014 -14.331 105.882 1.00 68.78 84 VAL G CA 1
ATOM 5591 C C . VAL G 1 85 ? 37.583 -14.597 104.445 1.00 65.65 84 VAL G C 1
ATOM 5592 O O . VAL G 1 85 ? 38.165 -15.439 103.751 1.00 65.33 84 VAL G O 1
ATOM 5596 N N . LYS G 1 86 ? 36.545 -13.890 103.987 1.00 74.17 85 LYS G N 1
ATOM 5597 C CA . LYS G 1 86 ? 36.088 -14.032 102.607 1.00 72.04 85 LYS G CA 1
ATOM 5598 C C . LYS G 1 86 ? 37.224 -13.779 101.627 1.00 55.27 85 LYS G C 1
ATOM 5599 O O . LYS G 1 86 ? 37.385 -14.510 100.643 1.00 60.73 85 LYS G O 1
ATOM 5605 N N . GLU G 1 87 ? 38.035 -12.755 101.893 1.00 49.34 86 GLU G N 1
ATOM 5606 C CA . GLU G 1 87 ? 39.116 -12.416 100.977 1.00 52.13 86 GLU G CA 1
ATOM 5607 C C . GLU G 1 87 ? 40.244 -13.438 101.042 1.00 66.09 86 GLU G C 1
ATOM 5608 O O . GLU G 1 87 ? 40.809 -13.813 100.007 1.00 65.88 86 GLU G O 1
ATOM 5614 N N . ALA G 1 88 ? 40.590 -13.897 102.247 1.00 66.19 87 ALA G N 1
ATOM 5615 C CA . ALA G 1 88 ? 41.695 -14.840 102.391 1.00 49.84 87 ALA G CA 1
ATOM 5616 C C . ALA G 1 88 ? 41.392 -16.160 101.693 1.00 52.19 87 ALA G C 1
ATOM 5617 O O . ALA G 1 88 ? 42.272 -16.743 101.048 1.00 64.38 87 ALA G O 1
ATOM 5619 N N . GLN G 1 89 ? 40.153 -16.648 101.810 1.00 63.38 88 GLN G N 1
ATOM 5620 C CA . GLN G 1 89 ? 39.765 -17.865 101.101 1.00 62.63 88 GLN G CA 1
ATOM 5621 C C . GLN G 1 89 ? 39.961 -17.716 99.598 1.00 50.34 88 GLN G C 1
ATOM 5622 O O . GLN G 1 89 ? 40.397 -18.657 98.925 1.00 58.05 88 GLN G O 1
ATOM 5628 N N . ALA G 1 90 ? 39.637 -16.540 99.055 1.00 55.67 89 ALA G N 1
ATOM 5629 C CA . ALA G 1 90 ? 39.814 -16.305 97.626 1.00 61.34 89 ALA G CA 1
ATOM 5630 C C . ALA G 1 90 ? 41.286 -16.371 97.238 1.00 58.87 89 ALA G C 1
ATOM 5631 O O . ALA G 1 90 ? 41.661 -17.081 96.298 1.00 52.31 89 ALA G O 1
ATOM 5633 N N . ALA G 1 91 ? 42.140 -15.642 97.963 1.00 53.62 90 ALA G N 1
ATOM 5634 C CA . ALA G 1 91 ? 43.573 -15.685 97.687 1.00 53.59 90 ALA G CA 1
ATOM 5635 C C . ALA G 1 91 ? 44.135 -17.093 97.837 1.00 49.27 90 ALA G C 1
ATOM 5636 O O . ALA G 1 91 ? 45.112 -17.443 97.166 1.00 59.12 90 ALA G O 1
ATOM 5638 N N . ALA G 1 92 ? 43.528 -17.915 98.698 1.00 50.41 91 ALA G N 1
ATOM 5639 C CA . ALA G 1 92 ? 44.046 -19.258 98.937 1.00 49.15 91 ALA G CA 1
ATOM 5640 C C . ALA G 1 92 ? 43.800 -20.186 97.754 1.00 59.06 91 ALA G C 1
ATOM 5641 O O . ALA G 1 92 ? 44.616 -21.075 97.488 1.00 53.99 91 ALA G O 1
ATOM 5643 N N . GLU G 1 93 ? 42.692 -20.010 97.037 1.00 64.09 92 GLU G N 1
ATOM 5644 C CA . GLU G 1 93 ? 42.420 -20.883 95.902 1.00 48.81 92 GLU G CA 1
ATOM 5645 C C . GLU G 1 93 ? 43.182 -20.475 94.649 1.00 57.00 92 GLU G C 1
ATOM 5646 O O . GLU G 1 93 ? 43.085 -21.167 93.630 1.00 53.02 92 GLU G O 1
ATOM 5652 N N . GLN G 1 94 ? 43.938 -19.378 94.698 1.00 56.70 93 GLN G N 1
ATOM 5653 C CA . GLN G 1 94 ? 44.896 -19.076 93.643 1.00 51.32 93 GLN G CA 1
ATOM 5654 C C . GLN G 1 94 ? 46.101 -20.008 93.677 1.00 51.39 93 GLN G C 1
ATOM 5655 O O . GLN G 1 94 ? 46.856 -20.063 92.701 1.00 50.49 93 GLN G O 1
ATOM 5661 N N . LEU G 1 95 ? 46.283 -20.763 94.762 1.00 40.26 94 LEU G N 1
ATOM 5662 C CA . LEU G 1 95 ? 47.506 -21.538 94.931 1.00 39.79 94 LEU G CA 1
ATOM 5663 C C . LEU G 1 95 ? 47.539 -22.780 94.048 1.00 50.29 94 LEU G C 1
ATOM 5664 O O . LEU G 1 95 ? 48.625 -23.237 93.675 1.00 54.11 94 LEU G O 1
ATOM 5669 N N . LYS G 1 96 ? 46.381 -23.347 93.701 1.00 56.42 95 LYS G N 1
ATOM 5670 C CA . LYS G 1 96 ? 46.408 -24.604 92.959 1.00 59.91 95 LYS G CA 1
ATOM 5671 C C . LYS G 1 96 ? 46.719 -24.406 91.481 1.00 47.14 95 LYS G C 1
ATOM 5672 O O . LYS G 1 96 ? 47.288 -25.306 90.854 1.00 50.00 95 LYS G O 1
ATOM 5678 N N . THR G 1 97 ? 46.365 -23.255 90.903 1.00 49.62 96 THR G N 1
ATOM 5679 C CA . THR G 1 97 ? 46.791 -22.990 89.532 1.00 50.03 96 THR G CA 1
ATOM 5680 C C . THR G 1 97 ? 48.308 -22.888 89.454 1.00 51.02 96 THR G C 1
ATOM 5681 O O . THR G 1 97 ? 48.931 -23.468 88.556 1.00 45.86 96 THR G O 1
ATOM 5685 N N . THR G 1 98 ? 48.918 -22.166 90.400 1.00 49.80 97 THR G N 1
ATOM 5686 C CA . THR G 1 98 ? 50.374 -22.159 90.520 1.00 41.98 97 THR G CA 1
ATOM 5687 C C . THR G 1 98 ? 50.905 -23.560 90.778 1.00 39.42 97 THR G C 1
ATOM 5688 O O . THR G 1 98 ? 51.933 -23.963 90.219 1.00 43.37 97 THR G O 1
ATOM 5692 N N . ARG G 1 99 ? 50.199 -24.319 91.610 1.00 55.56 98 ARG G N 1
ATOM 5693 C CA . ARG G 1 99 ? 50.592 -25.671 91.971 1.00 44.64 98 ARG G CA 1
ATOM 5694 C C . ARG G 1 99 ? 50.653 -26.596 90.767 1.00 52.25 98 ARG G C 1
ATOM 5695 O O . ARG G 1 99 ? 51.709 -27.167 90.461 1.00 45.89 98 ARG G O 1
ATOM 5703 N N . ASN G 1 100 ? 49.518 -26.748 90.080 1.00 48.24 99 ASN G N 1
ATOM 5704 C CA . ASN G 1 100 ? 49.437 -27.658 88.943 1.00 50.37 99 ASN G CA 1
ATOM 5705 C C . ASN G 1 100 ? 50.497 -27.339 87.896 1.00 46.71 99 ASN G C 1
ATOM 5706 O O . ASN G 1 100 ? 51.096 -28.250 87.315 1.00 57.71 99 ASN G O 1
ATOM 5711 N N . ALA G 1 101 ? 50.760 -26.055 87.654 1.00 45.94 100 ALA G N 1
ATOM 5712 C CA . ALA G 1 101 ? 51.667 -25.696 86.571 1.00 36.15 100 ALA G CA 1
ATOM 5713 C C . ALA G 1 101 ? 53.127 -25.920 86.941 1.00 42.10 100 ALA G C 1
ATOM 5714 O O . ALA G 1 101 ? 53.899 -26.419 86.116 1.00 42.43 100 ALA G O 1
ATOM 5716 N N . TYR G 1 102 ? 53.526 -25.567 88.166 1.00 38.27 101 TYR G N 1
ATOM 5717 C CA . TYR G 1 102 ? 54.942 -25.503 88.519 1.00 31.31 101 TYR G CA 1
ATOM 5718 C C . TYR G 1 102 ? 55.482 -26.802 89.123 1.00 46.27 101 TYR G C 1
ATOM 5719 O O . TYR G 1 102 ? 56.510 -27.316 88.669 1.00 38.50 101 TYR G O 1
ATOM 5728 N N . ILE G 1 103 ? 54.826 -27.339 90.149 1.00 38.30 102 ILE G N 1
ATOM 5729 C CA . ILE G 1 103 ? 55.416 -28.391 90.973 1.00 51.40 102 ILE G CA 1
ATOM 5730 C C . ILE G 1 103 ? 54.885 -29.771 90.607 1.00 50.05 102 ILE G C 1
ATOM 5731 O O . ILE G 1 103 ? 55.630 -30.752 90.633 1.00 46.91 102 ILE G O 1
ATOM 5736 N N . GLN G 1 104 ? 53.600 -29.855 90.258 1.00 53.02 103 GLN G N 1
ATOM 5737 C CA . GLN G 1 104 ? 52.996 -31.141 89.930 1.00 57.52 103 GLN G CA 1
ATOM 5738 C C . GLN G 1 104 ? 53.676 -31.826 88.777 1.00 48.95 103 GLN G C 1
ATOM 5739 O O . GLN G 1 104 ? 53.792 -33.058 88.748 1.00 61.73 103 GLN G O 1
ATOM 5745 N N . LYS G 1 105 ? 54.002 -31.052 87.756 1.00 58.17 104 LYS G N 1
ATOM 5746 C CA . LYS G 1 105 ? 54.719 -31.582 86.622 1.00 51.75 104 LYS G CA 1
ATOM 5747 C C . LYS G 1 105 ? 55.995 -32.288 87.043 1.00 58.78 104 LYS G C 1
ATOM 5748 O O . LYS G 1 105 ? 56.578 -33.005 86.227 1.00 73.72 104 LYS G O 1
ATOM 5754 N N . TYR G 1 106 ? 56.431 -32.112 88.291 1.00 57.89 105 TYR G N 1
ATOM 5755 C CA . TYR G 1 106 ? 57.659 -32.700 88.800 1.00 50.69 105 TYR G CA 1
ATOM 5756 C C . TYR G 1 106 ? 57.418 -33.827 89.792 1.00 65.53 105 TYR G C 1
ATOM 5757 O O . TYR G 1 106 ? 58.384 -34.441 90.258 1.00 67.61 105 TYR G O 1
ATOM 5766 N N . LEU G 1 107 ? 56.167 -34.111 90.135 1.00 60.34 106 LEU G N 1
ATOM 5767 C CA . LEU G 1 107 ? 55.863 -35.162 91.093 1.00 66.44 106 LEU G CA 1
ATOM 5768 C C . LEU G 1 107 ? 55.009 -36.245 90.446 1.00 75.03 106 LEU G C 1
ATOM 5769 O O . LEU G 1 107 ? 54.442 -36.048 89.368 1.00 73.50 106 LEU G O 1
ATOM 5775 N N . ALA H 1 2 ? 47.561 -5.204 148.776 1.00 89.31 1 ALA H N 1
ATOM 5776 C CA . ALA H 1 2 ? 48.656 -5.039 149.725 1.00 87.15 1 ALA H CA 1
ATOM 5777 C C . ALA H 1 2 ? 49.024 -6.375 150.355 1.00 87.05 1 ALA H C 1
ATOM 5778 O O . ALA H 1 2 ? 50.202 -6.714 150.473 1.00 89.40 1 ALA H O 1
ATOM 5780 N N . ASP H 1 3 ? 47.999 -7.128 150.761 1.00 88.86 2 ASP H N 1
ATOM 5781 C CA . ASP H 1 3 ? 48.238 -8.423 151.387 1.00 79.97 2 ASP H CA 1
ATOM 5782 C C . ASP H 1 3 ? 48.931 -9.378 150.426 1.00 74.51 2 ASP H C 1
ATOM 5783 O O . ASP H 1 3 ? 49.853 -10.103 150.817 1.00 71.21 2 ASP H O 1
ATOM 5788 N N . LEU H 1 4 ? 48.507 -9.387 149.158 1.00 67.42 3 LEU H N 1
ATOM 5789 C CA . LEU H 1 4 ? 49.113 -10.290 148.182 1.00 73.86 3 LEU H CA 1
ATOM 5790 C C . LEU H 1 4 ? 50.580 -9.959 147.951 1.00 67.28 3 LEU H C 1
ATOM 5791 O O . LEU H 1 4 ? 51.421 -10.865 147.876 1.00 54.34 3 LEU H O 1
ATOM 5796 N N . GLU H 1 5 ? 50.906 -8.672 147.827 1.00 71.98 4 GLU H N 1
ATOM 5797 C CA . GLU H 1 5 ? 52.287 -8.307 147.549 1.00 69.54 4 GLU H CA 1
ATOM 5798 C C . GLU H 1 5 ? 53.188 -8.657 148.730 1.00 60.59 4 GLU H C 1
ATOM 5799 O O . GLU H 1 5 ? 54.305 -9.154 148.548 1.00 56.72 4 GLU H O 1
ATOM 5805 N N . ASP H 1 6 ? 52.717 -8.403 149.955 1.00 59.53 5 ASP H N 1
ATOM 5806 C CA . ASP H 1 6 ? 53.428 -8.877 151.140 1.00 71.82 5 ASP H CA 1
ATOM 5807 C C . ASP H 1 6 ? 53.746 -10.358 151.007 1.00 60.84 5 ASP H C 1
ATOM 5808 O O . ASP H 1 6 ? 54.896 -10.777 151.171 1.00 50.25 5 ASP H O 1
ATOM 5813 N N . ASN H 1 7 ? 52.731 -11.159 150.673 1.00 57.32 6 ASN H N 1
ATOM 5814 C CA . ASN H 1 7 ? 52.925 -12.600 150.545 1.00 56.92 6 ASN H CA 1
ATOM 5815 C C . ASN H 1 7 ? 53.918 -12.929 149.438 1.00 52.07 6 ASN H C 1
ATOM 5816 O O . ASN H 1 7 ? 54.769 -13.812 149.599 1.00 56.64 6 ASN H O 1
ATOM 5821 N N . TRP H 1 8 ? 53.824 -12.228 148.308 1.00 54.11 7 TRP H N 1
ATOM 5822 C CA . TRP H 1 8 ? 54.775 -12.435 147.222 1.00 54.46 7 TRP H CA 1
ATOM 5823 C C . TRP H 1 8 ? 56.193 -12.124 147.672 1.00 50.68 7 TRP H C 1
ATOM 5824 O O . TRP H 1 8 ? 57.120 -12.909 147.442 1.00 42.65 7 TRP H O 1
ATOM 5835 N N . GLU H 1 9 ? 56.379 -10.964 148.303 1.00 60.81 8 GLU H N 1
ATOM 5836 C CA . GLU H 1 9 ? 57.688 -10.610 148.836 1.00 60.87 8 GLU H CA 1
ATOM 5837 C C . GLU H 1 9 ? 58.165 -11.643 149.851 1.00 45.02 8 GLU H C 1
ATOM 5838 O O . GLU H 1 9 ? 59.339 -12.028 149.847 1.00 39.36 8 GLU H O 1
ATOM 5844 N N . THR H 1 10 ? 57.261 -12.125 150.711 1.00 49.33 9 THR H N 1
ATOM 5845 C CA . THR H 1 10 ? 57.627 -13.174 151.659 1.00 47.74 9 THR H CA 1
ATOM 5846 C C . THR H 1 10 ? 58.098 -14.432 150.936 1.00 51.99 9 THR H C 1
ATOM 5847 O O . THR H 1 10 ? 59.030 -15.108 151.390 1.00 50.12 9 THR H O 1
ATOM 5851 N N . LEU H 1 11 ? 57.468 -14.762 149.805 1.00 44.91 10 LEU H N 1
ATOM 5852 C CA . LEU H 1 11 ? 57.912 -15.911 149.019 1.00 44.92 10 LEU H CA 1
ATOM 5853 C C . LEU H 1 11 ? 59.311 -15.684 148.450 1.00 57.70 10 LEU H C 1
ATOM 5854 O O . LEU H 1 11 ? 60.177 -16.563 148.529 1.00 53.01 10 LEU H O 1
ATOM 5859 N N . ASN H 1 12 ? 59.548 -14.497 147.876 1.00 59.21 11 ASN H N 1
ATOM 5860 C CA . ASN H 1 12 ? 60.837 -14.171 147.263 1.00 61.09 11 ASN H CA 1
ATOM 5861 C C . ASN H 1 12 ? 61.967 -14.161 148.274 1.00 61.31 11 ASN H C 1
ATOM 5862 O O . ASN H 1 12 ? 63.012 -14.786 148.056 1.00 66.46 11 ASN H O 1
ATOM 5867 N N . ASP H 1 13 ? 61.778 -13.442 149.377 1.00 58.51 12 ASP H N 1
ATOM 5868 C CA . ASP H 1 13 ? 62.858 -13.242 150.330 1.00 61.22 12 ASP H CA 1
ATOM 5869 C C . ASP H 1 13 ? 63.251 -14.537 151.018 1.00 52.60 12 ASP H C 1
ATOM 5870 O O . ASP H 1 13 ? 64.429 -14.735 151.330 1.00 55.76 12 ASP H O 1
ATOM 5875 N N . ASN H 1 14 ? 62.292 -15.432 151.259 1.00 53.88 13 ASN H N 1
ATOM 5876 C CA . ASN H 1 14 ? 62.628 -16.674 151.941 1.00 53.35 13 ASN H CA 1
ATOM 5877 C C . ASN H 1 14 ? 63.304 -17.675 151.012 1.00 53.97 13 ASN H C 1
ATOM 5878 O O . ASN H 1 14 ? 64.060 -18.534 151.481 1.00 41.50 13 ASN H O 1
ATOM 5883 N N . LEU H 1 15 ? 63.036 -17.592 149.705 1.00 59.51 14 LEU H N 1
ATOM 5884 C CA . LEU H 1 15 ? 63.801 -18.379 148.742 1.00 64.44 14 LEU H CA 1
ATOM 5885 C C . LEU H 1 15 ? 65.284 -18.052 148.830 1.00 65.14 14 LEU H C 1
ATOM 5886 O O . LEU H 1 15 ? 66.134 -18.947 148.746 1.00 53.47 14 LEU H O 1
ATOM 5891 N N . LYS H 1 16 ? 65.612 -16.768 149.008 1.00 70.30 15 LYS H N 1
ATOM 5892 C CA . LYS H 1 16 ? 67.005 -16.363 149.162 1.00 67.21 15 LYS H CA 1
ATOM 5893 C C . LYS H 1 16 ? 67.599 -16.916 150.451 1.00 66.77 15 LYS H C 1
ATOM 5894 O O . LYS H 1 16 ? 68.748 -17.375 150.464 1.00 67.00 15 LYS H O 1
ATOM 5900 N N . VAL H 1 17 ? 66.829 -16.882 151.544 1.00 58.15 16 VAL H N 1
ATOM 5901 C CA . VAL H 1 17 ? 67.293 -17.450 152.808 1.00 54.26 16 VAL H CA 1
ATOM 5902 C C . VAL H 1 17 ? 67.636 -18.923 152.636 1.00 50.60 16 VAL H C 1
ATOM 5903 O O . VAL H 1 17 ? 68.639 -19.408 153.173 1.00 56.90 16 VAL H O 1
ATOM 5907 N N . ILE H 1 18 ? 66.812 -19.654 151.879 1.00 52.80 17 ILE H N 1
ATOM 5908 C CA . ILE H 1 18 ? 67.005 -21.095 151.720 1.00 55.70 17 ILE H CA 1
ATOM 5909 C C . ILE H 1 18 ? 68.342 -21.387 151.056 1.00 65.76 17 ILE H C 1
ATOM 5910 O O . ILE H 1 18 ? 69.116 -22.238 151.514 1.00 61.67 17 ILE H O 1
ATOM 5915 N N . GLU H 1 19 ? 68.613 -20.704 149.943 1.00 74.65 18 GLU H N 1
ATOM 5916 C CA . GLU H 1 19 ? 69.867 -20.874 149.225 1.00 66.13 18 GLU H CA 1
ATOM 5917 C C . GLU H 1 19 ? 71.073 -20.753 150.134 1.00 61.00 18 GLU H C 1
ATOM 5918 O O . GLU H 1 19 ? 72.072 -21.456 149.946 1.00 69.51 18 GLU H O 1
ATOM 5924 N N . LYS H 1 20 ? 70.991 -19.880 151.128 1.00 63.37 19 LYS H N 1
ATOM 5925 C CA . LYS H 1 20 ? 72.092 -19.619 152.034 1.00 70.32 19 LYS H CA 1
ATOM 5926 C C . LYS H 1 20 ? 72.008 -20.412 153.329 1.00 63.09 19 LYS H C 1
ATOM 5927 O O . LYS H 1 20 ? 72.934 -20.331 154.140 1.00 64.97 19 LYS H O 1
ATOM 5933 N N . CYS H 1 21 ? 70.931 -21.163 153.553 1.00 66.27 20 CYS H N 1
ATOM 5934 C CA . CYS H 1 21 ? 70.866 -22.006 154.740 1.00 71.32 20 CYS H CA 1
ATOM 5935 C C . CYS H 1 21 ? 72.008 -23.015 154.727 1.00 66.07 20 CYS H C 1
ATOM 5936 O O . CYS H 1 21 ? 72.472 -23.446 153.668 1.00 65.89 20 CYS H O 1
ATOM 5939 N N . ASP H 1 22 ? 72.469 -23.390 155.921 1.00 54.60 21 ASP H N 1
ATOM 5940 C CA . ASP H 1 22 ? 73.463 -24.448 156.047 1.00 68.14 21 ASP H CA 1
ATOM 5941 C C . ASP H 1 22 ? 72.980 -25.610 156.910 1.00 70.28 21 ASP H C 1
ATOM 5942 O O . ASP H 1 22 ? 73.783 -26.487 157.248 1.00 77.39 21 ASP H O 1
ATOM 5947 N N . ASN H 1 23 ? 71.695 -25.653 157.264 1.00 73.84 22 ASN H N 1
ATOM 5948 C CA . ASN H 1 23 ? 71.167 -26.761 158.054 1.00 63.10 22 ASN H CA 1
ATOM 5949 C C . ASN H 1 23 ? 69.667 -26.889 157.808 1.00 60.33 22 ASN H C 1
ATOM 5950 O O . ASN H 1 23 ? 69.048 -26.044 157.156 1.00 64.80 22 ASN H O 1
ATOM 5955 N N . ALA H 1 24 ? 69.085 -27.959 158.366 1.00 56.41 23 ALA H N 1
ATOM 5956 C CA . ALA H 1 24 ? 67.716 -28.336 158.012 1.00 56.06 23 ALA H CA 1
ATOM 5957 C C . ALA H 1 24 ? 66.682 -27.433 158.672 1.00 60.21 23 ALA H C 1
ATOM 5958 O O . ALA H 1 24 ? 65.676 -27.079 158.045 1.00 57.69 23 ALA H O 1
ATOM 5960 N N . ALA H 1 25 ? 66.890 -27.075 159.942 1.00 59.30 24 ALA H N 1
ATOM 5961 C CA . ALA H 1 25 ? 65.915 -26.236 160.631 1.00 44.54 24 ALA H CA 1
ATOM 5962 C C . ALA H 1 25 ? 65.779 -24.882 159.947 1.00 49.92 24 ALA H C 1
ATOM 5963 O O . ALA H 1 25 ? 64.670 -24.346 159.832 1.00 40.52 24 ALA H O 1
ATOM 5965 N N . CYS H 1 26 ? 66.898 -24.321 159.479 1.00 37.33 25 CYS H N 1
ATOM 5966 C CA . CYS H 1 26 ? 66.858 -23.096 158.685 1.00 43.88 25 CYS H CA 1
ATOM 5967 C C . CYS H 1 26 ? 66.012 -23.284 157.431 1.00 49.99 25 CYS H C 1
ATOM 5968 O O . CYS H 1 26 ? 65.187 -22.427 157.092 1.00 35.47 25 CYS H O 1
ATOM 5971 N N . VAL H 1 27 ? 66.206 -24.403 156.729 1.00 52.62 26 VAL H N 1
ATOM 5972 C CA . VAL H 1 27 ? 65.451 -24.665 155.508 1.00 49.77 26 VAL H CA 1
ATOM 5973 C C . VAL H 1 27 ? 63.974 -24.866 155.824 1.00 40.53 26 VAL H C 1
ATOM 5974 O O . VAL H 1 27 ? 63.099 -24.318 155.142 1.00 40.43 26 VAL H O 1
ATOM 5978 N N . LYS H 1 28 ? 63.675 -25.642 156.868 1.00 33.67 27 LYS H N 1
ATOM 5979 C CA . LYS H 1 28 ? 62.286 -25.917 157.222 1.00 37.96 27 LYS H CA 1
ATOM 5980 C C . LYS H 1 28 ? 61.548 -24.648 157.641 1.00 39.24 27 LYS H C 1
ATOM 5981 O O . LYS H 1 28 ? 60.383 -24.449 157.274 1.00 30.62 27 LYS H O 1
ATOM 5987 N N . ASP H 1 29 ? 62.208 -23.773 158.406 1.00 37.37 28 ASP H N 1
ATOM 5988 C CA . ASP H 1 29 ? 61.548 -22.550 158.856 1.00 29.28 28 ASP H CA 1
ATOM 5989 C C . ASP H 1 29 ? 61.238 -21.622 157.686 1.00 26.59 28 ASP H C 1
ATOM 5990 O O . ASP H 1 29 ? 60.148 -21.042 157.622 1.00 40.60 28 ASP H O 1
ATOM 5995 N N . ALA H 1 30 ? 62.178 -21.464 156.752 1.00 25.84 29 ALA H N 1
ATOM 5996 C CA . ALA H 1 30 ? 61.908 -20.645 155.574 1.00 34.54 29 ALA H CA 1
ATOM 5997 C C . ALA H 1 30 ? 60.780 -21.239 154.740 1.00 33.93 29 ALA H C 1
ATOM 5998 O O . ALA H 1 30 ? 59.890 -20.514 154.280 1.00 32.61 29 ALA H O 1
ATOM 6000 N N . LEU H 1 31 ? 60.795 -22.562 154.546 1.00 26.96 30 LEU H N 1
ATOM 6001 C CA . LEU H 1 31 ? 59.735 -23.220 153.784 1.00 32.35 30 LEU H CA 1
ATOM 6002 C C . LEU H 1 31 ? 58.379 -23.059 154.461 1.00 32.45 30 LEU H C 1
ATOM 6003 O O . LEU H 1 31 ? 57.354 -22.907 153.784 1.00 27.63 30 LEU H O 1
ATOM 6008 N N . THR H 1 32 ? 58.353 -23.100 155.798 1.00 25.92 31 THR H N 1
ATOM 6009 C CA . THR H 1 32 ? 57.115 -22.848 156.529 1.00 23.96 31 THR H CA 1
ATOM 6010 C C . THR H 1 32 ? 56.553 -21.473 156.191 1.00 25.43 31 THR H C 1
ATOM 6011 O O . THR H 1 32 ? 55.350 -21.321 155.948 1.00 36.48 31 THR H O 1
ATOM 6015 N N . LYS H 1 33 ? 57.413 -20.453 156.182 1.00 28.74 32 LYS H N 1
ATOM 6016 C CA . LYS H 1 33 ? 56.951 -19.099 155.896 1.00 27.43 32 LYS H CA 1
ATOM 6017 C C . LYS H 1 33 ? 56.484 -18.967 154.455 1.00 25.53 32 LYS H C 1
ATOM 6018 O O . LYS H 1 33 ? 55.543 -18.220 154.164 1.00 29.96 32 LYS H O 1
ATOM 6024 N N . MET H 1 34 ? 57.135 -19.677 153.537 1.00 28.38 33 MET H N 1
ATOM 6025 C CA . MET H 1 34 ? 56.667 -19.693 152.158 1.00 43.04 33 MET H CA 1
ATOM 6026 C C . MET H 1 34 ? 55.313 -20.366 152.042 1.00 38.90 33 MET H C 1
ATOM 6027 O O . MET H 1 34 ? 54.436 -19.890 151.311 1.00 40.97 33 MET H O 1
ATOM 6032 N N . ARG H 1 35 ? 55.137 -21.489 152.736 1.00 29.73 34 ARG H N 1
ATOM 6033 C CA . ARG H 1 35 ? 53.862 -22.185 152.668 1.00 33.88 34 ARG H CA 1
ATOM 6034 C C . ARG H 1 35 ? 52.742 -21.307 153.205 1.00 32.94 34 ARG H C 1
ATOM 6035 O O . ARG H 1 35 ? 51.679 -21.199 152.584 1.00 33.87 34 ARG H O 1
ATOM 6043 N N . ALA H 1 36 ? 52.974 -20.649 154.345 1.00 33.59 35 ALA H N 1
ATOM 6044 C CA . ALA H 1 36 ? 51.980 -19.732 154.892 1.00 34.38 35 ALA H CA 1
ATOM 6045 C C . ALA H 1 36 ? 51.668 -18.608 153.912 1.00 34.82 35 ALA H C 1
ATOM 6046 O O . ALA H 1 36 ? 50.498 -18.276 153.691 1.00 39.14 35 ALA H O 1
ATOM 6048 N N . ALA H 1 37 ? 52.701 -18.017 153.304 1.00 36.06 36 ALA H N 1
ATOM 6049 C CA . ALA H 1 37 ? 52.478 -16.930 152.353 1.00 46.33 36 ALA H CA 1
ATOM 6050 C C . ALA H 1 37 ? 51.752 -17.420 151.104 1.00 42.22 36 ALA H C 1
ATOM 6051 O O . ALA H 1 37 ? 50.858 -16.736 150.590 1.00 41.09 36 ALA H O 1
ATOM 6053 N N . ALA H 1 38 ? 52.124 -18.600 150.601 1.00 40.37 37 ALA H N 1
ATOM 6054 C CA . ALA H 1 38 ? 51.469 -19.137 149.412 1.00 32.50 37 ALA H CA 1
ATOM 6055 C C . ALA H 1 38 ? 49.990 -19.395 149.660 1.00 39.14 37 ALA H C 1
ATOM 6056 O O . ALA H 1 38 ? 49.158 -19.174 148.773 1.00 45.84 37 ALA H O 1
ATOM 6058 N N . LEU H 1 39 ? 49.642 -19.853 150.863 1.00 26.28 38 LEU H N 1
ATOM 6059 C CA . LEU H 1 39 ? 48.249 -20.167 151.170 1.00 41.30 38 LEU H CA 1
ATOM 6060 C C . LEU H 1 39 ? 47.372 -18.918 151.153 1.00 38.37 38 LEU H C 1
ATOM 6061 O O . LEU H 1 39 ? 46.206 -18.980 150.745 1.00 37.60 38 LEU H O 1
ATOM 6066 N N . ASP H 1 40 ? 47.909 -17.779 151.600 1.00 36.14 39 ASP H N 1
ATOM 6067 C CA . ASP H 1 40 ? 47.144 -16.535 151.563 1.00 45.67 39 ASP H CA 1
ATOM 6068 C C . ASP H 1 40 ? 47.088 -15.954 150.154 1.00 45.25 39 ASP H C 1
ATOM 6069 O O . ASP H 1 40 ? 46.016 -15.549 149.693 1.00 47.69 39 ASP H O 1
ATOM 6074 N N . ALA H 1 41 ? 48.231 -15.906 149.459 1.00 43.02 40 ALA H N 1
ATOM 6075 C CA . ALA H 1 41 ? 48.253 -15.416 148.082 1.00 38.51 40 ALA H CA 1
ATOM 6076 C C . ALA H 1 41 ? 47.355 -16.244 147.179 1.00 50.02 40 ALA H C 1
ATOM 6077 O O . ALA H 1 41 ? 46.753 -15.713 146.239 1.00 63.88 40 ALA H O 1
ATOM 6079 N N . GLN H 1 42 ? 47.259 -17.544 147.446 1.00 43.75 41 GLN H N 1
ATOM 6080 C CA . GLN H 1 42 ? 46.478 -18.427 146.593 1.00 44.58 41 GLN H CA 1
ATOM 6081 C C . GLN H 1 42 ? 45.012 -18.020 146.548 1.00 55.56 41 GLN H C 1
ATOM 6082 O O . GLN H 1 42 ? 44.352 -18.187 145.516 1.00 65.68 41 GLN H O 1
ATOM 6088 N N . LYS H 1 43 ? 44.481 -17.512 147.656 1.00 58.27 42 LYS H N 1
ATOM 6089 C CA . LYS H 1 43 ? 43.121 -16.999 147.686 1.00 54.20 42 LYS H CA 1
ATOM 6090 C C . LYS H 1 43 ? 43.028 -15.563 147.200 1.00 53.01 42 LYS H C 1
ATOM 6091 O O . LYS H 1 43 ? 41.917 -15.045 147.054 1.00 63.69 42 LYS H O 1
ATOM 6097 N N . ALA H 1 44 ? 44.158 -14.914 146.944 1.00 58.23 43 ALA H N 1
ATOM 6098 C CA . ALA H 1 44 ? 44.141 -13.542 146.472 1.00 57.89 43 ALA H CA 1
ATOM 6099 C C . ALA H 1 44 ? 43.764 -13.487 144.994 1.00 68.46 43 ALA H C 1
ATOM 6100 O O . ALA H 1 44 ? 43.651 -14.506 144.305 1.00 70.60 43 ALA H O 1
ATOM 6102 N N . THR H 1 45 ? 43.564 -12.266 144.516 1.00 75.76 44 THR H N 1
ATOM 6103 C CA . THR H 1 45 ? 43.226 -11.998 143.121 1.00 69.28 44 THR H CA 1
ATOM 6104 C C . THR H 1 45 ? 44.213 -10.954 142.625 1.00 64.62 44 THR H C 1
ATOM 6105 O O . THR H 1 45 ? 44.155 -9.793 143.081 1.00 78.00 44 THR H O 1
ATOM 6109 N N . PRO H 1 46 ? 45.135 -11.306 141.732 1.00 62.29 45 PRO H N 1
ATOM 6110 C CA . PRO H 1 46 ? 46.164 -10.350 141.299 1.00 75.17 45 PRO H CA 1
ATOM 6111 C C . PRO H 1 46 ? 45.537 -9.135 140.636 1.00 80.86 45 PRO H C 1
ATOM 6112 O O . PRO H 1 46 ? 44.354 -9.167 140.263 1.00 82.33 45 PRO H O 1
ATOM 6116 N N . PRO H 1 47 ? 46.289 -8.038 140.476 1.00 82.86 46 PRO H N 1
ATOM 6117 C CA . PRO H 1 47 ? 45.652 -6.808 139.977 1.00 76.21 46 PRO H CA 1
ATOM 6118 C C . PRO H 1 47 ? 45.169 -6.932 138.547 1.00 77.84 46 PRO H C 1
ATOM 6119 O O . PRO H 1 47 ? 44.056 -6.493 138.231 1.00 71.40 46 PRO H O 1
ATOM 6123 N N . LYS H 1 48 ? 45.975 -7.542 137.676 1.00 72.66 47 LYS H N 1
ATOM 6124 C CA . LYS H 1 48 ? 45.645 -7.629 136.260 1.00 66.77 47 LYS H CA 1
ATOM 6125 C C . LYS H 1 48 ? 44.331 -8.353 136.003 1.00 74.45 47 LYS H C 1
ATOM 6126 O O . LYS H 1 48 ? 43.735 -8.167 134.937 1.00 91.76 47 LYS H O 1
ATOM 6132 N N . LEU H 1 49 ? 43.856 -9.160 136.953 1.00 68.67 48 LEU H N 1
ATOM 6133 C CA . LEU H 1 49 ? 42.713 -10.038 136.740 1.00 64.31 48 LEU H CA 1
ATOM 6134 C C . LEU H 1 49 ? 41.495 -9.649 137.566 1.00 75.82 48 LEU H C 1
ATOM 6135 O O . LEU H 1 49 ? 40.650 -10.505 137.840 1.00 77.71 48 LEU H O 1
ATOM 6140 N N . GLU H 1 50 ? 41.370 -8.381 137.963 1.00 79.34 49 GLU H N 1
ATOM 6141 C CA . GLU H 1 50 ? 40.349 -8.056 138.953 1.00 85.51 49 GLU H CA 1
ATOM 6142 C C . GLU H 1 50 ? 38.926 -8.156 138.396 1.00 89.10 49 GLU H C 1
ATOM 6143 O O . GLU H 1 50 ? 38.016 -8.533 139.140 1.00 88.52 49 GLU H O 1
ATOM 6149 N N . ASP H 1 51 ? 38.689 -7.834 137.116 1.00 93.18 50 ASP H N 1
ATOM 6150 C CA . ASP H 1 51 ? 37.331 -7.998 136.592 1.00 97.12 50 ASP H CA 1
ATOM 6151 C C . ASP H 1 51 ? 37.111 -9.324 135.877 1.00 102.47 50 ASP H C 1
ATOM 6152 O O . ASP H 1 51 ? 35.958 -9.643 135.546 1.00 105.48 50 ASP H O 1
ATOM 6157 N N . LYS H 1 52 ? 38.161 -10.106 135.618 1.00 90.49 51 LYS H N 1
ATOM 6158 C CA . LYS H 1 52 ? 37.948 -11.444 135.090 1.00 81.66 51 LYS H CA 1
ATOM 6159 C C . LYS H 1 52 ? 37.190 -12.287 136.092 1.00 83.20 51 LYS H C 1
ATOM 6160 O O . LYS H 1 52 ? 37.400 -12.192 137.306 1.00 83.10 51 LYS H O 1
ATOM 6166 N N . SER H 1 53 ? 36.264 -13.106 135.586 1.00 87.99 52 SER H N 1
ATOM 6167 C CA . SER H 1 53 ? 35.443 -13.964 136.472 1.00 91.99 52 SER H CA 1
ATOM 6168 C C . SER H 1 53 ? 36.339 -15.046 137.077 1.00 95.72 52 SER H C 1
ATOM 6169 O O . SER H 1 53 ? 37.379 -15.380 136.498 1.00 95.27 52 SER H O 1
ATOM 6172 N N . PRO H 1 54 ? 35.956 -15.611 138.237 1.00 102.15 53 PRO H N 1
ATOM 6173 C CA . PRO H 1 54 ? 36.914 -16.320 139.104 1.00 95.13 53 PRO H CA 1
ATOM 6174 C C . PRO H 1 54 ? 37.365 -17.636 138.533 1.00 93.63 53 PRO H C 1
ATOM 6175 O O . PRO H 1 54 ? 38.211 -18.316 139.151 1.00 92.16 53 PRO H O 1
ATOM 6179 N N . ASP H 1 55 ? 36.736 -18.029 137.423 1.00 94.18 54 ASP H N 1
ATOM 6180 C CA . ASP H 1 55 ? 36.720 -19.339 136.808 1.00 93.74 54 ASP H CA 1
ATOM 6181 C C . ASP H 1 55 ? 37.011 -19.184 135.328 1.00 88.49 54 ASP H C 1
ATOM 6182 O O . ASP H 1 55 ? 36.878 -20.133 134.558 1.00 83.58 54 ASP H O 1
ATOM 6187 N N . SER H 1 56 ? 37.363 -17.967 134.910 1.00 89.23 55 SER H N 1
ATOM 6188 C CA . SER H 1 56 ? 37.985 -17.803 133.624 1.00 79.09 55 SER H CA 1
ATOM 6189 C C . SER H 1 56 ? 39.268 -18.628 133.617 1.00 76.25 55 SER H C 1
ATOM 6190 O O . SER H 1 56 ? 39.767 -19.030 134.674 1.00 77.73 55 SER H O 1
ATOM 6193 N N . PRO H 1 57 ? 39.793 -18.938 132.438 1.00 67.46 56 PRO H N 1
ATOM 6194 C CA . PRO H 1 57 ? 41.050 -19.693 132.390 1.00 61.13 56 PRO H CA 1
ATOM 6195 C C . PRO H 1 57 ? 42.197 -18.993 133.098 1.00 57.78 56 PRO H C 1
ATOM 6196 O O . PRO H 1 57 ? 43.071 -19.673 133.647 1.00 52.20 56 PRO H O 1
ATOM 6200 N N . GLU H 1 58 ? 42.218 -17.656 133.111 1.00 52.19 57 GLU H N 1
ATOM 6201 C CA . GLU H 1 58 ? 43.283 -16.935 133.805 1.00 58.41 57 GLU H CA 1
ATOM 6202 C C . GLU H 1 58 ? 43.283 -17.243 135.296 1.00 58.32 57 GLU H C 1
ATOM 6203 O O . GLU H 1 58 ? 44.342 -17.480 135.890 1.00 59.05 57 GLU H O 1
ATOM 6209 N N . MET H 1 59 ? 42.104 -17.239 135.919 1.00 62.78 58 MET H N 1
ATOM 6210 C CA . MET H 1 59 ? 42.024 -17.480 137.355 1.00 67.91 58 MET H CA 1
ATOM 6211 C C . MET H 1 59 ? 42.307 -18.942 137.687 1.00 53.37 58 MET H C 1
ATOM 6212 O O . MET H 1 59 ? 42.986 -19.238 138.677 1.00 63.03 58 MET H O 1
ATOM 6217 N N . LYS H 1 60 ? 41.785 -19.868 136.877 1.00 45.62 59 LYS H N 1
ATOM 6218 C CA . LYS H 1 60 ? 42.173 -21.271 137.005 1.00 58.90 59 LYS H CA 1
ATOM 6219 C C . LYS H 1 60 ? 43.683 -21.437 136.866 1.00 47.84 59 LYS H C 1
ATOM 6220 O O . LYS H 1 60 ? 44.310 -22.173 137.637 1.00 44.64 59 LYS H O 1
ATOM 6226 N N . ASP H 1 61 ? 44.280 -20.763 135.880 1.00 47.30 60 ASP H N 1
ATOM 6227 C CA . ASP H 1 61 ? 45.725 -20.835 135.690 1.00 40.85 60 ASP H CA 1
ATOM 6228 C C . ASP H 1 61 ? 46.468 -20.241 136.882 1.00 40.82 60 ASP H C 1
ATOM 6229 O O . ASP H 1 61 ? 47.480 -20.793 137.331 1.00 38.17 60 ASP H O 1
ATOM 6234 N N . PHE H 1 62 ? 45.978 -19.117 137.408 1.00 37.93 61 PHE H N 1
ATOM 6235 C CA . PHE H 1 62 ? 46.605 -18.490 138.568 1.00 46.96 61 PHE H CA 1
ATOM 6236 C C . PHE H 1 62 ? 46.604 -19.432 139.767 1.00 36.13 61 PHE H C 1
ATOM 6237 O O . PHE H 1 62 ? 47.626 -19.602 140.442 1.00 33.85 61 PHE H O 1
ATOM 6245 N N . ARG H 1 63 ? 45.466 -20.075 140.033 1.00 42.77 62 ARG H N 1
ATOM 6246 C CA . ARG H 1 63 ? 45.377 -20.960 141.189 1.00 45.89 62 ARG H CA 1
ATOM 6247 C C . ARG H 1 63 ? 46.122 -22.267 140.951 1.00 44.52 62 ARG H C 1
ATOM 6248 O O . ARG H 1 63 ? 46.736 -22.811 141.876 1.00 40.54 62 ARG H O 1
ATOM 6256 N N . HIS H 1 64 ? 46.089 -22.784 139.720 1.00 38.30 63 HIS H N 1
ATOM 6257 C CA . HIS H 1 64 ? 46.839 -24.000 139.425 1.00 29.75 63 HIS H CA 1
ATOM 6258 C C . HIS H 1 64 ? 48.330 -23.794 139.651 1.00 27.87 63 HIS H C 1
ATOM 6259 O O . HIS H 1 64 ? 49.025 -24.705 140.113 1.00 30.52 63 HIS H O 1
ATOM 6266 N N . GLY H 1 65 ? 48.842 -22.605 139.323 1.00 32.92 64 GLY H N 1
ATOM 6267 C CA . GLY H 1 65 ? 50.245 -22.326 139.575 1.00 24.89 64 GLY H CA 1
ATOM 6268 C C . GLY H 1 65 ? 50.585 -22.374 141.052 1.00 32.12 64 GLY H C 1
ATOM 6269 O O . GLY H 1 65 ? 51.665 -22.829 141.438 1.00 30.97 64 GLY H O 1
ATOM 6270 N N . PHE H 1 66 ? 49.660 -21.919 141.900 1.00 34.09 65 PHE H N 1
ATOM 6271 C CA . PHE H 1 66 ? 49.889 -21.984 143.339 1.00 40.21 65 PHE H CA 1
ATOM 6272 C C . PHE H 1 66 ? 49.718 -23.393 143.889 1.00 34.70 65 PHE H C 1
ATOM 6273 O O . PHE H 1 66 ? 50.423 -23.765 144.835 1.00 41.59 65 PHE H O 1
ATOM 6281 N N . ASP H 1 67 ? 48.796 -24.183 143.329 1.00 30.12 66 ASP H N 1
ATOM 6282 C CA . ASP H 1 67 ? 48.753 -25.604 143.663 1.00 23.84 66 ASP H CA 1
ATOM 6283 C C . ASP H 1 67 ? 50.086 -26.271 143.355 1.00 35.22 66 ASP H C 1
ATOM 6284 O O . ASP H 1 67 ? 50.563 -27.110 144.128 1.00 31.83 66 ASP H O 1
ATOM 6289 N N . ILE H 1 68 ? 50.701 -25.912 142.223 1.00 24.07 67 ILE H N 1
ATOM 6290 C CA . ILE H 1 68 ? 52.026 -26.434 141.898 1.00 33.50 67 ILE H CA 1
ATOM 6291 C C . ILE H 1 68 ? 53.062 -25.917 142.891 1.00 35.38 67 ILE H C 1
ATOM 6292 O O . ILE H 1 68 ? 53.939 -26.665 143.342 1.00 25.56 67 ILE H O 1
ATOM 6297 N N . LEU H 1 69 ? 52.981 -24.630 143.246 1.00 38.07 68 LEU H N 1
ATOM 6298 C CA . LEU H 1 69 ? 53.937 -24.066 144.199 1.00 40.11 68 LEU H CA 1
ATOM 6299 C C . LEU H 1 69 ? 53.838 -24.753 145.557 1.00 22.23 68 LEU H C 1
ATOM 6300 O O . LEU H 1 69 ? 54.857 -25.144 146.138 1.00 28.50 68 LEU H O 1
ATOM 6305 N N . VAL H 1 70 ? 52.615 -24.901 146.082 1.00 27.62 69 VAL H N 1
ATOM 6306 C CA . VAL H 1 70 ? 52.432 -25.500 147.406 1.00 27.36 69 VAL H CA 1
ATOM 6307 C C . VAL H 1 70 ? 52.928 -26.941 147.417 1.00 29.24 69 VAL H C 1
ATOM 6308 O O . VAL H 1 70 ? 53.584 -27.379 148.371 1.00 24.97 69 VAL H O 1
ATOM 6312 N N . GLY H 1 71 ? 52.634 -27.696 146.355 1.00 38.82 70 GLY H N 1
ATOM 6313 C CA . GLY H 1 71 ? 53.133 -29.060 146.268 1.00 31.00 70 GLY H CA 1
ATOM 6314 C C . GLY H 1 71 ? 54.647 -29.126 146.206 1.00 35.14 70 GLY H C 1
ATOM 6315 O O . GLY H 1 71 ? 55.264 -30.011 146.804 1.00 40.95 70 GLY H O 1
ATOM 6316 N N . GLN H 1 72 ? 55.267 -28.192 145.475 1.00 39.92 71 GLN H N 1
ATOM 6317 C CA . GLN H 1 72 ? 56.725 -28.102 145.467 1.00 38.05 71 GLN H CA 1
ATOM 6318 C C . GLN H 1 72 ? 57.261 -27.737 146.847 1.00 27.03 71 GLN H C 1
ATOM 6319 O O . GLN H 1 72 ? 58.271 -28.293 147.296 1.00 34.11 71 GLN H O 1
ATOM 6325 N N . ILE H 1 73 ? 56.600 -26.805 147.537 1.00 30.61 72 ILE H N 1
ATOM 6326 C CA . ILE H 1 73 ? 57.004 -26.480 148.906 1.00 42.40 72 ILE H CA 1
ATOM 6327 C C . ILE H 1 73 ? 56.873 -27.705 149.803 1.00 43.98 72 ILE H C 1
ATOM 6328 O O . ILE H 1 73 ? 57.746 -27.978 150.636 1.00 40.21 72 ILE H O 1
ATOM 6333 N N . ASP H 1 74 ? 55.792 -28.476 149.632 1.00 39.31 73 ASP H N 1
ATOM 6334 C CA . ASP H 1 74 ? 55.596 -29.667 150.454 1.00 32.52 73 ASP H CA 1
ATOM 6335 C C . ASP H 1 74 ? 56.667 -30.714 150.183 1.00 36.14 73 ASP H C 1
ATOM 6336 O O . ASP H 1 74 ? 57.170 -31.345 151.119 1.00 45.78 73 ASP H O 1
ATOM 6341 N N . ASP H 1 75 ? 57.026 -30.918 148.912 1.00 31.55 74 ASP H N 1
ATOM 6342 C CA . ASP H 1 75 ? 58.105 -31.850 148.595 1.00 39.38 74 ASP H CA 1
ATOM 6343 C C . ASP H 1 75 ? 59.389 -31.451 149.309 1.00 46.77 74 ASP H C 1
ATOM 6344 O O . ASP H 1 75 ? 60.070 -32.292 149.908 1.00 40.11 74 ASP H O 1
ATOM 6349 N N . ALA H 1 76 ? 59.729 -30.162 149.261 1.00 36.95 75 ALA H N 1
ATOM 6350 C CA . ALA H 1 76 ? 60.915 -29.683 149.961 1.00 44.26 75 ALA H CA 1
ATOM 6351 C C . ALA H 1 76 ? 60.766 -29.839 151.471 1.00 38.70 75 ALA H C 1
ATOM 6352 O O . ALA H 1 76 ? 61.739 -30.147 152.169 1.00 47.11 75 ALA H O 1
ATOM 6354 N N . LEU H 1 77 ? 59.551 -29.642 151.993 1.00 47.72 76 LEU H N 1
ATOM 6355 C CA . LEU H 1 77 ? 59.323 -29.819 153.425 1.00 45.32 76 LEU H CA 1
ATOM 6356 C C . LEU H 1 77 ? 59.541 -31.265 153.848 1.00 45.69 76 LEU H C 1
ATOM 6357 O O . LEU H 1 77 ? 60.045 -31.528 154.946 1.00 47.57 76 LEU H O 1
ATOM 6362 N N . LYS H 1 78 ? 59.152 -32.220 153.000 1.00 48.96 77 LYS H N 1
ATOM 6363 C CA . LYS H 1 78 ? 59.366 -33.625 153.334 1.00 53.40 77 LYS H CA 1
ATOM 6364 C C . LYS H 1 78 ? 60.849 -33.941 153.472 1.00 48.68 77 LYS H C 1
ATOM 6365 O O . LYS H 1 78 ? 61.260 -34.635 154.409 1.00 54.90 77 LYS H O 1
ATOM 6371 N N . LEU H 1 79 ? 61.667 -33.437 152.546 1.00 47.42 78 LEU H N 1
ATOM 6372 C CA . LEU H 1 79 ? 63.102 -33.698 152.594 1.00 55.53 78 LEU H CA 1
ATOM 6373 C C . LEU H 1 79 ? 63.762 -32.964 153.749 1.00 65.67 78 LEU H C 1
ATOM 6374 O O . LEU H 1 79 ? 64.641 -33.516 154.422 1.00 62.33 78 LEU H O 1
ATOM 6379 N N . ALA H 1 80 ? 63.363 -31.711 153.980 1.00 50.72 79 ALA H N 1
ATOM 6380 C CA . ALA H 1 80 ? 63.896 -30.964 155.111 1.00 56.39 79 ALA H CA 1
ATOM 6381 C C . ALA H 1 80 ? 63.576 -31.652 156.430 1.00 55.29 79 ALA H C 1
ATOM 6382 O O . ALA H 1 80 ? 64.364 -31.570 157.379 1.00 63.31 79 ALA H O 1
ATOM 6384 N N . ASN H 1 81 ? 62.440 -32.352 156.502 1.00 55.48 80 ASN H N 1
ATOM 6385 C CA . ASN H 1 81 ? 62.018 -33.001 157.737 1.00 58.34 80 ASN H CA 1
ATOM 6386 C C . ASN H 1 81 ? 62.746 -34.312 158.005 1.00 58.92 80 ASN H C 1
ATOM 6387 O O . ASN H 1 81 ? 62.710 -34.798 159.141 1.00 60.96 80 ASN H O 1
ATOM 6392 N N . GLU H 1 82 ? 63.391 -34.902 157.000 1.00 60.28 81 GLU H N 1
ATOM 6393 C CA . GLU H 1 82 ? 64.270 -36.042 157.224 1.00 62.47 81 GLU H CA 1
ATOM 6394 C C . GLU H 1 82 ? 65.740 -35.644 157.203 1.00 56.52 81 GLU H C 1
ATOM 6395 O O . GLU H 1 82 ? 66.613 -36.518 157.208 1.00 69.90 81 GLU H O 1
ATOM 6401 N N . GLY H 1 83 ? 66.031 -34.344 157.182 1.00 66.65 82 GLY H N 1
ATOM 6402 C CA . GLY H 1 83 ? 67.382 -33.852 157.321 1.00 67.86 82 GLY H CA 1
ATOM 6403 C C . GLY H 1 83 ? 68.170 -33.708 156.039 1.00 76.12 82 GLY H C 1
ATOM 6404 O O . GLY H 1 83 ? 69.305 -33.216 156.086 1.00 88.03 82 GLY H O 1
ATOM 6405 N N . LYS H 1 84 ? 67.620 -34.115 154.894 1.00 67.74 83 LYS H N 1
ATOM 6406 C CA . LYS H 1 84 ? 68.344 -34.002 153.629 1.00 65.58 83 LYS H CA 1
ATOM 6407 C C . LYS H 1 84 ? 68.305 -32.546 153.163 1.00 64.66 83 LYS H C 1
ATOM 6408 O O . LYS H 1 84 ? 67.618 -32.164 152.212 1.00 76.08 83 LYS H O 1
ATOM 6414 N N . VAL H 1 85 ? 69.080 -31.731 153.884 1.00 59.05 84 VAL H N 1
ATOM 6415 C CA . VAL H 1 85 ? 69.188 -30.297 153.621 1.00 80.12 84 VAL H CA 1
ATOM 6416 C C . VAL H 1 85 ? 69.540 -30.045 152.162 1.00 70.77 84 VAL H C 1
ATOM 6417 O O . VAL H 1 85 ? 68.901 -29.239 151.475 1.00 59.10 84 VAL H O 1
ATOM 6421 N N . LYS H 1 86 ? 70.577 -30.732 151.677 1.00 71.71 85 LYS H N 1
ATOM 6422 C CA . LYS H 1 86 ? 71.070 -30.537 150.316 1.00 65.97 85 LYS H CA 1
ATOM 6423 C C . LYS H 1 86 ? 69.961 -30.768 149.301 1.00 65.43 85 LYS H C 1
ATOM 6424 O O . LYS H 1 86 ? 69.875 -30.065 148.287 1.00 61.77 85 LYS H O 1
ATOM 6430 N N . GLU H 1 87 ? 69.107 -31.761 149.559 1.00 68.31 86 GLU H N 1
ATOM 6431 C CA . GLU H 1 87 ? 68.007 -32.065 148.654 1.00 66.98 86 GLU H CA 1
ATOM 6432 C C . GLU H 1 87 ? 66.962 -30.959 148.663 1.00 65.54 86 GLU H C 1
ATOM 6433 O O . GLU H 1 87 ? 66.510 -30.507 147.605 1.00 65.98 86 GLU H O 1
ATOM 6439 N N . ALA H 1 88 ? 66.550 -30.529 149.858 1.00 71.94 87 ALA H N 1
ATOM 6440 C CA . ALA H 1 88 ? 65.451 -29.578 149.975 1.00 52.39 87 ALA H CA 1
ATOM 6441 C C . ALA H 1 88 ? 65.767 -28.272 149.260 1.00 60.21 87 ALA H C 1
ATOM 6442 O O . ALA H 1 88 ? 64.895 -27.687 148.607 1.00 68.55 87 ALA H O 1
ATOM 6444 N N . GLN H 1 89 ? 67.012 -27.802 149.364 1.00 66.97 88 GLN H N 1
ATOM 6445 C CA . GLN H 1 89 ? 67.402 -26.601 148.634 1.00 67.18 88 GLN H CA 1
ATOM 6446 C C . GLN H 1 89 ? 67.328 -26.819 147.129 1.00 61.95 88 GLN H C 1
ATOM 6447 O O . GLN H 1 89 ? 66.972 -25.898 146.385 1.00 61.44 88 GLN H O 1
ATOM 6453 N N . ALA H 1 90 ? 67.655 -28.027 146.663 1.00 63.51 89 ALA H N 1
ATOM 6454 C CA . ALA H 1 90 ? 67.444 -28.351 145.257 1.00 66.42 89 ALA H CA 1
ATOM 6455 C C . ALA H 1 90 ? 65.958 -28.377 144.921 1.00 63.52 89 ALA H C 1
ATOM 6456 O O . ALA H 1 90 ? 65.546 -27.884 143.865 1.00 66.30 89 ALA H O 1
ATOM 6458 N N . ALA H 1 91 ? 65.137 -28.939 145.813 1.00 57.82 90 ALA H N 1
ATOM 6459 C CA . ALA H 1 91 ? 63.694 -28.948 145.594 1.00 57.72 90 ALA H CA 1
ATOM 6460 C C . ALA H 1 91 ? 63.114 -27.538 145.609 1.00 58.60 90 ALA H C 1
ATOM 6461 O O . ALA H 1 91 ? 62.136 -27.265 144.904 1.00 61.76 90 ALA H O 1
ATOM 6463 N N . ALA H 1 92 ? 63.701 -26.633 146.399 1.00 60.15 91 ALA H N 1
ATOM 6464 C CA . ALA H 1 92 ? 63.179 -25.274 146.495 1.00 58.13 91 ALA H CA 1
ATOM 6465 C C . ALA H 1 92 ? 63.523 -24.450 145.262 1.00 64.38 91 ALA H C 1
ATOM 6466 O O . ALA H 1 92 ? 62.751 -23.564 144.873 1.00 47.15 91 ALA H O 1
ATOM 6468 N N . GLU H 1 93 ? 64.680 -24.721 144.652 1.00 66.57 92 GLU H N 1
ATOM 6469 C CA . GLU H 1 93 ? 65.046 -24.103 143.381 1.00 64.08 92 GLU H CA 1
ATOM 6470 C C . GLU H 1 93 ? 63.972 -24.299 142.324 1.00 66.69 92 GLU H C 1
ATOM 6471 O O . GLU H 1 93 ? 63.799 -23.449 141.442 1.00 51.56 92 GLU H O 1
ATOM 6477 N N . GLN H 1 94 ? 63.259 -25.421 142.393 1.00 60.71 93 GLN H N 1
ATOM 6478 C CA . GLN H 1 94 ? 62.256 -25.753 141.396 1.00 53.95 93 GLN H CA 1
ATOM 6479 C C . GLN H 1 94 ? 61.094 -24.769 141.385 1.00 62.10 93 GLN H C 1
ATOM 6480 O O . GLN H 1 94 ? 60.345 -24.724 140.404 1.00 55.88 93 GLN H O 1
ATOM 6486 N N . LEU H 1 95 ? 60.917 -23.987 142.452 1.00 40.89 94 LEU H N 1
ATOM 6487 C CA . LEU H 1 95 ? 59.811 -23.039 142.486 1.00 50.77 94 LEU H CA 1
ATOM 6488 C C . LEU H 1 95 ? 60.038 -21.846 141.569 1.00 55.32 94 LEU H C 1
ATOM 6489 O O . LEU H 1 95 ? 59.067 -21.176 141.199 1.00 55.66 94 LEU H O 1
ATOM 6494 N N . LYS H 1 96 ? 61.287 -21.570 141.186 1.00 57.53 95 LYS H N 1
ATOM 6495 C CA . LYS H 1 96 ? 61.570 -20.394 140.369 1.00 52.92 95 LYS H CA 1
ATOM 6496 C C . LYS H 1 96 ? 60.873 -20.481 139.015 1.00 48.52 95 LYS H C 1
ATOM 6497 O O . LYS H 1 96 ? 60.196 -19.538 138.590 1.00 36.21 95 LYS H O 1
ATOM 6503 N N . THR H 1 97 ? 61.020 -21.615 138.324 1.00 54.25 96 THR H N 1
ATOM 6504 C CA . THR H 1 97 ? 60.388 -21.762 137.017 1.00 48.29 96 THR H CA 1
ATOM 6505 C C . THR H 1 97 ? 58.869 -21.659 137.116 1.00 59.45 96 THR H C 1
ATOM 6506 O O . THR H 1 97 ? 58.220 -21.081 136.235 1.00 52.99 96 THR H O 1
ATOM 6510 N N . THR H 1 98 ? 58.284 -22.206 138.187 1.00 56.16 97 THR H N 1
ATOM 6511 C CA . THR H 1 98 ? 56.833 -22.152 138.346 1.00 46.92 97 THR H CA 1
ATOM 6512 C C . THR H 1 98 ? 56.361 -20.724 138.524 1.00 41.59 97 THR H C 1
ATOM 6513 O O . THR H 1 98 ? 55.382 -20.294 137.904 1.00 51.53 97 THR H O 1
ATOM 6517 N N . ARG H 1 99 ? 57.045 -19.977 139.379 1.00 47.78 98 ARG H N 1
ATOM 6518 C CA . ARG H 1 99 ? 56.595 -18.634 139.683 1.00 47.81 98 ARG H CA 1
ATOM 6519 C C . ARG H 1 99 ? 56.642 -17.723 138.464 1.00 42.99 98 ARG H C 1
ATOM 6520 O O . ARG H 1 99 ? 55.703 -16.963 138.206 1.00 43.33 98 ARG H O 1
ATOM 6528 N N . ASN H 1 100 ? 57.749 -17.756 137.722 1.00 41.98 99 ASN H N 1
ATOM 6529 C CA . ASN H 1 100 ? 57.878 -16.904 136.544 1.00 48.47 99 ASN H CA 1
ATOM 6530 C C . ASN H 1 100 ? 56.808 -17.229 135.510 1.00 41.21 99 ASN H C 1
ATOM 6531 O O . ASN H 1 100 ? 56.130 -16.329 135.005 1.00 51.80 99 ASN H O 1
ATOM 6536 N N . ALA H 1 101 ? 56.626 -18.514 135.194 1.00 49.32 100 ALA H N 1
ATOM 6537 C CA . ALA H 1 101 ? 55.724 -18.872 134.102 1.00 36.35 100 ALA H CA 1
ATOM 6538 C C . ALA H 1 101 ? 54.262 -18.727 134.504 1.00 40.86 100 ALA H C 1
ATOM 6539 O O . ALA H 1 101 ? 53.441 -18.261 133.706 1.00 42.46 100 ALA H O 1
ATOM 6541 N N . TYR H 1 102 ? 53.911 -19.116 135.731 1.00 45.57 101 TYR H N 1
ATOM 6542 C CA . TYR H 1 102 ? 52.503 -19.183 136.122 1.00 37.98 101 TYR H CA 1
ATOM 6543 C C . TYR H 1 102 ? 51.989 -17.870 136.711 1.00 46.57 101 TYR H C 1
ATOM 6544 O O . TYR H 1 102 ? 51.033 -17.284 136.193 1.00 45.91 101 TYR H O 1
ATOM 6553 N N . ILE H 1 103 ? 52.614 -17.394 137.786 1.00 42.25 102 ILE H N 1
ATOM 6554 C CA . ILE H 1 103 ? 52.027 -16.342 138.600 1.00 49.17 102 ILE H CA 1
ATOM 6555 C C . ILE H 1 103 ? 52.658 -14.973 138.362 1.00 49.80 102 ILE H C 1
ATOM 6556 O O . ILE H 1 103 ? 51.947 -13.963 138.428 1.00 40.69 102 ILE H O 1
ATOM 6561 N N . GLN H 1 104 ? 53.966 -14.901 138.092 1.00 56.84 103 GLN H N 1
ATOM 6562 C CA . GLN H 1 104 ? 54.601 -13.601 137.892 1.00 55.32 103 GLN H CA 1
ATOM 6563 C C . GLN H 1 104 ? 53.965 -12.837 136.738 1.00 49.65 103 GLN H C 1
ATOM 6564 O O . GLN H 1 104 ? 53.968 -11.601 136.737 1.00 57.11 103 GLN H O 1
ATOM 6570 N N . LYS H 1 105 ? 53.406 -13.551 135.757 1.00 68.70 104 LYS H N 1
ATOM 6571 C CA . LYS H 1 105 ? 52.715 -12.894 134.651 1.00 51.07 104 LYS H CA 1
ATOM 6572 C C . LYS H 1 105 ? 51.540 -12.052 135.136 1.00 51.35 104 LYS H C 1
ATOM 6573 O O . LYS H 1 105 ? 51.186 -11.057 134.494 1.00 62.49 104 LYS H O 1
ATOM 6579 N N . TYR H 1 106 ? 50.930 -12.425 136.260 1.00 54.87 105 TYR H N 1
ATOM 6580 C CA . TYR H 1 106 ? 49.699 -11.797 136.720 1.00 51.81 105 TYR H CA 1
ATOM 6581 C C . TYR H 1 106 ? 49.930 -10.685 137.732 1.00 59.48 105 TYR H C 1
ATOM 6582 O O . TYR H 1 106 ? 48.975 -9.989 138.090 1.00 68.55 105 TYR H O 1
ATOM 6591 N N . LEU H 1 107 ? 51.159 -10.495 138.192 1.00 54.74 106 LEU H N 1
ATOM 6592 C CA . LEU H 1 107 ? 51.434 -9.512 139.229 1.00 59.36 106 LEU H CA 1
ATOM 6593 C C . LEU H 1 107 ? 51.977 -8.222 138.635 1.00 73.92 106 LEU H C 1
ATOM 6594 O O . LEU H 1 107 ? 51.865 -7.984 137.433 1.00 82.52 106 LEU H O 1
#

InterPro domains:
  IPR009155 Cytochrome b562 [PF07361] (24-128)
  IPR009155 Cytochrome b562 [PIRSF000029] (1-128)
  IPR010980 Cytochrome c/b562 [SSF47175] (23-128)

B-factor: mean 48.06, std 19.24, range [11.65, 111.65]

Radius of gyration: 30.27 Å; Cα contacts (8 Å, |Δi|>4): 1098; chains: 8; bounding box: 84×69×76 Å